Protein AF-A0A397CN08-F1 (afdb_monomer)

Sequence (1110 aa):
MVAIRDLVQSKRHVSMETLLDVMAGRICGHVPLRRNDKAALNALNQTKVQYRVKGAVAGKYLVQTDSMKANVLLQAALGRVQLNDDSLGFEMDTCVEMALRIVRALMEYCMESDAGALGLMAFRFGRSLALKAWESSPAPTKLQLLEGVDWDLAQKLDAHGVHSIRQLRDMDPTQLGRYLNAWDCEHLLAEAKTVLDFHLQVQPHVITNRIEIIVQNAQLRQVHRITERAAPNGYILLVFTKSRILLLRRDITTTPTTFMVPISGMSSISIHLLHTAQLGMDEELEVQATATDCTVQKVTKQSLHQCTIPEAFKHGRHGEVQRTKRSAKEEDTSKKAFHHHQTMLEPATVIPRDDPSTTSTTKRAKLSTPSLVEFKQFKWCGSPEVAAVGKSTKSRRHHVIPDFEELSEVLLSNGLTNHPPYQRREGSSSNINIQHVDTERQQGLSCASSSKNANDVKNDGADVDTIPMIDDYEELTLEQEFMKSFFGAKPAEKTSDAKVVDATEAPPSASTPAPHGESVAPSSPSDDSPNKSKTPQVAEIVVKKTPATASASKQPKKPHDDDHALLLYNPKEKNPMKRGGWTAGDPVPYAALSKVFAVIEDESSRLIIQDTLADFFRSVIELTPSDLVPCIYLCVCTELAPAYDNVQIGIGDAILIKSIGEATGTTPKFVKDLYQKQGDLGKVAQASRSKQSTLMTFQTKPKPLAVAHVYNDMVKIAKMSGNNSQASKCSIIKSLLVRCDKLSDEAKYVIRGLQGKLRIGLAGQSILVSLTQAFMHPKEQGDKALQAEALKHVKRAFSEFPNYEVLASSLLTVFTRENDQKGVFASQFVELAEFCHLTAGTPVSPMLARPTKSYAMVLDRFQAMPFTCEYKYDGERAQIHILPNGDIRIFSRNFENSTERFPDVKLSIANAAAKANVTSCIVDAEVVAVDKTTNQRLPFQVLSTRPRKNVVVSEIKVAVCIYAFDLLFLNGKSFLKEPLQARREALKGMFQVTPGSFEFATSLDVANTKDDDMESTVEIVRNFLEEAVAGNCEGLMVKTLSTEATYEPANRSHKWLKLKKDYLDGIGDSTDLVPVGAFYGRGKRTGVYGAYLLACYDPETEMYQCITKV

pLDDT: mean 71.57, std 26.96, range [20.67, 98.25]

Nearest PDB structures (foldseek):
  7sx5-assembly1_A  TM=9.123E-01  e=3.262E-40  Homo sapiens
  9bs3-assembly1_A  TM=9.285E-01  e=7.050E-39  Homo sapiens
  9bs4-assembly1_A  TM=9.212E-01  e=1.911E-39  Homo sapiens
  9bs3-assembly2_E  TM=9.229E-01  e=2.989E-37  Homo sapiens
  9bs4-assembly2_E  TM=9.197E-01  e=5.167E-37  Homo sapiens

Structure (mmCIF, N/CA/C/O backbone):
data_AF-A0A397CN08-F1
#
_entry.id   AF-A0A397CN08-F1
#
loop_
_atom_site.group_PDB
_atom_site.id
_atom_site.type_symbol
_atom_site.label_atom_id
_atom_site.label_alt_id
_atom_site.label_comp_id
_atom_site.label_asym_id
_atom_site.label_entity_id
_atom_site.label_seq_id
_atom_site.pdbx_PDB_ins_code
_atom_site.Cartn_x
_atom_site.Cartn_y
_atom_site.Cartn_z
_atom_site.occupancy
_atom_site.B_iso_or_equiv
_atom_site.auth_seq_id
_atom_site.auth_comp_id
_atom_site.auth_asym_id
_atom_site.auth_atom_id
_atom_site.pdbx_PDB_model_num
ATOM 1 N N . MET A 1 1 ? 11.517 18.891 27.700 1.00 53.91 1 MET A N 1
ATOM 2 C CA . MET A 1 1 ? 11.024 20.290 27.665 1.00 53.91 1 MET A CA 1
ATOM 3 C C . MET A 1 1 ? 11.298 21.090 28.938 1.00 53.91 1 MET A C 1
ATOM 5 O O . MET A 1 1 ? 12.118 21.987 28.839 1.00 53.91 1 MET A O 1
ATOM 9 N N . VAL A 1 2 ? 10.701 20.808 30.110 1.00 59.50 2 VAL A N 1
ATOM 10 C CA . VAL A 1 2 ? 10.864 21.668 31.320 1.00 59.50 2 VAL A CA 1
ATOM 11 C C . VAL A 1 2 ? 12.337 21.973 31.643 1.00 59.50 2 VAL A C 1
ATOM 13 O O . VAL A 1 2 ? 12.734 23.127 31.591 1.00 59.50 2 VAL A O 1
ATOM 16 N N . ALA A 1 3 ? 13.188 20.950 31.777 1.00 58.34 3 ALA A N 1
ATOM 17 C CA . ALA A 1 3 ? 14.622 21.134 32.044 1.00 58.34 3 ALA A CA 1
ATOM 18 C C . ALA A 1 3 ? 15.398 21.941 30.974 1.00 58.34 3 ALA A C 1
ATOM 20 O O . ALA A 1 3 ? 16.425 22.537 31.284 1.00 58.34 3 ALA A O 1
ATOM 21 N N . ILE A 1 4 ? 14.920 21.964 29.722 1.00 63.56 4 ILE A N 1
ATOM 22 C CA . ILE A 1 4 ? 15.504 22.768 28.633 1.00 63.56 4 ILE A CA 1
ATOM 23 C C . ILE A 1 4 ? 15.118 24.241 28.825 1.00 63.56 4 ILE A C 1
ATOM 25 O O . ILE A 1 4 ? 15.978 25.116 28.761 1.00 63.56 4 ILE A O 1
ATOM 29 N N . ARG A 1 5 ? 13.845 24.505 29.153 1.00 65.19 5 ARG A N 1
ATOM 30 C CA . ARG A 1 5 ? 13.355 25.834 29.543 1.00 65.19 5 ARG A CA 1
ATOM 31 C C . ARG A 1 5 ? 14.119 26.359 30.765 1.00 65.19 5 ARG A C 1
ATOM 33 O O . ARG A 1 5 ? 14.572 27.497 30.727 1.00 65.19 5 ARG A O 1
ATOM 40 N N . ASP A 1 6 ? 14.327 25.531 31.788 1.00 65.38 6 ASP A N 1
ATOM 41 C CA . ASP A 1 6 ? 15.076 25.899 32.997 1.00 65.38 6 ASP A CA 1
ATOM 42 C C . ASP A 1 6 ? 16.538 26.252 32.672 1.00 65.38 6 ASP A C 1
ATOM 44 O O . ASP A 1 6 ? 17.045 27.283 33.116 1.00 65.38 6 ASP A O 1
ATOM 48 N N . LEU A 1 7 ? 17.211 25.432 31.851 1.00 66.94 7 LEU A N 1
ATOM 49 C CA . LEU A 1 7 ? 18.588 25.667 31.404 1.00 66.94 7 LEU A CA 1
ATOM 50 C C . LEU A 1 7 ? 18.718 27.021 30.689 1.00 66.94 7 LEU A C 1
ATOM 52 O O . LEU A 1 7 ? 19.591 27.815 31.040 1.00 66.94 7 LEU A O 1
ATOM 56 N N . VAL A 1 8 ? 17.810 27.307 29.752 1.00 65.62 8 VAL A N 1
ATOM 57 C CA . VAL A 1 8 ? 17.755 28.561 28.977 1.00 65.62 8 VAL A CA 1
ATOM 58 C C . VAL A 1 8 ? 17.447 29.763 29.877 1.00 65.62 8 VAL A C 1
ATOM 60 O O . VAL A 1 8 ? 18.129 30.786 29.805 1.00 65.62 8 VAL A O 1
ATOM 63 N N . GLN A 1 9 ? 16.460 29.646 30.768 1.00 62.59 9 GLN A N 1
ATOM 64 C CA . GLN A 1 9 ? 16.063 30.722 31.683 1.00 62.59 9 GLN A CA 1
ATOM 65 C C . GLN A 1 9 ? 17.120 31.020 32.755 1.00 62.59 9 GLN A C 1
ATOM 67 O O . GLN A 1 9 ? 17.208 32.157 33.220 1.00 62.59 9 GLN A O 1
ATOM 72 N N . SER A 1 10 ? 17.954 30.041 33.123 1.00 62.06 10 SER A N 1
ATOM 73 C CA . SER A 1 10 ? 18.944 30.177 34.201 1.00 62.06 10 SER A CA 1
ATOM 74 C C . SER A 1 10 ? 20.028 31.236 33.959 1.00 62.06 10 SER A C 1
ATOM 76 O O . SER A 1 10 ? 20.691 31.642 34.915 1.00 62.06 10 SER A O 1
ATOM 78 N N . LYS A 1 11 ? 20.257 31.640 32.697 1.00 53.12 11 LYS A N 1
ATOM 79 C CA . LYS A 1 11 ? 21.374 32.500 32.244 1.00 53.12 11 LYS A CA 1
ATOM 80 C C . LYS A 1 11 ? 22.772 32.053 32.716 1.00 53.12 11 LYS A C 1
ATOM 82 O O . LYS A 1 11 ? 23.717 32.841 32.677 1.00 53.12 11 LYS A O 1
ATOM 87 N N . ARG A 1 12 ? 22.931 30.800 33.158 1.00 56.91 12 ARG A N 1
ATOM 88 C CA . ARG A 1 12 ? 24.229 30.240 33.560 1.00 56.91 12 ARG A CA 1
ATOM 89 C C . ARG A 1 12 ? 25.146 30.114 32.345 1.00 56.91 12 ARG A C 1
ATOM 91 O O . ARG A 1 12 ? 24.680 29.904 31.227 1.00 56.91 12 ARG A O 1
ATOM 98 N N . HIS A 1 13 ? 26.457 30.203 32.567 1.00 62.66 13 HIS A N 1
ATOM 99 C CA . HIS A 1 13 ? 27.426 29.925 31.512 1.00 62.66 13 HIS A CA 1
ATOM 100 C C . HIS A 1 13 ? 27.330 28.446 31.123 1.00 62.66 13 HIS A C 1
ATOM 102 O O . HIS A 1 13 ? 27.769 27.573 31.867 1.00 62.66 13 HIS A O 1
ATOM 108 N N . VAL A 1 14 ? 26.766 28.165 29.950 1.00 70.12 14 VAL A N 1
ATOM 109 C CA . VAL A 1 14 ? 26.654 26.802 29.425 1.00 70.12 14 VAL A CA 1
ATOM 110 C C . VAL A 1 14 ? 28.060 26.244 29.204 1.00 70.12 14 VAL A C 1
ATOM 112 O O . VAL A 1 14 ? 28.877 26.855 28.517 1.00 70.12 14 VAL A O 1
ATOM 115 N N . SER A 1 15 ? 28.352 25.095 29.805 1.00 81.12 15 SER A N 1
ATOM 116 C CA . SER A 1 15 ? 29.592 24.342 29.606 1.00 81.12 15 SER A CA 1
ATOM 117 C C . SER A 1 15 ? 29.275 22.900 29.210 1.00 81.12 15 SER A C 1
ATOM 119 O O . SER A 1 15 ? 28.161 22.421 29.426 1.00 81.12 15 SER A O 1
ATOM 121 N N . MET A 1 16 ? 30.265 22.194 28.653 1.00 81.56 16 MET A N 1
ATOM 122 C CA . MET A 1 16 ? 30.155 20.764 28.328 1.00 81.56 16 MET A CA 1
ATOM 123 C C . MET A 1 16 ? 29.774 19.934 29.570 1.00 81.56 16 MET A C 1
ATOM 125 O O . MET A 1 16 ? 28.925 19.054 29.497 1.00 81.56 16 MET A O 1
ATOM 129 N N . GLU A 1 17 ? 30.353 20.289 30.720 1.00 83.56 17 GLU A N 1
ATOM 130 C CA . GLU A 1 17 ? 30.078 19.737 32.053 1.00 83.56 17 GLU A CA 1
ATOM 131 C C . GLU A 1 17 ? 28.637 20.024 32.518 1.00 83.56 17 GLU A C 1
ATOM 133 O O . GLU A 1 17 ? 27.937 19.119 32.961 1.00 83.56 17 GLU A O 1
ATOM 138 N N . THR A 1 18 ? 28.141 21.254 32.318 1.00 82.50 18 THR A N 1
ATOM 139 C CA . THR A 1 18 ? 26.750 21.622 32.653 1.00 82.50 18 THR A CA 1
ATOM 140 C C . THR A 1 18 ? 25.742 20.835 31.812 1.00 82.50 18 THR A C 1
ATOM 142 O O . THR A 1 18 ? 24.716 20.400 32.331 1.00 82.50 18 THR A O 1
ATOM 145 N N . LEU A 1 19 ? 26.020 20.636 30.517 1.00 85.25 19 LEU A N 1
ATOM 146 C CA . LEU A 1 19 ? 25.182 19.802 29.652 1.00 85.25 19 LEU A CA 1
ATOM 147 C C . LEU A 1 19 ? 25.228 18.335 30.089 1.00 85.25 19 LEU A C 1
ATOM 149 O O . LEU A 1 19 ? 24.175 17.722 30.238 1.00 85.25 19 LEU A O 1
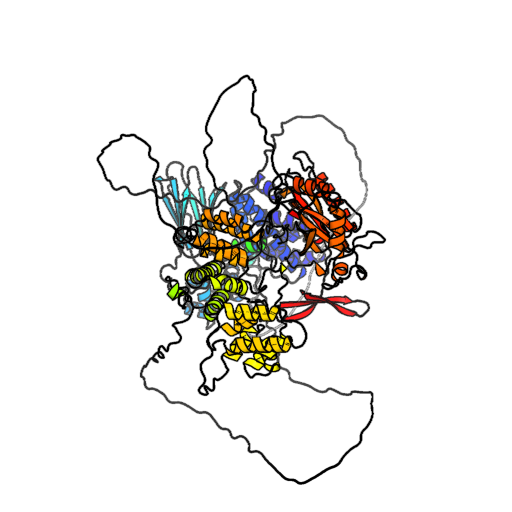ATOM 153 N N . LEU A 1 20 ? 26.418 17.795 30.357 1.00 87.94 20 LEU A N 1
ATOM 154 C CA . LEU A 1 20 ? 26.617 16.426 30.833 1.00 87.94 20 LEU A CA 1
ATOM 155 C C . LEU A 1 20 ? 25.802 16.123 32.103 1.00 87.94 20 LEU A C 1
ATOM 157 O O . LEU A 1 20 ? 25.092 15.119 32.133 1.00 87.94 20 LEU A O 1
ATOM 161 N N . ASP A 1 21 ? 25.842 17.000 33.111 1.00 85.69 21 ASP A N 1
ATOM 162 C CA . ASP A 1 21 ? 25.060 16.840 34.346 1.00 85.69 21 ASP A CA 1
ATOM 163 C C . ASP A 1 21 ? 23.546 16.937 34.108 1.00 85.69 21 ASP A C 1
ATOM 165 O O . ASP A 1 21 ? 22.779 16.148 34.665 1.00 85.69 21 ASP A O 1
ATOM 169 N N . VAL A 1 22 ? 23.095 17.859 33.248 1.00 84.38 22 VAL A N 1
ATOM 170 C CA . VAL A 1 22 ? 21.670 17.990 32.890 1.00 84.38 22 VAL A CA 1
ATOM 171 C C . VAL A 1 22 ? 21.161 16.758 32.137 1.00 84.38 22 VAL A C 1
ATOM 173 O O . VAL A 1 22 ? 20.031 16.336 32.378 1.00 84.38 22 VAL A O 1
ATOM 176 N N . MET A 1 23 ? 21.973 16.152 31.268 1.00 87.81 23 MET A N 1
ATOM 177 C CA . MET A 1 23 ? 21.627 14.910 30.564 1.00 87.81 23 MET A CA 1
ATOM 178 C C . MET A 1 23 ? 21.596 13.727 31.538 1.00 87.81 23 MET A C 1
ATOM 180 O O . MET A 1 23 ? 20.594 13.017 31.636 1.00 87.81 23 MET A O 1
ATOM 184 N N . ALA A 1 24 ? 22.660 13.551 32.325 1.00 88.75 24 ALA A N 1
ATOM 185 C CA . ALA A 1 24 ? 22.779 12.472 33.300 1.00 88.75 24 ALA A CA 1
ATOM 186 C C . ALA A 1 24 ? 21.646 12.488 34.342 1.00 88.75 24 ALA A C 1
ATOM 188 O O . ALA A 1 24 ? 21.069 11.442 34.637 1.00 88.75 24 ALA A O 1
ATOM 189 N N . GLY A 1 25 ? 21.256 13.675 34.821 1.00 86.06 25 GLY A N 1
ATOM 190 C CA . GLY A 1 25 ? 20.132 13.882 35.743 1.00 86.06 25 GLY A CA 1
ATOM 191 C C . GLY A 1 25 ? 18.735 13.675 35.140 1.00 86.06 25 GLY A C 1
ATOM 192 O O . GLY A 1 25 ? 17.739 13.880 35.837 1.00 86.06 25 GLY A O 1
ATOM 193 N N . ARG A 1 26 ? 18.634 13.295 33.859 1.00 86.12 26 ARG A N 1
ATOM 194 C CA . ARG A 1 26 ? 17.386 12.874 33.191 1.00 86.12 26 ARG A CA 1
ATOM 195 C C . ARG A 1 26 ? 17.428 11.425 32.706 1.00 86.12 26 ARG A C 1
ATOM 197 O O . ARG A 1 26 ? 16.390 10.779 32.680 1.00 86.12 26 ARG A O 1
ATOM 204 N N . ILE A 1 27 ? 18.612 10.915 32.381 1.00 87.94 27 ILE A N 1
ATOM 205 C CA . ILE A 1 27 ? 18.851 9.532 31.936 1.00 87.94 27 ILE A CA 1
ATOM 206 C C . ILE A 1 27 ? 18.895 8.552 33.122 1.00 87.94 27 ILE A C 1
ATOM 208 O O . ILE A 1 27 ? 18.546 7.384 32.979 1.00 87.94 27 ILE A O 1
ATOM 212 N N . CYS A 1 28 ? 19.281 9.033 34.307 1.00 84.88 28 CYS A N 1
ATOM 213 C CA . CYS A 1 28 ? 19.510 8.249 35.524 1.00 84.88 28 CYS A CA 1
ATOM 214 C C . CYS A 1 28 ? 18.443 7.192 35.865 1.00 84.88 28 CYS A C 1
ATOM 216 O O . CYS A 1 28 ? 18.808 6.099 36.293 1.00 84.88 28 CYS A O 1
ATOM 218 N N . GLY A 1 29 ? 17.155 7.476 35.640 1.00 82.06 29 GLY A N 1
ATOM 219 C CA . GLY A 1 29 ? 16.055 6.546 35.930 1.00 82.06 29 GLY A CA 1
ATOM 220 C C . GLY A 1 29 ? 16.092 5.235 35.131 1.00 82.06 29 GLY A C 1
ATOM 221 O O . GLY A 1 29 ? 15.483 4.258 35.553 1.00 82.06 29 GLY A O 1
ATOM 222 N N . HIS A 1 30 ? 16.834 5.192 34.021 1.00 84.50 30 HIS A N 1
ATOM 223 C CA . HIS A 1 30 ? 16.986 4.010 33.166 1.00 84.50 30 HIS A CA 1
ATOM 224 C C . HIS A 1 30 ? 18.260 3.202 33.475 1.00 84.50 30 HIS A C 1
ATOM 226 O O . HIS A 1 30 ? 18.418 2.094 32.972 1.00 84.50 30 HIS A O 1
ATOM 232 N N . VAL A 1 31 ? 19.171 3.732 34.302 1.00 88.56 31 VAL A N 1
ATOM 233 C CA . VAL A 1 31 ? 20.478 3.122 34.615 1.00 88.56 31 VAL A CA 1
ATOM 234 C C . VAL A 1 31 ? 20.774 3.138 36.127 1.00 88.56 31 VAL A C 1
ATOM 236 O O . VAL A 1 31 ? 21.756 3.746 36.564 1.00 88.56 31 VAL A O 1
ATOM 239 N N . PRO A 1 32 ? 19.949 2.469 36.960 1.00 90.31 32 PRO A N 1
ATOM 240 C CA . PRO A 1 32 ? 20.089 2.483 38.417 1.00 90.31 32 PRO A CA 1
ATOM 241 C C . PRO A 1 32 ? 21.435 1.911 38.890 1.00 90.31 32 PRO A C 1
ATOM 243 O O . PRO A 1 32 ? 21.964 0.947 38.330 1.00 90.31 32 PRO A O 1
ATOM 246 N N . LEU A 1 33 ? 22.006 2.500 39.940 1.00 90.31 33 LEU A N 1
ATOM 247 C CA . LEU A 1 33 ? 23.334 2.196 40.472 1.00 90.31 33 LEU A CA 1
ATOM 248 C C . LEU A 1 33 ? 23.307 0.977 41.402 1.00 90.31 33 LEU A C 1
ATOM 250 O O . LEU A 1 33 ? 23.038 1.078 42.605 1.00 90.31 33 LEU A O 1
ATOM 254 N N . ARG A 1 34 ? 23.666 -0.191 40.865 1.00 90.75 34 ARG A N 1
ATOM 255 C CA . ARG A 1 34 ? 23.755 -1.437 41.637 1.00 90.75 34 ARG A CA 1
ATOM 256 C C . ARG A 1 34 ? 24.992 -1.417 42.540 1.00 90.75 34 ARG A C 1
ATOM 258 O O . ARG A 1 34 ? 25.918 -0.619 42.374 1.00 90.75 34 ARG A O 1
ATOM 265 N N . ARG A 1 35 ? 25.034 -2.319 43.528 1.00 85.31 35 ARG A N 1
ATOM 266 C CA . ARG A 1 35 ? 26.182 -2.426 44.453 1.00 85.31 35 ARG A CA 1
ATOM 267 C C . ARG A 1 35 ? 27.480 -2.825 43.740 1.00 85.31 35 ARG A C 1
ATOM 269 O O . ARG A 1 35 ? 28.525 -2.280 44.081 1.00 85.31 35 ARG A O 1
ATOM 276 N N . ASN A 1 36 ? 27.397 -3.722 42.757 1.00 86.44 36 ASN A N 1
ATOM 277 C CA . ASN A 1 36 ? 28.557 -4.297 42.069 1.00 86.44 36 ASN A CA 1
ATOM 278 C C . ASN A 1 36 ? 29.230 -3.268 41.141 1.00 86.44 36 ASN A C 1
ATOM 280 O O . ASN A 1 36 ? 30.447 -3.092 41.200 1.00 86.44 36 ASN A O 1
ATOM 284 N N . ASP A 1 37 ? 28.427 -2.501 40.392 1.00 88.38 37 ASP A N 1
ATOM 285 C CA . ASP A 1 37 ? 28.873 -1.446 39.468 1.00 88.38 37 ASP A CA 1
ATOM 286 C C . ASP A 1 37 ? 29.863 -0.457 40.112 1.00 88.38 37 ASP A C 1
ATOM 288 O O . ASP A 1 37 ? 30.762 0.069 39.453 1.00 88.38 37 ASP A O 1
ATOM 292 N N . LYS A 1 38 ? 29.702 -0.186 41.417 1.00 88.00 38 LYS A N 1
ATOM 293 C CA . LYS A 1 38 ? 30.455 0.845 42.147 1.00 88.00 38 LYS A CA 1
ATOM 294 C C . LYS A 1 38 ? 31.966 0.641 42.081 1.00 88.00 38 LYS A C 1
ATOM 296 O O . LYS A 1 38 ? 32.683 1.636 42.053 1.00 88.00 38 LYS A O 1
ATOM 301 N N . ALA A 1 39 ? 32.469 -0.593 42.045 1.00 86.88 39 ALA A N 1
ATOM 302 C CA . ALA A 1 39 ? 33.911 -0.831 41.953 1.00 86.88 39 ALA A CA 1
ATOM 303 C C . ALA A 1 39 ? 34.480 -0.324 40.613 1.00 86.88 39 ALA A C 1
ATOM 305 O O . ALA A 1 39 ? 35.407 0.489 40.602 1.00 86.88 39 ALA A O 1
ATOM 306 N N . ALA A 1 40 ? 33.864 -0.729 39.499 1.00 87.12 40 ALA A N 1
ATOM 307 C CA . ALA A 1 40 ? 34.250 -0.304 38.157 1.00 87.12 40 ALA A CA 1
ATOM 308 C C . ALA A 1 40 ? 34.032 1.205 37.954 1.00 87.12 40 ALA A C 1
ATOM 310 O O . ALA A 1 40 ? 34.960 1.920 37.572 1.00 87.12 40 ALA A O 1
ATOM 311 N N . LEU A 1 41 ? 32.843 1.718 38.289 1.00 89.12 41 LEU A N 1
ATOM 312 C CA . LEU A 1 41 ? 32.494 3.133 38.121 1.00 89.12 41 LEU A CA 1
ATOM 313 C C . LEU A 1 41 ? 33.407 4.066 38.934 1.00 89.12 41 LEU A C 1
ATOM 315 O O . LEU A 1 41 ? 33.782 5.128 38.440 1.00 89.12 41 LEU A O 1
ATOM 319 N N . ASN A 1 42 ? 33.834 3.672 40.140 1.00 90.25 42 ASN A N 1
ATOM 320 C CA . ASN A 1 42 ? 34.801 4.451 40.921 1.00 90.25 42 ASN A CA 1
ATOM 321 C C . ASN A 1 42 ? 36.197 4.466 40.283 1.00 90.25 42 ASN A C 1
ATOM 323 O O . ASN A 1 42 ? 36.832 5.520 40.257 1.00 90.25 42 ASN A O 1
ATOM 327 N N . ALA A 1 43 ? 36.668 3.340 39.739 1.00 87.19 43 ALA A N 1
ATOM 328 C CA . ALA A 1 43 ? 37.951 3.284 39.036 1.00 87.19 43 ALA A CA 1
ATOM 329 C C . ALA A 1 43 ? 37.943 4.170 37.775 1.00 87.19 43 ALA A C 1
ATOM 331 O O . ALA A 1 43 ? 38.880 4.944 37.555 1.00 87.19 43 ALA A O 1
ATOM 332 N N . LEU A 1 44 ? 36.855 4.133 36.995 1.00 86.56 44 LEU A N 1
ATOM 333 C CA . LEU A 1 44 ? 36.633 5.018 35.845 1.00 86.56 44 LEU A CA 1
ATOM 334 C C . LEU A 1 44 ? 36.631 6.496 36.261 1.00 86.56 44 LEU A C 1
ATOM 336 O O . LEU A 1 44 ? 37.395 7.289 35.708 1.00 86.56 44 LEU A O 1
ATOM 340 N N . ASN A 1 45 ? 35.840 6.849 37.279 1.00 88.81 45 ASN A N 1
ATOM 341 C CA . ASN A 1 45 ? 35.701 8.218 37.789 1.00 88.81 45 ASN A CA 1
ATOM 342 C C . ASN A 1 45 ? 37.016 8.802 38.348 1.00 88.81 45 ASN A C 1
ATOM 344 O O . ASN A 1 45 ? 37.197 10.016 38.402 1.00 88.81 45 ASN A O 1
ATOM 348 N N . GLN A 1 46 ? 37.956 7.950 38.762 1.00 84.44 46 GLN A N 1
ATOM 349 C CA . GLN A 1 46 ? 39.276 8.372 39.233 1.00 84.44 46 GLN A CA 1
ATOM 350 C C . GLN A 1 46 ? 40.310 8.478 38.103 1.00 84.44 46 GLN A C 1
ATOM 352 O O . GLN A 1 46 ? 41.163 9.366 38.156 1.00 84.44 46 GLN A O 1
ATOM 357 N N . THR A 1 47 ? 40.256 7.615 37.082 1.00 80.38 47 THR A N 1
ATOM 358 C CA . THR A 1 47 ? 41.386 7.426 36.144 1.00 80.38 47 THR A CA 1
ATOM 359 C C . THR A 1 47 ? 41.089 7.665 34.663 1.00 80.38 47 THR A C 1
ATOM 361 O O . THR A 1 47 ? 42.036 7.907 33.921 1.00 80.38 47 THR A O 1
ATOM 364 N N . LYS A 1 48 ? 39.826 7.609 34.213 1.00 80.06 48 LYS A N 1
ATOM 365 C CA . LYS A 1 48 ? 39.481 7.638 32.775 1.00 80.06 48 LYS A CA 1
ATOM 366 C C . LYS A 1 48 ? 38.483 8.725 32.347 1.00 80.06 48 LYS A C 1
ATOM 368 O O . LYS A 1 48 ? 38.404 9.005 31.155 1.00 80.06 48 LYS A O 1
ATOM 373 N N . VAL A 1 49 ? 37.727 9.331 33.267 1.00 84.19 49 VAL A N 1
ATOM 374 C CA . VAL A 1 49 ? 36.787 10.429 32.941 1.00 84.19 49 VAL A CA 1
ATOM 375 C C . VAL A 1 49 ? 37.471 11.804 32.947 1.00 84.19 49 VAL A C 1
ATOM 377 O O . VAL A 1 49 ? 38.450 12.010 33.666 1.00 84.19 49 VAL A O 1
ATOM 380 N N . GLN A 1 50 ? 36.932 12.760 32.183 1.00 82.94 50 GLN A N 1
ATOM 381 C CA . GLN A 1 50 ? 37.466 14.125 32.071 1.00 82.94 50 GLN A CA 1
ATOM 382 C C . GLN A 1 50 ? 37.002 15.027 33.230 1.00 82.94 50 GLN A C 1
ATOM 384 O O . GLN A 1 50 ? 37.802 15.755 33.816 1.00 82.94 50 GLN A O 1
ATOM 389 N N . TYR A 1 51 ? 35.725 14.934 33.601 1.00 86.12 51 TYR A N 1
ATOM 390 C CA . TYR A 1 51 ? 35.075 15.692 34.669 1.00 86.12 51 TYR A CA 1
ATOM 391 C C . TYR A 1 51 ? 34.808 14.759 35.858 1.00 86.12 51 TYR A C 1
ATOM 393 O O . TYR A 1 51 ? 33.826 14.019 35.874 1.00 86.12 51 TYR A O 1
ATOM 401 N N . ARG A 1 52 ? 35.711 14.717 36.847 1.00 85.00 52 ARG A N 1
ATOM 402 C CA . ARG A 1 52 ? 35.593 13.769 37.972 1.00 85.00 52 ARG A CA 1
ATOM 403 C C . ARG A 1 52 ? 34.432 14.132 38.903 1.00 85.00 52 ARG A C 1
ATOM 405 O O . ARG A 1 52 ? 34.507 15.120 39.639 1.00 85.00 52 ARG A O 1
ATOM 412 N N . VAL A 1 53 ? 33.406 13.287 38.950 1.00 82.69 53 VAL A N 1
ATOM 413 C CA . VAL A 1 53 ? 32.190 13.524 39.738 1.00 82.69 53 VAL A CA 1
ATOM 414 C C . VAL A 1 53 ? 32.480 13.314 41.231 1.00 82.69 53 VAL A C 1
ATOM 416 O O . VAL A 1 53 ? 33.017 12.277 41.636 1.00 82.69 53 VAL A O 1
ATOM 419 N N . LYS A 1 54 ? 32.156 14.303 42.070 1.00 78.12 54 LYS A N 1
ATOM 420 C CA . LYS A 1 54 ? 32.384 14.269 43.528 1.00 78.12 54 LYS A CA 1
ATOM 421 C C . LYS A 1 54 ? 31.152 13.726 44.250 1.00 78.12 54 LYS A C 1
ATOM 423 O O . LYS A 1 54 ? 30.037 14.134 43.940 1.00 78.12 54 LYS A O 1
ATOM 428 N N . GLY A 1 55 ? 31.355 12.822 45.209 1.00 70.75 55 GLY A N 1
ATOM 429 C CA . GLY A 1 55 ? 30.272 12.324 46.063 1.00 70.75 55 GLY A CA 1
ATOM 430 C C . GLY A 1 55 ? 29.903 13.311 47.173 1.00 70.75 55 GLY A C 1
ATOM 431 O O . GLY A 1 55 ? 30.587 14.311 47.388 1.00 70.75 55 GLY A O 1
ATOM 432 N N . ALA A 1 56 ? 28.866 12.981 47.945 1.00 65.50 56 ALA A N 1
ATOM 433 C CA . ALA A 1 56 ? 28.446 13.741 49.127 1.00 65.50 56 ALA A CA 1
ATOM 434 C C . ALA A 1 56 ? 29.511 13.765 50.246 1.00 65.50 56 ALA A C 1
ATOM 436 O O . ALA A 1 56 ? 29.464 14.607 51.139 1.00 65.50 56 ALA A O 1
ATOM 437 N N . VAL A 1 57 ? 30.495 12.859 50.197 1.00 67.06 57 VAL A N 1
ATOM 438 C CA . VAL A 1 57 ? 31.661 12.872 51.090 1.00 67.06 57 VAL A CA 1
ATOM 439 C C . VAL A 1 57 ? 32.741 13.774 50.494 1.00 67.06 57 VAL A C 1
ATOM 441 O O . VAL A 1 57 ? 33.408 13.402 49.523 1.00 67.06 57 VAL A O 1
ATOM 444 N N . ALA A 1 58 ? 32.933 14.946 51.102 1.00 56.06 58 ALA A N 1
ATOM 445 C CA . ALA A 1 58 ? 33.936 15.923 50.690 1.00 56.06 58 ALA A CA 1
ATOM 446 C C . ALA A 1 58 ? 35.326 15.281 50.499 1.00 56.06 58 ALA A C 1
ATOM 448 O O . ALA A 1 58 ? 35.791 14.484 51.314 1.00 56.06 58 ALA A O 1
ATOM 449 N N . GLY A 1 59 ? 35.980 15.614 49.383 1.00 61.25 59 GLY A N 1
ATOM 450 C CA . GLY A 1 59 ? 37.296 15.082 49.014 1.00 61.25 59 GLY A CA 1
ATOM 451 C C . GLY A 1 59 ? 37.306 13.688 48.366 1.00 61.25 59 GLY A C 1
ATOM 452 O O . GLY A 1 59 ? 38.369 13.269 47.914 1.00 61.25 59 GLY A O 1
ATOM 453 N N . LYS A 1 60 ? 36.172 12.971 48.259 1.00 70.06 60 LYS A N 1
ATOM 454 C CA . LYS A 1 60 ? 36.124 11.625 47.651 1.00 70.06 60 LYS A CA 1
ATOM 455 C C . LYS A 1 60 ? 35.328 11.581 46.337 1.00 70.06 60 LYS A C 1
ATOM 457 O O . LYS A 1 60 ? 34.130 11.857 46.289 1.00 70.06 60 LYS A O 1
ATOM 462 N N . TYR A 1 61 ? 35.998 11.149 45.267 1.00 77.88 61 TYR A N 1
ATOM 463 C CA . TYR A 1 61 ? 35.431 10.937 43.926 1.00 77.88 61 TYR A CA 1
ATOM 464 C C . TYR A 1 61 ? 34.710 9.580 43.828 1.00 77.88 61 TYR A C 1
ATOM 466 O O . TYR A 1 61 ? 35.125 8.688 43.087 1.00 77.88 61 TYR A O 1
ATOM 474 N N . LEU A 1 62 ? 33.663 9.401 44.640 1.00 84.62 62 LEU A N 1
ATOM 475 C CA . LEU A 1 62 ? 32.887 8.162 44.729 1.00 84.62 62 LEU A CA 1
ATOM 476 C C . LEU A 1 62 ? 31.510 8.319 44.080 1.00 84.62 62 LEU A C 1
ATOM 478 O O . LEU A 1 62 ? 30.745 9.200 44.463 1.00 84.62 62 LEU A O 1
ATOM 482 N N . VAL A 1 63 ? 31.179 7.420 43.157 1.00 87.88 63 VAL A N 1
ATOM 483 C CA . VAL A 1 63 ? 29.881 7.320 42.481 1.00 87.88 63 VAL A CA 1
ATOM 484 C C . VAL A 1 63 ? 28.839 6.792 43.470 1.00 87.88 63 VAL A C 1
ATOM 486 O O . VAL A 1 63 ? 28.937 5.666 43.966 1.00 87.88 63 VAL A O 1
ATOM 489 N N . GLN A 1 64 ? 27.862 7.638 43.805 1.00 88.38 64 GLN A N 1
ATOM 490 C CA . GLN A 1 64 ? 26.908 7.400 44.896 1.00 88.38 64 GLN A CA 1
ATOM 491 C C . GLN A 1 64 ? 25.434 7.419 44.472 1.00 88.38 64 GLN A C 1
ATOM 493 O O . GLN A 1 64 ? 24.630 6.813 45.177 1.00 88.38 64 GLN A O 1
ATOM 498 N N . THR A 1 65 ? 25.086 8.036 43.337 1.00 90.25 65 THR A N 1
ATOM 499 C CA . THR A 1 65 ? 23.709 8.104 42.810 1.00 90.25 65 THR A CA 1
ATOM 500 C C . THR A 1 65 ? 23.637 7.700 41.337 1.00 90.25 65 THR A C 1
ATOM 502 O O . THR A 1 65 ? 24.646 7.705 40.627 1.00 90.25 65 THR A O 1
ATOM 505 N N . ASP A 1 66 ? 22.431 7.404 40.859 1.00 91.31 66 ASP A N 1
ATOM 506 C CA . ASP A 1 66 ? 22.159 6.979 39.478 1.00 91.31 66 ASP A CA 1
ATOM 507 C C . ASP A 1 66 ? 22.544 8.063 38.453 1.00 91.31 66 ASP A C 1
ATOM 509 O O . ASP A 1 66 ? 23.070 7.769 37.383 1.00 91.31 66 ASP A O 1
ATOM 513 N N . SER A 1 67 ? 22.399 9.344 38.817 1.00 90.38 67 SER A N 1
ATOM 514 C CA . SER A 1 67 ? 22.887 10.472 38.009 1.00 90.38 67 SER A CA 1
ATOM 515 C C . SER A 1 67 ? 24.413 10.491 37.899 1.00 90.38 67 SER A C 1
ATOM 517 O O . SER A 1 67 ? 24.946 10.821 36.844 1.00 90.38 67 SER A O 1
ATOM 519 N N . MET A 1 68 ? 25.140 10.111 38.954 1.00 91.19 68 MET A N 1
ATOM 520 C CA . MET A 1 68 ? 26.602 9.997 38.881 1.00 91.19 68 MET A CA 1
ATOM 521 C C . MET A 1 68 ? 27.025 8.803 38.014 1.00 91.19 68 MET A C 1
ATOM 523 O O . MET A 1 68 ? 28.038 8.891 37.324 1.00 91.19 68 MET A O 1
ATOM 527 N N . LYS A 1 69 ? 26.248 7.708 38.014 1.00 93.19 69 LYS A N 1
ATOM 528 C CA . LYS A 1 69 ? 26.451 6.561 37.114 1.00 93.19 69 LYS A CA 1
ATOM 529 C C . LYS A 1 69 ? 26.241 6.964 35.654 1.00 93.19 69 LYS A C 1
ATOM 531 O O . LYS A 1 69 ? 27.162 6.796 34.861 1.00 93.19 69 LYS A O 1
ATOM 536 N N . ALA A 1 70 ? 25.099 7.568 35.322 1.00 92.88 70 ALA A N 1
ATOM 537 C CA . ALA A 1 70 ? 24.807 8.057 33.972 1.00 92.88 70 ALA A CA 1
ATOM 538 C C . ALA A 1 70 ? 25.873 9.051 33.467 1.00 92.88 70 ALA A C 1
ATOM 540 O O . ALA A 1 70 ? 26.337 8.928 32.337 1.00 92.88 70 ALA A O 1
ATOM 541 N N . ASN A 1 71 ? 26.330 9.981 34.317 1.00 93.62 71 ASN A N 1
ATOM 542 C CA . ASN A 1 71 ? 27.419 10.909 33.990 1.00 93.62 71 ASN A CA 1
ATOM 543 C C . ASN A 1 71 ? 28.721 10.144 33.654 1.00 93.62 71 ASN A C 1
ATOM 545 O O . ASN A 1 71 ? 29.282 10.335 32.575 1.00 93.62 71 ASN A O 1
ATOM 549 N N . VAL A 1 72 ? 29.177 9.234 34.524 1.00 92.69 72 VAL A N 1
ATOM 550 C CA . VAL A 1 72 ? 30.421 8.466 34.308 1.00 92.69 72 VAL A CA 1
ATOM 551 C C . VAL A 1 72 ? 30.348 7.573 33.064 1.00 92.69 72 VAL A C 1
ATOM 553 O O . VAL A 1 72 ? 31.342 7.473 32.345 1.00 92.69 72 VAL A O 1
ATOM 556 N N . LEU A 1 73 ? 29.192 6.969 32.766 1.00 93.62 73 LEU A N 1
ATOM 557 C CA . LEU A 1 73 ? 28.990 6.167 31.553 1.00 93.62 73 LEU A CA 1
ATOM 558 C C . LEU A 1 73 ? 29.015 7.032 30.280 1.00 93.62 73 LEU A C 1
ATOM 560 O O . LEU A 1 73 ? 29.728 6.695 29.336 1.00 93.62 73 LEU A O 1
ATOM 564 N N . LEU A 1 74 ? 28.342 8.189 30.265 1.00 93.00 74 LEU A N 1
ATOM 565 C CA . LEU A 1 74 ? 28.430 9.144 29.149 1.00 93.00 74 LEU A CA 1
ATOM 566 C C . LEU A 1 74 ? 29.876 9.598 28.899 1.00 93.00 74 LEU A C 1
ATOM 568 O O . LEU A 1 74 ? 30.320 9.651 27.753 1.00 93.00 74 LEU A O 1
ATOM 572 N N . GLN A 1 75 ? 30.646 9.869 29.955 1.00 92.75 75 GLN A N 1
ATOM 573 C CA . GLN A 1 75 ? 32.061 10.222 29.815 1.00 92.75 75 GLN A CA 1
ATOM 574 C C . GLN A 1 75 ? 32.939 9.063 29.334 1.00 92.75 75 GLN A C 1
ATOM 576 O O . GLN A 1 75 ? 33.894 9.297 28.592 1.00 92.75 75 GLN A O 1
ATOM 581 N N . ALA A 1 76 ? 32.629 7.826 29.731 1.00 90.88 76 ALA A N 1
ATOM 582 C CA . ALA A 1 76 ? 33.307 6.635 29.229 1.00 90.88 76 ALA A CA 1
ATOM 583 C C . ALA A 1 76 ? 33.085 6.476 27.714 1.00 90.88 76 ALA A C 1
ATOM 585 O O . ALA A 1 76 ? 34.056 6.292 26.977 1.00 90.88 76 ALA A O 1
ATOM 586 N N . ALA A 1 77 ? 31.850 6.666 27.235 1.00 90.00 77 ALA A N 1
ATOM 587 C CA . ALA A 1 77 ? 31.536 6.657 25.806 1.00 90.00 77 ALA A CA 1
ATOM 588 C C . ALA A 1 77 ? 32.286 7.759 25.043 1.00 90.00 77 ALA A C 1
ATOM 590 O O . ALA A 1 77 ? 32.967 7.474 24.061 1.00 90.00 77 ALA A O 1
ATOM 591 N N . LEU A 1 78 ? 32.223 9.004 25.530 1.00 88.44 78 LEU A N 1
ATOM 592 C CA . LEU A 1 78 ? 32.901 10.165 24.935 1.00 88.44 78 LEU A CA 1
ATOM 593 C C . LEU A 1 78 ? 34.439 10.050 24.941 1.00 88.44 78 LEU A C 1
ATOM 595 O O . LEU A 1 78 ? 35.114 10.714 24.157 1.00 88.44 78 LEU A O 1
ATOM 599 N N . GLY A 1 79 ? 35.006 9.203 25.804 1.00 83.75 79 GLY A N 1
ATOM 600 C CA . GLY A 1 79 ? 36.435 8.885 25.850 1.00 83.75 79 GLY A CA 1
ATOM 601 C C . GLY A 1 79 ? 36.853 7.609 25.106 1.00 83.75 79 GLY A C 1
ATOM 602 O O . GLY A 1 79 ? 38.007 7.208 25.251 1.00 83.75 79 GLY A O 1
ATOM 603 N N . ARG A 1 80 ? 35.948 6.933 24.375 1.00 83.50 80 ARG A N 1
ATOM 604 C CA . ARG A 1 80 ? 36.136 5.567 23.819 1.00 83.50 80 ARG A CA 1
ATOM 605 C C . ARG A 1 80 ? 36.669 4.549 24.828 1.00 83.50 80 ARG A C 1
ATOM 607 O O . ARG A 1 80 ? 37.450 3.655 24.496 1.00 83.50 80 ARG A O 1
ATOM 614 N N . VAL A 1 81 ? 36.263 4.683 26.084 1.00 84.56 81 VAL A N 1
ATOM 615 C CA . VAL A 1 81 ? 36.753 3.834 27.162 1.00 84.56 81 VAL A CA 1
ATOM 616 C C . VAL A 1 81 ? 36.174 2.433 27.009 1.00 84.56 81 VAL A C 1
ATOM 618 O O . VAL A 1 81 ? 34.991 2.210 27.249 1.00 84.56 81 VAL A O 1
ATOM 621 N N . GLN A 1 82 ? 37.030 1.468 26.671 1.00 80.75 82 GLN A N 1
ATOM 622 C CA . GLN A 1 82 ? 36.667 0.056 26.758 1.00 80.75 82 GLN A CA 1
ATOM 623 C C . GLN A 1 82 ? 36.317 -0.306 28.210 1.00 80.75 82 GLN A C 1
ATOM 625 O O . GLN A 1 82 ? 37.078 -0.015 29.147 1.00 80.75 82 GLN A O 1
ATOM 630 N N . LEU A 1 83 ? 35.145 -0.922 28.363 1.00 84.25 83 LEU A N 1
ATOM 631 C CA . LEU A 1 83 ? 34.627 -1.492 29.599 1.00 84.25 83 LEU A CA 1
ATOM 632 C C . LEU A 1 83 ? 34.792 -3.014 29.535 1.00 84.25 83 LEU A C 1
ATOM 634 O O . LEU A 1 83 ? 34.528 -3.618 28.501 1.00 84.25 83 LEU A O 1
ATOM 638 N N . ASN A 1 84 ? 35.214 -3.622 30.645 1.00 80.38 84 ASN A N 1
ATOM 639 C CA . ASN A 1 84 ? 35.389 -5.077 30.768 1.00 80.38 84 ASN A CA 1
ATOM 640 C C . ASN A 1 84 ? 34.122 -5.770 31.320 1.00 80.38 84 ASN A C 1
ATOM 642 O O . ASN A 1 84 ? 34.194 -6.901 31.789 1.00 80.38 84 ASN A O 1
ATOM 646 N N . ASP A 1 85 ? 33.002 -5.050 31.351 1.00 84.94 85 ASP A N 1
ATOM 647 C CA . ASP A 1 85 ? 31.714 -5.461 31.906 1.00 84.94 85 ASP A CA 1
ATOM 648 C C . ASP A 1 85 ? 30.656 -5.144 30.845 1.00 84.94 85 ASP A C 1
ATOM 650 O O . ASP A 1 85 ? 30.405 -3.973 30.543 1.00 84.94 85 ASP A O 1
ATOM 654 N N . ASP A 1 86 ? 30.083 -6.185 30.238 1.00 83.56 86 ASP A N 1
ATOM 655 C CA . ASP A 1 86 ? 29.144 -6.041 29.123 1.00 83.56 86 ASP A CA 1
ATOM 656 C C . ASP A 1 86 ? 27.805 -5.415 29.554 1.00 83.56 86 ASP A C 1
ATOM 658 O O . ASP A 1 86 ? 27.149 -4.758 28.744 1.00 83.56 86 ASP A O 1
ATOM 662 N N . SER A 1 87 ? 27.417 -5.528 30.833 1.00 86.38 87 SER A N 1
ATOM 663 C CA . SER A 1 87 ? 26.217 -4.860 31.356 1.00 86.38 87 SER A CA 1
ATOM 664 C C . SER A 1 87 ? 26.429 -3.352 31.450 1.00 86.38 87 SER A C 1
ATOM 666 O O . SER A 1 87 ? 25.576 -2.588 30.997 1.00 86.38 87 SER A O 1
ATOM 668 N N . LEU A 1 88 ? 27.581 -2.909 31.962 1.00 89.38 88 LEU A N 1
ATOM 669 C CA . LEU A 1 88 ? 27.951 -1.490 31.929 1.00 89.38 88 LEU A CA 1
ATOM 670 C C . LEU A 1 88 ? 28.192 -0.995 30.493 1.00 89.38 88 LEU A C 1
ATOM 672 O O . LEU A 1 88 ? 27.958 0.179 30.219 1.00 89.38 88 LEU A O 1
ATOM 676 N N . GLY A 1 89 ? 28.603 -1.872 29.570 1.00 89.31 89 GLY A N 1
ATOM 677 C CA . GLY A 1 89 ? 28.660 -1.596 28.131 1.00 89.31 89 GLY A CA 1
ATOM 678 C C . GLY A 1 89 ? 27.287 -1.278 27.529 1.00 89.31 89 GLY A C 1
ATOM 679 O O . GLY A 1 89 ? 27.105 -0.216 26.937 1.00 89.31 89 GLY A O 1
ATOM 680 N N . PHE A 1 90 ? 26.301 -2.152 27.738 1.00 87.75 90 PHE A N 1
ATOM 681 C CA . PHE A 1 90 ? 24.928 -1.954 27.257 1.00 87.75 90 PHE A CA 1
ATOM 682 C C . PHE A 1 90 ? 24.263 -0.712 27.873 1.00 87.75 90 PHE A C 1
ATOM 684 O O . PHE A 1 90 ? 23.627 0.084 27.178 1.00 87.75 90 PHE A O 1
ATOM 691 N N . GLU A 1 91 ? 24.455 -0.492 29.174 1.00 91.94 91 GLU A N 1
ATOM 692 C CA . GLU A 1 91 ? 23.958 0.704 29.861 1.00 91.94 91 GLU A CA 1
ATOM 693 C C . GLU A 1 91 ? 24.641 1.986 29.360 1.00 91.94 91 GLU A C 1
ATOM 695 O O . GLU A 1 91 ? 23.995 3.031 29.277 1.00 91.94 91 GLU A O 1
ATOM 700 N N . MET A 1 92 ? 25.923 1.923 28.979 1.00 92.69 92 MET A N 1
ATOM 701 C CA . MET A 1 92 ? 26.650 3.046 28.381 1.00 92.69 92 MET A CA 1
ATOM 702 C C . MET A 1 92 ? 26.082 3.429 27.012 1.00 92.69 92 MET A C 1
ATOM 704 O O . MET A 1 92 ? 25.861 4.615 26.765 1.00 92.69 92 MET A O 1
ATOM 708 N N . ASP A 1 93 ? 25.806 2.456 26.143 1.00 88.50 93 ASP A N 1
ATOM 709 C CA . ASP A 1 93 ? 25.186 2.724 24.841 1.00 88.50 93 ASP A CA 1
ATOM 710 C C . ASP A 1 93 ? 23.743 3.234 24.991 1.00 88.50 93 ASP A C 1
ATOM 712 O O . ASP A 1 93 ? 23.373 4.214 24.341 1.00 88.50 93 ASP A O 1
ATOM 716 N N . THR A 1 94 ? 22.986 2.692 25.951 1.00 88.94 94 THR A N 1
ATOM 717 C CA . THR A 1 94 ? 21.660 3.209 26.345 1.00 88.94 94 THR A CA 1
ATOM 718 C C . THR A 1 94 ? 21.738 4.680 26.783 1.00 88.94 94 THR A C 1
ATOM 720 O O . THR A 1 94 ? 20.932 5.507 26.352 1.00 88.94 94 THR A O 1
ATOM 723 N N . CYS A 1 95 ? 22.741 5.050 27.592 1.00 91.31 95 CYS A N 1
ATOM 724 C CA . CYS A 1 95 ? 22.954 6.444 27.998 1.00 91.31 95 CYS A CA 1
ATOM 725 C C . CYS A 1 95 ? 23.218 7.360 26.797 1.00 91.31 95 CYS A C 1
ATOM 727 O O . CYS A 1 95 ? 22.655 8.453 26.729 1.00 91.31 95 CYS A O 1
ATOM 729 N N . VAL A 1 96 ? 24.069 6.932 25.857 1.00 90.56 96 VAL A N 1
ATOM 730 C CA . VAL A 1 96 ? 24.404 7.716 24.657 1.00 90.56 96 VAL A CA 1
ATOM 731 C C . VAL A 1 96 ? 23.168 7.946 23.796 1.00 90.56 96 VAL A C 1
ATOM 733 O O . VAL A 1 96 ? 22.910 9.085 23.408 1.00 90.56 96 VAL A O 1
ATOM 736 N N . GLU A 1 97 ? 22.375 6.907 23.537 1.00 88.50 97 GLU A N 1
ATOM 737 C CA . GLU A 1 97 ? 21.167 7.021 22.719 1.00 88.50 97 GLU A CA 1
ATOM 738 C C . GLU A 1 97 ? 20.154 7.999 23.334 1.00 88.50 97 GLU A C 1
ATOM 740 O O . GLU A 1 97 ? 19.692 8.929 22.667 1.00 88.50 97 GLU A O 1
ATOM 745 N N . MET A 1 98 ? 19.870 7.864 24.633 1.00 86.88 98 MET A N 1
ATOM 746 C CA . MET A 1 98 ? 18.979 8.789 25.336 1.00 86.88 98 MET A CA 1
ATOM 747 C C . MET A 1 98 ? 19.510 10.229 25.340 1.00 86.88 98 MET A C 1
ATOM 749 O O . MET A 1 98 ? 18.739 11.169 25.137 1.00 86.88 98 MET A O 1
ATOM 753 N N . ALA A 1 99 ? 20.817 10.425 25.540 1.00 89.19 99 ALA A N 1
ATOM 754 C CA . ALA A 1 99 ? 21.422 11.754 25.493 1.00 89.19 99 ALA A CA 1
ATOM 755 C C . ALA A 1 99 ? 21.268 12.391 24.105 1.00 89.19 99 ALA A C 1
ATOM 757 O O . ALA A 1 99 ? 20.900 13.560 24.013 1.00 89.19 99 ALA A O 1
ATOM 758 N N . LEU A 1 100 ? 21.457 11.626 23.026 1.00 86.69 100 LEU A N 1
ATOM 759 C CA . LEU A 1 100 ? 21.250 12.096 21.653 1.00 86.69 100 LEU A CA 1
ATOM 760 C C . LEU A 1 100 ? 19.796 12.524 21.392 1.00 86.69 100 LEU A C 1
ATOM 762 O O . LEU A 1 100 ? 19.574 13.608 20.845 1.00 86.69 100 LEU A O 1
ATOM 766 N N . ARG A 1 101 ? 18.806 11.747 21.858 1.00 84.75 101 ARG A N 1
ATOM 767 C CA . ARG A 1 101 ? 17.376 12.118 21.780 1.00 84.75 101 ARG A CA 1
ATOM 768 C C . ARG A 1 101 ? 17.085 13.445 22.509 1.00 84.75 101 ARG A C 1
ATOM 770 O O . ARG A 1 101 ? 16.369 14.294 21.982 1.00 84.75 101 ARG A O 1
ATOM 777 N N . ILE A 1 102 ? 17.677 13.677 23.687 1.00 84.81 102 ILE A N 1
ATOM 778 C CA . ILE A 1 102 ? 17.497 14.934 24.446 1.00 84.81 102 ILE A CA 1
ATOM 779 C C . ILE A 1 102 ? 18.237 16.112 23.780 1.00 84.81 102 ILE A C 1
ATOM 781 O O . ILE A 1 102 ? 17.709 17.226 23.738 1.00 84.81 102 ILE A O 1
ATOM 785 N N . VAL A 1 103 ? 19.432 15.884 23.222 1.00 85.81 103 VAL A N 1
ATOM 786 C CA . VAL A 1 103 ? 20.206 16.902 22.486 1.00 85.81 103 VAL A CA 1
ATOM 787 C C . VAL A 1 103 ? 19.474 17.368 21.231 1.00 85.81 103 VAL A C 1
ATOM 789 O O . VAL A 1 103 ? 19.492 18.563 20.944 1.00 85.81 103 VAL A O 1
ATOM 792 N N . ARG A 1 104 ? 18.783 16.472 20.518 1.00 82.94 104 ARG A N 1
ATOM 793 C CA . ARG A 1 104 ? 17.907 16.838 19.396 1.00 82.94 104 ARG A CA 1
ATOM 794 C C . ARG A 1 104 ? 16.848 17.862 19.814 1.00 82.94 104 ARG A C 1
ATOM 796 O O . ARG A 1 104 ? 16.800 18.944 19.237 1.00 82.94 104 ARG A O 1
ATOM 803 N N . ALA A 1 105 ? 16.074 17.566 20.859 1.00 81.25 105 ALA A N 1
ATOM 804 C CA . ALA A 1 105 ? 15.032 18.471 21.351 1.00 81.25 105 ALA A CA 1
ATOM 805 C C . ALA A 1 105 ? 15.599 19.811 21.871 1.00 81.25 105 ALA A C 1
ATOM 807 O O . ALA A 1 105 ? 14.946 20.850 21.781 1.00 81.25 105 ALA A O 1
ATOM 808 N N . LEU A 1 106 ? 16.827 19.805 22.404 1.00 82.88 106 LEU A N 1
ATOM 809 C CA . LEU A 1 106 ? 17.556 21.017 22.788 1.00 82.88 106 LEU A CA 1
ATOM 810 C C . LEU A 1 106 ? 17.993 21.840 21.560 1.00 82.88 106 LEU A C 1
ATOM 812 O O . LEU A 1 106 ? 17.848 23.059 21.569 1.00 82.88 106 LEU A O 1
ATOM 816 N N . MET A 1 107 ? 18.489 21.191 20.503 1.00 80.50 107 MET A N 1
ATOM 817 C CA . MET A 1 107 ? 18.865 21.834 19.238 1.00 80.50 107 MET A CA 1
ATOM 818 C C . MET A 1 107 ? 17.667 22.472 18.534 1.00 80.50 107 MET A C 1
ATOM 820 O O . MET A 1 107 ? 17.760 23.624 18.117 1.00 80.50 107 MET A O 1
ATOM 824 N N . GLU A 1 108 ? 16.551 21.748 18.437 1.00 81.00 108 GLU A N 1
ATOM 825 C CA . GLU A 1 108 ? 15.296 22.233 17.850 1.00 81.00 108 GLU A CA 1
ATOM 826 C C . GLU A 1 108 ? 14.803 23.478 18.618 1.00 81.00 108 GLU A C 1
ATOM 828 O O . GLU A 1 108 ? 14.657 24.549 18.028 1.00 81.00 108 GLU A O 1
ATOM 833 N N . TYR A 1 109 ? 14.734 23.413 19.955 1.00 80.88 109 TYR A N 1
ATOM 834 C CA . TYR A 1 109 ? 14.395 24.567 20.802 1.00 80.88 109 TYR A CA 1
ATOM 835 C C . TYR A 1 109 ? 15.362 25.762 20.638 1.00 80.88 109 TYR A C 1
ATOM 837 O O . TYR A 1 109 ? 14.942 26.921 20.663 1.00 80.88 109 TYR A O 1
ATOM 845 N N . CYS A 1 110 ? 16.665 25.520 20.460 1.00 78.62 110 CYS A N 1
ATOM 846 C CA . CYS A 1 110 ? 17.665 26.574 20.247 1.00 78.62 110 CYS A CA 1
ATOM 847 C C . CYS A 1 110 ? 17.663 27.184 18.835 1.00 78.62 110 CYS A C 1
ATOM 849 O O . CYS A 1 110 ? 18.284 28.229 18.641 1.00 78.62 110 CYS A O 1
ATOM 851 N N . MET A 1 111 ? 16.971 26.583 17.861 1.00 74.44 111 MET A N 1
ATOM 852 C CA . MET A 1 111 ? 16.685 27.226 16.570 1.00 74.44 111 MET A CA 1
ATOM 853 C C . MET A 1 111 ? 15.493 28.194 16.653 1.00 74.44 111 MET A C 1
ATOM 855 O O . MET A 1 111 ? 15.400 29.116 15.843 1.00 74.44 111 MET A O 1
ATOM 859 N N . GLU A 1 112 ? 14.614 28.008 17.640 1.00 72.88 112 GLU A N 1
ATOM 860 C CA . GLU A 1 112 ? 13.355 28.747 17.825 1.00 72.88 112 GLU A CA 1
ATOM 861 C C . GLU A 1 112 ? 13.424 29.832 18.920 1.00 72.88 112 GLU A C 1
ATOM 863 O O . GLU A 1 112 ? 12.483 30.606 19.096 1.00 72.88 112 GLU A O 1
ATOM 868 N N . SER A 1 113 ? 14.538 29.915 19.655 1.00 71.62 113 SER A N 1
ATOM 869 C CA . SER A 1 113 ? 14.734 30.829 20.788 1.00 71.62 113 SER A CA 1
ATOM 870 C C . SER A 1 113 ? 16.036 31.633 20.690 1.00 71.62 113 SER A C 1
ATOM 872 O O . SER A 1 113 ? 16.990 31.228 20.025 1.00 71.62 113 SER A O 1
ATOM 874 N N . ASP A 1 114 ? 16.105 32.768 21.398 1.00 71.06 114 ASP A N 1
ATOM 875 C CA . ASP A 1 114 ? 17.326 33.576 21.547 1.00 71.06 114 ASP A CA 1
ATOM 876 C C . ASP A 1 114 ? 18.344 32.902 22.502 1.00 71.06 114 ASP A C 1
ATOM 878 O O . ASP A 1 114 ? 18.708 33.426 23.558 1.00 71.06 114 ASP A O 1
ATOM 882 N N . ALA A 1 115 ? 18.811 31.711 22.110 1.00 74.38 115 ALA A N 1
ATOM 883 C CA . ALA A 1 115 ? 19.765 30.870 22.831 1.00 74.38 115 ALA A CA 1
ATOM 884 C C . ALA A 1 115 ? 20.958 30.407 21.955 1.00 74.38 115 ALA A C 1
ATOM 886 O O . ALA A 1 115 ? 21.467 29.298 22.118 1.00 74.38 115 ALA A O 1
ATOM 887 N N . GLY A 1 116 ? 21.435 31.245 21.027 1.00 74.06 116 GLY A N 1
ATOM 888 C CA . GLY A 1 116 ? 22.447 30.898 20.012 1.00 74.06 116 GLY A CA 1
ATOM 889 C C . GLY A 1 116 ? 23.725 30.230 20.545 1.00 74.06 116 GLY A C 1
ATOM 890 O O . GLY A 1 116 ? 24.165 29.220 19.995 1.00 74.06 116 GLY A O 1
ATOM 891 N N . ALA A 1 117 ? 24.284 30.718 21.660 1.00 78.25 117 ALA A N 1
ATOM 892 C CA . ALA A 1 117 ? 25.462 30.101 22.285 1.00 78.25 117 ALA A CA 1
ATOM 893 C C . ALA A 1 117 ? 25.188 28.701 22.886 1.00 78.25 117 ALA A C 1
ATOM 895 O O . ALA A 1 117 ? 26.068 27.839 22.872 1.00 78.25 117 ALA A O 1
ATOM 896 N N . LEU A 1 118 ? 23.968 28.451 23.380 1.00 82.56 118 LEU A N 1
ATOM 897 C CA . LEU A 1 118 ? 23.531 27.124 23.830 1.00 82.56 118 LEU A CA 1
ATOM 898 C C . LEU A 1 118 ? 23.329 26.185 22.632 1.00 82.56 118 LEU A C 1
ATOM 900 O O . LEU A 1 118 ? 23.703 25.020 22.724 1.00 82.56 118 LEU A O 1
ATOM 904 N N . GLY A 1 119 ? 22.851 26.702 21.494 1.00 81.69 119 GLY A N 1
ATOM 905 C CA . GLY A 1 119 ? 22.755 25.962 20.232 1.00 81.69 119 GLY A CA 1
ATOM 906 C C . GLY A 1 119 ? 24.101 25.408 19.748 1.00 81.69 119 GLY A C 1
ATOM 907 O O . GLY A 1 119 ? 24.197 24.217 19.460 1.00 81.69 119 GLY A O 1
ATOM 908 N N . LEU A 1 120 ? 25.177 26.212 19.734 1.00 82.50 120 LEU A N 1
ATOM 909 C CA . LEU A 1 120 ? 26.514 25.690 19.393 1.00 82.50 120 LEU A CA 1
ATOM 910 C C . LEU A 1 120 ? 26.971 24.599 20.376 1.00 82.50 120 LEU A C 1
ATOM 912 O O . LEU A 1 120 ? 27.518 23.578 19.958 1.00 82.50 120 LEU A O 1
ATOM 916 N N . MET A 1 121 ? 26.766 24.804 21.680 1.00 84.81 121 MET A N 1
ATOM 917 C CA . MET A 1 121 ? 27.190 23.831 22.692 1.00 84.81 121 MET A CA 1
ATOM 918 C C . MET A 1 121 ? 26.392 22.524 22.615 1.00 84.81 121 MET A C 1
ATOM 920 O O . MET A 1 121 ? 26.983 21.454 22.748 1.00 84.81 121 MET A O 1
ATOM 924 N N . ALA A 1 122 ? 25.090 22.591 22.330 1.00 85.88 122 ALA A N 1
ATOM 925 C CA . ALA A 1 122 ? 24.255 21.424 22.064 1.00 85.88 122 ALA A CA 1
ATOM 926 C C . ALA A 1 122 ? 24.713 20.678 20.799 1.00 85.88 122 ALA A C 1
ATOM 928 O O . ALA A 1 122 ? 24.850 19.456 20.838 1.00 85.88 122 ALA A O 1
ATOM 929 N N . PHE A 1 123 ? 25.049 21.395 19.717 1.00 86.00 123 PHE A N 1
ATOM 930 C CA . PHE A 1 123 ? 25.588 20.791 18.494 1.00 86.00 123 PHE A CA 1
ATOM 931 C C . PHE A 1 123 ? 26.908 20.052 18.756 1.00 86.00 123 PHE A C 1
ATOM 933 O O . PHE A 1 123 ? 27.024 18.873 18.430 1.00 86.00 123 PHE A O 1
ATOM 940 N N . ARG A 1 124 ? 27.888 20.709 19.394 1.00 86.06 124 ARG A N 1
ATOM 941 C CA . ARG A 1 124 ? 29.188 20.101 19.744 1.00 86.06 124 ARG A CA 1
ATOM 942 C C . ARG A 1 124 ? 29.035 18.886 20.663 1.00 86.06 124 ARG A C 1
ATOM 944 O O . ARG A 1 124 ? 29.717 17.880 20.482 1.00 86.06 124 ARG A O 1
ATOM 951 N N . PHE A 1 125 ? 28.117 18.942 21.629 1.00 87.81 125 PHE A N 1
ATOM 952 C CA . PHE A 1 125 ? 27.834 17.822 22.529 1.00 87.81 125 PHE A CA 1
ATOM 953 C C . PHE A 1 125 ? 27.171 16.643 21.788 1.00 87.81 125 PHE A C 1
ATOM 955 O O . PHE A 1 125 ? 27.598 15.503 21.961 1.00 87.81 125 PHE A O 1
ATOM 962 N N . GLY A 1 126 ? 26.214 16.907 20.889 1.00 88.06 126 GLY A N 1
ATOM 963 C CA . GLY A 1 126 ? 25.607 15.894 20.012 1.00 88.06 126 GLY A CA 1
ATOM 964 C C . GLY A 1 126 ? 26.607 15.246 19.053 1.00 88.06 126 GLY A C 1
ATOM 965 O O . GLY A 1 126 ? 26.662 14.020 18.962 1.00 88.06 126 GLY A O 1
ATOM 966 N N . ARG A 1 127 ? 27.471 16.055 18.423 1.00 86.81 127 ARG A N 1
ATOM 967 C CA . ARG A 1 127 ? 28.588 15.579 17.593 1.00 86.81 127 ARG A CA 1
ATOM 968 C C . ARG A 1 127 ? 29.528 14.690 18.397 1.00 86.81 127 ARG A C 1
ATOM 970 O O . ARG A 1 127 ? 29.845 13.587 17.964 1.00 86.81 127 ARG A O 1
ATOM 977 N N . SER A 1 128 ? 29.923 15.134 19.588 1.00 88.19 128 SER A N 1
ATOM 978 C CA . SER A 1 128 ? 30.830 14.370 20.450 1.00 88.19 128 SER A CA 1
ATOM 979 C C . SER A 1 128 ? 30.249 13.003 20.831 1.00 88.19 128 SER A C 1
ATOM 981 O O . SER A 1 128 ? 30.964 12.002 20.799 1.00 88.19 128 SER A O 1
ATOM 983 N N . LEU A 1 129 ? 28.948 12.938 21.144 1.00 89.50 129 LEU A N 1
ATOM 984 C CA . LEU A 1 129 ? 28.241 11.686 21.443 1.00 89.50 129 LEU A CA 1
ATOM 985 C C . LEU A 1 129 ? 28.175 10.750 20.230 1.00 89.50 129 LEU A C 1
ATOM 987 O O . LEU A 1 129 ? 28.520 9.578 20.357 1.00 89.50 129 LEU A O 1
ATOM 991 N N . ALA A 1 130 ? 27.785 11.264 19.059 1.00 87.06 130 ALA A N 1
ATOM 992 C CA . ALA A 1 130 ? 27.691 10.484 17.823 1.00 87.06 130 ALA A CA 1
ATOM 993 C C . ALA A 1 130 ? 29.043 9.882 17.407 1.00 87.06 130 ALA A C 1
ATOM 995 O O . ALA A 1 130 ? 29.128 8.713 17.039 1.00 87.06 130 ALA A O 1
ATOM 996 N N . LEU A 1 131 ? 30.116 10.669 17.531 1.00 86.12 131 LEU A N 1
ATOM 997 C CA . LEU A 1 131 ? 31.483 10.245 17.226 1.00 86.12 131 LEU A CA 1
ATOM 998 C C . LEU A 1 131 ? 32.145 9.453 18.367 1.00 86.12 131 LEU A C 1
ATOM 1000 O O . LEU A 1 131 ? 33.269 8.966 18.198 1.00 86.12 131 LEU A O 1
ATOM 1004 N N . LYS A 1 132 ? 31.479 9.328 19.526 1.00 88.69 132 LYS A N 1
ATOM 1005 C CA . LYS A 1 132 ? 32.026 8.778 20.779 1.00 88.69 132 LYS A CA 1
ATOM 1006 C C . LYS A 1 132 ? 33.407 9.374 21.110 1.00 88.69 132 LYS A C 1
ATOM 1008 O O . LYS A 1 132 ? 34.342 8.650 21.431 1.00 88.69 132 LYS A O 1
ATOM 1013 N N . ALA A 1 133 ? 33.561 10.689 20.943 1.00 88.12 133 ALA A N 1
ATOM 1014 C CA . ALA A 1 133 ? 34.834 11.403 21.063 1.00 88.12 133 ALA A CA 1
ATOM 1015 C C . ALA A 1 133 ? 34.620 12.862 21.497 1.00 88.12 133 ALA A C 1
ATOM 1017 O O . ALA A 1 133 ? 33.836 13.581 20.884 1.00 88.12 133 ALA A O 1
ATOM 1018 N N . TRP A 1 134 ? 35.340 13.330 22.516 1.00 87.56 134 TRP A N 1
ATOM 1019 C CA . TRP A 1 134 ? 35.326 14.736 22.937 1.00 87.56 134 TRP A CA 1
ATOM 1020 C C . TRP A 1 134 ? 35.886 15.684 21.858 1.00 87.56 134 TRP A C 1
ATOM 1022 O O . TRP A 1 134 ? 36.923 15.411 21.259 1.00 87.56 134 TRP A O 1
ATOM 1032 N N . GLU A 1 135 ? 35.312 16.883 21.708 1.00 82.88 135 GLU A N 1
ATOM 1033 C CA . GLU A 1 135 ? 35.891 17.975 20.890 1.00 82.88 135 GLU A CA 1
ATOM 1034 C C . GLU A 1 135 ? 37.392 18.222 21.195 1.00 82.88 135 GLU A C 1
ATOM 1036 O O . GLU A 1 135 ? 38.238 18.378 20.305 1.00 82.88 135 GLU A O 1
ATOM 1041 N N . SER A 1 136 ? 37.753 18.188 22.482 1.00 82.00 136 SER A N 1
ATOM 1042 C CA . SER A 1 136 ? 39.120 18.359 22.989 1.00 82.00 136 SER A CA 1
ATOM 1043 C C . SER A 1 136 ? 39.966 17.075 22.993 1.00 82.00 136 SER A C 1
ATOM 1045 O O . SER A 1 136 ? 41.023 17.054 23.619 1.00 82.00 136 SER A O 1
ATOM 1047 N N . SER A 1 137 ? 39.531 16.000 22.326 1.00 83.88 137 SER A N 1
ATOM 1048 C CA . SER A 1 137 ? 40.284 14.742 22.237 1.00 83.88 137 SER A CA 1
ATOM 1049 C C . SER A 1 137 ? 41.701 14.939 21.668 1.00 83.88 137 SER A C 1
ATOM 1051 O O . SER A 1 137 ? 41.893 15.797 20.795 1.00 83.88 137 SER A O 1
ATOM 1053 N N . PRO A 1 138 ? 42.690 14.142 22.121 1.00 83.25 138 PRO A N 1
ATOM 1054 C CA . PRO A 1 138 ? 44.058 14.199 21.615 1.00 83.25 138 PRO A CA 1
ATOM 1055 C C . PRO A 1 138 ? 44.147 13.657 20.180 1.00 83.25 138 PRO A C 1
ATOM 1057 O O . PRO A 1 138 ? 43.235 12.979 19.696 1.00 83.25 138 PRO A O 1
ATOM 1060 N N . ALA A 1 139 ? 45.264 13.936 19.507 1.00 81.19 139 ALA A N 1
ATOM 1061 C CA . ALA A 1 139 ? 45.471 13.591 18.102 1.00 81.19 139 ALA A CA 1
ATOM 1062 C C . ALA A 1 139 ? 45.228 12.102 17.756 1.00 81.19 139 ALA A C 1
ATOM 1064 O O . ALA A 1 139 ? 44.509 11.869 16.784 1.00 81.19 139 ALA A O 1
ATOM 1065 N N . PRO A 1 140 ? 45.671 11.092 18.543 1.00 84.56 140 PRO A N 1
ATOM 1066 C CA . PRO A 1 140 ? 45.373 9.691 18.237 1.00 84.56 140 PRO A CA 1
ATOM 1067 C C . PRO A 1 140 ? 43.869 9.395 18.149 1.00 84.56 140 PRO A C 1
ATOM 1069 O O . PRO A 1 140 ? 43.404 8.794 17.187 1.00 84.56 140 PRO A O 1
ATOM 1072 N N . THR A 1 141 ? 43.071 9.887 19.102 1.00 83.81 141 THR A N 1
ATOM 1073 C CA . THR A 1 141 ? 41.608 9.698 19.117 1.00 83.81 141 THR A CA 1
ATOM 1074 C C . THR A 1 141 ? 40.919 10.376 17.924 1.00 83.81 141 THR A C 1
ATOM 1076 O O . THR A 1 141 ? 39.879 9.898 17.465 1.00 83.81 141 THR A O 1
ATOM 1079 N N . LYS A 1 142 ? 41.501 11.470 17.410 1.00 85.81 142 LYS A N 1
ATOM 1080 C CA . LYS A 1 142 ? 41.029 12.176 16.209 1.00 85.81 142 LYS A CA 1
ATOM 1081 C C . LYS A 1 142 ? 41.415 11.448 14.921 1.00 85.81 142 LYS A C 1
ATOM 1083 O O . LYS A 1 142 ? 40.575 11.317 14.044 1.00 85.81 142 LYS A O 1
ATOM 1088 N N . LEU A 1 143 ? 42.629 10.905 14.823 1.00 85.06 143 LEU A N 1
ATOM 1089 C CA . LEU A 1 143 ? 43.046 10.075 13.683 1.00 85.06 143 LEU A CA 1
ATOM 1090 C C . LEU A 1 143 ? 42.261 8.757 13.605 1.00 85.06 143 LEU A C 1
ATOM 1092 O O . LEU A 1 143 ? 41.935 8.308 12.514 1.00 85.06 143 LEU A O 1
ATOM 1096 N N . GLN A 1 144 ? 41.872 8.192 14.749 1.00 87.31 144 GLN A N 1
ATOM 1097 C CA . GLN A 1 144 ? 41.009 7.007 14.860 1.00 87.31 144 GLN A CA 1
ATOM 1098 C C . GLN A 1 144 ? 39.543 7.248 14.407 1.00 87.31 144 GLN A C 1
ATOM 1100 O O . GLN A 1 144 ? 38.694 6.375 14.562 1.00 87.31 144 GLN A O 1
ATOM 1105 N N . LEU A 1 145 ? 39.202 8.438 13.894 1.00 85.00 145 LEU A N 1
ATOM 1106 C CA . LEU A 1 145 ? 37.954 8.679 13.153 1.00 85.00 145 LEU A CA 1
ATOM 1107 C C . LEU A 1 145 ? 38.080 8.339 11.655 1.00 85.00 145 LEU A C 1
ATOM 1109 O O . LEU A 1 145 ? 37.072 8.326 10.949 1.00 85.00 145 LEU A O 1
ATOM 1113 N N . LEU A 1 146 ? 39.292 8.088 11.151 1.00 84.50 146 LEU A N 1
ATOM 1114 C CA . LEU A 1 146 ? 39.538 7.706 9.762 1.00 84.50 146 LEU A CA 1
ATOM 1115 C C . LEU A 1 146 ? 39.334 6.189 9.572 1.00 84.50 146 LEU A C 1
ATOM 1117 O O . LEU A 1 146 ? 39.779 5.393 10.403 1.00 84.50 146 LEU A O 1
ATOM 1121 N N . GLU A 1 147 ? 38.680 5.769 8.482 1.00 81.88 147 GLU A N 1
ATOM 1122 C CA . GLU A 1 147 ? 38.415 4.343 8.231 1.00 81.88 147 GLU A CA 1
ATOM 1123 C C . GLU A 1 147 ? 39.752 3.589 8.026 1.00 81.88 147 GLU A C 1
ATOM 1125 O O . GLU A 1 147 ? 40.634 4.033 7.291 1.00 81.88 147 GLU A O 1
ATOM 1130 N N . GLY A 1 148 ? 39.940 2.476 8.744 1.00 77.69 148 GLY A N 1
ATOM 1131 C CA . GLY A 1 148 ? 41.198 1.712 8.757 1.00 77.69 148 GLY A CA 1
ATOM 1132 C C . GLY A 1 148 ? 42.282 2.186 9.743 1.00 77.69 148 GLY A C 1
ATOM 1133 O O . GLY A 1 148 ? 43.343 1.566 9.788 1.00 77.69 148 GLY A O 1
ATOM 1134 N N . VAL A 1 149 ? 42.052 3.226 10.558 1.00 84.44 149 VAL A N 1
ATOM 1135 C CA . VAL A 1 149 ? 43.010 3.652 11.601 1.00 84.44 149 VAL A CA 1
ATOM 1136 C C . VAL A 1 149 ? 42.658 3.059 12.967 1.00 84.44 149 VAL A C 1
ATOM 1138 O O . VAL A 1 149 ? 41.759 3.536 13.660 1.00 84.44 149 VAL A O 1
ATOM 1141 N N . ASP A 1 150 ? 43.406 2.034 13.386 1.00 86.12 150 ASP A N 1
ATOM 1142 C CA . ASP A 1 150 ? 43.349 1.519 14.758 1.00 86.12 150 ASP A CA 1
ATOM 1143 C C . ASP A 1 150 ? 44.095 2.423 15.768 1.00 86.12 150 ASP A C 1
ATOM 1145 O O . ASP A 1 150 ? 44.747 3.409 15.416 1.00 86.12 150 ASP A O 1
ATOM 1149 N N . TRP A 1 151 ? 43.973 2.101 17.059 1.00 85.19 151 TRP A N 1
ATOM 1150 C CA . TRP A 1 151 ? 44.568 2.889 18.143 1.00 85.19 151 TRP A CA 1
ATOM 1151 C C . TRP A 1 151 ? 46.106 2.865 18.161 1.00 85.19 151 TRP A C 1
ATOM 1153 O O . TRP A 1 151 ? 46.730 3.895 18.420 1.00 85.19 151 TRP A O 1
ATOM 1163 N N . ASP A 1 152 ? 46.729 1.726 17.865 1.00 83.81 152 ASP A N 1
ATOM 1164 C CA . ASP A 1 152 ? 48.187 1.578 17.880 1.00 83.81 152 ASP A CA 1
ATOM 1165 C C . ASP A 1 152 ? 48.817 2.249 16.652 1.00 83.81 152 ASP A C 1
ATOM 1167 O O . ASP A 1 152 ? 49.906 2.820 16.741 1.00 83.81 152 ASP A O 1
ATOM 1171 N N . LEU A 1 153 ? 48.132 2.222 15.507 1.00 85.00 153 LEU A N 1
ATOM 1172 C CA . LEU A 1 153 ? 48.466 3.006 14.320 1.00 85.00 153 LEU A CA 1
ATOM 1173 C C . LEU A 1 153 ? 48.336 4.509 14.605 1.00 85.00 153 LEU A C 1
ATOM 1175 O O . LEU A 1 153 ? 49.271 5.262 14.331 1.00 85.00 153 LEU A O 1
ATOM 1179 N N . ALA A 1 154 ? 47.244 4.942 15.237 1.00 85.44 154 ALA A N 1
ATOM 1180 C CA . ALA A 1 154 ? 47.053 6.335 15.637 1.00 85.44 154 ALA A CA 1
ATOM 1181 C C . ALA A 1 154 ? 48.135 6.832 16.620 1.00 85.44 154 ALA A C 1
ATOM 1183 O O . ALA A 1 154 ? 48.621 7.954 16.474 1.00 85.44 154 ALA A O 1
ATOM 1184 N N . GLN A 1 155 ? 48.565 6.000 17.579 1.00 85.25 155 GLN A N 1
ATOM 1185 C CA . GLN A 1 155 ? 49.683 6.329 18.476 1.00 85.25 155 GLN A CA 1
ATOM 1186 C C . GLN A 1 155 ? 51.032 6.421 17.744 1.00 85.25 155 GLN A C 1
ATOM 1188 O O . GLN A 1 155 ? 51.826 7.306 18.059 1.00 85.25 155 GLN A O 1
ATOM 1193 N N . LYS A 1 156 ? 51.302 5.553 16.757 1.00 84.56 156 LYS A N 1
ATOM 1194 C CA . LYS A 1 156 ? 52.533 5.622 15.941 1.00 84.56 156 LYS A CA 1
ATOM 1195 C C . LYS A 1 156 ? 52.578 6.891 15.089 1.00 84.56 156 LYS A C 1
ATOM 1197 O O . LYS A 1 156 ? 53.619 7.536 15.023 1.00 84.56 156 LYS A O 1
ATOM 1202 N N . LEU A 1 157 ? 51.457 7.265 14.469 1.00 84.62 157 LEU A N 1
ATOM 1203 C CA . LEU A 1 157 ? 51.330 8.498 13.684 1.00 84.62 157 LEU A CA 1
ATOM 1204 C C . LEU A 1 157 ? 51.630 9.740 14.541 1.00 84.62 157 LEU A C 1
ATOM 1206 O O . LEU A 1 157 ? 52.484 10.548 14.175 1.00 84.62 157 LEU A O 1
ATOM 1210 N N . ASP A 1 158 ? 51.007 9.836 15.717 1.00 84.75 158 ASP A N 1
ATOM 1211 C CA . ASP A 1 158 ? 51.211 10.933 16.672 1.00 84.75 158 ASP A CA 1
ATOM 1212 C C . ASP A 1 158 ? 52.665 11.003 17.180 1.00 84.75 158 ASP A C 1
ATOM 1214 O O . ASP A 1 158 ? 53.283 12.069 17.170 1.00 84.75 158 ASP A O 1
ATOM 1218 N N . ALA A 1 159 ? 53.266 9.854 17.515 1.00 83.06 159 ALA A N 1
ATOM 1219 C CA . ALA A 1 159 ? 54.672 9.754 17.921 1.00 83.06 159 ALA A CA 1
ATOM 1220 C C . ALA A 1 159 ? 55.672 10.150 16.813 1.00 83.06 159 ALA A C 1
ATOM 1222 O O . ALA A 1 159 ? 56.794 10.557 17.117 1.00 83.06 159 ALA A O 1
ATOM 1223 N N . HIS A 1 160 ? 55.270 10.071 15.540 1.00 82.50 160 HIS A N 1
ATOM 1224 C CA . HIS A 1 160 ? 56.049 10.525 14.385 1.00 82.50 160 HIS A CA 1
ATOM 1225 C C . HIS A 1 160 ? 55.669 11.939 13.890 1.00 82.50 160 HIS A C 1
ATOM 1227 O O . HIS A 1 160 ? 56.100 12.351 12.813 1.00 82.50 160 HIS A O 1
ATOM 1233 N N . GLY A 1 161 ? 54.920 12.717 14.683 1.00 81.12 161 GLY A N 1
ATOM 1234 C CA . GLY A 1 161 ? 54.620 14.133 14.413 1.00 81.12 161 GLY A CA 1
ATOM 1235 C C . GLY A 1 161 ? 53.374 14.386 13.555 1.00 81.12 161 GLY A C 1
ATOM 1236 O O . GLY A 1 161 ? 53.119 15.521 13.137 1.00 81.12 161 GLY A O 1
ATOM 1237 N N . VAL A 1 162 ? 52.594 13.343 13.268 1.00 85.06 162 VAL A N 1
ATOM 1238 C CA . VAL A 1 162 ? 51.360 13.424 12.480 1.00 85.06 162 VAL A CA 1
ATOM 1239 C C . VAL A 1 162 ? 50.192 13.611 13.444 1.00 85.06 162 VAL A C 1
ATOM 1241 O O . VAL A 1 162 ? 49.643 12.647 13.963 1.00 85.06 162 VAL A O 1
ATOM 1244 N N . HIS A 1 163 ? 49.816 14.863 13.707 1.00 82.75 163 HIS A N 1
ATOM 1245 C CA . HIS A 1 163 ? 48.841 15.210 14.751 1.00 82.75 163 HIS A CA 1
ATOM 1246 C C . HIS A 1 163 ? 47.429 15.518 14.212 1.00 82.75 163 HIS A C 1
ATOM 1248 O O . HIS A 1 163 ? 46.534 15.883 14.975 1.00 82.75 163 HIS A O 1
ATOM 1254 N N . SER A 1 164 ? 47.211 15.425 12.895 1.00 84.69 164 SER A N 1
ATOM 1255 C CA . SER A 1 164 ? 45.942 15.784 12.248 1.00 84.69 164 SER A CA 1
ATOM 1256 C C . SER A 1 164 ? 45.756 15.117 10.882 1.00 84.69 164 SER A C 1
ATOM 1258 O O . SER A 1 164 ? 46.724 14.764 10.209 1.00 84.69 164 SER A O 1
ATOM 1260 N N . ILE A 1 165 ? 44.497 15.006 10.442 1.00 85.12 165 ILE A N 1
ATOM 1261 C CA . ILE A 1 165 ? 44.130 14.449 9.129 1.00 85.12 165 ILE A CA 1
ATOM 1262 C C . ILE A 1 165 ? 44.690 15.313 7.987 1.00 85.12 165 ILE A C 1
ATOM 1264 O O . ILE A 1 165 ? 45.205 14.766 7.017 1.00 85.12 165 ILE A O 1
ATOM 1268 N N . ARG A 1 166 ? 44.688 16.650 8.133 1.00 84.44 166 ARG A N 1
ATOM 1269 C CA . ARG A 1 166 ? 45.323 17.579 7.176 1.00 84.44 166 ARG A CA 1
ATOM 1270 C C . ARG A 1 166 ? 46.813 17.262 6.985 1.00 84.44 166 ARG A C 1
ATOM 1272 O O . ARG A 1 166 ? 47.253 17.102 5.854 1.00 84.44 166 ARG A O 1
ATOM 1279 N N . GLN A 1 167 ? 47.568 17.077 8.076 1.00 85.81 167 GLN A N 1
ATOM 1280 C CA . GLN A 1 167 ? 48.976 16.663 7.987 1.00 85.81 167 GLN A CA 1
ATOM 1281 C C . GLN A 1 167 ? 49.129 15.289 7.326 1.00 85.81 167 GLN A C 1
ATOM 1283 O O . GLN A 1 167 ? 49.948 15.158 6.425 1.00 85.81 167 GLN A O 1
ATOM 1288 N N . LEU A 1 168 ? 48.341 14.286 7.734 1.00 85.25 168 LEU A N 1
ATOM 1289 C CA . LEU A 1 168 ? 48.405 12.936 7.161 1.00 85.25 168 LEU A CA 1
ATOM 1290 C C . LEU A 1 168 ? 48.141 12.945 5.647 1.00 85.25 168 LEU A C 1
ATOM 1292 O O . LEU A 1 168 ? 48.881 12.321 4.895 1.00 85.25 168 LEU A O 1
ATOM 1296 N N . ARG A 1 169 ? 47.125 13.683 5.191 1.00 83.62 169 ARG A N 1
ATOM 1297 C CA . ARG A 1 169 ? 46.765 13.832 3.773 1.00 83.62 169 ARG A CA 1
ATOM 1298 C C . ARG A 1 169 ? 47.902 14.425 2.935 1.00 83.62 169 ARG A C 1
ATOM 1300 O O . ARG A 1 169 ? 48.114 13.987 1.801 1.00 83.62 169 ARG A O 1
ATOM 1307 N N . ASP A 1 170 ? 48.602 15.409 3.492 1.00 82.31 170 ASP A N 1
ATOM 1308 C CA . ASP A 1 170 ? 49.620 16.208 2.801 1.00 82.31 170 ASP A CA 1
ATOM 1309 C C . ASP A 1 170 ? 51.038 15.598 2.893 1.00 82.31 170 ASP A C 1
ATOM 1311 O O . ASP A 1 170 ? 51.998 16.178 2.385 1.00 82.31 170 ASP A O 1
ATOM 1315 N N . MET A 1 171 ? 51.184 14.412 3.501 1.00 82.56 171 MET A N 1
ATOM 1316 C CA . MET A 1 171 ? 52.445 13.662 3.559 1.00 82.56 171 MET A CA 1
ATOM 1317 C C . MET A 1 171 ? 52.817 12.959 2.246 1.00 82.56 171 MET A C 1
ATOM 1319 O O . MET A 1 171 ? 51.972 12.490 1.479 1.00 82.56 171 MET A O 1
ATOM 1323 N N . ASP A 1 172 ? 54.127 12.788 2.057 1.00 81.56 172 ASP A N 1
ATOM 1324 C CA . ASP A 1 172 ? 54.699 11.916 1.033 1.00 81.56 172 ASP A CA 1
ATOM 1325 C C . ASP A 1 172 ? 54.554 10.417 1.410 1.00 81.56 172 ASP A C 1
ATOM 1327 O O . ASP A 1 172 ? 54.869 10.044 2.550 1.00 81.56 172 ASP A O 1
ATOM 1331 N N . PRO A 1 173 ? 54.145 9.526 0.479 1.00 80.69 173 PRO A N 1
ATOM 1332 C CA . PRO A 1 173 ? 54.026 8.085 0.736 1.00 80.69 173 PRO A CA 1
ATOM 1333 C C . PRO A 1 173 ? 55.317 7.424 1.234 1.00 80.69 173 PRO A C 1
ATOM 1335 O O . PRO A 1 173 ? 55.278 6.571 2.122 1.00 80.69 173 PRO A O 1
ATOM 1338 N N . THR A 1 174 ? 56.474 7.850 0.724 1.00 79.19 174 THR A N 1
ATOM 1339 C CA . THR A 1 174 ? 57.795 7.337 1.122 1.00 79.19 174 THR A CA 1
ATOM 1340 C C . THR A 1 174 ? 58.148 7.743 2.550 1.00 79.19 174 THR A C 1
ATOM 1342 O O . THR A 1 174 ? 58.824 6.994 3.256 1.00 79.19 174 THR A O 1
ATOM 1345 N N . GLN A 1 175 ? 57.714 8.926 2.991 1.00 80.81 175 GLN A N 1
ATOM 1346 C CA . GLN A 1 175 ? 57.893 9.382 4.369 1.00 80.81 175 GLN A CA 1
ATOM 1347 C C . GLN A 1 175 ? 56.978 8.608 5.326 1.00 80.81 175 GLN A C 1
ATOM 1349 O O . GLN A 1 175 ? 57.444 8.143 6.366 1.00 80.81 175 GLN A O 1
ATOM 1354 N N . LEU A 1 176 ? 55.712 8.397 4.951 1.00 81.94 176 LEU A N 1
ATOM 1355 C CA . LEU A 1 176 ? 54.757 7.638 5.761 1.00 81.94 176 LEU A CA 1
ATOM 1356 C C . LEU A 1 176 ? 55.159 6.160 5.911 1.00 81.94 176 LEU A C 1
ATOM 1358 O O . LEU A 1 176 ? 55.181 5.647 7.030 1.00 81.94 176 LEU A O 1
ATOM 1362 N N . GLY A 1 177 ? 55.572 5.497 4.824 1.00 79.44 177 GLY A N 1
ATOM 1363 C CA . GLY A 1 177 ? 56.048 4.107 4.864 1.00 79.44 177 GLY A CA 1
ATOM 1364 C C . GLY A 1 177 ? 57.266 3.904 5.775 1.00 79.44 177 GLY A C 1
ATOM 1365 O O . GLY A 1 177 ? 57.368 2.888 6.464 1.00 79.44 177 GLY A O 1
ATOM 1366 N N . ARG A 1 178 ? 58.155 4.907 5.868 1.00 78.44 178 ARG A N 1
ATOM 1367 C CA . ARG A 1 178 ? 59.294 4.909 6.809 1.00 78.44 178 ARG A CA 1
ATOM 1368 C C . ARG A 1 178 ? 58.871 5.052 8.272 1.00 78.44 178 ARG A C 1
ATOM 1370 O O . ARG A 1 178 ? 59.534 4.482 9.130 1.00 78.44 178 ARG A O 1
ATOM 1377 N N . TYR A 1 179 ? 57.804 5.794 8.569 1.00 79.38 179 TYR A N 1
ATOM 1378 C CA . TYR A 1 179 ? 57.281 5.924 9.938 1.00 79.38 179 TYR A CA 1
ATOM 1379 C C . TYR A 1 179 ? 56.510 4.676 10.380 1.00 79.38 179 TYR A C 1
ATOM 1381 O O . TYR A 1 179 ? 56.610 4.256 11.529 1.00 79.38 179 TYR A O 1
ATOM 1389 N N . LEU A 1 180 ? 55.768 4.044 9.467 1.00 76.56 180 LEU A N 1
ATOM 1390 C CA . LEU A 1 180 ? 54.947 2.873 9.786 1.00 76.56 180 LEU A CA 1
ATOM 1391 C C . LEU A 1 180 ? 55.691 1.533 9.654 1.00 76.56 180 LEU A C 1
ATOM 1393 O O . LEU A 1 180 ? 55.168 0.510 10.089 1.00 76.56 180 LEU A O 1
ATOM 1397 N N . ASN A 1 181 ? 56.909 1.528 9.092 1.00 71.69 181 ASN A N 1
ATOM 1398 C CA . ASN A 1 181 ? 57.662 0.324 8.702 1.00 71.69 181 ASN A CA 1
ATOM 1399 C C . ASN A 1 181 ? 56.842 -0.636 7.813 1.00 71.69 181 ASN A C 1
ATOM 1401 O O . ASN A 1 181 ? 57.016 -1.856 7.856 1.00 71.69 181 ASN A O 1
ATOM 1405 N N . ALA A 1 182 ? 55.946 -0.071 7.001 1.00 68.19 182 ALA A N 1
ATOM 1406 C CA . ALA A 1 182 ? 54.999 -0.785 6.157 1.00 68.19 182 ALA A CA 1
ATOM 1407 C C . ALA A 1 182 ? 55.186 -0.385 4.687 1.00 68.19 182 ALA A C 1
ATOM 1409 O O . ALA A 1 182 ? 55.462 0.771 4.369 1.00 68.19 182 ALA A O 1
ATOM 1410 N N . TRP A 1 183 ? 55.058 -1.367 3.794 1.00 54.44 183 TRP A N 1
ATOM 1411 C CA . TRP A 1 183 ? 55.306 -1.224 2.354 1.00 54.44 183 TRP A CA 1
ATOM 1412 C C . TRP A 1 183 ? 54.058 -0.829 1.554 1.00 54.44 183 TRP A C 1
ATOM 1414 O O . TRP A 1 183 ? 54.203 -0.316 0.450 1.00 54.44 183 TRP A O 1
ATOM 1424 N N . ASP A 1 184 ? 52.863 -0.992 2.126 1.00 63.19 184 ASP A N 1
ATOM 1425 C CA . ASP A 1 184 ? 51.636 -0.354 1.649 1.00 63.19 184 ASP A CA 1
ATOM 1426 C C . ASP A 1 184 ? 51.122 0.607 2.728 1.00 63.19 184 ASP A C 1
ATOM 1428 O O . ASP A 1 184 ? 50.725 0.203 3.820 1.00 63.19 184 ASP A O 1
ATOM 1432 N N . CYS A 1 185 ? 51.194 1.899 2.418 1.00 73.44 185 CYS A N 1
ATOM 1433 C CA . CYS A 1 185 ? 50.541 2.980 3.157 1.00 73.44 185 CYS A CA 1
ATOM 1434 C C . CYS A 1 185 ? 49.655 3.820 2.219 1.00 73.44 185 CYS A C 1
ATOM 1436 O O . CYS A 1 185 ? 49.169 4.885 2.610 1.00 73.44 185 CYS A O 1
ATOM 1438 N N . GLU A 1 186 ? 49.460 3.378 0.970 1.00 76.62 186 GLU A N 1
ATOM 1439 C CA . GLU A 1 186 ? 48.744 4.156 -0.043 1.00 76.62 186 GLU A CA 1
ATOM 1440 C C . GLU A 1 186 ? 47.247 4.185 0.256 1.00 76.62 186 GLU A C 1
ATOM 1442 O O . GLU A 1 186 ? 46.629 5.234 0.096 1.00 76.62 186 GLU A O 1
ATOM 1447 N N . HIS A 1 187 ? 46.684 3.098 0.799 1.00 79.88 187 HIS A N 1
ATOM 1448 C CA . HIS A 1 187 ? 45.295 3.074 1.272 1.00 79.88 187 HIS A CA 1
ATOM 1449 C C . HIS A 1 187 ? 45.023 4.150 2.338 1.00 79.88 187 HIS A C 1
ATOM 1451 O O . HIS A 1 187 ? 44.018 4.853 2.271 1.00 79.88 187 HIS A O 1
ATOM 1457 N N . LEU A 1 188 ? 45.931 4.320 3.306 1.00 81.50 188 LEU A N 1
ATOM 1458 C CA . LEU A 1 188 ? 45.778 5.307 4.381 1.00 81.50 188 LEU A CA 1
ATOM 1459 C C . LEU A 1 188 ? 45.830 6.748 3.844 1.00 81.50 188 LEU A C 1
ATOM 1461 O O . LEU A 1 188 ? 45.062 7.605 4.280 1.00 81.50 188 LEU A O 1
ATOM 1465 N N . LEU A 1 189 ? 46.696 7.009 2.861 1.00 82.69 189 LEU A N 1
ATOM 1466 C CA . LEU A 1 189 ? 46.761 8.306 2.181 1.00 82.69 189 LEU A CA 1
ATOM 1467 C C . LEU A 1 189 ? 45.593 8.537 1.223 1.00 82.69 189 LEU A C 1
ATOM 1469 O O . LEU A 1 189 ? 45.186 9.683 1.055 1.00 82.69 189 LEU A O 1
ATOM 1473 N N . ALA A 1 190 ? 45.059 7.490 0.596 1.00 81.19 190 ALA A N 1
ATOM 1474 C CA . ALA A 1 190 ? 43.857 7.572 -0.221 1.00 81.19 190 ALA A CA 1
ATOM 1475 C C . ALA A 1 190 ? 42.646 7.939 0.645 1.00 81.19 190 ALA A C 1
ATOM 1477 O O . ALA A 1 190 ? 41.934 8.879 0.303 1.00 81.19 190 ALA A O 1
ATOM 1478 N N . GLU A 1 191 ? 42.471 7.289 1.800 1.00 82.25 191 GLU A N 1
ATOM 1479 C CA . GLU A 1 191 ? 41.375 7.592 2.726 1.00 82.25 191 GLU A CA 1
ATOM 1480 C C . GLU A 1 191 ? 41.531 8.981 3.366 1.00 82.25 191 GLU A C 1
ATOM 1482 O O . GLU A 1 191 ? 40.591 9.768 3.380 1.00 82.25 191 GLU A O 1
ATOM 1487 N N . ALA A 1 192 ? 42.742 9.389 3.758 1.00 83.19 192 ALA A N 1
ATOM 1488 C CA . ALA A 1 192 ? 42.987 10.770 4.195 1.00 83.19 192 ALA A CA 1
ATOM 1489 C C . ALA A 1 192 ? 42.688 11.823 3.099 1.00 83.19 192 ALA A C 1
ATOM 1491 O O . ALA A 1 192 ? 42.485 12.996 3.415 1.00 83.19 192 ALA A O 1
ATOM 1492 N N . LYS A 1 193 ? 42.643 11.418 1.819 1.00 81.94 193 LYS A N 1
ATOM 1493 C CA . LYS A 1 193 ? 42.291 12.256 0.656 1.00 81.94 193 LYS A CA 1
ATOM 1494 C C . LYS A 1 193 ? 40.812 12.164 0.247 1.00 81.94 193 LYS A C 1
ATOM 1496 O O . LYS A 1 193 ? 40.389 13.010 -0.541 1.00 81.94 193 LYS A O 1
ATOM 1501 N N . THR A 1 194 ? 40.015 11.226 0.780 1.00 79.12 194 THR A N 1
ATOM 1502 C CA . THR A 1 194 ? 38.538 11.256 0.643 1.00 79.12 194 THR A CA 1
ATOM 1503 C C . THR A 1 194 ? 37.930 12.352 1.519 1.00 79.12 194 THR A C 1
ATOM 1505 O O . THR A 1 194 ? 36.908 12.937 1.157 1.00 79.12 194 THR A O 1
ATOM 1508 N N . VAL A 1 195 ? 38.583 12.670 2.645 1.00 79.00 195 VAL A N 1
ATOM 1509 C CA . VAL A 1 195 ? 38.181 13.743 3.557 1.00 79.00 195 VAL A CA 1
ATOM 1510 C C . VAL A 1 195 ? 38.314 15.099 2.859 1.00 79.00 195 VAL A C 1
ATOM 1512 O O . VAL A 1 195 ? 39.405 15.554 2.501 1.00 79.00 195 VAL A O 1
ATOM 1515 N N . LEU A 1 196 ? 37.166 15.746 2.663 1.00 77.50 196 LEU A N 1
ATOM 1516 C CA . LEU A 1 196 ? 37.054 17.084 2.094 1.00 77.50 196 LEU A CA 1
ATOM 1517 C C . LEU A 1 196 ? 37.670 18.118 3.044 1.00 77.50 196 LEU A C 1
ATOM 1519 O O . LEU A 1 196 ? 37.571 17.992 4.262 1.00 77.50 196 LEU A O 1
ATOM 1523 N N . ASP A 1 197 ? 38.272 19.168 2.487 1.00 81.31 197 ASP A N 1
ATOM 1524 C CA . ASP A 1 197 ? 38.885 20.245 3.266 1.00 81.31 197 ASP A CA 1
ATOM 1525 C C . ASP A 1 197 ? 38.453 21.595 2.707 1.00 81.31 197 ASP A C 1
ATOM 1527 O O . ASP A 1 197 ? 38.866 22.018 1.620 1.00 81.31 197 ASP A O 1
ATOM 1531 N N . PHE A 1 198 ? 37.563 22.239 3.454 1.00 82.75 198 PHE A N 1
ATOM 1532 C CA . PHE A 1 198 ? 37.035 23.549 3.124 1.00 82.75 198 PHE A CA 1
ATOM 1533 C C . PHE A 1 198 ? 37.651 24.607 4.038 1.00 82.75 198 PHE A C 1
ATOM 1535 O O . PHE A 1 198 ? 37.669 24.462 5.261 1.00 82.75 198 PHE A O 1
ATOM 1542 N N . HIS A 1 199 ? 38.095 25.707 3.434 1.00 82.31 199 HIS A N 1
ATOM 1543 C CA . HIS A 1 199 ? 38.532 26.897 4.153 1.00 82.31 199 HIS A CA 1
ATOM 1544 C C . HIS A 1 199 ? 37.446 27.968 4.126 1.00 82.31 199 HIS A C 1
ATOM 1546 O O . HIS A 1 199 ? 36.771 28.164 3.108 1.00 82.31 199 HIS A O 1
ATOM 1552 N N . LEU A 1 200 ? 37.305 28.686 5.239 1.00 82.50 200 LEU A N 1
ATOM 1553 C CA . LEU A 1 200 ? 36.343 29.770 5.380 1.00 82.50 200 LEU A CA 1
ATOM 1554 C C . LEU A 1 200 ? 37.017 31.135 5.185 1.00 82.50 200 LEU A C 1
ATOM 1556 O O . LEU A 1 200 ? 37.999 31.472 5.846 1.00 82.50 200 LEU A O 1
ATOM 1560 N N . GLN A 1 201 ? 36.461 31.935 4.279 1.00 80.81 201 GLN A N 1
ATOM 1561 C CA . GLN A 1 201 ? 36.822 33.333 4.043 1.00 80.81 201 GLN A CA 1
ATOM 1562 C C . GLN A 1 201 ? 35.605 34.222 4.319 1.00 80.81 201 GLN A C 1
ATOM 1564 O O . GLN A 1 201 ? 34.466 33.804 4.116 1.00 80.81 201 GLN A O 1
ATOM 1569 N N . VAL A 1 202 ? 35.836 35.457 4.770 1.00 79.19 202 VAL A N 1
ATOM 1570 C CA . VA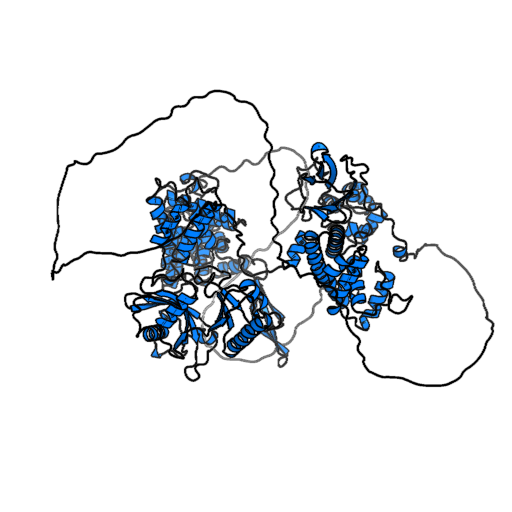L A 1 202 ? 34.770 36.435 5.033 1.00 79.19 202 VAL A CA 1
ATOM 1571 C C . VAL A 1 202 ? 35.141 37.773 4.407 1.00 79.19 202 VAL A C 1
ATOM 1573 O O . VAL A 1 202 ? 36.243 38.269 4.637 1.00 79.19 202 VAL A O 1
ATOM 1576 N N . GLN A 1 203 ? 34.224 38.361 3.637 1.00 79.25 203 GLN A N 1
ATOM 1577 C CA . GLN A 1 203 ? 34.392 39.672 3.004 1.00 79.25 203 GLN A CA 1
ATOM 1578 C C . GLN A 1 203 ? 33.264 40.630 3.448 1.00 79.25 203 GLN A C 1
ATOM 1580 O O . GLN A 1 203 ? 32.089 40.261 3.381 1.00 79.25 203 GLN A O 1
ATOM 1585 N N . PRO A 1 204 ? 33.568 41.845 3.944 1.00 72.75 204 PRO A N 1
ATOM 1586 C CA . PRO A 1 204 ? 32.545 42.797 4.380 1.00 72.75 204 PRO A CA 1
ATOM 1587 C C . PRO A 1 204 ? 31.953 43.595 3.209 1.00 72.75 204 PRO A C 1
ATOM 1589 O O . PRO A 1 204 ? 32.658 44.314 2.504 1.00 72.75 204 PRO A O 1
ATOM 1592 N N . HIS A 1 205 ? 30.628 43.557 3.054 1.00 73.19 205 HIS A N 1
ATOM 1593 C CA . HIS A 1 205 ? 29.886 44.340 2.058 1.00 73.19 205 HIS A CA 1
ATOM 1594 C C . HIS A 1 205 ? 29.292 45.595 2.694 1.00 73.19 205 HIS A C 1
ATOM 1596 O O . HIS A 1 205 ? 28.078 45.691 2.903 1.00 73.19 205 HIS A O 1
ATOM 1602 N N . VAL A 1 206 ? 30.170 46.562 2.989 1.00 64.81 206 VAL A N 1
ATOM 1603 C CA . VAL A 1 206 ? 29.877 47.808 3.731 1.00 64.81 206 VAL A CA 1
ATOM 1604 C C . VAL A 1 206 ? 28.603 48.510 3.236 1.00 64.81 206 VAL A C 1
ATOM 1606 O O . VAL A 1 206 ? 27.737 48.845 4.036 1.00 64.81 206 VAL A O 1
ATOM 1609 N N . ILE A 1 207 ? 28.432 48.638 1.913 1.00 64.38 207 ILE A N 1
ATOM 1610 C CA . ILE A 1 207 ? 27.284 49.316 1.273 1.00 64.38 207 ILE A CA 1
ATOM 1611 C C . ILE A 1 207 ? 25.930 48.665 1.628 1.00 64.38 207 ILE A C 1
ATOM 1613 O O . ILE A 1 207 ? 24.904 49.338 1.629 1.00 64.38 207 ILE A O 1
ATOM 1617 N N . THR A 1 208 ? 25.906 47.364 1.935 1.00 69.00 208 THR A N 1
ATOM 1618 C CA . THR A 1 208 ? 24.666 46.602 2.198 1.00 69.00 208 THR A CA 1
ATOM 1619 C C . THR A 1 208 ? 24.489 46.177 3.659 1.00 69.00 208 THR A C 1
ATOM 1621 O O . THR A 1 208 ? 23.501 45.517 3.977 1.00 69.00 208 THR A O 1
ATOM 1624 N N . ASN A 1 209 ? 25.433 46.538 4.539 1.00 72.25 209 ASN A N 1
ATOM 1625 C CA . ASN A 1 209 ? 25.495 46.117 5.944 1.00 72.25 209 ASN A CA 1
ATOM 1626 C C . ASN A 1 209 ? 25.395 44.580 6.126 1.00 72.25 209 ASN A C 1
ATOM 1628 O O . ASN A 1 209 ? 24.620 44.048 6.930 1.00 72.25 209 ASN A O 1
ATOM 1632 N N . ARG A 1 210 ? 26.169 43.853 5.308 1.00 78.62 210 ARG A N 1
ATOM 1633 C CA . ARG A 1 210 ? 26.248 42.382 5.269 1.00 78.62 210 ARG A CA 1
ATOM 1634 C C . ARG A 1 210 ? 27.700 41.909 5.268 1.00 78.62 210 ARG A C 1
ATOM 1636 O O . ARG A 1 210 ? 28.591 42.623 4.812 1.00 78.62 210 ARG A O 1
ATOM 1643 N N . ILE A 1 211 ? 27.914 40.672 5.702 1.00 81.56 211 ILE A N 1
ATOM 1644 C CA . ILE A 1 211 ? 29.125 39.898 5.408 1.00 81.56 211 ILE A CA 1
ATOM 1645 C C . ILE A 1 211 ? 28.823 38.825 4.364 1.00 81.56 211 ILE A C 1
ATOM 1647 O O . ILE A 1 211 ? 27.748 38.224 4.361 1.00 81.56 211 ILE A O 1
ATOM 1651 N N . GLU A 1 212 ? 29.795 38.590 3.496 1.00 82.31 212 GLU A N 1
ATOM 1652 C CA . GLU A 1 212 ? 29.844 37.487 2.546 1.00 82.31 212 GLU A CA 1
ATOM 1653 C C . GLU A 1 212 ? 30.757 36.403 3.121 1.00 82.31 212 GLU A C 1
ATOM 1655 O O . GLU A 1 212 ? 31.948 36.634 3.328 1.00 82.31 212 GLU A O 1
ATOM 1660 N N . ILE A 1 213 ? 30.196 35.234 3.420 1.00 85.00 213 ILE A N 1
ATOM 1661 C CA . ILE A 1 213 ? 30.917 34.076 3.952 1.00 85.00 213 ILE A CA 1
ATOM 1662 C C . ILE A 1 213 ? 31.139 33.108 2.794 1.00 85.00 213 ILE A C 1
ATOM 1664 O O . ILE A 1 213 ? 30.179 32.540 2.274 1.00 85.00 213 ILE A O 1
ATOM 1668 N N . ILE A 1 214 ? 32.393 32.928 2.389 1.00 81.62 214 ILE A N 1
ATOM 1669 C CA . ILE A 1 214 ? 32.784 32.098 1.248 1.00 81.62 214 ILE A CA 1
ATOM 1670 C C . ILE A 1 214 ? 33.461 30.836 1.778 1.00 81.62 214 ILE A C 1
ATOM 1672 O O . ILE A 1 214 ? 34.493 30.902 2.446 1.00 81.62 214 ILE A O 1
ATOM 1676 N N . VAL A 1 215 ? 32.885 29.681 1.461 1.00 84.00 215 VAL A N 1
ATOM 1677 C CA . VAL A 1 215 ? 33.389 28.360 1.845 1.00 84.00 215 VAL A CA 1
ATOM 1678 C C . VAL A 1 215 ? 34.003 27.716 0.603 1.00 84.00 215 VAL A C 1
ATOM 1680 O O . VAL A 1 215 ? 33.288 27.411 -0.351 1.00 84.00 215 VAL A O 1
ATOM 1683 N N . GLN A 1 216 ? 35.330 27.566 0.574 1.00 79.19 216 GLN A N 1
ATOM 1684 C CA . GLN A 1 216 ? 36.095 27.144 -0.611 1.00 79.19 216 GLN A CA 1
ATOM 1685 C C . GLN A 1 216 ? 36.774 25.790 -0.379 1.00 79.19 216 GLN A C 1
ATOM 1687 O O . GLN A 1 216 ? 37.510 25.641 0.593 1.00 79.19 216 GLN A O 1
ATOM 1692 N N . ASN A 1 217 ? 36.578 24.823 -1.283 1.00 75.12 217 ASN A N 1
ATOM 1693 C CA . ASN A 1 217 ? 37.330 23.564 -1.263 1.00 75.12 217 ASN A CA 1
ATOM 1694 C C . ASN A 1 217 ? 38.769 23.807 -1.761 1.00 75.12 217 ASN A C 1
ATOM 1696 O O . ASN A 1 217 ? 38.967 24.292 -2.880 1.00 75.12 217 ASN A O 1
ATOM 1700 N N . ALA A 1 218 ? 39.770 23.427 -0.962 1.00 65.06 218 ALA A N 1
ATOM 1701 C CA . ALA A 1 218 ? 41.189 23.550 -1.309 1.00 65.06 218 ALA A CA 1
ATOM 1702 C C . ALA A 1 218 ? 41.610 22.705 -2.537 1.00 65.06 218 ALA A C 1
ATOM 1704 O O . ALA A 1 218 ? 42.591 23.018 -3.212 1.00 65.06 218 ALA A O 1
ATOM 1705 N N . GLN A 1 219 ? 40.860 21.648 -2.864 1.00 61.84 219 GLN A N 1
ATOM 1706 C CA . GLN A 1 219 ? 41.210 20.612 -3.849 1.00 61.84 219 GLN A CA 1
ATOM 1707 C C . GLN A 1 219 ? 40.992 21.015 -5.325 1.00 61.84 219 GLN A C 1
ATOM 1709 O O . GLN A 1 219 ? 41.258 20.219 -6.231 1.00 61.84 219 GLN A O 1
ATOM 1714 N N . LEU A 1 220 ? 40.530 22.242 -5.603 1.00 50.16 220 LEU A N 1
ATOM 1715 C CA . LEU A 1 220 ? 39.997 22.692 -6.905 1.00 50.16 220 LEU A CA 1
ATOM 1716 C C . LEU A 1 220 ? 40.945 22.621 -8.128 1.00 50.16 220 LEU A C 1
ATOM 1718 O O . LEU A 1 220 ? 40.533 22.953 -9.237 1.00 50.16 220 LEU A O 1
ATOM 1722 N N . ARG A 1 221 ? 42.196 22.173 -7.967 1.00 43.03 221 ARG A N 1
ATOM 1723 C CA . ARG A 1 221 ? 43.166 21.960 -9.061 1.00 43.03 221 ARG A CA 1
ATOM 1724 C C . ARG A 1 221 ? 43.328 20.501 -9.520 1.00 43.03 221 ARG A C 1
ATOM 1726 O O . ARG A 1 221 ? 44.080 20.276 -10.462 1.00 43.03 221 ARG A O 1
ATOM 1733 N N . GLN A 1 222 ? 42.656 19.519 -8.905 1.00 43.75 222 GLN A N 1
ATOM 1734 C CA . GLN A 1 222 ? 42.783 18.090 -9.280 1.00 43.75 222 GLN A CA 1
ATOM 1735 C C . GLN A 1 222 ? 41.443 17.334 -9.453 1.00 43.75 222 GLN A C 1
ATOM 1737 O O . GLN A 1 222 ? 41.421 16.105 -9.531 1.00 43.75 222 GLN A O 1
ATOM 1742 N N . VAL A 1 223 ? 40.314 18.043 -9.575 1.00 39.16 223 VAL A N 1
ATOM 1743 C CA . VAL A 1 223 ? 38.950 17.463 -9.574 1.00 39.16 223 VAL A CA 1
ATOM 1744 C C . VAL A 1 223 ? 38.537 16.855 -10.934 1.00 39.16 223 VAL A C 1
ATOM 1746 O O . VAL A 1 223 ? 37.520 17.212 -11.524 1.00 39.16 223 VAL A O 1
ATOM 1749 N N . HIS A 1 224 ? 39.344 15.931 -11.461 1.00 35.41 224 HIS A N 1
ATOM 1750 C CA . HIS A 1 224 ? 39.062 15.170 -12.693 1.00 35.41 224 HIS A CA 1
ATOM 1751 C C . HIS A 1 224 ? 39.256 13.648 -12.542 1.00 35.41 224 HIS A C 1
ATOM 1753 O O . HIS A 1 224 ? 39.207 12.926 -13.538 1.00 35.41 224 HIS A O 1
ATOM 1759 N N . ARG A 1 225 ? 39.488 13.133 -11.321 1.00 36.38 225 ARG A N 1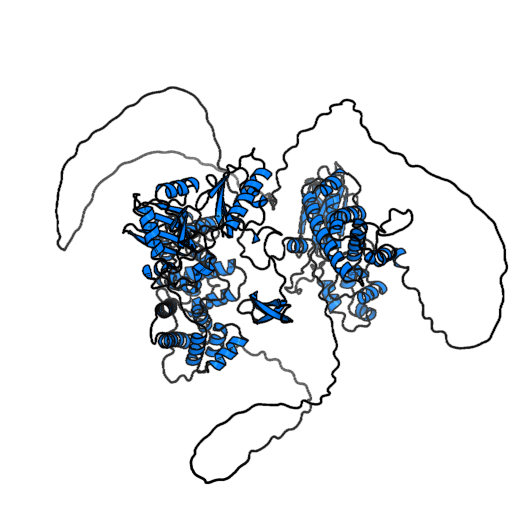
ATOM 1760 C CA . ARG A 1 225 ? 39.707 11.687 -11.109 1.00 36.38 225 ARG A CA 1
ATOM 1761 C C . ARG A 1 225 ? 39.265 11.082 -9.771 1.00 36.38 225 ARG A C 1
ATOM 1763 O O . ARG A 1 225 ? 39.632 9.945 -9.495 1.00 36.38 225 ARG A O 1
ATOM 1770 N N . ILE A 1 226 ? 38.458 11.787 -8.977 1.00 38.44 226 ILE A N 1
ATOM 1771 C CA . ILE A 1 226 ? 37.737 11.168 -7.853 1.00 38.44 226 ILE A CA 1
ATOM 1772 C C . ILE A 1 226 ? 36.408 10.641 -8.409 1.00 38.44 226 ILE A C 1
ATOM 1774 O O . ILE A 1 226 ? 35.650 11.398 -9.012 1.00 38.44 226 ILE A O 1
ATOM 1778 N N . THR A 1 227 ? 36.190 9.332 -8.298 1.00 32.16 227 THR A N 1
ATOM 1779 C CA . THR A 1 227 ? 35.040 8.612 -8.869 1.00 32.16 227 THR A CA 1
ATOM 1780 C C . THR A 1 227 ? 33.801 8.680 -7.972 1.00 32.16 227 THR A C 1
ATOM 1782 O O . THR A 1 227 ? 33.848 9.208 -6.865 1.00 32.16 227 THR A O 1
ATOM 1785 N N . GLU A 1 228 ? 32.683 8.134 -8.459 1.00 36.09 228 GLU A N 1
ATOM 1786 C CA . GLU A 1 228 ? 31.313 8.238 -7.923 1.00 36.09 228 GLU A CA 1
ATOM 1787 C C . GLU A 1 228 ? 31.065 7.489 -6.589 1.00 36.09 228 GLU A C 1
ATOM 1789 O O . GLU A 1 228 ? 30.024 6.867 -6.384 1.00 36.09 228 GLU A O 1
ATOM 1794 N N . ARG A 1 229 ? 32.001 7.559 -5.637 1.00 34.62 229 ARG A N 1
ATOM 1795 C CA . ARG A 1 229 ? 31.708 7.305 -4.222 1.00 34.62 229 ARG A CA 1
ATOM 1796 C C . ARG A 1 229 ? 31.212 8.606 -3.603 1.00 34.62 229 ARG A C 1
ATOM 1798 O O . ARG A 1 229 ? 31.984 9.548 -3.445 1.00 34.62 229 ARG A O 1
ATOM 1805 N N . ALA A 1 230 ? 29.936 8.652 -3.227 1.00 34.78 230 ALA A N 1
ATOM 1806 C CA . ALA A 1 230 ? 29.416 9.742 -2.413 1.00 34.78 230 ALA A CA 1
ATOM 1807 C C . ALA A 1 230 ? 30.181 9.781 -1.079 1.00 34.78 230 ALA A C 1
ATOM 1809 O O . ALA A 1 230 ? 30.080 8.843 -0.287 1.00 34.78 230 ALA A O 1
ATOM 1810 N N . ALA A 1 231 ? 30.957 10.843 -0.843 1.00 40.28 231 ALA A N 1
ATOM 1811 C CA . ALA A 1 231 ? 31.599 11.074 0.445 1.00 40.28 231 ALA A CA 1
ATOM 1812 C C . ALA A 1 231 ? 30.488 11.240 1.502 1.00 40.28 231 ALA A C 1
ATOM 1814 O O . ALA A 1 231 ? 29.707 12.186 1.396 1.00 40.28 231 ALA A O 1
ATOM 1815 N N . PRO A 1 232 ? 30.360 10.337 2.493 1.00 44.72 232 PRO A N 1
ATOM 1816 C CA . PRO A 1 232 ? 29.151 10.258 3.320 1.00 44.72 232 PRO A CA 1
ATOM 1817 C C . PRO A 1 232 ? 29.029 11.387 4.355 1.00 44.72 232 PRO A C 1
ATOM 1819 O O . PRO A 1 232 ? 28.040 11.446 5.078 1.00 44.72 232 PRO A O 1
ATOM 1822 N N . ASN A 1 233 ? 30.032 12.268 4.434 1.00 61.47 233 ASN A N 1
ATOM 1823 C CA . ASN A 1 233 ? 30.226 13.221 5.518 1.00 61.47 233 ASN A CA 1
ATOM 1824 C C . ASN A 1 233 ? 30.505 14.618 4.938 1.00 61.47 233 ASN A C 1
ATOM 1826 O O . ASN A 1 233 ? 31.590 14.866 4.412 1.00 61.47 233 ASN A O 1
ATOM 1830 N N . GLY A 1 234 ? 29.535 15.530 5.032 1.00 71.75 234 GLY A N 1
ATOM 1831 C CA . GLY A 1 234 ? 29.692 16.931 4.625 1.00 71.75 234 GLY A CA 1
ATOM 1832 C C . GLY A 1 234 ? 30.116 17.860 5.768 1.00 71.75 234 GLY A C 1
ATOM 1833 O O . GLY A 1 234 ? 30.254 17.445 6.925 1.00 71.75 234 GLY A O 1
ATOM 1834 N N . TYR A 1 235 ? 30.259 19.146 5.447 1.00 81.56 235 TYR A N 1
ATOM 1835 C CA . TYR A 1 235 ? 30.392 20.223 6.429 1.00 81.56 235 TYR A CA 1
ATOM 1836 C C . TYR A 1 235 ? 29.046 20.894 6.741 1.00 81.56 235 TYR A C 1
ATOM 1838 O O . TYR A 1 235 ? 28.181 21.050 5.874 1.00 81.56 235 TYR A O 1
ATOM 1846 N N . ILE A 1 236 ? 28.911 21.353 7.985 1.00 83.50 236 ILE A N 1
ATOM 1847 C CA . ILE A 1 236 ? 27.825 22.201 8.479 1.00 83.50 236 ILE A CA 1
ATOM 1848 C C . ILE A 1 236 ? 28.392 23.596 8.766 1.00 83.50 236 ILE A C 1
ATOM 1850 O O . ILE A 1 236 ? 29.368 23.739 9.499 1.00 83.50 236 ILE A O 1
ATOM 1854 N N . LEU A 1 237 ? 27.765 24.633 8.212 1.00 85.12 237 LEU A N 1
ATOM 1855 C CA . LEU A 1 237 ? 28.065 26.030 8.523 1.00 85.12 237 LEU A CA 1
ATOM 1856 C C . LEU A 1 237 ? 27.039 26.563 9.530 1.00 85.12 237 LEU A C 1
ATOM 1858 O O . LEU A 1 237 ? 2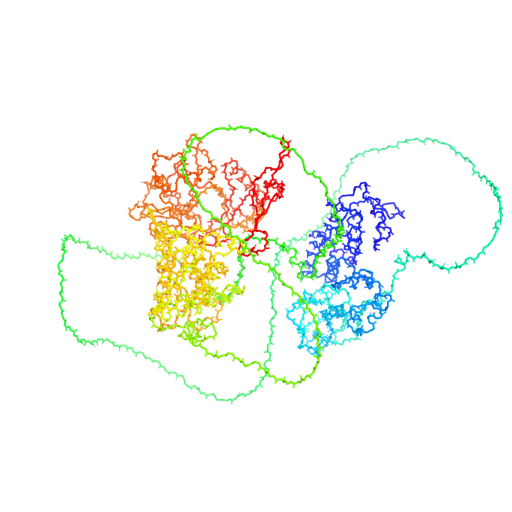5.843 26.641 9.234 1.00 85.12 237 LEU A O 1
ATOM 1862 N N . LEU A 1 238 ? 27.535 26.964 10.698 1.00 85.00 238 LEU A N 1
ATOM 1863 C CA . LEU A 1 238 ? 26.805 27.651 11.759 1.00 85.00 238 LEU A CA 1
ATOM 1864 C C . LEU A 1 238 ? 27.309 29.092 11.880 1.00 85.00 238 LEU A C 1
ATOM 1866 O O . LEU A 1 238 ? 28.504 29.331 12.034 1.00 85.00 238 LEU A O 1
ATOM 1870 N N . VAL A 1 239 ? 26.391 30.056 11.857 1.00 85.00 239 VAL A N 1
ATOM 1871 C CA . VAL A 1 239 ? 26.677 31.472 12.133 1.00 85.00 239 VAL A CA 1
ATOM 1872 C C . VAL A 1 239 ? 25.729 31.943 13.221 1.00 85.00 239 VAL A C 1
ATOM 1874 O O . VAL A 1 239 ? 24.517 31.766 13.089 1.00 85.00 239 VAL A O 1
ATOM 1877 N N . PHE A 1 240 ? 26.248 32.551 14.284 1.00 82.50 240 PHE A N 1
ATOM 1878 C CA . PHE A 1 240 ? 25.433 33.024 15.404 1.00 82.50 240 PHE A CA 1
ATOM 1879 C C . PHE A 1 240 ? 26.027 34.260 16.091 1.00 82.50 240 PHE A C 1
ATOM 1881 O O . PHE A 1 240 ? 27.221 34.543 16.007 1.00 82.50 240 PHE A O 1
ATOM 1888 N N . THR A 1 241 ? 25.178 34.983 16.814 1.00 80.50 241 THR A N 1
ATOM 1889 C CA . THR A 1 241 ? 25.571 35.880 17.908 1.00 80.50 241 THR A CA 1
ATOM 1890 C C . THR A 1 241 ? 25.336 35.171 19.243 1.00 80.50 241 THR A C 1
ATOM 1892 O O . THR A 1 241 ? 24.654 34.145 19.303 1.00 80.50 241 THR A O 1
ATOM 1895 N N . LYS A 1 242 ? 25.835 35.734 20.352 1.00 72.69 242 LYS A N 1
ATOM 1896 C CA . LYS A 1 242 ? 25.617 35.169 21.700 1.00 72.69 242 LYS A CA 1
ATOM 1897 C C . LYS A 1 242 ? 24.139 34.878 22.009 1.00 72.69 242 LYS A C 1
ATOM 1899 O O . LYS A 1 242 ? 23.863 33.908 22.712 1.00 72.69 242 LYS A O 1
ATOM 1904 N N . SER A 1 243 ? 23.218 35.685 21.475 1.00 72.25 243 SER A N 1
ATOM 1905 C CA . SER A 1 243 ? 21.775 35.472 21.596 1.00 72.25 243 SER A CA 1
ATOM 1906 C C . SER A 1 243 ? 21.169 34.649 20.460 1.00 72.25 243 SER A C 1
ATOM 1908 O O . SER A 1 243 ? 20.320 33.826 20.751 1.00 72.25 243 SER A O 1
ATOM 1910 N N . ARG A 1 244 ? 21.559 34.795 19.187 1.00 76.94 244 ARG A N 1
ATOM 1911 C CA . ARG A 1 244 ? 20.735 34.280 18.074 1.00 76.94 244 ARG A CA 1
ATOM 1912 C C . ARG A 1 244 ? 21.519 33.540 16.994 1.00 76.94 244 ARG A C 1
ATOM 1914 O O . ARG A 1 244 ? 22.533 34.036 16.512 1.00 76.94 244 ARG A O 1
ATOM 1921 N N . ILE A 1 245 ? 20.999 32.395 16.544 1.00 78.75 245 ILE A N 1
ATOM 1922 C CA . ILE A 1 245 ? 21.481 31.716 15.331 1.00 78.75 245 ILE A CA 1
ATOM 1923 C C . ILE A 1 245 ? 21.046 32.533 14.103 1.00 78.75 245 ILE A C 1
ATOM 1925 O O . ILE A 1 245 ? 19.863 32.819 13.922 1.00 78.75 245 ILE A O 1
ATOM 1929 N N . LEU A 1 246 ? 22.011 32.935 13.274 1.00 78.38 246 LEU A N 1
ATOM 1930 C CA . LEU A 1 246 ? 21.811 33.750 12.069 1.00 78.38 246 LEU A CA 1
ATOM 1931 C C . LEU A 1 246 ? 21.747 32.900 10.794 1.00 78.38 246 LEU A C 1
ATOM 1933 O O . LEU A 1 246 ? 21.018 33.236 9.864 1.00 78.38 246 LEU A O 1
ATOM 1937 N N . LEU A 1 247 ? 22.517 31.809 10.742 1.00 80.75 247 LEU A N 1
ATOM 1938 C CA . LEU A 1 247 ? 22.544 30.877 9.617 1.00 80.75 247 LEU A CA 1
ATOM 1939 C C . LEU A 1 247 ? 22.853 29.458 10.103 1.00 80.75 247 LEU A C 1
ATOM 1941 O O . LEU A 1 247 ? 23.787 29.247 10.875 1.00 80.75 247 LEU A O 1
ATOM 1945 N N . LEU A 1 248 ? 22.102 28.493 9.576 1.00 82.56 248 LEU A N 1
ATOM 1946 C CA . LEU A 1 248 ? 22.445 27.074 9.579 1.00 82.56 248 LEU A CA 1
ATOM 1947 C C . LEU A 1 248 ? 22.372 26.563 8.135 1.00 82.56 248 LEU A C 1
ATOM 1949 O O . LEU A 1 248 ? 21.356 26.736 7.448 1.00 82.56 248 LEU A O 1
ATOM 1953 N N . ARG A 1 249 ? 23.451 25.940 7.664 1.00 80.94 249 ARG A N 1
ATOM 1954 C CA . ARG A 1 249 ? 23.529 25.244 6.372 1.00 80.94 249 ARG A CA 1
ATOM 1955 C C . ARG A 1 249 ? 24.210 23.896 6.572 1.00 80.94 249 ARG A C 1
ATOM 1957 O O . ARG A 1 249 ? 25.193 23.818 7.299 1.00 80.94 249 ARG A O 1
ATOM 1964 N N . ARG A 1 250 ? 23.658 22.851 5.957 1.00 78.25 250 ARG A N 1
ATOM 1965 C CA . ARG A 1 250 ? 24.162 21.472 6.010 1.00 78.25 250 ARG A CA 1
ATOM 1966 C C . ARG A 1 250 ? 24.719 21.071 4.643 1.00 78.25 250 ARG A C 1
ATOM 1968 O O . ARG A 1 250 ? 24.582 21.830 3.684 1.00 78.25 250 ARG A O 1
ATOM 1975 N N . ASP A 1 251 ? 25.331 19.893 4.586 1.00 68.94 251 ASP A N 1
ATOM 1976 C CA . ASP A 1 251 ? 25.648 19.168 3.349 1.00 68.94 251 ASP A CA 1
ATOM 1977 C C . ASP A 1 251 ? 26.550 19.925 2.355 1.00 68.94 251 ASP A C 1
ATOM 1979 O O . ASP A 1 251 ? 26.525 19.686 1.143 1.00 68.94 251 ASP A O 1
ATOM 1983 N N . ILE A 1 252 ? 27.416 20.807 2.871 1.00 74.00 252 ILE A N 1
ATOM 1984 C CA . ILE A 1 252 ? 28.467 21.463 2.085 1.00 74.00 252 ILE A CA 1
ATOM 1985 C C . ILE A 1 252 ? 29.496 20.388 1.704 1.00 74.00 252 ILE A C 1
ATOM 1987 O O . ILE A 1 252 ? 30.217 19.874 2.562 1.00 74.00 252 ILE A O 1
ATOM 1991 N N . THR A 1 253 ? 29.496 19.998 0.425 1.00 67.44 253 THR A N 1
ATOM 1992 C CA . THR A 1 253 ? 30.076 18.719 -0.036 1.00 67.44 253 THR A CA 1
ATOM 1993 C C . THR A 1 253 ? 30.938 18.799 -1.298 1.00 67.44 253 THR A C 1
ATOM 1995 O O . THR A 1 253 ? 31.845 17.988 -1.437 1.00 67.44 253 THR A O 1
ATOM 1998 N N . THR A 1 254 ? 30.708 19.731 -2.233 1.00 61.28 254 THR A N 1
ATOM 1999 C CA . THR A 1 254 ? 31.445 19.733 -3.522 1.00 61.28 254 THR A CA 1
ATOM 2000 C C . THR A 1 254 ? 31.779 21.117 -4.077 1.00 61.28 254 THR A C 1
ATOM 2002 O O . THR A 1 254 ? 32.944 21.393 -4.364 1.00 61.28 254 THR A O 1
ATOM 2005 N N . THR A 1 255 ? 30.792 21.997 -4.247 1.00 61.53 255 THR A N 1
ATOM 2006 C CA . THR A 1 255 ? 30.995 23.333 -4.827 1.00 61.53 255 THR A CA 1
ATOM 2007 C C . THR A 1 255 ? 31.494 24.347 -3.792 1.00 61.53 255 THR A C 1
ATOM 2009 O O . THR A 1 255 ? 31.143 24.250 -2.615 1.00 61.53 255 THR A O 1
ATOM 2012 N N . PRO A 1 256 ? 32.276 25.367 -4.200 1.00 65.06 256 PRO A N 1
ATOM 2013 C CA . PRO A 1 256 ? 32.441 26.570 -3.396 1.00 65.06 256 PRO A CA 1
ATOM 2014 C C . PRO A 1 256 ? 31.080 27.238 -3.190 1.00 65.06 256 PRO A C 1
ATOM 2016 O O . PRO A 1 256 ? 30.356 27.481 -4.158 1.00 65.06 256 PRO A O 1
ATOM 2019 N N . THR A 1 257 ? 30.734 27.539 -1.943 1.00 76.38 257 THR A N 1
ATOM 2020 C CA . THR A 1 257 ? 29.428 28.109 -1.583 1.00 76.38 257 THR A CA 1
ATOM 2021 C C . THR A 1 257 ? 29.586 29.430 -0.851 1.00 76.38 257 THR A C 1
ATOM 2023 O O . THR A 1 257 ? 30.385 29.539 0.079 1.00 76.38 257 THR A O 1
ATOM 2026 N N . THR A 1 258 ? 28.781 30.412 -1.251 1.00 80.75 258 THR A N 1
ATOM 2027 C CA . THR A 1 258 ? 28.790 31.772 -0.711 1.00 80.75 258 THR A CA 1
ATOM 2028 C C . THR A 1 258 ? 27.474 32.068 0.001 1.00 80.75 258 THR A C 1
ATOM 2030 O O . THR A 1 258 ? 26.399 31.817 -0.545 1.00 80.75 258 THR A O 1
ATOM 2033 N N . PHE A 1 259 ? 27.547 32.640 1.203 1.00 83.12 259 PHE A N 1
ATOM 2034 C CA . PHE A 1 259 ? 26.387 32.962 2.032 1.00 83.12 259 PHE A CA 1
ATOM 2035 C C . PHE A 1 259 ? 26.433 34.419 2.504 1.00 83.12 259 PHE A C 1
ATOM 2037 O O . PHE A 1 259 ? 27.395 34.840 3.142 1.00 83.12 259 PHE A O 1
ATOM 2044 N N . MET A 1 260 ? 25.374 35.182 2.226 1.00 80.06 260 MET A N 1
ATOM 2045 C CA . MET A 1 260 ? 25.240 36.573 2.674 1.00 80.06 260 MET A CA 1
ATOM 2046 C C . MET A 1 260 ? 24.492 36.639 4.008 1.00 80.06 260 MET A C 1
ATOM 2048 O O . MET A 1 260 ? 23.342 36.206 4.083 1.00 80.06 260 MET A O 1
ATOM 2052 N N . VAL A 1 261 ? 25.104 37.225 5.040 1.00 80.44 261 VAL A N 1
ATOM 2053 C CA . VAL A 1 261 ? 24.509 37.380 6.382 1.00 80.44 261 VAL A CA 1
ATOM 2054 C C . VAL A 1 261 ? 24.427 38.871 6.749 1.00 80.44 261 VAL A C 1
ATOM 2056 O O . VAL A 1 261 ? 25.441 39.563 6.655 1.00 80.44 261 VAL A O 1
ATOM 2059 N N . PRO A 1 262 ? 23.254 39.409 7.145 1.00 77.12 262 PRO A N 1
ATOM 2060 C CA . PRO A 1 262 ? 23.124 40.792 7.610 1.00 77.12 262 PRO A CA 1
ATOM 2061 C C . PRO A 1 262 ? 23.718 40.971 9.010 1.00 77.12 262 PRO A C 1
ATOM 2063 O O . PRO A 1 262 ? 23.534 40.110 9.868 1.00 77.12 262 PRO A O 1
ATOM 2066 N N . ILE A 1 263 ? 24.400 42.098 9.245 1.00 73.06 263 ILE A N 1
ATOM 2067 C CA . ILE A 1 263 ? 25.123 42.363 10.508 1.00 73.06 263 ILE A CA 1
ATOM 2068 C C . ILE A 1 263 ? 24.615 43.596 11.276 1.00 73.06 263 ILE A C 1
ATOM 2070 O O . ILE A 1 263 ? 25.126 43.912 12.350 1.00 73.06 263 ILE A O 1
ATOM 2074 N N . SER A 1 264 ? 23.597 44.284 10.751 1.00 66.25 264 SER A N 1
ATOM 2075 C CA . SER A 1 264 ? 23.008 45.494 11.337 1.00 66.25 264 SER A CA 1
ATOM 2076 C C . SER A 1 264 ? 22.671 45.327 12.825 1.00 66.25 264 SER A C 1
ATOM 2078 O O . SER A 1 264 ? 21.843 44.495 13.192 1.00 66.25 264 SER A O 1
ATOM 2080 N N . GLY A 1 265 ? 23.286 46.148 13.683 1.00 63.06 265 GLY A N 1
ATOM 2081 C CA . GLY A 1 265 ? 23.039 46.158 15.131 1.00 63.06 265 GLY A CA 1
ATOM 2082 C C . GLY A 1 265 ? 23.744 45.056 15.936 1.00 63.06 265 GLY A C 1
ATOM 2083 O O . GLY A 1 265 ? 23.478 44.923 17.129 1.00 63.06 265 GLY A O 1
ATOM 2084 N N . MET A 1 266 ? 24.636 44.269 15.326 1.00 71.19 266 MET A N 1
ATOM 2085 C CA . MET A 1 266 ? 25.354 43.174 15.990 1.00 71.19 266 MET A CA 1
ATOM 2086 C C . MET A 1 266 ? 26.787 43.585 16.351 1.00 71.19 266 MET A C 1
ATOM 2088 O O . MET A 1 266 ? 27.516 44.094 15.509 1.00 71.19 266 MET A O 1
ATOM 2092 N N . SER A 1 267 ? 27.215 43.336 17.592 1.00 68.06 267 SER A N 1
ATOM 2093 C CA . SER A 1 267 ? 28.567 43.683 18.072 1.00 68.06 267 SER A CA 1
ATOM 2094 C C . SER A 1 267 ? 29.616 42.586 17.852 1.00 68.06 267 SER A C 1
ATOM 2096 O O . SER A 1 267 ? 30.814 42.860 17.787 1.00 68.06 267 SER A O 1
ATOM 2098 N N . SER A 1 268 ? 29.180 41.328 17.768 1.00 79.38 268 SER A N 1
ATOM 2099 C CA . SER A 1 268 ? 30.040 40.164 17.539 1.00 79.38 268 SER A CA 1
ATOM 2100 C C . SER A 1 268 ? 29.248 39.031 16.889 1.00 79.38 268 SER A C 1
ATOM 2102 O O . SER A 1 268 ? 28.110 38.758 17.280 1.00 79.38 268 SER A O 1
ATOM 2104 N N . ILE A 1 269 ? 29.863 38.388 15.899 1.00 83.50 269 ILE A N 1
ATOM 2105 C CA . ILE A 1 269 ? 29.334 37.238 15.165 1.00 83.50 269 ILE A CA 1
ATOM 2106 C C . ILE A 1 269 ? 30.411 36.153 15.167 1.00 83.50 269 ILE A C 1
ATOM 2108 O O . ILE A 1 269 ? 31.568 36.423 14.845 1.00 83.50 269 ILE A O 1
ATOM 2112 N N . SER A 1 270 ? 30.026 34.929 15.507 1.00 84.62 270 SER A N 1
ATOM 2113 C CA . SER A 1 270 ? 30.890 33.751 15.469 1.00 84.62 270 SER A CA 1
ATOM 2114 C C . SER A 1 270 ? 30.453 32.849 14.315 1.00 84.62 270 SER A C 1
ATOM 2116 O O . SER A 1 270 ? 29.262 32.581 14.133 1.00 84.62 270 SER A O 1
ATOM 2118 N N . ILE A 1 271 ? 31.419 32.413 13.509 1.00 87.25 271 ILE A N 1
ATOM 2119 C CA . ILE A 1 271 ? 31.229 31.613 12.298 1.00 87.25 271 ILE A CA 1
ATOM 2120 C C . ILE A 1 271 ? 32.009 30.311 12.467 1.00 87.25 271 ILE A C 1
ATOM 2122 O O . ILE A 1 271 ? 33.224 30.331 12.655 1.00 87.25 271 ILE A O 1
ATOM 2126 N N . HIS A 1 272 ? 31.305 29.188 12.389 1.00 86.62 272 HIS A N 1
ATOM 2127 C CA . HIS A 1 272 ? 31.835 27.853 12.636 1.00 86.62 272 HIS A CA 1
ATOM 2128 C C . HIS A 1 272 ? 31.520 26.958 11.439 1.00 86.62 272 HIS A C 1
ATOM 2130 O O . HIS A 1 272 ? 30.356 26.677 11.148 1.00 86.62 272 HIS A O 1
ATOM 2136 N N . LEU A 1 273 ? 32.563 26.519 10.743 1.00 86.94 273 LEU A N 1
ATOM 2137 C CA . LEU A 1 273 ? 32.494 25.546 9.661 1.00 86.94 273 LEU A CA 1
ATOM 2138 C C . LEU A 1 273 ? 32.927 24.195 10.233 1.00 86.94 273 LEU A C 1
ATOM 2140 O O . LEU A 1 273 ? 34.117 23.942 10.406 1.00 86.94 273 LEU A O 1
ATOM 2144 N N . LEU A 1 274 ? 31.948 23.363 10.584 1.00 85.31 274 LEU A N 1
ATOM 2145 C CA . LEU A 1 274 ? 32.140 22.147 11.369 1.00 85.31 274 LEU A CA 1
ATOM 2146 C C . LEU A 1 274 ? 31.984 20.901 10.495 1.00 85.31 274 LEU A C 1
ATOM 2148 O O . LEU A 1 274 ? 30.960 20.723 9.833 1.00 85.31 274 LEU A O 1
ATOM 2152 N N . HIS A 1 275 ? 32.977 20.018 10.499 1.00 84.19 275 HIS A N 1
ATOM 2153 C CA . HIS A 1 275 ? 32.892 18.741 9.793 1.00 84.19 275 HIS A CA 1
ATOM 2154 C C . HIS A 1 275 ? 32.015 17.770 10.599 1.00 84.19 275 HIS A C 1
ATOM 2156 O O . HIS A 1 275 ? 32.176 17.628 11.812 1.00 84.19 275 HIS A O 1
ATOM 2162 N N . THR A 1 276 ? 31.091 17.070 9.938 1.00 79.88 276 THR A N 1
ATOM 2163 C CA . THR A 1 276 ? 30.147 16.147 10.606 1.00 79.88 276 THR A CA 1
ATOM 2164 C C . THR A 1 276 ? 30.845 14.963 11.285 1.00 79.88 276 THR A C 1
ATOM 2166 O O . THR A 1 276 ? 30.654 14.753 12.479 1.00 79.88 276 THR A O 1
ATOM 2169 N N . ALA A 1 277 ? 31.691 14.237 10.542 1.00 80.19 277 ALA A N 1
ATOM 2170 C CA . ALA A 1 277 ? 32.342 13.006 11.011 1.00 80.19 277 ALA A CA 1
ATOM 2171 C C . ALA A 1 277 ? 33.783 13.124 11.562 1.00 80.19 277 ALA A C 1
ATOM 2173 O O . ALA A 1 277 ? 34.280 12.162 12.141 1.00 80.19 277 ALA A O 1
ATOM 2174 N N . GLN A 1 278 ? 34.492 14.243 11.352 1.00 83.38 278 GLN A N 1
ATOM 2175 C CA . GLN A 1 278 ? 35.951 14.328 11.555 1.00 83.38 278 GLN A CA 1
ATOM 2176 C C . GLN A 1 278 ? 36.347 15.512 12.452 1.00 83.38 278 GLN A C 1
ATOM 2178 O O . GLN A 1 278 ? 36.346 16.667 12.026 1.00 83.38 278 GLN A O 1
ATOM 2183 N N . LEU A 1 279 ? 36.722 15.232 13.703 1.00 82.00 279 LEU A N 1
ATOM 2184 C CA . LEU A 1 279 ? 37.116 16.258 14.675 1.00 82.00 279 LEU A CA 1
ATOM 2185 C C . LEU A 1 279 ? 38.496 16.849 14.341 1.00 82.00 279 LEU A C 1
ATOM 2187 O O . LEU A 1 279 ? 39.482 16.123 14.227 1.00 82.00 279 LEU A O 1
ATOM 2191 N N . GLY A 1 280 ? 38.585 18.180 14.253 1.00 76.38 280 GLY A N 1
ATOM 2192 C CA . GLY A 1 280 ? 39.816 18.897 13.878 1.00 76.38 280 GLY A CA 1
ATOM 2193 C C . GLY A 1 280 ? 39.942 19.241 12.386 1.00 76.38 280 GLY A C 1
ATOM 2194 O O . GLY A 1 280 ? 40.899 19.912 11.997 1.00 76.38 280 GLY A O 1
ATOM 2195 N N . MET A 1 281 ? 38.960 18.859 11.562 1.00 81.88 281 MET A N 1
ATOM 2196 C CA . MET A 1 281 ? 38.781 19.396 10.201 1.00 81.88 281 MET A CA 1
ATOM 2197 C C . MET A 1 281 ? 38.031 20.744 10.183 1.00 81.88 281 MET A C 1
ATOM 2199 O O . MET A 1 281 ? 37.878 21.365 9.131 1.00 81.88 281 MET A O 1
ATOM 2203 N N . ASP A 1 282 ? 37.594 21.212 11.349 1.00 85.00 282 ASP A N 1
ATOM 2204 C CA . ASP A 1 282 ? 36.810 22.432 11.545 1.00 85.00 282 ASP A CA 1
ATOM 2205 C C . ASP A 1 282 ? 37.595 23.720 11.228 1.00 85.00 282 ASP A C 1
ATOM 2207 O O . ASP A 1 282 ? 38.831 23.736 11.275 1.00 85.00 282 ASP A O 1
ATOM 2211 N N . GLU A 1 283 ? 36.872 24.814 10.963 1.00 84.00 283 GLU A N 1
ATOM 2212 C CA . GLU A 1 283 ? 37.400 26.187 10.981 1.00 84.00 283 GLU A CA 1
ATOM 2213 C C . GLU A 1 283 ? 36.469 27.145 11.737 1.00 84.00 283 GLU A C 1
ATOM 2215 O O . GLU A 1 283 ? 35.251 27.123 11.546 1.00 84.00 283 GLU A O 1
ATOM 2220 N N . GLU A 1 284 ? 37.045 28.020 12.568 1.00 85.00 284 GLU A N 1
ATOM 2221 C CA . GLU A 1 284 ? 36.295 28.970 13.401 1.00 85.00 284 GLU A CA 1
ATOM 2222 C C . GLU A 1 284 ? 36.826 30.400 13.217 1.00 85.00 284 GLU A C 1
ATOM 2224 O O . GLU A 1 284 ? 38.033 30.651 13.322 1.00 85.00 284 GLU A O 1
ATOM 2229 N N . LEU A 1 285 ? 35.918 31.339 12.934 1.00 83.12 285 LEU A N 1
ATOM 2230 C CA . LEU A 1 285 ? 36.190 32.770 12.789 1.00 83.12 285 LEU A CA 1
ATOM 2231 C C . LEU A 1 285 ? 35.253 33.586 13.685 1.00 83.12 285 LEU A C 1
ATOM 2233 O O . LEU A 1 285 ? 34.032 33.512 13.559 1.00 83.12 285 LEU A O 1
ATOM 2237 N N . GLU A 1 286 ? 35.828 34.454 14.514 1.00 80.50 286 GLU A N 1
ATOM 2238 C CA . GLU A 1 286 ? 35.090 35.564 15.122 1.00 80.50 286 GLU A CA 1
ATOM 2239 C C . GLU A 1 286 ? 35.193 36.821 14.251 1.00 80.50 286 GLU A C 1
ATOM 2241 O O . GLU A 1 286 ? 36.269 37.167 13.755 1.00 80.50 286 GLU A O 1
ATOM 2246 N N . VAL A 1 287 ? 34.069 37.523 14.102 1.00 78.50 287 VAL A N 1
ATOM 2247 C CA . VAL A 1 287 ? 33.946 38.817 13.427 1.00 78.50 287 VAL A CA 1
ATOM 2248 C C . VAL A 1 287 ? 33.389 39.827 14.426 1.00 78.50 287 VAL A C 1
ATOM 2250 O O . VAL A 1 287 ? 32.272 39.684 14.926 1.00 78.50 287 VAL A O 1
ATOM 2253 N N . GLN A 1 288 ? 34.172 40.864 14.715 1.00 72.25 288 GLN A N 1
ATOM 2254 C CA . GLN A 1 288 ? 33.728 42.037 15.470 1.00 72.25 288 GLN A CA 1
ATOM 2255 C C . GLN A 1 288 ? 33.256 43.115 14.490 1.00 72.25 288 GLN A C 1
ATOM 2257 O O . GLN A 1 288 ? 33.872 43.293 13.439 1.00 72.25 288 GLN A O 1
ATOM 2262 N N . ALA A 1 289 ? 32.180 43.822 14.838 1.00 63.34 289 ALA A N 1
ATOM 2263 C CA . ALA A 1 289 ? 31.615 44.903 14.034 1.00 63.34 289 ALA A CA 1
ATOM 2264 C C . ALA A 1 289 ? 31.277 46.108 14.924 1.00 63.34 289 ALA A C 1
ATOM 2266 O O . ALA A 1 289 ? 30.784 45.946 16.043 1.00 63.34 289 ALA A O 1
ATOM 2267 N N . THR A 1 290 ? 31.551 47.318 14.433 1.00 56.75 290 THR A N 1
ATOM 2268 C CA . THR A 1 290 ? 31.179 48.574 15.099 1.00 56.75 290 THR A CA 1
ATOM 2269 C C . THR A 1 290 ? 29.907 49.154 14.479 1.00 56.75 290 THR A C 1
ATOM 2271 O O . THR A 1 290 ? 29.504 48.788 13.378 1.00 56.75 290 THR A O 1
ATOM 2274 N N . ALA A 1 291 ? 29.236 50.055 15.200 1.00 52.03 291 ALA A N 1
ATOM 2275 C CA . ALA A 1 291 ? 27.910 50.545 14.817 1.00 52.03 291 ALA A CA 1
ATOM 2276 C C . ALA A 1 291 ? 27.885 51.481 13.587 1.00 52.03 291 ALA A C 1
ATOM 2278 O O . ALA A 1 291 ? 26.802 51.751 13.074 1.00 52.03 291 ALA A O 1
ATOM 2279 N N . THR A 1 292 ? 29.040 51.985 13.134 1.00 50.09 292 THR A N 1
ATOM 2280 C CA . THR A 1 292 ? 29.147 52.953 12.023 1.00 50.09 292 THR A CA 1
ATOM 2281 C C . THR A 1 292 ? 29.771 52.372 10.759 1.00 50.09 292 THR A C 1
ATOM 2283 O O . THR A 1 292 ? 29.379 52.769 9.666 1.00 50.09 292 THR A O 1
ATOM 2286 N N . ASP A 1 293 ? 30.694 51.414 10.887 1.00 50.09 293 ASP A N 1
ATOM 2287 C CA . ASP A 1 293 ? 31.475 50.886 9.771 1.00 50.09 293 ASP A CA 1
ATOM 2288 C C . ASP A 1 293 ? 31.637 49.371 9.895 1.00 50.09 293 ASP A C 1
ATOM 2290 O O . ASP A 1 293 ? 32.119 48.863 10.908 1.00 50.09 293 ASP A O 1
ATOM 2294 N N . CYS A 1 294 ? 31.322 48.636 8.825 1.00 50.09 294 CYS A N 1
ATOM 2295 C CA . CYS A 1 294 ? 31.453 47.175 8.741 1.00 50.09 294 CYS A CA 1
ATOM 2296 C C . CYS A 1 294 ? 32.927 46.707 8.638 1.00 50.09 294 CYS A C 1
ATOM 2298 O O . CYS A 1 294 ? 33.267 45.847 7.824 1.00 50.09 294 CYS A O 1
ATOM 2300 N N . THR A 1 295 ? 33.825 47.301 9.424 1.00 47.66 295 THR A N 1
ATOM 2301 C CA . THR A 1 295 ? 35.256 46.984 9.458 1.00 47.66 295 THR A CA 1
ATOM 2302 C C . THR A 1 295 ? 35.498 45.699 10.244 1.00 47.66 295 THR A C 1
ATOM 2304 O O . THR A 1 295 ? 35.266 45.635 11.447 1.00 47.66 295 THR A O 1
ATOM 2307 N N . VAL A 1 296 ? 36.000 44.661 9.570 1.00 53.34 296 VAL A N 1
ATOM 2308 C CA . VAL A 1 296 ? 36.404 43.402 10.215 1.00 53.34 296 VAL A CA 1
ATOM 2309 C C . VAL A 1 296 ? 37.741 43.630 10.925 1.00 53.34 296 VAL A C 1
ATOM 2311 O O . VAL A 1 296 ? 38.805 43.355 10.378 1.00 53.34 296 VAL A O 1
ATOM 2314 N N . GLN A 1 297 ? 37.695 44.188 12.138 1.00 42.94 297 GLN A N 1
ATOM 2315 C CA . GLN A 1 297 ? 38.898 44.676 12.831 1.00 42.94 297 GLN A CA 1
ATOM 2316 C C . GLN A 1 297 ? 39.876 43.565 13.239 1.00 42.94 297 GLN A C 1
ATOM 2318 O O . GLN A 1 297 ? 41.072 43.819 13.371 1.00 42.94 297 GLN A O 1
ATOM 2323 N N . LYS A 1 298 ? 39.390 42.331 13.441 1.00 45.34 298 LYS A N 1
ATOM 2324 C CA . LYS A 1 298 ? 40.236 41.192 13.813 1.00 45.34 298 LYS A CA 1
ATOM 2325 C C . LYS A 1 298 ? 39.616 39.850 13.421 1.00 45.34 298 LYS A C 1
ATOM 2327 O O . LYS A 1 298 ? 38.787 39.314 14.151 1.00 45.34 298 LYS A O 1
ATOM 2332 N N . VAL A 1 299 ? 40.092 39.259 12.324 1.00 50.72 299 VAL A N 1
ATOM 2333 C CA . VAL A 1 299 ? 39.870 37.832 12.039 1.00 50.72 299 VAL A CA 1
ATOM 2334 C C . VAL A 1 299 ? 40.774 37.010 12.958 1.00 50.72 299 VAL A C 1
ATOM 2336 O O . VAL A 1 299 ? 41.966 36.859 12.696 1.00 50.72 299 VAL A O 1
ATOM 2339 N N . THR A 1 300 ? 40.220 36.470 14.043 1.00 44.94 300 THR A N 1
ATOM 2340 C CA . THR A 1 300 ? 40.943 35.501 14.884 1.00 44.94 300 THR A CA 1
ATOM 2341 C C . THR A 1 300 ? 40.609 34.093 14.402 1.00 44.94 300 THR A C 1
ATOM 2343 O O . THR A 1 300 ? 39.665 33.484 14.896 1.00 44.94 300 THR A O 1
ATOM 2346 N N . LYS A 1 301 ? 41.366 33.577 13.423 1.00 46.47 301 LYS A N 1
ATOM 2347 C CA . LYS A 1 301 ? 41.249 32.175 12.995 1.00 46.47 301 LYS A CA 1
ATOM 2348 C C . LYS A 1 301 ? 41.828 31.274 14.083 1.00 46.47 301 LYS A C 1
ATOM 2350 O O . LYS A 1 301 ? 43.043 31.097 14.163 1.00 46.47 301 LYS A O 1
ATOM 2355 N N . GLN A 1 302 ? 40.964 30.733 14.938 1.00 46.28 302 GLN A N 1
ATOM 2356 C CA . GLN A 1 302 ? 41.378 29.758 15.941 1.00 46.28 302 GLN A CA 1
ATOM 2357 C C . GLN A 1 302 ? 41.496 28.387 15.278 1.00 46.28 302 GLN A C 1
ATOM 2359 O O . GLN A 1 302 ? 40.496 27.722 15.014 1.00 46.28 302 GLN A O 1
ATOM 2364 N N . SER A 1 303 ? 42.725 27.932 15.033 1.00 44.19 303 SER A N 1
ATOM 2365 C CA . SER A 1 303 ? 42.965 26.496 14.943 1.00 44.19 303 SER A CA 1
ATOM 2366 C C . SER A 1 303 ? 42.750 25.898 16.336 1.00 44.19 303 SER A C 1
ATOM 2368 O O . SER A 1 303 ? 43.503 26.175 17.277 1.00 44.19 303 SER A O 1
ATOM 2370 N N . LEU A 1 304 ? 41.694 25.090 16.479 1.00 42.81 304 LEU A N 1
ATOM 2371 C CA . LEU A 1 304 ? 41.498 24.251 17.661 1.00 42.81 304 LEU A CA 1
ATOM 2372 C C . LEU A 1 304 ? 42.783 23.440 17.881 1.00 42.81 304 LEU A C 1
ATOM 2374 O O . LEU A 1 304 ? 43.314 22.842 16.947 1.00 42.81 304 LEU A O 1
ATOM 2378 N N . HIS A 1 305 ? 43.342 23.561 19.086 1.00 39.44 305 HIS A N 1
ATOM 2379 C CA . HIS A 1 305 ? 44.792 23.661 19.265 1.00 39.44 305 HIS A CA 1
ATOM 2380 C C . HIS A 1 305 ? 45.633 22.500 18.711 1.00 39.44 305 HIS A C 1
ATOM 2382 O O . HIS A 1 305 ? 45.237 21.333 18.759 1.00 39.44 305 HIS A O 1
ATOM 2388 N N . GLN A 1 306 ? 46.900 22.820 18.405 1.00 40.22 306 GLN A N 1
ATOM 2389 C CA . GLN A 1 306 ? 48.029 21.927 18.701 1.00 40.22 306 GLN A CA 1
ATOM 2390 C C . GLN A 1 306 ? 48.039 21.636 20.214 1.00 40.22 306 GLN A C 1
ATOM 2392 O O . GLN A 1 306 ? 48.741 22.283 20.990 1.00 40.22 306 GLN A O 1
ATOM 2397 N N . CYS A 1 307 ? 47.169 20.732 20.655 1.00 32.03 307 CYS A N 1
ATOM 2398 C CA . CYS A 1 307 ? 46.897 20.531 22.068 1.00 32.03 307 CYS A CA 1
ATOM 2399 C C . CYS A 1 307 ? 47.891 19.521 22.642 1.00 32.03 307 CYS A C 1
ATOM 2401 O O . CYS A 1 307 ? 47.734 18.310 22.481 1.00 32.03 307 CYS A O 1
ATOM 2403 N N . THR A 1 308 ? 48.920 20.026 23.320 1.00 33.41 308 THR A N 1
ATOM 2404 C CA . THR A 1 308 ? 49.819 19.208 24.137 1.00 33.41 308 THR A CA 1
ATOM 2405 C C . THR A 1 308 ? 49.026 18.401 25.167 1.00 33.41 308 THR A C 1
ATOM 2407 O O . THR A 1 308 ? 48.065 18.888 25.762 1.00 33.41 308 THR A O 1
ATOM 2410 N N . ILE A 1 309 ? 49.436 17.145 25.373 1.00 33.06 309 ILE A N 1
ATOM 2411 C CA . ILE A 1 309 ? 48.768 16.194 26.274 1.00 33.06 309 ILE A CA 1
ATOM 2412 C C . ILE A 1 309 ? 48.668 16.794 27.692 1.00 33.06 309 ILE A C 1
ATOM 2414 O O . ILE A 1 309 ? 49.722 17.032 28.299 1.00 33.06 309 ILE A O 1
ATOM 2418 N N . PRO A 1 310 ? 47.455 16.981 28.257 1.00 33.50 310 PRO A N 1
ATOM 2419 C CA . PRO A 1 310 ? 47.286 17.395 29.647 1.00 33.50 310 PRO A CA 1
ATOM 2420 C C . PRO A 1 310 ? 47.952 16.388 30.591 1.00 33.50 310 PRO A C 1
ATOM 2422 O O . PRO A 1 310 ? 47.787 15.181 30.421 1.00 33.50 310 PRO A O 1
ATOM 2425 N N . GLU A 1 311 ? 48.681 16.849 31.609 1.00 31.50 311 GLU A N 1
ATOM 2426 C CA . GLU A 1 311 ? 49.524 15.977 32.452 1.00 31.50 311 GLU A CA 1
ATOM 2427 C C . GLU A 1 311 ? 48.757 14.850 33.166 1.00 31.50 311 GLU A C 1
ATOM 2429 O O . GLU A 1 311 ? 49.322 13.786 33.440 1.00 31.50 311 GLU A O 1
ATOM 2434 N N . ALA A 1 312 ? 47.451 15.036 33.380 1.00 35.75 312 ALA A N 1
ATOM 2435 C CA . ALA A 1 312 ? 46.534 14.010 33.870 1.00 35.75 312 ALA A CA 1
ATOM 2436 C C . ALA A 1 312 ? 46.528 12.724 33.013 1.00 35.75 312 ALA A C 1
ATOM 2438 O O . ALA A 1 312 ? 46.340 11.641 33.559 1.00 35.75 312 ALA A O 1
ATOM 2439 N N . PHE A 1 313 ? 46.786 12.821 31.703 1.00 36.28 313 PHE A N 1
ATOM 2440 C CA . PHE A 1 313 ? 46.854 11.680 30.779 1.00 36.28 313 PHE A CA 1
ATOM 2441 C C . PHE A 1 313 ? 48.260 11.072 30.626 1.00 36.28 313 PHE A C 1
ATOM 2443 O O . PHE A 1 313 ? 48.396 10.012 30.019 1.00 36.28 313 PHE A O 1
ATOM 2450 N N . LYS A 1 314 ? 49.316 11.692 31.177 1.00 34.69 314 LYS A N 1
ATOM 2451 C CA . LYS A 1 314 ? 50.694 11.159 31.094 1.00 34.69 314 LYS A CA 1
ATOM 2452 C C . LYS A 1 314 ? 51.017 10.111 32.166 1.00 34.69 314 LYS A C 1
ATOM 2454 O O . LYS A 1 314 ? 51.939 9.316 31.998 1.00 34.69 314 LYS A O 1
ATOM 2459 N N . HIS A 1 315 ? 50.255 10.077 33.256 1.00 33.31 315 HIS A N 1
ATOM 2460 C CA . HIS A 1 315 ? 50.499 9.208 34.409 1.00 33.31 315 HIS A CA 1
ATOM 2461 C C . HIS A 1 315 ? 49.978 7.778 34.181 1.00 33.31 315 HIS A C 1
ATOM 2463 O O . HIS A 1 315 ? 49.057 7.323 34.855 1.00 33.31 315 HIS A O 1
ATOM 2469 N N . GLY A 1 316 ? 50.556 7.076 33.197 1.00 35.06 316 GLY A N 1
ATOM 2470 C CA . GLY A 1 316 ? 50.049 5.771 32.757 1.00 35.06 316 GLY A CA 1
ATOM 2471 C C . GLY A 1 316 ? 51.035 4.788 32.116 1.00 35.06 316 GLY A C 1
ATOM 2472 O O . GLY A 1 316 ? 50.610 3.673 31.839 1.00 35.06 316 GLY A O 1
ATOM 2473 N N . ARG A 1 317 ? 52.312 5.142 31.879 1.00 33.34 317 ARG A N 1
ATOM 2474 C CA . ARG A 1 317 ? 53.378 4.218 31.412 1.00 33.34 317 ARG A CA 1
ATOM 2475 C C . ARG A 1 317 ? 54.777 4.822 31.631 1.00 33.34 317 ARG A C 1
ATOM 2477 O O . ARG A 1 317 ? 55.246 5.592 30.806 1.00 33.34 317 ARG A O 1
ATOM 2484 N N . HIS A 1 318 ? 55.467 4.415 32.696 1.00 27.09 318 HIS A N 1
ATOM 2485 C CA . HIS A 1 318 ? 56.935 4.424 32.746 1.00 27.09 318 HIS A CA 1
ATOM 2486 C C . HIS A 1 318 ? 57.413 3.134 33.416 1.00 27.09 318 HIS A C 1
ATOM 2488 O O . HIS A 1 318 ? 57.198 2.907 34.602 1.00 27.09 318 HIS A O 1
ATOM 2494 N N . GLY A 1 319 ? 58.028 2.276 32.608 1.00 25.98 319 GLY A N 1
ATOM 2495 C CA . GLY A 1 319 ? 58.602 0.992 32.993 1.00 25.98 319 GLY A CA 1
ATOM 2496 C C . GLY A 1 319 ? 59.694 0.656 31.989 1.00 25.98 319 GLY A C 1
ATOM 2497 O O . GLY A 1 319 ? 59.509 -0.197 31.125 1.00 25.98 319 GLY A O 1
ATOM 2498 N N . GLU A 1 320 ? 60.783 1.423 32.022 1.00 27.75 320 GLU A N 1
ATOM 2499 C CA . GLU A 1 320 ? 61.878 1.284 31.063 1.00 27.75 320 GLU A CA 1
ATOM 2500 C C . GLU A 1 320 ? 62.666 -0.005 31.307 1.00 27.75 320 GLU A C 1
ATOM 2502 O O . GLU A 1 320 ? 63.335 -0.167 32.327 1.00 27.75 320 GLU A O 1
ATOM 2507 N N . VAL A 1 321 ? 62.643 -0.914 30.332 1.00 26.53 321 VAL A N 1
ATOM 2508 C CA . VAL A 1 321 ? 63.485 -2.116 30.342 1.00 26.53 321 VAL A CA 1
ATOM 2509 C C . VAL A 1 321 ? 64.837 -1.787 29.704 1.00 26.53 321 VAL A C 1
ATOM 2511 O O . VAL A 1 321 ? 65.117 -2.164 28.564 1.00 26.53 321 VAL A O 1
ATOM 2514 N N . GLN A 1 322 ? 65.701 -1.077 30.435 1.00 25.86 322 GLN A N 1
ATOM 2515 C CA . GLN A 1 322 ? 67.101 -0.944 30.026 1.00 25.86 322 GLN A CA 1
ATOM 2516 C C . GLN A 1 322 ? 67.847 -2.270 30.233 1.00 25.86 322 GLN A C 1
ATOM 2518 O O . GLN A 1 322 ? 67.998 -2.766 31.348 1.00 25.86 322 GLN A O 1
ATOM 2523 N N . ARG A 1 323 ? 68.357 -2.845 29.138 1.00 24.97 323 ARG A N 1
ATOM 2524 C CA . ARG A 1 323 ? 69.265 -4.001 29.172 1.00 24.97 323 ARG A CA 1
ATOM 2525 C C . ARG A 1 323 ? 70.682 -3.565 29.554 1.00 24.97 323 ARG A C 1
ATOM 2527 O O . ARG A 1 323 ? 71.461 -3.190 28.681 1.00 24.97 323 ARG A O 1
ATOM 2534 N N . THR A 1 324 ? 71.061 -3.743 30.813 1.00 24.06 324 THR A N 1
ATOM 2535 C CA . THR A 1 324 ? 72.473 -3.851 31.217 1.00 24.06 324 THR A CA 1
ATOM 2536 C C . THR A 1 324 ? 72.859 -5.326 31.396 1.00 24.06 324 THR A C 1
ATOM 2538 O O . THR A 1 324 ? 72.030 -6.178 31.718 1.00 24.06 324 THR A O 1
ATOM 2541 N N . LYS A 1 325 ? 74.114 -5.677 31.088 1.00 24.55 325 LYS A N 1
ATOM 2542 C CA . LYS A 1 325 ? 74.632 -7.053 31.214 1.00 24.55 325 LYS A CA 1
ATOM 2543 C C . LYS A 1 325 ? 75.315 -7.241 32.577 1.00 24.55 325 LYS A C 1
ATOM 2545 O O . LYS A 1 325 ? 75.893 -6.291 33.083 1.00 24.55 325 LYS A O 1
ATOM 2550 N N . ARG A 1 326 ? 75.266 -8.487 33.084 1.00 24.48 326 ARG A N 1
ATOM 2551 C CA . ARG A 1 326 ? 76.175 -9.176 34.045 1.00 24.48 326 ARG A CA 1
ATOM 2552 C C . ARG A 1 326 ? 77.379 -8.324 34.529 1.00 24.48 326 ARG A C 1
ATOM 2554 O O . ARG A 1 326 ? 78.108 -7.824 33.683 1.00 24.48 326 ARG A O 1
ATOM 2561 N N . SER A 1 327 ? 77.728 -8.246 35.819 1.00 23.19 327 SER A N 1
ATOM 2562 C CA . SER A 1 327 ? 77.867 -9.362 36.784 1.00 23.19 327 SER A CA 1
ATOM 2563 C C . SER A 1 327 ? 78.234 -8.902 38.213 1.00 23.19 327 SER A C 1
ATOM 2565 O O . SER A 1 327 ? 78.904 -7.882 38.330 1.00 23.19 327 SER A O 1
ATOM 2567 N N . ALA A 1 328 ? 78.012 -9.778 39.216 1.00 24.36 328 ALA A N 1
ATOM 2568 C CA . ALA A 1 328 ? 78.612 -9.757 40.574 1.00 24.36 328 ALA A CA 1
ATOM 2569 C C . ALA A 1 328 ? 78.110 -8.620 41.516 1.00 24.36 328 ALA A C 1
ATOM 2571 O O . ALA A 1 328 ? 77.597 -7.624 41.020 1.00 24.36 328 ALA A O 1
ATOM 2572 N N . LYS A 1 329 ? 78.182 -8.697 42.861 1.00 22.89 329 LYS A N 1
ATOM 2573 C CA . LYS A 1 329 ? 78.575 -9.758 43.834 1.00 22.89 329 LYS A CA 1
ATOM 2574 C C . LYS A 1 329 ? 78.044 -9.381 45.247 1.00 22.89 329 LYS A C 1
ATOM 2576 O O . LYS A 1 329 ? 77.751 -8.206 45.427 1.00 22.89 329 LYS A O 1
ATOM 2581 N N . GLU A 1 330 ? 78.051 -10.325 46.208 1.00 24.44 330 GLU A N 1
ATOM 2582 C CA . GLU A 1 330 ? 77.871 -10.121 47.680 1.00 24.44 330 GLU A CA 1
ATOM 2583 C C . GLU A 1 330 ? 76.507 -9.499 48.147 1.00 24.44 330 GLU A C 1
ATOM 2585 O O . GLU A 1 330 ? 75.855 -8.778 47.400 1.00 24.44 330 GLU A O 1
ATOM 2590 N N . GLU A 1 331 ? 75.835 -9.935 49.230 1.00 24.42 331 GLU A N 1
ATOM 2591 C CA . GLU A 1 331 ? 76.124 -9.874 50.695 1.00 24.42 331 GLU A CA 1
ATOM 2592 C C . GLU A 1 331 ? 76.131 -8.442 51.284 1.00 24.42 331 GLU A C 1
ATOM 2594 O O . GLU A 1 331 ? 76.643 -7.526 50.652 1.00 24.42 331 GLU A O 1
ATOM 2599 N N . ASP A 1 332 ? 75.639 -8.140 52.498 1.00 26.27 332 ASP A N 1
ATOM 2600 C CA . ASP A 1 332 ? 74.735 -8.804 53.473 1.00 26.27 332 ASP A CA 1
ATOM 2601 C C . ASP A 1 332 ? 74.312 -7.730 54.531 1.00 26.27 332 ASP A C 1
ATOM 2603 O O . ASP A 1 332 ? 74.879 -6.636 54.563 1.00 26.27 332 ASP A O 1
ATOM 2607 N N . THR A 1 333 ? 73.399 -8.048 55.462 1.00 25.36 333 THR A N 1
ATOM 2608 C CA . THR A 1 333 ? 73.104 -7.335 56.736 1.00 25.36 333 THR A CA 1
ATOM 2609 C C . THR A 1 333 ? 72.335 -5.989 56.668 1.00 25.36 333 THR A C 1
ATOM 2611 O O . THR A 1 333 ? 72.291 -5.336 55.637 1.00 25.36 333 THR A O 1
ATOM 2614 N N . SER A 1 334 ? 71.733 -5.447 57.750 1.00 25.45 334 SER A N 1
ATOM 2615 C CA . SER A 1 334 ? 70.950 -6.048 58.864 1.00 25.45 334 SER A CA 1
ATOM 2616 C C . SER A 1 334 ? 70.247 -4.967 59.738 1.00 25.45 334 SER A C 1
ATOM 2618 O O . SER A 1 334 ? 70.649 -3.812 59.710 1.00 25.45 334 SER A O 1
ATOM 2620 N N . LYS A 1 335 ? 69.316 -5.398 60.622 1.00 26.73 335 LYS A N 1
ATOM 2621 C CA . LYS A 1 335 ? 68.885 -4.775 61.917 1.00 26.73 335 LYS A CA 1
ATOM 2622 C C . LYS A 1 335 ? 68.045 -3.466 61.881 1.00 26.73 335 LYS A C 1
ATOM 2624 O O . LYS A 1 335 ? 68.403 -2.487 61.255 1.00 26.73 335 LYS A O 1
ATOM 2629 N N . LYS A 1 336 ? 66.835 -3.507 62.479 1.00 26.22 336 LYS A N 1
ATOM 2630 C CA . LYS A 1 336 ? 66.391 -2.911 63.784 1.00 26.22 336 LYS A CA 1
ATOM 2631 C C . LYS A 1 336 ? 66.424 -1.361 63.837 1.00 26.22 336 LYS A C 1
ATOM 2633 O O . LYS A 1 336 ? 67.497 -0.804 63.688 1.00 26.22 336 LYS A O 1
ATOM 2638 N N . ALA A 1 337 ? 65.338 -0.583 63.991 1.00 29.47 337 ALA A N 1
ATOM 2639 C CA . ALA A 1 337 ? 64.134 -0.612 64.863 1.00 29.47 337 ALA A CA 1
ATOM 2640 C C . ALA A 1 337 ? 64.337 -0.070 66.301 1.00 29.47 337 ALA A C 1
ATOM 2642 O O . ALA A 1 337 ? 65.143 -0.651 67.018 1.00 29.47 337 ALA A O 1
ATOM 2643 N N . PHE A 1 338 ? 63.554 0.950 66.723 1.00 25.11 338 PHE A N 1
ATOM 2644 C CA . PHE A 1 338 ? 63.157 1.260 68.124 1.00 25.11 338 PHE A CA 1
ATOM 2645 C C . PHE A 1 338 ? 62.105 2.415 68.234 1.00 25.11 338 PHE A C 1
ATOM 2647 O O . PHE A 1 338 ? 62.302 3.443 67.606 1.00 25.11 338 PHE A O 1
ATOM 2654 N N . HIS A 1 339 ? 61.035 2.195 69.034 1.00 31.28 339 HIS A N 1
ATOM 2655 C CA . HIS A 1 339 ? 60.191 3.070 69.922 1.00 31.28 339 HIS A CA 1
ATOM 2656 C C . HIS A 1 339 ? 59.872 4.585 69.645 1.00 31.28 339 HIS A C 1
ATOM 2658 O O . HIS A 1 339 ? 60.479 5.198 68.785 1.00 31.28 339 HIS A O 1
ATOM 2664 N N . HIS A 1 340 ? 58.906 5.280 70.305 1.00 29.44 340 HIS A N 1
ATOM 2665 C CA . HIS A 1 340 ? 58.100 5.048 71.545 1.00 29.44 340 HIS A CA 1
ATOM 2666 C C . HIS A 1 340 ? 56.767 5.873 71.591 1.00 29.44 340 HIS A C 1
ATOM 2668 O O . HIS A 1 340 ? 56.765 6.964 71.043 1.00 29.44 340 HIS A O 1
ATOM 2674 N N . HIS A 1 341 ? 55.736 5.393 72.336 1.00 31.58 341 HIS A N 1
ATOM 2675 C CA . HIS A 1 341 ? 54.646 6.094 73.108 1.00 31.58 341 HIS A CA 1
ATOM 2676 C C . HIS A 1 341 ? 53.802 7.263 72.486 1.00 31.58 341 HIS A C 1
ATOM 2678 O O . HIS A 1 341 ? 54.232 7.899 71.539 1.00 31.58 341 HIS A O 1
ATOM 2684 N N . GLN A 1 342 ? 52.563 7.632 72.902 1.00 28.08 342 GLN A N 1
ATOM 2685 C CA . GLN A 1 342 ? 51.655 7.388 74.071 1.00 28.08 342 GLN A CA 1
ATOM 2686 C C . GLN A 1 342 ? 50.167 7.769 73.661 1.00 28.08 342 GLN A C 1
ATOM 2688 O O . GLN A 1 342 ? 50.002 8.172 72.516 1.00 28.08 342 GLN A O 1
ATOM 2693 N N . THR A 1 343 ? 49.015 7.729 74.387 1.00 28.64 343 THR A N 1
ATOM 2694 C CA . THR A 1 343 ? 48.606 7.470 75.805 1.00 28.64 343 THR A CA 1
ATOM 2695 C C . THR A 1 343 ? 47.251 6.690 75.963 1.00 28.64 343 THR A C 1
ATOM 2697 O O . THR A 1 343 ? 47.253 5.488 75.736 1.00 28.64 343 THR A O 1
ATOM 2700 N N . MET A 1 344 ? 46.147 7.326 76.427 1.00 28.52 344 MET A N 1
ATOM 2701 C CA . MET A 1 344 ? 44.872 6.831 77.044 1.00 28.52 344 MET A CA 1
ATOM 2702 C C . MET A 1 344 ? 43.817 8.000 77.016 1.00 28.52 344 MET A C 1
ATOM 2704 O O . MET A 1 344 ? 44.267 9.110 76.732 1.00 28.52 344 MET A O 1
ATOM 2708 N N . LEU A 1 345 ? 42.495 7.968 77.336 1.00 28.16 345 LEU A N 1
ATOM 2709 C CA . LEU A 1 345 ? 41.416 6.962 77.585 1.00 28.16 345 LEU A CA 1
ATOM 2710 C C . LEU A 1 345 ? 39.986 7.625 77.480 1.00 28.16 345 LEU A C 1
ATOM 2712 O O . LEU A 1 345 ? 39.885 8.787 77.098 1.00 28.16 345 LEU A O 1
ATOM 2716 N N . GLU A 1 346 ? 38.908 6.877 77.795 1.00 30.22 346 GLU A N 1
ATOM 2717 C CA . GLU A 1 346 ? 37.435 7.180 77.761 1.00 30.22 346 GLU A CA 1
ATOM 2718 C C . GLU A 1 346 ? 36.895 8.026 78.985 1.00 30.22 346 GLU A C 1
ATOM 2720 O O . GLU A 1 346 ? 37.768 8.533 79.695 1.00 30.22 346 GLU A O 1
ATOM 2725 N N . PRO A 1 347 ? 35.564 8.191 79.348 1.00 47.50 347 PRO A N 1
ATOM 2726 C CA . PRO A 1 347 ? 34.282 7.627 78.812 1.00 47.50 347 PRO A CA 1
ATOM 2727 C C . PRO A 1 347 ? 32.924 8.440 78.867 1.00 47.50 347 PRO A C 1
ATOM 2729 O O . PRO A 1 347 ? 32.796 9.456 79.539 1.00 47.50 347 PRO A O 1
ATOM 2732 N N . ALA A 1 348 ? 31.868 7.830 78.271 1.00 27.20 348 ALA A N 1
ATOM 2733 C CA . ALA A 1 348 ? 30.424 7.771 78.672 1.00 27.20 348 ALA A CA 1
ATOM 2734 C C . ALA A 1 348 ? 29.330 8.851 78.331 1.00 27.20 348 ALA A C 1
ATOM 2736 O O . ALA A 1 348 ? 29.560 10.054 78.339 1.00 27.20 348 ALA A O 1
ATOM 2737 N N . THR A 1 349 ? 28.072 8.352 78.193 1.00 25.00 349 THR A N 1
ATOM 2738 C CA . THR A 1 349 ? 26.707 8.998 78.250 1.00 25.00 349 THR A CA 1
ATOM 2739 C C . THR A 1 349 ? 26.218 9.984 77.144 1.00 25.00 349 THR A C 1
ATOM 2741 O O . THR A 1 349 ? 27.045 10.626 76.516 1.00 25.00 349 THR A O 1
ATOM 2744 N N . VAL A 1 350 ? 24.904 10.255 76.893 1.00 25.48 350 VAL A N 1
ATOM 2745 C CA . VAL A 1 350 ? 23.657 9.424 76.706 1.00 25.48 350 VAL A CA 1
ATOM 2746 C C . VAL A 1 350 ? 22.413 10.302 76.315 1.00 25.48 350 VAL A C 1
ATOM 2748 O O . VAL A 1 350 ? 22.085 11.177 77.101 1.00 25.48 350 VAL A O 1
ATOM 2751 N N . ILE A 1 351 ? 21.688 10.000 75.199 1.00 24.72 351 ILE A N 1
ATOM 2752 C CA . ILE A 1 351 ? 20.231 10.299 74.870 1.00 24.72 351 ILE A CA 1
ATOM 2753 C C . ILE A 1 351 ? 19.784 11.814 74.895 1.00 24.72 351 ILE A C 1
ATOM 2755 O O . ILE A 1 351 ? 20.582 12.623 75.353 1.00 24.72 351 ILE A O 1
ATOM 2759 N N . PRO A 1 352 ? 18.580 12.302 74.446 1.00 38.25 352 PRO A N 1
ATOM 2760 C CA . PRO A 1 352 ? 17.538 11.894 73.455 1.00 38.25 352 PRO A CA 1
ATOM 2761 C C . PRO A 1 352 ? 17.652 12.708 72.116 1.00 38.25 352 PRO A C 1
ATOM 2763 O O . PRO A 1 352 ? 18.634 13.416 71.943 1.00 38.25 352 PRO A O 1
ATOM 2766 N N . ARG A 1 353 ? 16.878 12.575 71.014 1.00 28.97 353 ARG A N 1
ATOM 2767 C CA . ARG A 1 353 ? 15.417 12.527 70.700 1.00 28.97 353 ARG A CA 1
ATOM 2768 C C . ARG A 1 353 ? 14.638 13.839 70.951 1.00 28.97 353 ARG A C 1
ATOM 2770 O O . ARG A 1 353 ? 14.600 14.282 72.084 1.00 28.97 353 ARG A O 1
ATOM 2777 N N . ASP A 1 354 ? 13.952 14.350 69.918 1.00 26.44 354 ASP A N 1
ATOM 2778 C CA . ASP A 1 354 ? 12.717 15.155 70.031 1.00 26.44 354 ASP A CA 1
ATOM 2779 C C . ASP A 1 354 ? 11.933 15.216 68.696 1.00 26.44 354 ASP A C 1
ATOM 2781 O O . ASP A 1 354 ? 12.511 15.131 67.613 1.00 26.44 354 ASP A O 1
ATOM 2785 N N . ASP A 1 355 ? 10.614 15.360 68.829 1.00 28.58 355 ASP A N 1
ATOM 2786 C CA . ASP A 1 355 ? 9.528 15.636 67.858 1.00 28.58 355 ASP A CA 1
ATOM 2787 C C . ASP A 1 355 ? 8.610 16.649 68.614 1.00 28.58 355 ASP A C 1
ATOM 2789 O O . ASP A 1 355 ? 8.608 16.564 69.850 1.00 28.58 355 ASP A O 1
ATOM 2793 N N . PRO A 1 356 ? 7.802 17.568 68.015 1.00 39.09 356 PRO A N 1
ATOM 2794 C CA . PRO A 1 356 ? 6.801 17.189 67.013 1.00 39.09 356 PRO A CA 1
ATOM 2795 C C . PRO A 1 356 ? 6.314 18.306 66.032 1.00 39.09 356 PRO A C 1
ATOM 2797 O O . PRO A 1 356 ? 6.842 19.408 65.913 1.00 39.09 356 PRO A O 1
ATOM 2800 N N . SER A 1 357 ? 5.208 17.969 65.366 1.00 24.42 357 SER A N 1
ATOM 2801 C CA . SER A 1 357 ? 4.222 18.721 64.563 1.00 24.42 357 SER A CA 1
ATOM 2802 C C . SER A 1 357 ? 3.779 20.166 64.930 1.00 24.42 357 SER A C 1
ATOM 2804 O O . SER A 1 357 ? 3.927 20.625 66.054 1.00 24.42 357 SER A O 1
ATOM 2806 N N . THR A 1 358 ? 2.978 20.739 64.005 1.00 23.03 358 THR A N 1
ATOM 2807 C CA . THR A 1 358 ? 1.921 21.794 64.119 1.00 23.03 358 THR A CA 1
ATOM 2808 C C . THR A 1 358 ? 2.202 23.255 63.697 1.00 23.03 358 THR A C 1
ATOM 2810 O O . THR A 1 358 ? 2.679 24.095 64.446 1.00 23.03 358 THR A O 1
ATOM 2813 N N . THR A 1 359 ? 1.755 23.562 62.470 1.00 26.27 359 THR A N 1
ATOM 2814 C CA . THR A 1 359 ? 0.879 24.692 62.066 1.00 26.27 359 THR A CA 1
ATOM 2815 C C . THR A 1 359 ? 0.793 25.985 62.901 1.00 26.27 359 THR A C 1
ATOM 2817 O O . THR A 1 359 ? 0.260 25.979 64.008 1.00 26.27 359 THR A O 1
ATOM 2820 N N . SER A 1 360 ? 0.974 27.136 62.236 1.00 22.62 360 SER A N 1
ATOM 2821 C CA . SER A 1 360 ? -0.013 28.240 62.285 1.00 22.62 360 SER A CA 1
ATOM 2822 C C . SER A 1 360 ? 0.084 29.164 61.051 1.00 22.62 360 SER A C 1
ATOM 2824 O O . SER A 1 360 ? 1.021 29.068 60.260 1.00 22.62 360 SER A O 1
ATOM 2826 N N . THR A 1 361 ? -0.930 30.011 60.832 1.00 24.83 361 THR A N 1
ATOM 2827 C CA . THR A 1 361 ? -1.147 30.789 59.593 1.00 24.83 361 THR A CA 1
ATOM 2828 C C . THR A 1 361 ? -1.010 32.305 59.774 1.00 24.83 361 THR A C 1
ATOM 2830 O O . THR A 1 361 ? -1.670 32.850 60.661 1.00 24.83 361 THR A O 1
ATOM 2833 N N . THR A 1 362 ? -0.398 33.020 58.814 1.00 24.11 362 THR A N 1
ATOM 2834 C CA . THR A 1 362 ? -0.711 34.457 58.613 1.00 24.11 362 THR A CA 1
ATOM 2835 C C . THR A 1 362 ? -0.545 34.990 57.178 1.00 24.11 362 THR A C 1
ATOM 2837 O O . THR A 1 362 ? 0.549 35.207 56.677 1.00 24.11 362 THR A O 1
ATOM 2840 N N . LYS A 1 363 ? -1.693 35.288 56.556 1.00 22.98 363 LYS A N 1
ATOM 2841 C CA . LYS A 1 363 ? -1.999 36.443 55.679 1.00 22.98 363 LYS A CA 1
ATOM 2842 C C . LYS A 1 363 ? -0.911 37.014 54.726 1.00 22.98 363 LYS A C 1
ATOM 2844 O O . LYS A 1 363 ? -0.251 37.996 55.037 1.00 22.98 363 LYS A O 1
ATOM 2849 N N . ARG A 1 364 ? -1.022 36.592 53.458 1.00 25.22 364 ARG A N 1
ATOM 2850 C CA . ARG A 1 364 ? -1.422 37.445 52.304 1.00 25.22 364 ARG A CA 1
ATOM 2851 C C . ARG A 1 364 ? -0.581 38.702 51.973 1.00 25.22 364 ARG A C 1
ATOM 2853 O O . ARG A 1 364 ? -0.844 39.780 52.495 1.00 25.22 364 ARG A O 1
ATOM 2860 N N . ALA A 1 365 ? 0.168 38.619 50.872 1.00 23.91 365 ALA A N 1
ATOM 2861 C CA . ALA A 1 365 ? 0.385 39.736 49.941 1.00 23.91 365 ALA A CA 1
ATOM 2862 C C . ALA A 1 365 ? 0.016 39.290 48.510 1.00 23.91 365 ALA A C 1
ATOM 2864 O O . ALA A 1 365 ? 0.277 38.147 48.142 1.00 23.91 365 ALA A O 1
ATOM 2865 N N . LYS A 1 366 ? -0.620 40.160 47.710 1.00 25.28 366 LYS A N 1
ATOM 2866 C CA . LYS A 1 366 ? -0.860 39.915 46.274 1.00 25.28 366 LYS A CA 1
ATOM 2867 C C . LYS A 1 366 ? 0.278 40.533 45.459 1.00 25.28 366 LYS A C 1
ATOM 2869 O O . LYS A 1 366 ? 0.540 41.719 45.629 1.00 25.28 366 LYS A O 1
ATOM 2874 N N . LEU A 1 367 ? 0.818 39.797 44.490 1.00 25.36 367 LEU A N 1
ATOM 2875 C CA . LEU A 1 367 ? 1.317 40.381 43.240 1.00 25.36 367 LEU A CA 1
ATOM 2876 C C . LEU A 1 367 ? 0.629 39.701 42.049 1.00 25.36 367 LEU A C 1
ATOM 2878 O O . LEU A 1 367 ? 0.093 38.601 42.169 1.00 25.36 367 LEU A O 1
ATOM 2882 N N . SER A 1 368 ? 0.572 40.413 40.927 1.00 24.05 368 SER A N 1
ATOM 2883 C CA . SER A 1 368 ? -0.188 40.041 39.733 1.00 24.05 368 SER A CA 1
ATOM 2884 C C . SER A 1 368 ? 0.482 38.930 38.927 1.00 24.05 368 SER A C 1
ATOM 2886 O O . SER A 1 368 ? 1.627 39.079 38.502 1.00 24.05 368 SER A O 1
ATOM 2888 N N . THR A 1 369 ? -0.268 37.873 38.624 1.00 24.94 369 THR A N 1
ATOM 2889 C CA . THR A 1 369 ? 0.063 36.927 37.553 1.00 24.94 369 THR A CA 1
ATOM 2890 C C . THR A 1 369 ? -0.088 37.615 36.189 1.00 24.94 369 THR A C 1
ATOM 2892 O O . THR A 1 369 ? -1.202 38.043 35.876 1.00 24.94 369 THR A O 1
ATOM 2895 N N . PRO A 1 370 ? 0.966 37.725 35.359 1.00 26.50 370 PRO A N 1
ATOM 2896 C CA . PRO A 1 370 ? 0.786 38.014 33.940 1.00 26.50 370 PRO A CA 1
ATOM 2897 C C . PRO A 1 370 ? 0.090 36.824 33.261 1.00 26.50 370 PRO A C 1
ATOM 2899 O O . PRO A 1 370 ? 0.228 35.681 33.704 1.00 26.50 370 PRO A O 1
ATOM 2902 N N . SER A 1 371 ? -0.673 37.086 32.203 1.00 24.27 371 SER A N 1
ATOM 2903 C CA . SER A 1 371 ? -1.406 36.053 31.469 1.00 24.27 371 SER A CA 1
ATOM 2904 C C . SER A 1 371 ? -0.467 35.072 30.762 1.00 24.27 371 SER A C 1
ATOM 2906 O O . SER A 1 371 ? 0.533 35.462 30.156 1.00 24.27 371 SER A O 1
ATOM 2908 N N . LEU A 1 372 ? -0.825 33.786 30.797 1.00 24.12 372 LEU A N 1
ATOM 2909 C CA . LEU A 1 372 ? -0.252 32.787 29.899 1.00 24.12 372 LEU A CA 1
ATOM 2910 C C . LEU A 1 372 ? -0.687 33.116 28.467 1.00 24.12 372 LEU A C 1
ATOM 2912 O O . LEU A 1 372 ? -1.871 33.054 28.147 1.00 24.12 372 LEU A O 1
ATOM 2916 N N . VAL A 1 373 ? 0.274 33.479 27.620 1.00 24.16 373 VAL A N 1
ATOM 2917 C CA . VAL A 1 373 ? 0.074 33.568 26.169 1.00 24.16 373 VAL A CA 1
ATOM 2918 C C . VAL A 1 373 ? 0.205 32.163 25.584 1.00 24.16 373 VAL A C 1
ATOM 2920 O O . VAL A 1 373 ? 1.131 31.427 25.930 1.00 24.16 373 VAL A O 1
ATOM 2923 N N . GLU A 1 374 ? -0.728 31.789 24.712 1.00 25.44 374 GLU A N 1
ATOM 2924 C CA . GLU A 1 374 ? -0.771 30.475 24.070 1.00 25.44 374 GLU A CA 1
ATOM 2925 C C . GLU A 1 374 ? 0.475 30.220 23.206 1.00 25.44 374 GLU A C 1
ATOM 2927 O O . GLU A 1 374 ? 0.827 31.020 22.335 1.00 25.44 374 GLU A O 1
ATOM 2932 N N . PHE A 1 375 ? 1.121 29.068 23.399 1.00 26.42 375 PHE A N 1
ATOM 2933 C CA . PHE A 1 375 ? 2.198 28.608 22.524 1.00 26.42 375 PHE A CA 1
ATOM 2934 C C . PHE A 1 375 ? 1.608 27.898 21.300 1.00 26.42 375 PHE A C 1
ATOM 2936 O O . PHE A 1 375 ? 1.244 26.726 21.370 1.00 26.42 375 PHE A O 1
ATOM 2943 N N . LYS A 1 376 ? 1.551 28.597 20.163 1.00 27.30 376 LYS A N 1
ATOM 2944 C CA . LYS A 1 376 ? 1.308 27.965 18.857 1.00 27.30 376 LYS A CA 1
ATOM 2945 C C . LYS A 1 376 ? 2.542 27.157 18.440 1.00 27.30 376 LYS A C 1
ATOM 2947 O O . LYS A 1 376 ? 3.665 27.620 18.627 1.00 27.30 376 LYS A O 1
ATOM 2952 N N . GLN A 1 377 ? 2.334 25.962 17.887 1.00 29.53 377 GLN A N 1
ATOM 2953 C CA . GLN A 1 377 ? 3.423 25.125 17.371 1.00 29.53 377 GLN A CA 1
ATOM 2954 C C . GLN A 1 377 ? 4.055 25.723 16.102 1.00 29.53 377 GLN A C 1
ATOM 2956 O O . GLN A 1 377 ? 3.412 26.465 15.356 1.00 29.53 377 GLN A O 1
ATOM 2961 N N . PHE A 1 378 ? 5.322 25.386 15.864 1.00 24.61 378 PHE A N 1
ATOM 2962 C CA . PHE A 1 378 ? 6.127 25.903 14.760 1.00 24.61 378 PHE A CA 1
ATOM 2963 C C . PHE A 1 378 ? 5.942 25.082 13.467 1.00 24.61 378 PHE A C 1
ATOM 2965 O O . PHE A 1 378 ? 5.907 23.854 13.496 1.00 24.61 378 PHE A O 1
ATOM 2972 N N . LYS A 1 379 ? 5.892 25.767 12.312 1.00 24.72 379 LYS A N 1
ATOM 2973 C CA . LYS A 1 379 ? 6.140 25.188 10.974 1.00 24.72 379 LYS A CA 1
ATOM 2974 C C . LYS A 1 379 ? 7.561 25.556 10.528 1.00 24.72 379 LYS A C 1
ATOM 2976 O O . LYS A 1 379 ? 7.979 26.699 10.715 1.00 24.72 379 LYS A O 1
ATOM 2981 N N . TRP A 1 380 ? 8.270 24.642 9.859 1.00 22.77 380 TRP A N 1
ATOM 2982 C CA . TRP A 1 380 ? 9.572 24.929 9.239 1.00 22.77 380 TRP A CA 1
ATOM 2983 C C . TRP A 1 380 ? 9.438 25.128 7.721 1.00 22.77 380 TRP A C 1
ATOM 2985 O O . TRP A 1 380 ? 9.461 24.169 6.953 1.00 22.77 380 TRP A O 1
ATOM 2995 N N . CYS A 1 381 ? 9.302 26.382 7.282 1.00 24.03 381 CYS A N 1
ATOM 2996 C CA . CYS A 1 381 ? 9.290 26.738 5.859 1.00 24.03 381 CYS A CA 1
ATOM 2997 C C . CYS A 1 381 ? 10.716 27.028 5.364 1.00 24.03 381 CYS A C 1
ATOM 2999 O O . CYS A 1 381 ? 11.416 27.863 5.938 1.00 24.03 381 CYS A O 1
ATOM 3001 N N . GLY A 1 382 ? 11.149 26.364 4.288 1.00 24.03 382 GLY A N 1
ATOM 3002 C CA . GLY A 1 382 ? 12.540 26.409 3.830 1.00 24.03 382 GLY A CA 1
ATOM 3003 C C . GLY A 1 382 ? 12.730 26.808 2.367 1.00 24.03 382 GLY A C 1
ATOM 3004 O O . GLY A 1 382 ? 12.826 25.928 1.518 1.00 24.03 382 GLY A O 1
ATOM 3005 N N . SER A 1 383 ? 12.886 28.110 2.089 1.00 24.05 383 SER A N 1
ATOM 3006 C CA . SER A 1 383 ? 13.765 28.673 1.034 1.00 24.05 383 SER A CA 1
ATOM 3007 C C . SER A 1 383 ? 13.707 30.212 1.010 1.00 24.05 383 SER A C 1
ATOM 3009 O O . SER A 1 383 ? 12.609 30.759 1.043 1.00 24.05 383 SER A O 1
ATOM 3011 N N . PRO A 1 384 ? 14.843 30.935 0.931 1.00 27.91 384 PRO A N 1
ATOM 3012 C CA . PRO A 1 384 ? 14.860 32.374 0.671 1.00 27.91 384 PRO A CA 1
ATOM 3013 C C . PRO A 1 384 ? 14.897 32.680 -0.836 1.00 27.91 384 PRO A C 1
ATOM 3015 O O . PRO A 1 384 ? 15.637 32.044 -1.588 1.00 27.91 384 PRO A O 1
ATOM 3018 N N . GLU A 1 385 ? 14.160 33.701 -1.266 1.00 24.80 385 GLU A N 1
ATOM 3019 C CA . GLU A 1 385 ? 14.220 34.219 -2.637 1.00 24.80 385 GLU A CA 1
ATOM 3020 C C . GLU A 1 385 ? 15.581 34.866 -2.952 1.00 24.80 385 GLU A C 1
ATOM 3022 O O . GLU A 1 385 ? 16.181 35.544 -2.112 1.00 24.80 385 GLU A O 1
ATOM 3027 N N . VAL A 1 386 ? 16.046 34.726 -4.198 1.00 27.08 386 VAL A N 1
ATOM 3028 C CA . VAL A 1 386 ? 17.213 35.455 -4.719 1.00 27.08 386 VAL A CA 1
ATOM 3029 C C . VAL A 1 386 ? 16.731 36.526 -5.696 1.00 27.08 386 VAL A C 1
ATOM 3031 O O . VAL A 1 386 ? 16.496 36.259 -6.872 1.00 27.08 386 VAL A O 1
ATOM 3034 N N . ALA A 1 387 ? 16.580 37.756 -5.201 1.00 24.47 387 ALA A N 1
ATOM 3035 C CA . ALA A 1 387 ? 16.144 38.892 -6.007 1.00 24.47 387 ALA A CA 1
ATOM 3036 C C . ALA A 1 387 ? 17.211 39.300 -7.044 1.00 24.47 387 ALA A C 1
ATOM 3038 O O . ALA A 1 387 ? 18.270 39.831 -6.698 1.00 24.47 387 ALA A O 1
ATOM 3039 N N . ALA A 1 388 ? 16.919 39.091 -8.329 1.00 25.70 388 ALA A N 1
ATOM 3040 C CA . ALA A 1 388 ? 17.786 39.490 -9.435 1.00 25.70 388 ALA A CA 1
ATOM 3041 C C . ALA A 1 388 ? 17.548 40.960 -9.836 1.00 25.70 388 ALA A C 1
ATOM 3043 O O . ALA A 1 388 ? 16.647 41.272 -10.614 1.00 25.70 388 ALA A O 1
ATOM 3044 N N . VAL A 1 389 ? 18.379 41.880 -9.333 1.00 26.47 389 VAL A N 1
ATOM 3045 C CA . VAL A 1 389 ? 18.368 43.286 -9.777 1.00 26.47 389 VAL A CA 1
ATOM 3046 C C . VAL A 1 389 ? 18.986 43.390 -11.177 1.00 26.47 389 VAL A C 1
ATOM 3048 O O . VAL A 1 389 ? 20.152 43.054 -11.385 1.00 26.47 389 VAL A O 1
ATOM 3051 N N . GLY A 1 390 ? 18.191 43.835 -12.153 1.00 25.34 390 GLY A N 1
ATOM 3052 C CA . GLY A 1 390 ? 18.567 43.835 -13.570 1.00 25.34 390 GLY A CA 1
ATOM 3053 C C . GLY A 1 390 ? 19.554 44.933 -13.991 1.00 25.34 390 GLY A C 1
ATOM 3054 O O . GLY A 1 390 ? 19.692 45.972 -13.346 1.00 25.34 390 GLY A O 1
ATOM 3055 N N . LYS A 1 391 ? 20.200 44.734 -15.149 1.00 24.64 391 LYS A N 1
ATOM 3056 C CA . LYS A 1 391 ? 20.953 45.781 -15.862 1.00 24.64 391 LYS A CA 1
ATOM 3057 C C . LYS A 1 391 ? 20.069 46.435 -16.925 1.00 24.64 391 LYS A C 1
ATOM 3059 O O . LYS A 1 391 ? 19.513 45.751 -17.776 1.00 24.64 391 LYS A O 1
ATOM 3064 N N . SER A 1 392 ? 19.967 47.762 -16.886 1.00 23.23 392 SER A N 1
ATOM 3065 C CA . SER A 1 392 ? 19.181 48.549 -17.843 1.00 23.23 392 SER A CA 1
ATOM 3066 C C . SER A 1 392 ? 19.972 48.891 -19.109 1.00 23.23 392 SER A C 1
ATOM 3068 O O . SER A 1 392 ? 21.067 49.446 -19.020 1.00 23.23 392 SER A O 1
ATOM 3070 N N . THR A 1 393 ? 19.363 48.684 -20.281 1.00 25.08 393 THR A N 1
ATOM 3071 C CA . THR A 1 393 ? 19.730 49.378 -21.528 1.00 25.08 393 THR A CA 1
ATOM 3072 C C . THR A 1 393 ? 18.491 49.804 -22.318 1.00 25.08 393 THR A C 1
ATOM 3074 O O . THR A 1 393 ? 17.947 49.043 -23.107 1.00 25.08 393 THR A O 1
ATOM 3077 N N . LYS A 1 394 ? 18.089 51.060 -22.090 1.00 25.00 394 LYS A N 1
ATOM 3078 C CA . LYS A 1 394 ? 17.444 52.013 -23.020 1.00 25.00 394 LYS A CA 1
ATOM 3079 C C . LYS A 1 394 ? 16.739 51.448 -24.276 1.00 25.00 394 LYS A C 1
ATOM 3081 O O . LYS A 1 394 ? 17.396 51.090 -25.247 1.00 25.00 394 LYS A O 1
ATOM 3086 N N . SER A 1 395 ? 15.432 51.690 -24.365 1.00 24.22 395 SER A N 1
ATOM 3087 C CA . SER A 1 395 ? 14.814 52.208 -25.599 1.00 24.22 395 SER A CA 1
ATOM 3088 C C . SER A 1 395 ? 13.849 53.351 -25.251 1.00 24.22 395 SER A C 1
ATOM 3090 O O . SER A 1 395 ? 13.508 53.528 -24.078 1.00 24.22 395 SER A O 1
ATOM 3092 N N . ARG A 1 396 ? 13.487 54.207 -26.218 1.00 23.75 396 ARG A N 1
ATOM 3093 C CA . ARG A 1 396 ? 12.744 55.458 -25.967 1.00 23.75 396 ARG A CA 1
ATOM 3094 C C . ARG A 1 396 ? 11.952 55.922 -27.201 1.00 23.75 396 ARG A C 1
ATOM 3096 O O . ARG A 1 396 ? 12.551 56.057 -28.261 1.00 23.75 396 ARG A O 1
ATOM 3103 N N . ARG A 1 397 ? 10.707 56.368 -26.954 1.00 24.95 397 ARG A N 1
ATOM 3104 C CA . ARG A 1 397 ? 9.801 57.219 -27.776 1.00 24.95 397 ARG A CA 1
ATOM 3105 C C . ARG A 1 397 ? 8.688 56.539 -28.600 1.00 24.95 397 ARG A C 1
ATOM 3107 O O . ARG A 1 397 ? 8.867 55.451 -29.123 1.00 24.95 397 ARG A O 1
ATOM 3114 N N . HIS A 1 398 ? 7.622 57.342 -28.755 1.00 25.56 398 HIS A N 1
ATOM 3115 C CA . HIS A 1 398 ? 6.431 57.253 -29.620 1.00 25.56 398 HIS A CA 1
ATOM 3116 C C . HIS A 1 398 ? 5.454 56.111 -29.265 1.00 25.56 398 HIS A C 1
ATOM 3118 O O . HIS A 1 398 ? 5.838 54.952 -29.258 1.00 25.56 398 HIS A O 1
ATOM 3124 N N . HIS A 1 399 ? 4.242 56.370 -28.743 1.00 24.89 399 HIS A N 1
ATOM 3125 C CA . HIS A 1 399 ? 3.088 57.144 -29.269 1.00 24.89 399 HIS A CA 1
ATOM 3126 C C . HIS A 1 399 ? 2.510 56.580 -30.573 1.00 24.89 399 HIS A C 1
ATOM 3128 O O . HIS A 1 399 ? 3.140 56.728 -31.615 1.00 24.89 399 HIS A O 1
ATOM 3134 N N . VAL A 1 400 ? 1.267 56.084 -30.516 1.00 23.38 400 VAL A N 1
ATOM 3135 C CA . VAL A 1 400 ? 0.041 56.769 -30.998 1.00 23.38 400 VAL A CA 1
ATOM 3136 C C . VAL A 1 400 ? -1.198 56.042 -30.419 1.00 23.38 400 VAL A C 1
ATOM 3138 O O . VAL A 1 400 ? -1.096 54.878 -30.045 1.00 23.38 400 VAL A O 1
ATOM 3141 N N . ILE A 1 401 ? -2.328 56.749 -30.296 1.00 24.69 401 ILE A N 1
ATOM 3142 C CA . ILE A 1 401 ? -3.684 56.252 -29.963 1.00 24.69 401 ILE A CA 1
ATOM 3143 C C . ILE A 1 401 ? -4.594 56.719 -31.123 1.00 24.69 401 ILE A C 1
ATOM 3145 O O . ILE A 1 401 ? -4.434 57.873 -31.534 1.00 24.69 401 ILE A O 1
ATOM 3149 N N . PRO A 1 402 ? -5.377 55.828 -31.766 1.00 29.12 402 PRO A N 1
ATOM 3150 C CA . PRO A 1 402 ? -6.827 55.667 -31.490 1.00 29.12 402 PRO A CA 1
ATOM 3151 C C . PRO A 1 402 ? -7.193 54.208 -31.104 1.00 29.12 402 PRO A C 1
ATOM 3153 O O . PRO A 1 402 ? -6.417 53.308 -31.417 1.00 29.12 402 PRO A O 1
ATOM 3156 N N . ASP A 1 403 ? -8.271 53.844 -30.393 1.00 24.56 403 ASP A N 1
ATOM 3157 C CA . ASP A 1 403 ? -9.529 54.506 -29.961 1.00 24.56 403 ASP A CA 1
ATOM 3158 C C . ASP A 1 403 ? -10.708 54.455 -30.977 1.00 24.56 403 ASP A C 1
ATOM 3160 O O . ASP A 1 403 ? -10.484 54.691 -32.162 1.00 24.56 403 ASP A O 1
ATOM 3164 N N . PHE A 1 404 ? -11.937 54.179 -30.481 1.00 26.72 404 PHE A N 1
ATOM 3165 C CA . PHE A 1 404 ? -13.255 54.089 -31.186 1.00 26.72 404 PHE A CA 1
ATOM 3166 C C . PHE A 1 404 ? -13.477 52.913 -32.197 1.00 26.72 404 PHE A C 1
ATOM 3168 O O . PHE A 1 404 ? -12.528 52.474 -32.839 1.00 26.72 404 PHE A O 1
ATOM 3175 N N . GLU A 1 405 ? -14.685 52.354 -32.452 1.00 25.12 405 GLU A N 1
ATOM 3176 C CA . GLU A 1 405 ? -15.961 52.221 -31.687 1.00 25.12 405 GLU A CA 1
ATOM 3177 C C . GLU A 1 405 ? -16.943 51.202 -32.369 1.00 25.12 405 GLU A C 1
ATOM 3179 O O . GLU A 1 405 ? -16.791 50.908 -33.550 1.00 25.12 405 GLU A O 1
ATOM 3184 N N . GLU A 1 406 ? -17.958 50.734 -31.618 1.00 26.42 406 GLU A N 1
ATOM 3185 C CA . GLU A 1 406 ? -19.367 50.429 -32.012 1.00 26.42 406 GLU A CA 1
ATOM 3186 C C . GLU A 1 406 ? -19.846 49.281 -32.970 1.00 26.42 406 GLU A C 1
ATOM 3188 O O . GLU A 1 406 ? -19.119 48.751 -33.802 1.00 26.42 406 GLU A O 1
ATOM 3193 N N . LEU A 1 407 ? -21.159 48.972 -32.816 1.00 23.30 407 LEU A N 1
ATOM 3194 C CA . LEU A 1 407 ? -22.158 48.324 -33.717 1.00 23.30 407 LEU A CA 1
ATOM 3195 C C . LEU A 1 407 ? -21.985 46.821 -34.105 1.00 23.30 407 LEU A C 1
ATOM 3197 O O . LEU A 1 407 ? -20.995 46.421 -34.701 1.00 23.30 407 LEU A O 1
ATOM 3201 N N . SER A 1 408 ? -22.857 45.886 -33.663 1.00 24.34 408 SER A N 1
ATOM 3202 C 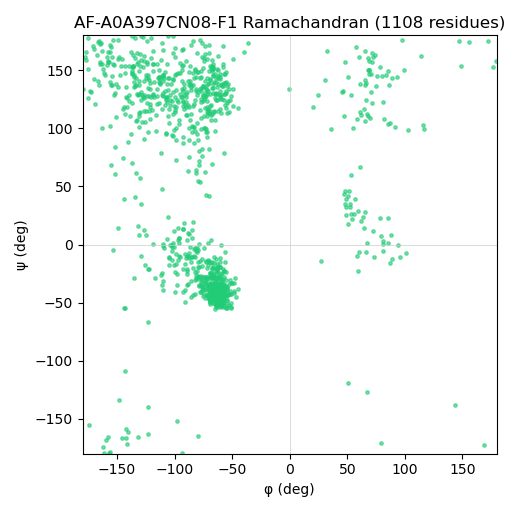CA . SER A 1 408 ? -24.263 45.571 -34.077 1.00 24.34 408 SER A CA 1
ATOM 3203 C C . SER A 1 408 ? -24.357 44.813 -35.418 1.00 24.34 408 SER A C 1
ATOM 3205 O O . SER A 1 408 ? -23.643 45.178 -36.339 1.00 24.34 408 SER A O 1
ATOM 3207 N N . GLU A 1 409 ? -25.256 43.879 -35.740 1.00 26.34 409 GLU A N 1
ATOM 3208 C CA . GLU A 1 409 ? -26.339 43.069 -35.140 1.00 26.34 409 GLU A CA 1
ATOM 3209 C C . GLU A 1 409 ? -26.995 42.349 -36.372 1.00 26.34 409 GLU A C 1
ATOM 3211 O O . GLU A 1 409 ? -26.644 42.655 -37.509 1.00 26.34 409 GLU A O 1
ATOM 3216 N N . VAL A 1 410 ? -27.960 41.437 -36.190 1.00 24.27 410 VAL A N 1
ATOM 3217 C CA . VAL A 1 410 ? -28.912 40.927 -37.218 1.00 24.27 410 VAL A CA 1
ATOM 3218 C C . VAL A 1 410 ? -28.340 40.188 -38.455 1.00 24.27 410 VAL A C 1
ATOM 3220 O O . VAL A 1 410 ? -27.857 40.797 -39.401 1.00 24.27 410 VAL A O 1
ATOM 3223 N N . LEU A 1 411 ? -28.594 38.872 -38.558 1.00 24.12 411 LEU A N 1
ATOM 3224 C CA . LEU A 1 411 ? -29.508 38.313 -39.582 1.00 24.12 411 LEU A CA 1
ATOM 3225 C C . LEU A 1 411 ? -29.739 36.797 -39.438 1.00 24.12 411 LEU A C 1
ATOM 3227 O O . LEU A 1 411 ? -28.887 36.043 -38.978 1.00 24.12 411 LEU A O 1
ATOM 3231 N N . LEU A 1 412 ? -30.926 36.365 -39.868 1.00 28.48 412 LEU A N 1
ATOM 3232 C CA . LEU A 1 412 ? -31.393 34.976 -39.914 1.00 28.48 412 LEU A CA 1
ATOM 3233 C C . LEU A 1 412 ? -31.696 34.554 -41.364 1.00 28.48 412 LEU A C 1
ATOM 3235 O O . LEU A 1 412 ? -31.951 35.399 -42.220 1.00 28.48 412 LEU A O 1
ATOM 3239 N N . SER A 1 413 ? -31.857 33.237 -41.540 1.00 25.70 413 SER A N 1
ATOM 3240 C CA . SER A 1 413 ? -32.638 32.538 -42.584 1.00 25.70 413 SER A CA 1
ATOM 3241 C C . SER A 1 413 ? -31.958 32.075 -43.888 1.00 25.70 413 SER A C 1
ATOM 3243 O O . SER A 1 413 ? -31.145 32.767 -44.486 1.00 25.70 413 SER A O 1
ATOM 3245 N N . ASN A 1 414 ? -32.447 30.905 -44.336 1.00 26.86 414 ASN A N 1
ATOM 3246 C CA . ASN A 1 414 ? -32.370 30.281 -45.668 1.00 26.86 414 ASN A CA 1
ATOM 3247 C C . ASN A 1 414 ? -30.997 29.733 -46.143 1.00 26.86 414 ASN A C 1
ATOM 3249 O O . ASN A 1 414 ? -30.001 30.440 -46.126 1.00 26.86 414 ASN A O 1
ATOM 3253 N N . GLY A 1 415 ? -30.876 28.496 -46.654 1.00 24.33 415 GLY A N 1
ATOM 3254 C CA . GLY A 1 415 ? -31.822 27.363 -46.675 1.00 24.33 415 GLY A CA 1
ATOM 3255 C C . GLY A 1 415 ? -31.684 26.449 -47.908 1.00 24.33 415 GLY A C 1
ATOM 3256 O O . GLY A 1 415 ? -31.347 26.943 -48.977 1.00 24.33 415 GLY A O 1
ATOM 3257 N N . LEU A 1 416 ? -32.071 25.163 -47.764 1.00 25.47 416 LEU A N 1
ATOM 3258 C CA . LEU A 1 416 ? -32.293 24.162 -48.843 1.00 25.47 416 LEU A CA 1
ATOM 3259 C C . LEU A 1 416 ? -31.004 23.693 -49.589 1.00 25.47 416 LEU A C 1
ATOM 3261 O O . LEU A 1 416 ? -30.034 24.431 -49.673 1.00 25.47 416 LEU A O 1
ATOM 3265 N N . THR A 1 417 ? -30.857 22.476 -50.144 1.00 27.05 417 THR A N 1
ATOM 3266 C CA . THR A 1 417 ? -31.671 21.230 -50.160 1.00 27.05 417 THR A CA 1
ATOM 3267 C C . THR A 1 417 ? -30.795 20.032 -50.570 1.00 27.05 417 THR A C 1
ATOM 3269 O O . THR A 1 417 ? -29.948 20.208 -51.442 1.00 27.05 417 THR A O 1
ATOM 3272 N N . ASN A 1 418 ? -31.062 18.814 -50.061 1.00 24.42 418 ASN A N 1
ATOM 3273 C CA . ASN A 1 418 ? -31.387 17.621 -50.883 1.00 24.42 418 ASN A CA 1
ATOM 3274 C C . ASN A 1 418 ? -31.644 16.334 -50.054 1.00 24.42 418 ASN A C 1
ATOM 3276 O O . ASN A 1 418 ? -31.238 16.208 -48.905 1.00 24.42 418 ASN A O 1
ATOM 3280 N N . HIS A 1 419 ? -32.360 15.391 -50.675 1.00 24.52 419 HIS A N 1
ATOM 3281 C CA . HIS A 1 419 ? -32.937 14.120 -50.177 1.00 24.52 419 HIS A CA 1
ATOM 3282 C C . HIS A 1 419 ? -32.771 13.049 -51.301 1.00 24.52 419 HIS A C 1
ATOM 3284 O O . HIS A 1 419 ? -32.285 13.426 -52.370 1.00 24.52 419 HIS A O 1
ATOM 3290 N N . PRO A 1 420 ? -33.332 11.811 -51.248 1.00 51.59 420 PRO A N 1
ATOM 3291 C CA . PRO A 1 420 ? -33.513 10.767 -50.206 1.00 51.59 420 PRO A CA 1
ATOM 3292 C C . PRO A 1 420 ? -32.851 9.429 -50.736 1.00 51.59 420 PRO A C 1
ATOM 3294 O O . PRO A 1 420 ? -31.817 9.587 -51.384 1.00 51.59 420 PRO A O 1
ATOM 3297 N N . PRO A 1 421 ? -33.331 8.145 -50.607 1.00 52.06 421 PRO A N 1
ATOM 3298 C CA . PRO A 1 421 ? -34.436 7.512 -49.843 1.00 52.06 421 PRO A CA 1
ATOM 3299 C C . PRO A 1 421 ? -34.177 6.086 -49.229 1.00 52.06 421 PRO A C 1
ATOM 3301 O O . PRO A 1 421 ? -33.067 5.572 -49.246 1.00 52.06 421 PRO A O 1
ATOM 3304 N N . TYR A 1 422 ? -35.284 5.433 -48.804 1.00 25.47 422 TYR A N 1
ATOM 3305 C CA . TYR A 1 422 ? -35.520 4.009 -48.419 1.00 25.47 422 TYR A CA 1
ATOM 3306 C C . TYR A 1 422 ? -35.205 3.589 -46.957 1.00 25.47 422 TYR A C 1
ATOM 3308 O O . TYR A 1 422 ? -34.060 3.606 -46.537 1.00 25.47 422 TYR A O 1
ATOM 3316 N N . GLN A 1 423 ? -36.219 3.399 -46.082 1.00 29.00 423 GLN A N 1
ATOM 3317 C CA . GLN A 1 423 ? -37.099 2.207 -45.858 1.00 29.00 423 GLN A CA 1
ATOM 3318 C C . GLN A 1 423 ? -36.389 1.050 -45.105 1.00 29.00 423 GLN A C 1
ATOM 3320 O O . GLN A 1 423 ? -35.276 0.708 -45.473 1.00 29.00 423 GLN A O 1
ATOM 3325 N N . ARG A 1 424 ? -36.960 0.343 -44.105 1.00 26.73 424 ARG A N 1
ATOM 3326 C CA . ARG A 1 424 ? -38.307 0.291 -43.446 1.00 26.73 424 ARG A CA 1
ATOM 3327 C C . ARG A 1 424 ? -38.132 -0.382 -42.031 1.00 26.73 424 ARG A C 1
ATOM 3329 O O . ARG A 1 424 ? -36.987 -0.526 -41.629 1.00 26.73 424 ARG A O 1
ATOM 3336 N N . ARG A 1 425 ? -39.103 -0.819 -41.195 1.00 27.28 425 ARG A N 1
ATOM 3337 C CA . ARG A 1 425 ? -40.558 -1.108 -41.321 1.00 27.28 425 ARG A CA 1
ATOM 3338 C C . ARG A 1 425 ? -41.365 -0.837 -40.004 1.00 27.28 425 ARG A C 1
ATOM 3340 O O . ARG A 1 425 ? -41.224 0.237 -39.439 1.00 27.28 425 ARG A O 1
ATOM 3347 N N . GLU A 1 426 ? -42.251 -1.753 -39.581 1.00 28.52 426 GLU A N 1
ATOM 3348 C CA . GLU A 1 426 ? -43.163 -1.730 -38.406 1.00 28.52 426 GLU A CA 1
ATOM 3349 C C . GLU A 1 426 ? -42.533 -2.428 -37.168 1.00 28.52 426 GLU A C 1
ATOM 3351 O O . GLU A 1 426 ? -41.544 -3.137 -37.338 1.00 28.52 426 GLU A O 1
ATOM 3356 N N . GLY A 1 427 ? -43.025 -2.339 -35.917 1.00 25.69 427 GLY A N 1
ATOM 3357 C CA . GLY A 1 427 ? -44.230 -1.721 -35.312 1.00 25.69 427 GLY A CA 1
ATOM 3358 C C . GLY A 1 427 ? -44.398 -2.200 -33.839 1.00 25.69 427 GLY A C 1
ATOM 3359 O O . GLY A 1 427 ? -43.509 -2.880 -33.339 1.00 25.69 427 GLY A O 1
ATOM 3360 N N . SER A 1 428 ? -45.472 -1.936 -33.074 1.00 25.36 428 SER A N 1
ATOM 3361 C CA . SER A 1 428 ? -46.627 -1.032 -33.266 1.00 25.36 428 SER A CA 1
ATOM 3362 C C . SER A 1 428 ? -47.493 -0.873 -31.983 1.00 25.36 428 SER A C 1
ATOM 3364 O O . SER A 1 428 ? -48.089 -1.844 -31.529 1.00 25.36 428 SER A O 1
ATOM 3366 N N . SER A 1 429 ? -47.641 0.369 -31.494 1.00 26.17 429 SER A N 1
ATOM 3367 C CA . SER A 1 429 ? -48.852 0.995 -30.889 1.00 26.17 429 SER A CA 1
ATOM 3368 C C . SER A 1 429 ? -49.657 0.384 -29.712 1.00 26.17 429 SER A C 1
ATOM 3370 O O . SER A 1 429 ? -50.306 -0.648 -29.866 1.00 26.17 429 SER A O 1
ATOM 3372 N N . SER A 1 430 ? -49.893 1.207 -28.676 1.00 26.73 430 SER A N 1
ATOM 3373 C CA . SER A 1 430 ? -51.242 1.489 -28.125 1.00 26.73 430 SER A CA 1
ATOM 3374 C C . SER A 1 430 ? -51.274 2.853 -27.393 1.00 26.73 430 SER A C 1
ATOM 3376 O O . SER A 1 430 ? -50.312 3.214 -26.723 1.00 26.73 430 SER A O 1
ATOM 3378 N N . ASN A 1 431 ? -52.353 3.638 -27.550 1.00 23.62 431 ASN A N 1
ATOM 3379 C CA . ASN A 1 431 ? -52.477 5.014 -27.021 1.00 23.62 431 ASN A CA 1
ATOM 3380 C C . ASN A 1 431 ? -53.569 5.127 -25.937 1.00 23.62 431 ASN A C 1
ATOM 3382 O O . ASN A 1 431 ? -54.655 4.584 -26.128 1.00 23.62 431 ASN A O 1
ATOM 3386 N N . ILE A 1 432 ? -53.342 5.950 -24.903 1.00 25.16 432 ILE A N 1
ATOM 3387 C CA . ILE A 1 432 ? -54.360 6.629 -24.062 1.00 25.16 432 ILE A CA 1
ATOM 3388 C C . ILE A 1 432 ? -53.876 8.088 -23.854 1.00 25.16 432 ILE A C 1
ATOM 3390 O O . ILE A 1 432 ? -52.686 8.348 -24.029 1.00 25.16 432 ILE A O 1
ATOM 3394 N N . ASN A 1 433 ? -54.768 9.066 -23.626 1.00 22.59 433 ASN A N 1
ATOM 3395 C CA . ASN A 1 433 ? -54.497 10.483 -23.940 1.00 22.59 433 ASN A CA 1
ATOM 3396 C C . ASN A 1 433 ? -55.322 11.506 -23.103 1.00 22.59 433 ASN A C 1
ATOM 3398 O O . ASN A 1 433 ? -56.347 11.143 -22.531 1.00 22.59 433 ASN A O 1
ATOM 3402 N N . ILE A 1 434 ? -54.951 12.793 -23.226 1.00 23.56 434 ILE A N 1
ATOM 3403 C CA . ILE A 1 434 ? -55.667 14.054 -22.891 1.00 23.56 434 ILE A CA 1
ATOM 3404 C C . ILE A 1 434 ? -55.598 14.559 -21.422 1.00 23.56 434 ILE A C 1
ATOM 3406 O O . ILE A 1 434 ? -55.666 13.779 -20.482 1.00 23.56 434 ILE A O 1
ATOM 3410 N N . GLN A 1 435 ? -55.587 15.906 -21.297 1.00 23.95 435 GLN A N 1
ATOM 3411 C CA . GLN A 1 435 ? -55.728 16.804 -20.117 1.00 23.95 435 GLN A CA 1
ATOM 3412 C C . GLN A 1 435 ? -54.382 17.183 -19.447 1.00 23.95 435 GLN A C 1
ATOM 3414 O O . GLN A 1 435 ? -53.774 16.339 -18.802 1.00 23.95 435 GLN A O 1
ATOM 3419 N N . HIS A 1 436 ? -53.762 18.365 -19.645 1.00 23.56 436 HIS A N 1
ATOM 3420 C CA . HIS A 1 436 ? -54.187 19.752 -19.997 1.00 23.56 436 HIS A CA 1
ATOM 3421 C C . HIS A 1 436 ? -54.773 20.564 -18.816 1.00 23.56 436 HIS A C 1
ATOM 3423 O O . HIS A 1 436 ? -55.364 19.966 -17.924 1.00 23.56 436 HIS A O 1
ATOM 3429 N N . VAL A 1 437 ? -54.650 21.908 -18.877 1.00 24.34 437 VAL A N 1
ATOM 3430 C CA . VAL A 1 437 ? -54.860 22.920 -17.801 1.00 24.34 437 VAL A CA 1
ATOM 3431 C C . VAL A 1 437 ? -53.594 23.027 -16.915 1.00 24.34 437 VAL A C 1
ATOM 3433 O O . VAL A 1 437 ? -53.181 22.029 -16.338 1.00 24.34 437 VAL A O 1
ATOM 3436 N N . ASP A 1 438 ? -52.768 24.089 -16.943 1.00 23.33 438 ASP A N 1
ATOM 3437 C CA . ASP A 1 438 ? -52.983 25.540 -16.684 1.00 23.33 438 ASP A CA 1
ATOM 3438 C C . ASP A 1 438 ? -53.237 25.830 -15.172 1.00 23.33 438 ASP A C 1
ATOM 3440 O O . ASP A 1 438 ? -53.769 24.987 -14.464 1.00 23.33 438 ASP A O 1
ATOM 3444 N N . THR A 1 439 ? -52.850 26.947 -14.533 1.00 24.75 439 THR A N 1
ATOM 3445 C CA . THR A 1 439 ? -52.314 28.237 -15.016 1.00 24.75 439 THR A CA 1
ATOM 3446 C C . THR A 1 439 ? -51.431 28.914 -13.939 1.00 24.75 439 THR A C 1
ATOM 3448 O O . THR A 1 439 ? -51.621 28.688 -12.752 1.00 24.75 439 THR A O 1
ATOM 3451 N N . GLU A 1 440 ? -50.511 29.777 -14.383 1.00 23.69 440 GLU A N 1
ATOM 3452 C CA . GLU A 1 440 ? -50.105 31.087 -13.817 1.00 23.69 440 GLU A CA 1
ATOM 3453 C C . GLU A 1 440 ? -50.142 31.458 -12.301 1.00 23.69 440 GLU A C 1
ATOM 3455 O O . GLU A 1 440 ? -51.165 31.369 -11.635 1.00 23.69 440 GLU A O 1
ATOM 3460 N N . ARG A 1 441 ? -49.088 32.220 -11.914 1.00 23.47 441 ARG A N 1
ATOM 3461 C CA . ARG A 1 441 ? -49.112 33.441 -11.053 1.00 23.47 441 ARG A CA 1
ATOM 3462 C C . ARG A 1 441 ? -49.387 33.305 -9.541 1.00 23.47 441 ARG A C 1
ATOM 3464 O O . ARG A 1 441 ? -49.984 32.352 -9.077 1.00 23.47 441 ARG A O 1
ATOM 3471 N N . GLN A 1 442 ? -49.050 34.295 -8.703 1.00 21.94 442 GLN A N 1
ATOM 3472 C CA . GLN A 1 442 ? -47.933 35.271 -8.618 1.00 21.94 442 GLN A CA 1
ATOM 3473 C C . GLN A 1 442 ? -48.145 36.081 -7.319 1.00 21.94 442 GLN A C 1
ATOM 3475 O O . GLN A 1 442 ? -49.270 36.148 -6.844 1.00 21.94 442 GLN A O 1
ATOM 3480 N N . GLN A 1 443 ? -47.116 36.820 -6.878 1.00 23.06 443 GLN A N 1
ATOM 3481 C CA . GLN A 1 443 ? -47.189 37.905 -5.877 1.00 23.06 443 GLN A CA 1
ATOM 3482 C C . GLN A 1 443 ? -47.579 37.474 -4.435 1.00 23.06 443 GLN A C 1
ATOM 3484 O O . GLN A 1 443 ? -48.460 36.658 -4.216 1.00 23.06 443 GLN A O 1
ATOM 3489 N N . GLY A 1 444 ? -46.962 38.006 -3.378 1.00 22.75 444 GLY A N 1
ATOM 3490 C CA . GLY A 1 444 ? -45.773 38.861 -3.323 1.00 22.75 444 GLY A CA 1
ATOM 3491 C C . GLY A 1 444 ? -45.820 39.867 -2.173 1.00 22.75 444 GLY A C 1
ATOM 3492 O O . GLY A 1 444 ? -46.860 40.038 -1.552 1.00 22.75 444 GLY A O 1
ATOM 3493 N N . LEU A 1 445 ? -44.706 40.597 -2.015 1.00 22.14 445 LEU A N 1
ATOM 3494 C CA . LEU A 1 445 ? -44.575 41.847 -1.245 1.00 22.14 445 LEU A CA 1
ATOM 3495 C C . LEU A 1 445 ? -44.702 41.703 0.301 1.00 22.14 445 LEU A C 1
ATOM 3497 O O . LEU A 1 445 ? -45.420 40.855 0.809 1.00 22.14 445 LEU A O 1
ATOM 3501 N N . SER A 1 446 ? -44.010 42.498 1.126 1.00 21.89 446 SER A N 1
ATOM 3502 C CA . SER A 1 446 ? -42.866 43.385 0.842 1.00 21.89 446 SER A CA 1
ATOM 3503 C C . SER A 1 446 ? -42.218 43.937 2.117 1.00 21.89 446 SER A C 1
ATOM 3505 O O . SER A 1 446 ? -42.938 44.444 2.971 1.00 21.89 446 SER A O 1
ATOM 3507 N N . CYS A 1 447 ? -40.883 44.052 2.091 1.00 21.66 447 CYS A N 1
ATOM 3508 C CA . CYS A 1 447 ? -40.110 45.149 2.704 1.00 21.66 447 CYS A CA 1
ATOM 3509 C C . CYS A 1 447 ? -40.149 45.283 4.258 1.00 21.66 447 CYS A C 1
ATOM 3511 O O . CYS A 1 447 ? -40.906 44.611 4.942 1.00 21.66 447 CYS A O 1
ATOM 3513 N N . ALA A 1 448 ? -39.275 46.074 4.896 1.00 22.58 448 ALA A N 1
ATOM 3514 C CA . ALA A 1 448 ? -38.313 47.040 4.354 1.00 22.58 448 ALA A CA 1
ATOM 3515 C C . ALA A 1 448 ? -36.974 47.081 5.125 1.00 22.58 448 ALA A C 1
ATOM 3517 O O . ALA A 1 448 ? -36.970 46.867 6.328 1.00 22.58 448 ALA A O 1
ATOM 3518 N N . SER A 1 449 ? -35.902 47.486 4.416 1.00 22.38 449 SER A N 1
ATOM 3519 C CA . SER A 1 449 ? -34.803 48.396 4.844 1.00 22.38 449 SER A CA 1
ATOM 3520 C C . SER A 1 449 ? -34.040 48.169 6.170 1.00 22.38 449 SER A C 1
ATOM 3522 O O . SER A 1 449 ? -34.640 47.954 7.207 1.00 22.38 449 SER A O 1
ATOM 3524 N N . SER A 1 450 ? -32.729 48.419 6.296 1.00 21.61 450 SER A N 1
ATOM 3525 C CA . SER A 1 450 ? -31.609 48.767 5.383 1.00 21.61 450 SER A CA 1
ATOM 3526 C C . SER A 1 450 ? -30.309 48.787 6.249 1.00 21.61 450 SER A C 1
ATOM 3528 O O . SER A 1 450 ? -30.419 48.571 7.450 1.00 21.61 450 SER A O 1
ATOM 3530 N N . SER A 1 451 ? -29.059 49.013 5.816 1.00 22.61 451 SER A N 1
ATOM 3531 C CA . SER A 1 451 ? -28.443 49.527 4.576 1.00 22.61 451 SER A CA 1
ATOM 3532 C C . SER A 1 451 ? -26.929 49.193 4.542 1.00 22.61 451 SER A C 1
ATOM 3534 O O . SER A 1 451 ? -26.362 49.132 5.623 1.00 22.61 451 SER A O 1
ATOM 3536 N N . LYS A 1 452 ? -26.296 49.145 3.346 1.00 22.09 452 LYS A N 1
ATOM 3537 C CA . LYS A 1 452 ? -24.939 49.678 2.976 1.00 22.09 452 LYS A CA 1
ATOM 3538 C C . LYS A 1 452 ? -23.734 49.402 3.922 1.00 22.09 452 LYS A C 1
ATOM 3540 O O . LYS A 1 452 ? -23.796 49.723 5.095 1.00 22.09 452 LYS A O 1
ATOM 3545 N N . ASN A 1 453 ? -22.545 48.945 3.501 1.00 23.14 453 ASN A N 1
ATOM 3546 C CA . ASN A 1 453 ? -21.811 48.932 2.213 1.00 23.14 453 ASN A CA 1
ATOM 3547 C C . ASN A 1 453 ? -20.852 47.697 2.189 1.00 23.14 453 ASN A C 1
ATOM 3549 O O . ASN A 1 453 ? -20.589 47.135 3.246 1.00 23.14 453 ASN A O 1
ATOM 3553 N N . ALA A 1 454 ? -20.447 47.118 1.045 1.00 20.67 454 ALA A N 1
ATOM 3554 C CA . ALA A 1 454 ? -19.246 47.456 0.238 1.00 20.67 454 ALA A CA 1
ATOM 3555 C C . ALA A 1 454 ? -17.936 47.644 1.065 1.00 20.67 454 ALA A C 1
ATOM 3557 O O . ALA A 1 454 ? -17.950 48.391 2.037 1.00 20.67 454 ALA A O 1
ATOM 3558 N N . ASN A 1 455 ? -16.776 47.043 0.735 1.00 22.12 455 ASN A N 1
ATOM 3559 C CA . ASN A 1 455 ? -16.313 46.493 -0.558 1.00 22.12 455 ASN A CA 1
ATOM 3560 C C . ASN A 1 455 ? -15.217 45.392 -0.420 1.00 22.12 455 ASN A C 1
ATOM 3562 O O . ASN A 1 455 ? -14.669 45.200 0.659 1.00 22.12 455 ASN A O 1
ATOM 3566 N N . ASP A 1 456 ? -14.885 44.748 -1.548 1.00 21.84 456 ASP A N 1
ATOM 3567 C CA . ASP A 1 456 ? -13.606 44.104 -1.932 1.00 21.84 456 ASP A CA 1
ATOM 3568 C C . ASP A 1 456 ? -12.856 43.154 -0.966 1.00 21.84 456 ASP A C 1
ATOM 3570 O O . ASP A 1 456 ? -12.136 43.573 -0.061 1.00 21.84 456 ASP A O 1
ATOM 3574 N N . VAL A 1 457 ? -12.838 41.859 -1.317 1.00 23.75 457 VAL A N 1
ATOM 3575 C CA . VAL A 1 457 ? -11.775 40.907 -0.937 1.00 23.75 457 VAL A CA 1
ATOM 3576 C C . VAL A 1 457 ? -11.121 40.382 -2.216 1.00 23.75 457 VAL A C 1
ATOM 3578 O O . VAL A 1 457 ? -11.812 39.929 -3.127 1.00 23.75 457 VAL A O 1
ATOM 3581 N N . LYS A 1 458 ? -9.788 40.451 -2.299 1.00 24.02 458 LYS A N 1
ATOM 3582 C CA . LYS A 1 458 ? -9.020 39.892 -3.422 1.00 24.02 458 LYS A CA 1
ATOM 3583 C C . LYS A 1 458 ? -8.849 38.381 -3.278 1.00 24.02 458 LYS A C 1
ATOM 3585 O O . LYS A 1 458 ? -8.668 37.882 -2.172 1.00 24.02 458 LYS A O 1
ATOM 3590 N N . ASN A 1 459 ? -8.796 37.689 -4.416 1.00 25.03 459 ASN A N 1
ATOM 3591 C CA . ASN A 1 459 ? -8.134 36.392 -4.493 1.00 25.03 459 ASN A CA 1
ATOM 3592 C C . ASN A 1 459 ? -6.633 36.573 -4.241 1.00 25.03 459 ASN A C 1
ATOM 3594 O O . ASN A 1 459 ? -5.984 37.298 -4.990 1.00 25.03 459 ASN A O 1
ATOM 3598 N N . ASP A 1 460 ? -6.106 35.828 -3.279 1.00 22.67 460 ASP A N 1
ATOM 3599 C CA . ASP A 1 460 ? -4.741 35.305 -3.263 1.00 22.67 460 ASP A CA 1
ATOM 3600 C C . ASP A 1 460 ? -4.846 33.850 -2.774 1.00 22.67 460 ASP A C 1
ATOM 3602 O O . ASP A 1 460 ? -5.761 33.512 -2.016 1.00 22.67 460 ASP A O 1
ATOM 3606 N N . GLY A 1 461 ? -3.987 32.955 -3.262 1.00 21.14 461 GLY A N 1
ATOM 3607 C CA . GLY A 1 461 ? -4.157 31.512 -3.066 1.00 21.14 461 GLY A CA 1
ATOM 3608 C C . GLY A 1 461 ? -2.849 30.742 -2.910 1.00 21.14 461 GLY A C 1
ATOM 3609 O O . GLY A 1 461 ? -1.787 31.333 -2.762 1.00 21.14 461 GLY A O 1
ATOM 3610 N N . ALA A 1 462 ? -2.972 29.414 -3.010 1.00 23.00 462 ALA A N 1
ATOM 3611 C CA . ALA A 1 462 ? -1.930 28.399 -2.834 1.00 23.00 462 ALA A CA 1
ATOM 3612 C C . ALA A 1 462 ? -1.399 28.209 -1.397 1.00 23.00 462 ALA A C 1
ATOM 3614 O O . ALA A 1 462 ? -0.590 28.978 -0.896 1.00 23.00 462 ALA A O 1
ATOM 3615 N N . ASP A 1 463 ? -1.770 27.070 -0.805 1.00 22.80 463 ASP A N 1
ATOM 3616 C CA . ASP A 1 463 ? -0.937 26.339 0.154 1.00 22.80 463 ASP A CA 1
ATOM 3617 C C . ASP A 1 463 ? -1.216 24.836 -0.078 1.00 22.80 463 ASP A C 1
ATOM 3619 O O . ASP A 1 463 ? -2.369 24.402 -0.010 1.00 22.80 463 ASP A O 1
ATOM 3623 N N . VAL A 1 464 ? -0.209 24.053 -0.493 1.00 25.89 464 VAL A N 1
ATOM 3624 C CA . VAL A 1 464 ? -0.386 22.666 -0.999 1.00 25.89 464 VAL A CA 1
ATOM 3625 C C . VAL A 1 464 ? 0.691 21.728 -0.431 1.00 25.89 464 VAL A C 1
ATOM 3627 O O . VAL A 1 464 ? 1.571 21.235 -1.137 1.00 25.89 464 VAL A O 1
ATOM 3630 N N . ASP A 1 465 ? 0.599 21.447 0.870 1.00 23.77 465 ASP A N 1
ATOM 3631 C CA . ASP A 1 465 ? 1.449 20.469 1.566 1.00 23.77 465 ASP A CA 1
ATOM 3632 C C . ASP A 1 465 ? 1.070 19.020 1.166 1.00 23.77 465 ASP A C 1
ATOM 3634 O O . ASP A 1 465 ? 0.198 18.389 1.764 1.00 23.77 465 ASP A O 1
ATOM 3638 N N . THR A 1 466 ? 1.728 18.463 0.139 1.00 25.70 466 THR A N 1
ATOM 3639 C CA . THR A 1 466 ? 1.517 17.066 -0.311 1.00 25.70 466 THR A CA 1
ATOM 3640 C C . THR A 1 466 ? 2.594 16.125 0.240 1.00 25.70 466 THR A C 1
ATOM 3642 O O . THR A 1 466 ? 3.627 15.896 -0.389 1.00 25.70 466 THR A O 1
ATOM 3645 N N . ILE A 1 467 ? 2.342 15.553 1.419 1.00 23.27 467 ILE A N 1
ATOM 3646 C CA . ILE A 1 467 ? 3.254 14.620 2.109 1.00 23.27 467 ILE A CA 1
ATOM 3647 C C . ILE A 1 467 ? 3.031 13.170 1.602 1.00 23.27 467 ILE A C 1
ATOM 3649 O O . ILE A 1 467 ? 1.879 12.757 1.440 1.00 23.27 467 ILE A O 1
ATOM 3653 N N . PRO A 1 468 ? 4.093 12.386 1.307 1.00 26.52 468 PRO A N 1
ATOM 3654 C CA . PRO A 1 468 ? 3.979 11.095 0.617 1.00 26.52 468 PRO A CA 1
ATOM 3655 C C . PRO A 1 468 ? 3.424 9.939 1.469 1.00 26.52 468 PRO A C 1
ATOM 3657 O O . PRO A 1 468 ? 3.465 9.946 2.695 1.00 26.52 468 PRO A O 1
ATOM 3660 N N . MET A 1 469 ? 2.947 8.897 0.776 1.00 24.45 469 MET A N 1
ATOM 3661 C CA . MET A 1 469 ? 2.576 7.599 1.357 1.00 24.45 469 MET A CA 1
ATOM 3662 C C . MET A 1 469 ? 3.805 6.683 1.468 1.00 24.45 469 MET A C 1
ATOM 3664 O O . MET A 1 469 ? 4.557 6.555 0.500 1.00 24.45 469 MET A O 1
ATOM 3668 N N . ILE A 1 470 ? 3.931 5.986 2.597 1.00 24.91 470 ILE A N 1
ATOM 3669 C CA . ILE A 1 470 ? 4.843 4.855 2.823 1.00 24.91 470 ILE A CA 1
ATOM 3670 C C . ILE A 1 470 ? 3.985 3.653 3.259 1.00 24.91 470 ILE A C 1
ATOM 3672 O O . ILE A 1 470 ? 2.982 3.834 3.955 1.00 24.91 470 ILE A O 1
ATOM 3676 N N . ASP A 1 471 ? 4.355 2.448 2.823 1.00 24.41 471 ASP A N 1
ATOM 3677 C CA . ASP A 1 471 ? 3.821 1.184 3.347 1.00 24.41 471 ASP A CA 1
ATOM 3678 C C . ASP A 1 471 ? 4.877 0.529 4.249 1.00 24.41 471 ASP A C 1
ATOM 3680 O O . ASP A 1 471 ? 6.075 0.616 3.976 1.00 24.41 471 ASP A O 1
ATOM 3684 N N . ASP A 1 472 ? 4.428 -0.104 5.331 1.00 23.05 472 ASP A N 1
ATOM 3685 C CA . ASP A 1 472 ? 5.277 -0.503 6.455 1.00 23.05 472 ASP A CA 1
ATOM 3686 C C . ASP A 1 472 ? 6.236 -1.662 6.111 1.00 23.05 472 ASP A C 1
ATOM 3688 O O . ASP A 1 472 ? 5.794 -2.791 5.906 1.00 23.05 472 ASP A O 1
ATOM 3692 N N . TYR A 1 473 ? 7.549 -1.401 6.099 1.00 25.91 473 TYR A N 1
ATOM 3693 C CA . TYR A 1 473 ? 8.613 -2.301 6.583 1.00 25.91 473 TYR A CA 1
ATOM 3694 C C . TYR A 1 473 ? 9.934 -1.518 6.699 1.00 25.91 473 TYR A C 1
ATOM 3696 O O . TYR A 1 473 ? 10.241 -0.709 5.830 1.00 25.91 473 TYR A O 1
ATOM 3704 N N . GLU A 1 474 ? 10.710 -1.792 7.755 1.00 26.72 474 GLU A N 1
ATOM 3705 C CA . GLU A 1 474 ? 11.923 -1.043 8.147 1.00 26.72 474 GLU A CA 1
ATOM 3706 C C . GLU A 1 474 ? 11.666 0.442 8.484 1.00 26.72 474 GLU A C 1
ATOM 3708 O O . GLU A 1 474 ? 12.192 1.356 7.854 1.00 26.72 474 GLU A O 1
ATOM 3713 N N . GLU A 1 475 ? 10.934 0.675 9.585 1.00 25.97 475 GLU A N 1
ATOM 3714 C CA . GLU A 1 475 ? 11.070 1.901 10.394 1.00 25.97 475 GLU A CA 1
ATOM 3715 C C . GLU A 1 475 ? 12.464 1.898 11.070 1.00 25.97 475 GLU A C 1
ATOM 3717 O O . GLU A 1 475 ? 12.595 1.728 12.282 1.00 25.97 475 GLU A O 1
ATOM 3722 N N . LEU A 1 476 ? 13.532 2.069 10.273 1.00 29.11 476 LEU A N 1
ATOM 3723 C CA . LEU A 1 476 ? 14.782 2.654 10.770 1.00 29.11 476 LEU A CA 1
ATOM 3724 C C . LEU A 1 476 ? 14.383 3.994 11.380 1.00 29.11 476 LEU A C 1
ATOM 3726 O O . LEU A 1 476 ? 13.863 4.855 10.670 1.00 29.11 476 LEU A O 1
ATOM 3730 N N . THR A 1 477 ? 14.513 4.135 12.699 1.00 29.92 477 THR A N 1
ATOM 3731 C CA . THR A 1 477 ? 13.754 5.176 13.396 1.00 29.92 477 THR A CA 1
ATOM 3732 C C . THR A 1 477 ? 14.109 6.571 12.877 1.00 29.92 477 THR A C 1
ATOM 3734 O O . THR A 1 477 ? 15.264 6.877 12.571 1.00 29.92 477 THR A O 1
ATOM 3737 N N . LEU A 1 478 ? 13.118 7.469 12.867 1.00 32.97 478 LEU A N 1
ATOM 3738 C CA . LEU A 1 478 ? 13.277 8.905 12.565 1.00 32.97 478 LEU A CA 1
ATOM 3739 C C . LEU A 1 478 ? 14.298 9.620 13.479 1.00 32.97 478 LEU A C 1
ATOM 3741 O O . LEU A 1 478 ? 14.617 10.795 13.286 1.00 32.97 478 LEU A O 1
ATOM 3745 N N . GLU A 1 479 ? 14.805 8.919 14.489 1.00 33.44 479 GLU A N 1
ATOM 3746 C CA . GLU A 1 479 ? 15.887 9.304 15.386 1.00 33.44 479 GLU A CA 1
ATOM 3747 C C . GLU A 1 479 ? 17.253 8.942 14.782 1.00 33.44 479 GLU A C 1
ATOM 3749 O O . GLU A 1 479 ? 18.141 9.794 14.742 1.00 33.44 479 GLU A O 1
ATOM 3754 N N . GLN A 1 480 ? 17.402 7.734 14.222 1.00 34.78 480 GLN A N 1
ATOM 3755 C CA . GLN A 1 480 ? 18.596 7.311 13.485 1.00 34.78 480 GLN A CA 1
ATOM 3756 C C . GLN A 1 480 ? 18.790 8.118 12.197 1.00 34.78 480 GLN A C 1
ATOM 3758 O O . GLN A 1 480 ? 19.904 8.574 11.941 1.00 34.78 480 GLN A O 1
ATOM 3763 N N . GLU A 1 481 ? 17.737 8.361 11.407 1.00 36.75 481 GLU A N 1
ATOM 3764 C CA . GLU A 1 481 ? 17.855 9.192 10.196 1.00 36.75 481 GLU A CA 1
ATOM 3765 C C . GLU A 1 481 ? 18.240 10.640 10.522 1.00 36.75 481 GLU A C 1
ATOM 3767 O O . GLU A 1 481 ? 19.137 11.200 9.888 1.00 36.75 481 GLU A O 1
ATOM 3772 N N . PHE A 1 482 ? 17.641 11.233 11.561 1.00 38.34 482 PHE A N 1
ATOM 3773 C CA . PHE A 1 482 ? 18.017 12.571 12.019 1.00 38.34 482 PHE A CA 1
ATOM 3774 C C . PHE A 1 482 ? 19.484 12.618 12.463 1.00 38.34 482 PHE A C 1
ATOM 3776 O O . PHE A 1 482 ? 20.231 13.487 12.010 1.00 38.34 482 PHE A O 1
ATOM 3783 N N . MET A 1 483 ? 19.923 11.660 13.285 1.00 41.44 483 MET A N 1
ATOM 3784 C CA . MET A 1 483 ? 21.314 11.558 13.739 1.00 41.44 483 MET A CA 1
ATOM 3785 C C . MET A 1 483 ? 22.296 11.388 12.577 1.00 41.44 483 MET A C 1
ATOM 3787 O O . MET A 1 483 ? 23.322 12.066 12.533 1.00 41.44 483 MET A O 1
ATOM 3791 N N . LYS A 1 484 ? 21.947 10.558 11.593 1.00 46.28 484 LYS A N 1
ATOM 3792 C CA . LYS A 1 484 ? 22.705 10.346 10.353 1.00 46.28 484 LYS A CA 1
ATOM 3793 C C . LYS A 1 484 ? 22.774 11.617 9.493 1.00 46.28 484 LYS A C 1
ATOM 3795 O O . LYS A 1 484 ? 23.817 11.876 8.904 1.00 46.28 484 LYS A O 1
ATOM 3800 N N . SER A 1 485 ? 21.716 12.437 9.483 1.00 45.84 485 SER A N 1
ATOM 3801 C CA . SER A 1 485 ? 21.650 13.724 8.762 1.00 45.84 485 SER A CA 1
ATOM 3802 C C . SER A 1 485 ? 22.407 14.887 9.427 1.00 45.84 485 SER A C 1
ATOM 3804 O O . SER A 1 485 ? 22.674 15.896 8.779 1.00 45.84 485 SER A O 1
ATOM 3806 N N . PHE A 1 486 ? 22.728 14.781 10.721 1.00 48.69 486 PHE A N 1
ATOM 3807 C CA . PHE A 1 486 ? 23.375 15.853 11.495 1.00 48.69 486 PHE A CA 1
ATOM 3808 C C . PHE A 1 486 ? 24.824 15.535 11.895 1.00 48.69 486 PHE A C 1
ATOM 3810 O O . PHE A 1 486 ? 25.653 16.441 11.955 1.00 48.69 486 PHE A O 1
ATOM 3817 N N . PHE A 1 487 ? 25.128 14.269 12.191 1.00 52.88 487 PHE A N 1
ATOM 3818 C CA . PHE A 1 487 ? 26.368 13.837 12.847 1.00 52.88 487 PHE A CA 1
ATOM 3819 C C . PHE A 1 487 ? 26.868 12.484 12.298 1.00 52.88 487 PHE A C 1
ATOM 3821 O O . PHE A 1 487 ? 27.296 11.620 13.060 1.00 52.88 487 PHE A O 1
ATOM 3828 N N . GLY A 1 488 ? 26.746 12.276 10.981 1.00 44.75 488 GLY A N 1
ATOM 3829 C CA . GLY A 1 488 ? 26.934 10.984 10.311 1.00 44.75 488 GLY A CA 1
ATOM 3830 C C . GLY A 1 488 ? 28.171 10.182 10.744 1.00 44.75 488 GLY A C 1
ATOM 3831 O O . GLY A 1 488 ? 29.306 10.597 10.528 1.00 44.75 488 GLY A O 1
ATOM 3832 N N . ALA A 1 489 ? 27.928 8.995 11.304 1.00 35.03 489 ALA A N 1
ATOM 3833 C CA . ALA A 1 489 ? 28.926 7.970 11.597 1.00 35.03 489 ALA A CA 1
ATOM 3834 C C . ALA A 1 489 ? 28.296 6.573 11.448 1.00 35.03 489 ALA A C 1
ATOM 3836 O O . ALA A 1 489 ? 27.113 6.386 11.742 1.00 35.03 489 ALA A O 1
ATOM 3837 N N . LYS A 1 490 ? 29.074 5.583 10.991 1.00 31.20 490 LYS A N 1
ATOM 3838 C CA . LYS A 1 490 ? 28.670 4.165 11.008 1.00 31.20 490 LYS A CA 1
ATOM 3839 C C . LYS A 1 490 ? 28.981 3.551 12.386 1.00 31.20 490 LYS A C 1
ATOM 3841 O O . LYS A 1 490 ? 30.019 3.889 12.959 1.00 31.20 490 LYS A O 1
ATOM 3846 N N . PRO A 1 491 ? 28.186 2.588 12.884 1.00 27.83 491 PRO A N 1
ATOM 3847 C CA . PRO A 1 491 ? 28.659 1.640 13.891 1.00 27.83 491 PRO A CA 1
ATOM 3848 C C . PRO A 1 491 ? 29.845 0.827 13.347 1.00 27.83 491 PRO A C 1
ATOM 3850 O O . PRO A 1 491 ? 29.866 0.481 12.166 1.00 27.83 491 PRO A O 1
ATOM 3853 N N . ALA A 1 492 ? 30.818 0.503 14.200 1.00 25.59 492 ALA A N 1
ATOM 3854 C CA . ALA A 1 492 ? 31.927 -0.377 13.837 1.00 25.59 492 ALA A CA 1
ATOM 3855 C C . ALA A 1 492 ? 31.549 -1.846 14.092 1.00 25.59 492 ALA A C 1
ATOM 3857 O O . ALA A 1 492 ? 31.293 -2.231 15.235 1.00 25.59 492 ALA A O 1
ATOM 3858 N N . GLU A 1 493 ? 31.531 -2.669 13.044 1.00 24.94 493 GLU A N 1
ATOM 3859 C CA . GLU A 1 493 ? 31.325 -4.115 13.169 1.00 24.94 493 GLU A CA 1
ATOM 3860 C C . GLU A 1 493 ? 32.571 -4.793 13.766 1.00 24.94 493 GLU A C 1
ATOM 3862 O O . GLU A 1 493 ? 33.702 -4.535 13.353 1.00 24.94 493 GLU A O 1
ATOM 3867 N N . LYS A 1 494 ? 32.377 -5.685 14.747 1.00 24.31 494 LYS A N 1
ATOM 3868 C CA . LYS A 1 494 ? 33.462 -6.493 15.327 1.00 24.31 494 LYS A CA 1
ATOM 3869 C C . LYS A 1 494 ? 33.760 -7.697 14.425 1.00 24.31 494 LYS A C 1
ATOM 3871 O O . LYS A 1 494 ? 33.143 -8.747 14.582 1.00 24.31 494 LYS A O 1
ATOM 3876 N N . THR A 1 495 ? 34.742 -7.589 13.534 1.00 22.50 495 THR A N 1
ATOM 3877 C CA . THR A 1 495 ? 35.296 -8.751 12.817 1.00 22.50 495 THR A CA 1
ATOM 3878 C C . THR A 1 495 ? 36.143 -9.609 13.763 1.00 22.50 495 THR A C 1
ATOM 3880 O O . THR A 1 495 ? 37.298 -9.289 14.044 1.00 22.50 495 THR A O 1
ATOM 3883 N N . SER A 1 496 ? 35.578 -10.699 14.288 1.00 25.28 496 SER A N 1
ATOM 3884 C CA . SER A 1 496 ? 36.301 -11.650 15.142 1.00 25.28 496 SER A CA 1
ATOM 3885 C C . SER A 1 496 ? 36.999 -12.734 14.308 1.00 25.28 496 SER A C 1
ATOM 3887 O O . SER A 1 496 ? 36.418 -13.792 14.058 1.00 25.28 496 SER A O 1
ATOM 3889 N N . ASP A 1 497 ? 38.248 -12.488 13.899 1.00 23.09 497 ASP A N 1
ATOM 3890 C CA . ASP A 1 497 ? 39.084 -13.460 13.173 1.00 23.09 497 ASP A CA 1
ATOM 3891 C C . ASP A 1 497 ? 39.522 -14.637 14.068 1.00 23.09 497 ASP A C 1
ATOM 3893 O O . ASP A 1 497 ? 40.636 -14.700 14.597 1.00 23.09 497 ASP A O 1
ATOM 3897 N N . ALA A 1 498 ? 38.633 -15.616 14.222 1.00 24.44 498 ALA A N 1
ATOM 3898 C CA . ALA A 1 498 ? 38.929 -16.883 14.875 1.00 24.44 498 ALA A CA 1
ATOM 3899 C C . ALA A 1 498 ? 39.666 -17.832 13.911 1.00 24.44 498 ALA A C 1
ATOM 3901 O O . ALA A 1 498 ? 39.053 -18.633 13.204 1.00 24.44 498 ALA A O 1
ATOM 3902 N N . LYS A 1 499 ? 41.005 -17.775 13.901 1.00 23.64 499 LYS A N 1
ATOM 3903 C CA . LYS A 1 499 ? 41.839 -18.798 13.244 1.00 23.64 499 LYS A CA 1
ATOM 3904 C C . LYS A 1 499 ? 41.684 -20.150 13.947 1.00 23.64 499 LYS A C 1
ATOM 3906 O O . LYS A 1 499 ? 42.369 -20.416 14.933 1.00 23.64 499 LYS A O 1
ATOM 3911 N N . VAL A 1 500 ? 40.828 -21.014 13.410 1.00 23.91 500 VAL A N 1
ATOM 3912 C CA . VAL A 1 500 ? 40.827 -22.444 13.747 1.00 23.91 500 VAL A CA 1
ATOM 3913 C C . VAL A 1 500 ? 41.988 -23.116 13.012 1.00 23.91 500 VAL A C 1
ATOM 3915 O O . VAL A 1 500 ? 42.205 -22.876 11.824 1.00 23.91 500 VAL A O 1
ATOM 3918 N N . VAL A 1 501 ? 42.767 -23.915 13.740 1.00 25.31 501 VAL A N 1
ATOM 3919 C CA . VAL A 1 501 ? 43.919 -24.656 13.211 1.00 25.31 501 VAL A CA 1
ATOM 3920 C C . VAL A 1 501 ? 43.437 -25.994 12.653 1.00 25.31 501 VAL A C 1
ATOM 3922 O O . VAL A 1 501 ? 42.604 -26.649 13.274 1.00 25.31 501 VAL A O 1
ATOM 3925 N N . ASP A 1 502 ? 43.959 -26.392 11.493 1.00 23.98 502 ASP A N 1
ATOM 3926 C CA . ASP A 1 502 ? 43.650 -27.687 10.884 1.00 23.98 502 ASP A CA 1
ATOM 3927 C C . ASP A 1 502 ? 44.261 -28.837 11.704 1.00 23.98 502 ASP A C 1
ATOM 3929 O O . ASP A 1 502 ? 45.441 -28.798 12.067 1.00 23.98 502 ASP A O 1
ATOM 3933 N N . ALA A 1 503 ? 43.441 -29.835 12.029 1.00 25.22 503 ALA A N 1
ATOM 3934 C CA . ALA A 1 503 ? 43.786 -30.962 12.889 1.00 25.22 503 ALA A CA 1
ATOM 3935 C C . ALA A 1 503 ? 42.947 -32.190 12.500 1.00 25.22 503 ALA A C 1
ATOM 3937 O O . ALA A 1 503 ? 41.895 -32.471 13.074 1.00 25.22 503 ALA A O 1
ATOM 3938 N N . THR A 1 504 ? 43.408 -32.916 11.484 1.00 26.48 504 THR A N 1
ATOM 3939 C CA . THR A 1 504 ? 42.761 -34.139 11.001 1.00 26.48 504 THR A CA 1
ATOM 3940 C C . THR A 1 504 ? 43.046 -35.329 11.916 1.00 26.48 504 THR A C 1
ATOM 3942 O O . THR A 1 504 ? 44.142 -35.886 11.865 1.00 26.48 504 THR A O 1
ATOM 3945 N N . GLU A 1 505 ? 42.051 -35.798 12.666 1.00 25.08 505 GLU A N 1
ATOM 3946 C CA . GLU A 1 505 ? 42.069 -37.153 13.227 1.00 25.08 505 GLU A CA 1
ATOM 3947 C C . GLU A 1 505 ? 40.644 -37.703 13.391 1.00 25.08 505 GLU A C 1
ATOM 3949 O O . GLU A 1 505 ? 39.724 -36.990 13.788 1.00 25.08 505 GLU A O 1
ATOM 3954 N N . ALA A 1 506 ? 40.453 -38.979 13.050 1.00 26.70 506 ALA A N 1
ATOM 3955 C CA . ALA A 1 506 ? 39.188 -39.697 13.184 1.00 26.70 506 ALA A CA 1
ATOM 3956 C C . ALA A 1 506 ? 39.472 -41.137 13.622 1.00 26.70 506 ALA A C 1
ATOM 3958 O O . ALA A 1 506 ? 40.370 -41.774 13.066 1.00 26.70 506 ALA A O 1
ATOM 3959 N N . PRO A 1 507 ? 38.709 -41.664 14.592 1.00 28.56 507 PRO A N 1
ATOM 3960 C CA . PRO A 1 507 ? 38.102 -42.984 14.396 1.00 28.56 507 PRO A CA 1
ATOM 3961 C C . PRO A 1 507 ? 36.647 -43.008 14.966 1.00 28.56 507 PRO A C 1
ATOM 3963 O O . PRO A 1 507 ? 36.003 -41.961 14.980 1.00 28.56 507 PRO A O 1
ATOM 3966 N N . PRO A 1 508 ? 36.004 -44.160 15.251 1.00 30.03 508 PRO A N 1
ATOM 3967 C CA . PRO A 1 508 ? 35.058 -44.735 14.297 1.00 30.03 508 PRO A CA 1
ATOM 3968 C C . PRO A 1 508 ? 33.626 -44.904 14.849 1.00 30.03 508 PRO A C 1
ATOM 3970 O O . PRO A 1 508 ? 33.404 -44.983 16.055 1.00 30.03 508 PRO A O 1
ATOM 3973 N N . SER A 1 509 ? 32.640 -45.041 13.959 1.00 24.55 509 SER A N 1
ATOM 3974 C CA . SER A 1 509 ? 31.257 -45.385 14.325 1.00 24.55 509 SER A CA 1
ATOM 3975 C C . SER A 1 509 ? 31.028 -46.903 14.395 1.00 24.55 509 SER A C 1
ATOM 3977 O O . SER A 1 509 ? 31.643 -47.671 13.652 1.00 24.55 509 SER A O 1
ATOM 3979 N N . ALA A 1 510 ? 30.124 -47.346 15.277 1.00 26.16 510 ALA A N 1
ATOM 3980 C CA . ALA A 1 510 ? 29.792 -48.760 15.471 1.00 26.16 510 ALA A CA 1
ATOM 3981 C C . ALA A 1 510 ? 28.311 -48.993 15.844 1.00 26.16 510 ALA A C 1
ATOM 3983 O O . ALA A 1 510 ? 27.675 -48.146 16.463 1.00 26.16 510 ALA A O 1
ATOM 3984 N N . SER A 1 511 ? 27.819 -50.190 15.497 1.00 23.36 511 SER A N 1
ATOM 3985 C CA . SER A 1 511 ? 26.615 -50.883 16.010 1.00 23.36 511 SER A CA 1
ATOM 3986 C C . SER A 1 511 ? 25.233 -50.192 15.967 1.00 23.36 511 SER A C 1
ATOM 3988 O O . SER A 1 511 ? 24.817 -49.485 16.879 1.00 23.36 511 SER A O 1
ATOM 3990 N N . THR A 1 512 ? 24.472 -50.593 14.943 1.00 27.05 512 THR A N 1
ATOM 3991 C CA . THR A 1 512 ? 23.029 -50.948 14.915 1.00 27.05 512 THR A CA 1
ATOM 3992 C C . THR A 1 512 ? 22.550 -51.764 16.149 1.00 27.05 512 THR A C 1
ATOM 3994 O O . THR A 1 512 ? 23.420 -52.344 16.806 1.00 27.05 512 THR A O 1
ATOM 3997 N N . PRO A 1 513 ? 21.223 -51.928 16.451 1.00 36.41 513 PRO A N 1
ATOM 3998 C CA . PRO A 1 513 ? 20.365 -52.848 15.655 1.00 36.41 513 PRO A CA 1
ATOM 3999 C C . PRO A 1 513 ? 18.806 -52.699 15.637 1.00 36.41 513 PRO A C 1
ATOM 4001 O O . PRO A 1 513 ? 18.191 -52.243 16.592 1.00 36.41 513 PRO A O 1
ATOM 4004 N N . ALA A 1 514 ? 18.205 -53.321 14.598 1.00 25.19 514 ALA A N 1
ATOM 4005 C CA . ALA A 1 514 ? 16.903 -54.045 14.575 1.00 25.19 514 ALA A CA 1
ATOM 4006 C C . ALA A 1 514 ? 15.557 -53.254 14.674 1.00 25.19 514 ALA A C 1
ATOM 4008 O O . ALA A 1 514 ? 15.579 -52.088 15.062 1.00 25.19 514 ALA A O 1
ATOM 4009 N N . PRO A 1 515 ? 14.374 -53.855 14.340 1.00 38.34 515 PRO A N 1
ATOM 4010 C CA . PRO A 1 515 ? 14.105 -55.236 13.882 1.00 38.34 515 PRO A CA 1
ATOM 4011 C C . PRO A 1 515 ? 13.289 -55.429 12.561 1.00 38.34 515 PRO A C 1
ATOM 4013 O O . PRO A 1 515 ? 12.859 -54.494 11.897 1.00 38.34 515 PRO A O 1
ATOM 4016 N N . HIS A 1 516 ? 13.127 -56.719 12.229 1.00 26.55 516 HIS A N 1
ATOM 4017 C CA . HIS A 1 516 ? 12.480 -57.453 11.114 1.00 26.55 516 HIS A CA 1
ATOM 4018 C C . HIS A 1 516 ? 10.963 -57.194 10.874 1.00 26.55 516 HIS A C 1
ATOM 4020 O O . HIS A 1 516 ? 10.310 -56.620 11.739 1.00 26.55 516 HIS A O 1
ATOM 4026 N N . GLY A 1 517 ? 10.313 -57.667 9.786 1.00 26.08 517 GLY A N 1
ATOM 4027 C CA . GLY A 1 517 ? 10.802 -58.336 8.552 1.00 26.08 517 GLY A CA 1
ATOM 4028 C C . GLY A 1 517 ? 9.766 -59.245 7.822 1.00 26.08 517 GLY A C 1
ATOM 4029 O O . GLY A 1 517 ? 8.696 -59.494 8.361 1.00 26.08 517 GLY A O 1
ATOM 4030 N N . GLU A 1 518 ? 10.155 -59.765 6.635 1.00 26.27 518 GLU A N 1
ATOM 4031 C CA . GLU A 1 518 ? 9.571 -60.900 5.842 1.00 26.27 518 GLU A CA 1
ATOM 4032 C C . GLU A 1 518 ? 8.163 -60.700 5.196 1.00 26.27 518 GLU A C 1
ATOM 4034 O O . GLU A 1 518 ? 7.371 -59.908 5.688 1.00 26.27 518 GLU A O 1
ATOM 4039 N N . SER A 1 519 ? 7.738 -61.296 4.056 1.00 24.88 519 SER A N 1
ATOM 4040 C CA . SER A 1 519 ? 8.193 -62.365 3.107 1.00 24.88 519 SER A CA 1
ATOM 4041 C C . SER A 1 519 ? 7.503 -62.128 1.705 1.00 24.88 519 SER A C 1
ATOM 4043 O O . SER A 1 519 ? 6.725 -61.180 1.629 1.00 24.88 519 SER A O 1
ATOM 4045 N N . VAL A 1 520 ? 7.601 -62.838 0.549 1.00 29.31 520 VAL A N 1
ATOM 4046 C CA . VAL A 1 520 ? 8.461 -63.870 -0.119 1.00 29.31 520 VAL A CA 1
ATOM 4047 C C . VAL A 1 520 ? 8.103 -63.913 -1.655 1.00 29.31 520 VAL A C 1
ATOM 4049 O O . VAL A 1 520 ? 7.198 -63.193 -2.071 1.00 29.31 520 VAL A O 1
ATOM 4052 N N . ALA A 1 521 ? 8.797 -64.688 -2.519 1.00 25.56 521 ALA A N 1
ATOM 4053 C CA . ALA A 1 521 ? 8.575 -64.814 -3.996 1.00 25.56 521 ALA A CA 1
ATOM 4054 C C . ALA A 1 521 ? 7.902 -66.153 -4.446 1.00 25.56 521 ALA A C 1
ATOM 4056 O O . ALA A 1 521 ? 7.564 -66.942 -3.561 1.00 25.56 521 ALA A O 1
ATOM 4057 N N . PRO A 1 522 ? 7.623 -66.415 -5.760 1.00 40.50 522 PRO A N 1
ATOM 4058 C CA . PRO A 1 522 ? 8.582 -66.970 -6.774 1.00 40.50 522 PRO A CA 1
ATOM 4059 C C . PRO A 1 522 ? 8.531 -66.246 -8.165 1.00 40.50 522 PRO A C 1
ATOM 4061 O O . PRO A 1 522 ? 7.535 -65.595 -8.454 1.00 40.50 522 PRO A O 1
ATOM 4064 N N . SER A 1 523 ? 9.544 -66.145 -9.058 1.00 27.72 523 SER A N 1
ATOM 4065 C CA . SER A 1 523 ? 10.541 -67.052 -9.715 1.00 27.72 523 SER A CA 1
ATOM 4066 C C . SER A 1 523 ? 10.033 -67.727 -11.023 1.00 27.72 523 SER A C 1
ATOM 4068 O O . SER A 1 523 ? 9.141 -68.562 -10.937 1.00 27.72 523 SER A O 1
ATOM 4070 N N . SER A 1 524 ? 10.443 -67.307 -12.242 1.00 28.17 524 SER A N 1
ATOM 4071 C CA . SER A 1 524 ? 11.704 -67.623 -12.999 1.00 28.17 524 SER A CA 1
ATOM 4072 C C . SER A 1 524 ? 11.485 -68.758 -14.042 1.00 28.17 524 SER A C 1
ATOM 4074 O O . SER A 1 524 ? 10.375 -69.296 -14.050 1.00 28.17 524 SER A O 1
ATOM 4076 N N . PRO A 1 525 ? 12.446 -69.173 -14.918 1.00 46.31 525 PRO A N 1
ATOM 4077 C CA . PRO A 1 525 ? 13.762 -68.624 -15.343 1.00 46.31 525 PRO A CA 1
ATOM 4078 C C . PRO A 1 525 ? 13.621 -67.836 -16.686 1.00 46.31 525 PRO A C 1
ATOM 4080 O O . PRO A 1 525 ? 12.547 -67.278 -16.886 1.00 46.31 525 PRO A O 1
ATOM 4083 N N . SER A 1 526 ? 14.567 -67.659 -17.633 1.00 25.75 526 SER A N 1
ATOM 4084 C CA . SER A 1 526 ? 16.006 -67.997 -17.857 1.00 25.75 526 SER A CA 1
ATOM 4085 C C . SER A 1 526 ? 16.706 -66.792 -18.578 1.00 25.75 526 SER A C 1
ATOM 4087 O O . SER A 1 526 ? 16.199 -65.683 -18.426 1.00 25.75 526 SER A O 1
ATOM 4089 N N . ASP A 1 527 ? 17.845 -66.796 -19.303 1.00 25.02 527 ASP A N 1
ATOM 4090 C CA . ASP A 1 527 ? 18.791 -67.802 -19.855 1.00 25.02 527 ASP A CA 1
ATOM 4091 C C . ASP A 1 527 ? 20.201 -67.173 -20.095 1.00 25.02 527 ASP A C 1
ATOM 4093 O O . ASP A 1 527 ? 20.379 -65.993 -19.783 1.00 25.02 527 ASP A O 1
ATOM 4097 N N . ASP A 1 528 ? 21.199 -67.908 -20.629 1.00 28.83 528 ASP A N 1
ATOM 4098 C CA . ASP A 1 528 ? 22.636 -67.510 -20.563 1.00 28.83 528 ASP A CA 1
ATOM 4099 C C . ASP A 1 528 ? 23.474 -67.600 -21.877 1.00 28.83 528 ASP A C 1
ATOM 4101 O O . ASP A 1 528 ? 23.316 -68.536 -22.663 1.00 28.83 528 ASP A O 1
ATOM 4105 N N . SER A 1 529 ? 24.409 -66.647 -22.099 1.00 26.80 529 SER A N 1
ATOM 4106 C CA . SER A 1 529 ? 25.630 -66.728 -22.960 1.00 26.80 529 SER A CA 1
ATOM 4107 C C . SER A 1 529 ? 26.434 -65.392 -23.043 1.00 26.80 529 SER A C 1
ATOM 4109 O O . SER A 1 529 ? 25.847 -64.322 -22.877 1.00 26.80 529 SER A O 1
ATOM 4111 N N . PRO A 1 530 ? 27.777 -65.384 -23.284 1.00 43.34 530 PRO A N 1
ATOM 4112 C CA . PRO A 1 530 ? 28.659 -64.474 -22.520 1.00 43.34 530 PRO A CA 1
ATOM 4113 C C . PRO A 1 530 ? 29.749 -63.650 -23.273 1.00 43.34 530 PRO A C 1
ATOM 4115 O O . PRO A 1 530 ? 30.040 -63.886 -24.443 1.00 43.34 530 PRO A O 1
ATOM 4118 N N . ASN A 1 531 ? 30.479 -62.811 -22.491 1.00 25.72 531 ASN A N 1
ATOM 4119 C CA . ASN A 1 531 ? 31.970 -62.676 -22.445 1.00 25.72 531 ASN A CA 1
ATOM 4120 C C . ASN A 1 531 ? 32.673 -61.340 -22.882 1.00 25.72 531 ASN A C 1
ATOM 4122 O O . ASN A 1 531 ? 32.990 -61.172 -24.052 1.00 25.72 531 ASN A O 1
ATOM 4126 N N . LYS A 1 532 ? 33.123 -60.531 -21.885 1.00 25.84 532 LYS A N 1
ATOM 4127 C CA . LYS A 1 532 ? 34.345 -59.645 -21.828 1.00 25.84 532 LYS A CA 1
ATOM 4128 C C . LYS A 1 532 ? 34.546 -58.475 -22.840 1.00 25.84 532 LYS A C 1
ATOM 4130 O O . LYS A 1 532 ? 34.017 -58.492 -23.933 1.00 25.84 532 LYS A O 1
ATOM 4135 N N . SER A 1 533 ? 35.404 -57.454 -22.608 1.00 23.36 533 SER A N 1
ATOM 4136 C CA . SER A 1 533 ? 35.880 -56.748 -21.382 1.00 23.36 533 SER A CA 1
ATOM 4137 C C . SER A 1 533 ? 36.829 -55.561 -21.716 1.00 23.36 533 SER A C 1
ATOM 4139 O O . SER A 1 533 ? 37.559 -55.657 -22.696 1.00 23.36 533 SER A O 1
ATOM 4141 N N . LYS A 1 534 ? 36.967 -54.601 -20.776 1.00 25.52 534 LYS A N 1
ATOM 4142 C CA . LYS A 1 534 ? 38.048 -53.585 -20.583 1.00 25.52 534 LYS A CA 1
ATOM 4143 C C . LYS A 1 534 ? 37.971 -52.209 -21.281 1.00 25.52 534 LYS A C 1
ATOM 4145 O O . LYS A 1 534 ? 37.575 -52.061 -22.428 1.00 25.52 534 LYS A O 1
ATOM 4150 N N . THR A 1 535 ? 38.438 -51.218 -20.515 1.00 25.45 535 THR A N 1
ATOM 4151 C CA . THR A 1 535 ? 38.672 -49.794 -20.814 1.00 25.45 535 THR A CA 1
ATOM 4152 C C . THR A 1 535 ? 40.161 -49.490 -21.085 1.00 25.45 535 THR A C 1
ATOM 4154 O O . THR A 1 535 ? 41.019 -50.288 -20.700 1.00 25.45 535 THR A O 1
ATOM 4157 N N . PRO A 1 536 ? 40.497 -48.317 -21.661 1.00 28.59 536 PRO A N 1
ATOM 4158 C CA . PRO A 1 536 ? 41.821 -47.691 -21.566 1.00 28.59 536 PRO A CA 1
ATOM 4159 C C . PRO A 1 536 ? 41.920 -46.683 -20.394 1.00 28.59 536 PRO A C 1
ATOM 4161 O O . PRO A 1 536 ? 40.909 -46.309 -19.797 1.00 28.59 536 PRO A O 1
ATOM 4164 N N . GLN A 1 537 ? 43.142 -46.241 -20.068 1.00 24.34 537 GLN A N 1
ATOM 4165 C CA . GLN A 1 537 ? 43.472 -45.342 -18.944 1.00 24.34 537 GLN A CA 1
ATOM 4166 C C . GLN A 1 537 ? 44.142 -44.018 -19.386 1.00 24.34 537 GLN A C 1
ATOM 4168 O O . GLN A 1 537 ? 44.366 -43.777 -20.569 1.00 24.34 537 GLN A O 1
ATOM 4173 N N . VAL A 1 538 ? 44.419 -43.162 -18.396 1.00 28.11 538 VAL A N 1
ATOM 4174 C CA . VAL A 1 538 ? 45.029 -41.818 -18.469 1.00 28.11 538 VAL A CA 1
ATOM 4175 C C . VAL A 1 538 ? 46.506 -41.844 -18.904 1.00 28.11 538 VAL A C 1
ATOM 4177 O O . VAL A 1 538 ? 47.225 -42.796 -18.610 1.00 28.11 538 VAL A O 1
ATOM 4180 N N . ALA A 1 539 ? 46.970 -40.744 -19.510 1.00 23.08 539 ALA A N 1
ATOM 4181 C CA . ALA A 1 539 ? 48.378 -40.330 -19.554 1.00 23.08 539 ALA A CA 1
ATOM 4182 C C . ALA A 1 539 ? 48.497 -38.808 -19.278 1.00 23.08 539 ALA A C 1
ATOM 4184 O O . ALA A 1 539 ? 47.498 -38.090 -19.320 1.00 23.08 539 ALA A O 1
ATOM 4185 N N . GLU A 1 540 ? 49.701 -38.333 -18.949 1.00 22.56 540 GLU A N 1
ATOM 4186 C CA . GLU A 1 540 ? 49.975 -37.072 -18.224 1.00 22.56 540 GLU A CA 1
ATOM 4187 C C . GLU A 1 540 ? 51.077 -36.227 -18.940 1.00 22.56 540 GLU A C 1
ATOM 4189 O O . GLU A 1 540 ? 51.428 -36.541 -20.074 1.00 22.56 540 GLU A O 1
ATOM 4194 N N . ILE A 1 541 ? 51.650 -35.210 -18.260 1.00 25.17 541 ILE A N 1
ATOM 4195 C CA . ILE A 1 541 ? 53.043 -34.674 -18.364 1.00 25.17 541 ILE A CA 1
ATOM 4196 C C . ILE A 1 541 ? 53.257 -33.205 -18.852 1.00 25.17 541 ILE A C 1
ATOM 4198 O O . ILE A 1 541 ? 53.409 -32.912 -20.031 1.00 25.17 541 ILE A O 1
ATOM 4202 N N . VAL A 1 542 ? 53.459 -32.327 -17.846 1.00 23.11 542 VAL A N 1
ATOM 4203 C CA . VAL A 1 542 ? 54.543 -31.308 -17.683 1.00 23.11 542 VAL A CA 1
ATOM 4204 C C . VAL A 1 542 ? 54.522 -29.929 -18.395 1.00 23.11 542 VAL A C 1
ATOM 4206 O O . VAL A 1 542 ? 54.127 -29.737 -19.536 1.00 23.11 542 VAL A O 1
ATOM 4209 N N . VAL A 1 543 ? 55.051 -28.944 -17.646 1.00 25.94 543 VAL A N 1
ATOM 4210 C CA . VAL A 1 543 ? 55.269 -27.514 -17.950 1.00 25.94 543 VAL A CA 1
ATOM 4211 C C . VAL A 1 543 ? 56.768 -27.200 -18.124 1.00 25.94 543 VAL A C 1
ATOM 4213 O O . VAL A 1 543 ? 57.554 -27.681 -17.304 1.00 25.94 543 VAL A O 1
ATOM 4216 N N . LYS A 1 544 ? 57.167 -26.299 -19.054 1.00 21.45 544 LYS A N 1
ATOM 4217 C CA . LYS A 1 544 ? 58.316 -25.362 -18.858 1.00 21.45 544 LYS A CA 1
ATOM 4218 C C . LYS A 1 544 ? 58.529 -24.271 -19.939 1.00 21.45 544 LYS A C 1
ATOM 4220 O O . LYS A 1 544 ? 58.731 -24.582 -21.100 1.00 21.45 544 LYS A O 1
ATOM 4225 N N . LYS A 1 545 ? 58.693 -23.033 -19.435 1.00 22.25 545 LYS A N 1
ATOM 4226 C CA . LYS A 1 545 ? 59.547 -21.898 -19.886 1.00 22.25 545 LYS A CA 1
ATOM 4227 C C . LYS A 1 545 ? 59.323 -21.174 -21.236 1.00 22.25 545 LYS A C 1
ATOM 4229 O O . LYS A 1 545 ? 59.197 -21.762 -22.299 1.00 22.25 545 LYS A O 1
ATOM 4234 N N . THR A 1 546 ? 59.425 -19.844 -21.137 1.00 23.98 546 THR A N 1
ATOM 4235 C CA . THR A 1 546 ? 59.613 -18.828 -22.193 1.00 23.98 546 THR A CA 1
ATOM 4236 C C . THR A 1 546 ? 61.082 -18.707 -22.644 1.00 23.98 546 THR A C 1
ATOM 4238 O O . THR A 1 546 ? 61.985 -19.185 -21.950 1.00 23.98 546 THR A O 1
ATOM 4241 N N . PRO A 1 547 ? 61.339 -18.059 -23.799 1.00 27.50 547 PRO A N 1
ATOM 4242 C CA . PRO A 1 547 ? 61.933 -16.708 -23.770 1.00 27.50 547 PRO A CA 1
ATOM 4243 C C . PRO A 1 547 ? 61.070 -15.653 -24.513 1.00 27.50 547 PRO A C 1
ATOM 4245 O O . PRO A 1 547 ? 59.867 -15.854 -24.661 1.00 27.50 547 PRO A O 1
ATOM 4248 N N . ALA A 1 548 ? 61.628 -14.483 -24.863 1.00 23.97 548 ALA A N 1
ATOM 4249 C CA . ALA A 1 548 ? 60.878 -13.221 -24.972 1.00 23.97 548 ALA A CA 1
ATOM 4250 C C . ALA A 1 548 ? 61.055 -12.407 -26.284 1.00 23.97 548 ALA A C 1
ATOM 4252 O O . ALA A 1 548 ? 61.848 -12.748 -27.155 1.00 23.97 548 ALA A O 1
ATOM 4253 N N . THR A 1 549 ? 60.342 -11.268 -26.331 1.00 24.56 549 THR A N 1
ATOM 4254 C CA . THR A 1 549 ? 60.527 -10.062 -27.179 1.00 24.56 549 THR A CA 1
ATOM 4255 C C . THR A 1 549 ? 60.352 -10.142 -28.704 1.00 24.56 549 THR A C 1
ATOM 4257 O O . THR A 1 549 ? 61.278 -10.485 -29.427 1.00 24.56 549 THR A O 1
ATOM 4260 N N . ALA A 1 550 ? 59.227 -9.591 -29.184 1.00 23.70 550 ALA A N 1
ATOM 4261 C CA . ALA A 1 550 ? 59.158 -8.636 -30.305 1.00 23.70 550 ALA A CA 1
ATOM 4262 C C . ALA A 1 550 ? 57.840 -7.828 -30.219 1.00 23.70 550 ALA A C 1
ATOM 4264 O O . ALA A 1 550 ? 56.887 -8.277 -29.581 1.00 23.70 550 ALA A O 1
ATOM 4265 N N . SER A 1 551 ? 57.773 -6.636 -30.822 1.00 23.41 551 SER A N 1
ATOM 4266 C CA . SER A 1 551 ? 56.643 -5.697 -30.696 1.00 23.41 551 SER A CA 1
ATOM 4267 C C . SER A 1 551 ? 55.854 -5.501 -31.999 1.00 23.41 551 SER A C 1
ATOM 4269 O O . SER A 1 551 ? 56.437 -5.335 -33.064 1.00 23.41 551 SER A O 1
ATOM 4271 N N . ALA A 1 552 ? 54.519 -5.437 -31.900 1.00 24.45 552 ALA A N 1
ATOM 4272 C CA . ALA A 1 552 ? 53.641 -4.736 -32.848 1.00 24.45 552 ALA A CA 1
ATOM 4273 C C . ALA A 1 552 ? 52.232 -4.559 -32.250 1.00 24.45 552 ALA A C 1
ATOM 4275 O O . ALA A 1 552 ? 51.677 -5.492 -31.673 1.00 24.45 552 ALA A O 1
ATOM 4276 N N . SER A 1 553 ? 51.626 -3.383 -32.413 1.00 26.47 553 SER A N 1
ATOM 4277 C CA . SER A 1 553 ? 50.258 -3.096 -31.966 1.00 26.47 553 SER A CA 1
ATOM 4278 C C . SER A 1 553 ? 49.235 -3.300 -33.091 1.00 26.47 553 SER A C 1
ATOM 4280 O O . SER A 1 553 ? 49.365 -2.739 -34.178 1.00 26.47 553 SER A O 1
ATOM 4282 N N . LYS A 1 554 ? 48.163 -4.054 -32.818 1.00 26.16 554 LYS A N 1
ATOM 4283 C CA . LYS A 1 554 ? 46.918 -4.033 -33.605 1.00 26.16 554 LYS A CA 1
ATOM 4284 C C . LYS A 1 554 ? 45.712 -4.104 -32.673 1.00 26.16 554 LYS A C 1
ATOM 4286 O O . LYS A 1 554 ? 45.585 -5.038 -31.889 1.00 26.16 554 LYS A O 1
ATOM 4291 N N . GLN A 1 555 ? 44.830 -3.113 -32.774 1.00 24.45 555 GLN A N 1
ATOM 4292 C CA . GLN A 1 555 ? 43.526 -3.135 -32.112 1.00 24.45 555 GLN A CA 1
ATOM 4293 C C . GLN A 1 555 ? 42.625 -4.193 -32.778 1.00 24.45 555 GLN A C 1
ATOM 4295 O O . GLN A 1 555 ? 42.651 -4.307 -34.009 1.00 24.45 555 GLN A O 1
ATOM 4300 N N . PRO A 1 556 ? 41.799 -4.939 -32.021 1.00 26.25 556 PRO A N 1
ATOM 4301 C CA . PRO A 1 556 ? 40.743 -5.747 -32.615 1.00 26.25 556 PRO A CA 1
ATOM 4302 C C . PRO A 1 556 ? 39.691 -4.824 -33.248 1.00 26.25 556 PRO A C 1
ATOM 4304 O O . PRO A 1 556 ? 39.218 -3.876 -32.619 1.00 26.25 556 PRO A O 1
ATOM 4307 N N . LYS A 1 557 ? 39.324 -5.090 -34.507 1.00 23.55 557 LYS A N 1
ATOM 4308 C CA . LYS A 1 557 ? 38.206 -4.397 -35.162 1.00 23.55 557 LYS A CA 1
ATOM 4309 C C . LYS A 1 557 ? 36.886 -4.790 -34.489 1.00 23.55 557 LYS A C 1
ATOM 4311 O O . LYS A 1 557 ? 36.745 -5.920 -34.026 1.00 23.55 557 LYS A O 1
ATOM 4316 N N . LYS A 1 558 ? 35.915 -3.870 -34.484 1.00 25.69 558 LYS A N 1
ATOM 4317 C CA . LYS A 1 558 ? 34.529 -4.183 -34.107 1.00 25.69 558 LYS A CA 1
ATOM 4318 C C . LYS A 1 558 ? 33.971 -5.307 -35.007 1.00 25.69 558 LYS A C 1
ATOM 4320 O O . LYS A 1 558 ? 34.322 -5.324 -36.191 1.00 25.69 558 LYS A O 1
ATOM 4325 N N . PRO A 1 559 ? 33.096 -6.193 -34.494 1.00 27.58 559 PRO A N 1
ATOM 4326 C CA . PRO A 1 559 ? 32.198 -6.962 -35.351 1.00 27.58 559 PRO A CA 1
ATOM 4327 C C . PRO A 1 559 ? 31.252 -6.016 -36.112 1.00 27.58 559 PRO A C 1
ATOM 4329 O O . PRO A 1 559 ? 31.125 -4.840 -35.762 1.00 27.58 559 PRO A O 1
ATOM 4332 N N . HIS A 1 560 ? 30.643 -6.529 -37.178 1.00 25.55 560 HIS A N 1
ATOM 4333 C CA . HIS A 1 560 ? 29.771 -5.767 -38.070 1.00 25.55 560 HIS A CA 1
ATOM 4334 C C . HIS A 1 560 ? 28.402 -5.475 -37.428 1.00 25.55 560 HIS A C 1
ATOM 4336 O O . HIS A 1 560 ? 27.986 -6.183 -36.511 1.00 25.55 560 HIS A O 1
ATOM 4342 N N . ASP A 1 561 ? 27.704 -4.449 -37.920 1.00 34.31 561 ASP A N 1
ATOM 4343 C CA . ASP A 1 561 ? 26.275 -4.273 -37.650 1.00 34.31 561 ASP A CA 1
ATOM 4344 C C . ASP A 1 561 ? 25.475 -5.274 -38.506 1.00 34.31 561 ASP A C 1
ATOM 4346 O O . ASP A 1 561 ? 25.598 -5.254 -39.732 1.00 34.31 561 ASP A O 1
ATOM 4350 N N . ASP A 1 562 ? 24.658 -6.112 -37.856 1.00 26.91 562 ASP A N 1
ATOM 4351 C CA . ASP A 1 562 ? 23.765 -7.108 -38.473 1.00 26.91 562 ASP A CA 1
ATOM 4352 C C . ASP A 1 562 ? 22.314 -6.901 -37.972 1.00 26.91 562 ASP A C 1
ATOM 4354 O O . ASP A 1 562 ? 22.024 -7.231 -36.822 1.00 26.91 562 ASP A O 1
ATOM 4358 N N . ASP A 1 563 ? 21.437 -6.347 -38.826 1.00 31.80 563 ASP A N 1
ATOM 4359 C CA . ASP A 1 563 ? 19.946 -6.279 -38.903 1.00 31.80 563 ASP A CA 1
ATOM 4360 C C . ASP A 1 563 ? 18.994 -6.356 -37.673 1.00 31.80 563 ASP A C 1
ATOM 4362 O O . ASP A 1 563 ? 17.821 -5.995 -37.783 1.00 31.80 563 ASP A O 1
ATOM 4366 N N . HIS A 1 564 ? 19.417 -6.766 -36.480 1.00 39.34 564 HIS A N 1
ATOM 4367 C CA . HIS A 1 564 ? 18.554 -6.963 -35.307 1.00 39.34 564 HIS A CA 1
ATOM 4368 C C . HIS A 1 564 ? 18.201 -5.675 -34.534 1.00 39.34 564 HIS A C 1
ATOM 4370 O O . HIS A 1 564 ? 17.389 -5.719 -33.608 1.00 39.34 564 HIS A O 1
ATOM 4376 N N . ALA A 1 565 ? 18.789 -4.528 -34.885 1.00 37.25 565 ALA A N 1
ATOM 4377 C CA . ALA A 1 565 ? 18.680 -3.284 -34.112 1.00 37.25 565 ALA A CA 1
ATOM 4378 C C . ALA A 1 565 ? 17.406 -2.447 -34.374 1.00 37.25 565 ALA A C 1
ATOM 4380 O O . ALA A 1 565 ? 17.162 -1.481 -33.654 1.00 37.25 565 ALA A O 1
ATOM 4381 N N . LEU A 1 566 ? 16.603 -2.781 -35.394 1.00 41.97 566 LEU A N 1
ATOM 4382 C CA . LEU A 1 566 ? 15.590 -1.873 -35.966 1.00 41.97 566 LEU A CA 1
ATOM 4383 C C . LEU A 1 566 ? 14.143 -2.031 -35.448 1.00 41.97 566 LEU A C 1
ATOM 4385 O O . LEU A 1 566 ? 13.269 -1.305 -35.911 1.00 41.97 566 LEU A O 1
ATOM 4389 N N . LEU A 1 567 ? 13.869 -2.942 -34.504 1.00 50.16 567 LEU A N 1
ATOM 4390 C CA . LEU A 1 567 ? 12.504 -3.258 -34.025 1.00 50.16 567 LEU A CA 1
ATOM 4391 C C . LEU A 1 567 ? 12.401 -3.355 -32.486 1.00 50.16 567 LEU A C 1
ATOM 4393 O O . LEU A 1 567 ? 11.765 -4.261 -31.947 1.00 50.16 567 LEU A O 1
ATOM 4397 N N . LEU A 1 568 ? 13.062 -2.450 -31.757 1.00 62.97 568 LEU A N 1
ATOM 4398 C CA . LEU A 1 568 ? 13.030 -2.403 -30.289 1.00 62.97 568 LEU A CA 1
ATOM 4399 C C . LEU A 1 568 ? 12.726 -0.990 -29.780 1.00 62.97 568 LEU A C 1
ATOM 4401 O O . LEU A 1 568 ? 13.310 -0.020 -30.258 1.00 62.97 568 LEU A O 1
ATOM 4405 N N . TYR A 1 569 ? 11.858 -0.904 -28.765 1.00 73.25 569 TYR A N 1
ATOM 4406 C CA . TYR A 1 569 ? 11.452 0.354 -28.136 1.00 73.25 569 TYR A CA 1
ATOM 4407 C C . TYR A 1 569 ? 12.662 1.177 -27.672 1.00 73.25 569 TYR A C 1
ATOM 4409 O O . TYR A 1 569 ? 13.482 0.703 -26.876 1.00 73.25 569 TYR A O 1
ATOM 4417 N N . ASN A 1 570 ? 12.753 2.420 -28.148 1.00 77.25 570 ASN A N 1
ATOM 4418 C CA . ASN A 1 570 ? 13.865 3.324 -27.876 1.00 77.25 570 ASN A CA 1
ATOM 4419 C C . ASN A 1 570 ? 13.392 4.558 -27.082 1.00 77.25 570 ASN A C 1
ATOM 4421 O O . ASN A 1 570 ? 12.955 5.537 -27.692 1.00 77.25 570 ASN A O 1
ATOM 4425 N N . PRO A 1 571 ? 13.546 4.583 -25.743 1.00 68.19 571 PRO A N 1
ATOM 4426 C CA . PRO A 1 571 ? 13.096 5.708 -24.917 1.00 68.19 571 PRO A CA 1
ATOM 4427 C C . PRO A 1 571 ? 13.860 7.022 -25.174 1.00 68.19 571 PRO A C 1
ATOM 4429 O O . PRO A 1 571 ? 13.446 8.069 -24.690 1.00 68.19 571 PRO A O 1
ATOM 4432 N N . LYS A 1 572 ? 14.971 7.001 -25.928 1.00 72.88 572 LYS A N 1
ATOM 4433 C CA . LYS A 1 572 ? 15.746 8.209 -26.278 1.00 72.88 572 LYS A CA 1
ATOM 4434 C C . LYS A 1 572 ? 15.292 8.875 -27.581 1.00 72.88 572 LYS A C 1
ATOM 4436 O O . LYS A 1 572 ? 15.726 9.988 -27.873 1.00 72.88 572 LYS A O 1
ATOM 4441 N N . GLU A 1 573 ? 14.454 8.209 -28.370 1.00 79.94 573 GLU A N 1
ATOM 4442 C CA . GLU A 1 573 ? 13.862 8.770 -29.585 1.00 79.94 573 GLU A CA 1
ATOM 4443 C C . GLU A 1 573 ? 12.649 9.648 -29.229 1.00 79.94 573 GLU A C 1
ATOM 4445 O O . GLU A 1 573 ? 11.913 9.367 -28.279 1.00 79.94 573 GLU A O 1
ATOM 4450 N N . LYS A 1 574 ? 12.460 10.737 -29.981 1.00 71.56 574 LYS A N 1
ATOM 4451 C CA . LYS A 1 574 ? 11.384 11.722 -29.794 1.00 71.56 574 LYS A CA 1
ATOM 4452 C C . LYS A 1 574 ? 10.211 11.523 -30.750 1.00 71.56 574 LYS A C 1
ATOM 4454 O O . LYS A 1 574 ? 9.121 11.984 -30.445 1.00 71.56 574 LYS A O 1
ATOM 4459 N N . ASN A 1 575 ? 10.422 10.886 -31.901 1.00 73.31 575 ASN A N 1
ATOM 4460 C CA . ASN A 1 575 ? 9.356 10.585 -32.857 1.00 73.31 575 ASN A CA 1
ATOM 4461 C C . ASN A 1 575 ? 8.624 9.281 -32.457 1.00 73.31 575 ASN A C 1
ATOM 4463 O O . ASN A 1 575 ? 9.273 8.234 -32.457 1.00 73.31 575 ASN A O 1
ATOM 4467 N N . PRO A 1 576 ? 7.308 9.293 -32.163 1.00 69.38 576 PRO A N 1
ATOM 4468 C CA . PRO A 1 576 ? 6.584 8.123 -31.648 1.00 69.38 576 PRO A CA 1
ATOM 4469 C C . PRO A 1 576 ? 6.635 6.868 -32.536 1.00 69.38 576 PRO A C 1
ATOM 4471 O O . PRO A 1 576 ? 6.896 5.787 -32.012 1.00 69.38 576 PRO A O 1
ATOM 4474 N N . MET A 1 577 ? 6.536 6.993 -33.870 1.00 69.88 577 MET A N 1
ATOM 4475 C CA . MET A 1 577 ? 6.710 5.861 -34.809 1.00 69.88 577 MET A CA 1
ATOM 4476 C C . MET A 1 577 ? 8.078 5.175 -34.631 1.00 69.88 577 MET A C 1
ATOM 4478 O O . MET A 1 577 ? 8.178 3.951 -34.549 1.00 69.88 577 MET A O 1
ATOM 4482 N N . LYS A 1 578 ? 9.152 5.970 -34.534 1.00 74.06 578 LYS A N 1
ATOM 4483 C CA . LYS A 1 578 ? 10.526 5.462 -34.362 1.00 74.06 578 LYS A CA 1
ATOM 4484 C C . LYS A 1 578 ? 10.829 4.999 -32.933 1.00 74.06 578 LYS A C 1
ATOM 4486 O O . LYS A 1 578 ? 11.649 4.107 -32.739 1.00 74.06 578 LYS A O 1
ATOM 4491 N N . ARG A 1 579 ? 10.190 5.618 -31.938 1.00 80.50 579 ARG A N 1
ATOM 4492 C CA . ARG A 1 579 ? 10.292 5.288 -30.510 1.00 80.50 579 ARG A CA 1
ATOM 4493 C C . ARG A 1 579 ? 9.637 3.946 -30.210 1.00 80.50 579 ARG A C 1
ATOM 4495 O O . ARG A 1 579 ? 10.239 3.143 -29.503 1.00 80.50 579 ARG A O 1
ATOM 4502 N N . GLY A 1 580 ? 8.435 3.713 -30.740 1.00 75.56 580 GLY A N 1
ATOM 4503 C CA . GLY A 1 580 ? 7.709 2.454 -30.604 1.00 75.56 580 GLY A CA 1
ATOM 4504 C C . GLY A 1 580 ? 8.439 1.295 -31.280 1.00 75.56 580 GLY A C 1
ATOM 4505 O O . GLY A 1 580 ? 8.697 0.272 -30.645 1.00 75.56 580 GLY A O 1
ATOM 4506 N N . GLY A 1 581 ? 8.816 1.474 -32.551 1.00 81.81 581 GLY A N 1
ATOM 4507 C CA . GLY A 1 581 ? 9.431 0.418 -33.364 1.00 81.81 581 GLY A CA 1
ATOM 4508 C C . GLY A 1 581 ? 8.418 -0.505 -34.056 1.00 81.81 581 GLY A C 1
ATOM 4509 O O . GLY A 1 581 ? 8.756 -1.637 -34.393 1.00 81.81 581 GLY A O 1
ATOM 4510 N N . TRP A 1 582 ? 7.184 -0.034 -34.261 1.00 89.12 582 TRP A N 1
ATOM 4511 C CA . TRP A 1 582 ? 6.143 -0.662 -35.087 1.00 89.12 582 TRP A CA 1
ATOM 4512 C C . TRP A 1 582 ? 5.412 0.411 -35.914 1.00 89.12 582 TRP A C 1
ATOM 4514 O O . TRP A 1 582 ? 5.591 1.603 -35.656 1.00 89.12 582 TRP A O 1
ATOM 4524 N N . THR A 1 583 ? 4.640 0.022 -36.936 1.00 87.75 583 THR A N 1
ATOM 4525 C CA . THR A 1 583 ? 3.928 0.988 -37.795 1.00 87.75 583 THR A CA 1
ATOM 4526 C C . THR A 1 583 ? 2.506 1.254 -37.292 1.00 87.75 583 THR A C 1
ATOM 4528 O O . THR A 1 583 ? 1.925 0.429 -36.589 1.00 87.75 583 THR A O 1
ATOM 4531 N N . ALA A 1 584 ? 1.936 2.419 -37.613 1.00 87.94 584 ALA A N 1
ATOM 4532 C CA . ALA A 1 584 ? 0.572 2.749 -37.206 1.00 87.94 584 ALA A CA 1
ATOM 4533 C C . ALA A 1 584 ? -0.436 1.735 -37.787 1.00 87.94 584 ALA A C 1
ATOM 4535 O O . ALA A 1 584 ? -0.452 1.483 -38.992 1.00 87.94 584 ALA A O 1
ATOM 4536 N N . GLY A 1 585 ? -1.266 1.151 -36.922 1.00 87.94 585 GLY A N 1
ATOM 4537 C CA . GLY A 1 585 ? -2.191 0.064 -37.253 1.00 87.94 585 GLY A CA 1
ATOM 4538 C C . GLY A 1 585 ? -1.621 -1.356 -37.110 1.00 87.94 585 GLY A C 1
ATOM 4539 O O . GLY A 1 585 ? -2.409 -2.303 -37.078 1.00 87.94 585 GLY A O 1
ATOM 4540 N N . ASP A 1 586 ? -0.302 -1.544 -36.960 1.00 90.94 586 ASP A N 1
ATOM 4541 C CA . ASP A 1 586 ? 0.251 -2.851 -36.573 1.00 90.94 586 ASP A CA 1
ATOM 4542 C C . ASP A 1 586 ? -0.057 -3.158 -35.091 1.00 90.94 586 ASP A C 1
ATOM 4544 O O . ASP A 1 586 ? 0.029 -2.260 -34.248 1.00 90.94 586 ASP A O 1
ATOM 4548 N N . PRO A 1 587 ? -0.341 -4.424 -34.722 1.00 93.44 587 PRO A N 1
ATOM 4549 C CA . PRO A 1 587 ? -0.440 -4.843 -33.323 1.00 93.44 587 PRO A CA 1
ATOM 4550 C C . PRO A 1 587 ? 0.862 -4.585 -32.556 1.00 93.44 587 PRO A C 1
ATOM 4552 O O . PRO A 1 587 ? 1.948 -4.895 -33.056 1.00 93.44 587 PRO A O 1
ATOM 4555 N N . VAL A 1 588 ? 0.764 -4.099 -31.316 1.00 94.94 588 VAL A N 1
ATOM 4556 C CA . VAL A 1 588 ? 1.937 -3.683 -30.529 1.00 94.94 588 VAL A CA 1
ATOM 4557 C C . VAL A 1 588 ? 2.838 -4.899 -30.260 1.00 94.94 588 VAL A C 1
ATOM 4559 O O . VAL A 1 588 ? 2.361 -5.890 -29.693 1.00 94.94 588 VAL A O 1
ATOM 4562 N N . PRO A 1 589 ? 4.138 -4.879 -30.616 1.00 93.94 589 PRO A N 1
ATOM 4563 C CA . PRO A 1 589 ? 5.036 -6.001 -30.360 1.00 93.94 589 PRO A CA 1
ATOM 4564 C C . PRO A 1 589 ? 5.222 -6.246 -28.860 1.00 93.94 589 PRO A C 1
ATOM 4566 O O . PRO A 1 589 ? 5.583 -5.344 -28.103 1.00 93.94 589 PRO A O 1
ATOM 4569 N N . TYR A 1 590 ? 5.062 -7.491 -28.412 1.00 94.94 590 TYR A N 1
ATOM 4570 C CA . TYR A 1 590 ? 5.285 -7.839 -27.006 1.00 94.94 590 TYR A CA 1
ATOM 4571 C C . TYR A 1 590 ? 6.763 -7.689 -26.596 1.00 94.94 590 TYR A C 1
ATOM 4573 O O . TYR A 1 590 ? 7.056 -7.386 -25.438 1.00 94.94 590 TYR A O 1
ATOM 4581 N N . ALA A 1 591 ? 7.693 -7.783 -27.551 1.00 91.88 591 ALA A N 1
ATOM 4582 C CA . ALA A 1 591 ? 9.095 -7.415 -27.375 1.00 91.88 591 ALA A CA 1
ATOM 4583 C C . ALA A 1 591 ? 9.294 -5.938 -26.972 1.00 91.88 591 ALA A C 1
ATOM 4585 O O . ALA A 1 591 ? 10.176 -5.652 -26.163 1.00 91.88 591 ALA A O 1
ATOM 4586 N N . ALA A 1 592 ? 8.463 -5.005 -27.461 1.00 92.62 592 ALA A N 1
ATOM 4587 C CA . ALA A 1 592 ? 8.537 -3.589 -27.088 1.00 92.62 592 ALA A CA 1
ATOM 4588 C C . ALA A 1 592 ? 8.113 -3.380 -25.624 1.00 92.62 592 ALA A C 1
ATOM 4590 O O . ALA A 1 592 ? 8.868 -2.807 -24.839 1.00 92.62 592 ALA A O 1
ATOM 4591 N N . LEU A 1 593 ? 6.971 -3.951 -25.222 1.00 94.50 593 LEU A N 1
ATOM 4592 C CA . LEU A 1 593 ? 6.511 -3.944 -23.826 1.00 94.50 593 LEU A CA 1
ATOM 4593 C C . LEU A 1 593 ? 7.503 -4.664 -22.889 1.00 94.50 593 LEU A C 1
ATOM 4595 O O . LEU A 1 593 ? 7.817 -4.174 -21.807 1.00 94.50 593 LEU A O 1
ATOM 4599 N N . SER A 1 594 ? 8.073 -5.788 -23.329 1.00 94.44 594 SER A N 1
ATOM 4600 C CA . SER A 1 594 ? 9.124 -6.506 -22.594 1.00 94.44 594 SER A CA 1
ATOM 4601 C C . SER A 1 594 ? 10.394 -5.668 -22.431 1.00 94.44 594 SER A C 1
ATOM 4603 O O . SER A 1 594 ? 11.046 -5.741 -21.390 1.00 94.44 594 SER A O 1
ATOM 4605 N N . LYS A 1 595 ? 10.741 -4.834 -23.421 1.00 92.25 595 LYS A N 1
ATOM 4606 C CA . LYS A 1 595 ? 11.879 -3.916 -23.319 1.00 92.25 595 LYS A CA 1
ATOM 4607 C C . LYS A 1 595 ? 11.607 -2.773 -22.338 1.00 92.25 595 LYS A C 1
ATOM 4609 O O . LYS A 1 595 ? 12.507 -2.426 -21.577 1.00 92.25 595 LYS A O 1
ATOM 4614 N N . VAL A 1 596 ? 10.378 -2.253 -22.293 1.00 93.75 596 VAL A N 1
ATOM 4615 C CA . VAL A 1 596 ? 9.927 -1.300 -21.259 1.00 93.75 596 VAL A CA 1
ATOM 4616 C C . VAL A 1 596 ? 10.031 -1.924 -19.867 1.00 93.75 596 VAL A C 1
ATOM 4618 O O . VAL A 1 596 ? 10.611 -1.315 -18.973 1.00 93.75 596 VAL A O 1
ATOM 4621 N N . PHE A 1 597 ? 9.569 -3.164 -19.683 1.00 95.31 597 PHE A N 1
ATOM 4622 C CA . PHE A 1 597 ? 9.705 -3.877 -18.408 1.00 95.31 597 PHE A CA 1
ATOM 4623 C C . PHE A 1 597 ? 11.165 -4.104 -17.990 1.00 95.31 597 PHE A C 1
ATOM 4625 O O . PHE A 1 597 ? 11.456 -4.024 -16.800 1.00 95.31 597 PHE A O 1
ATOM 4632 N N . ALA A 1 598 ? 12.084 -4.335 -18.934 1.00 93.12 598 ALA A N 1
ATOM 4633 C CA . ALA A 1 598 ? 13.515 -4.429 -18.639 1.00 93.12 598 ALA A CA 1
ATOM 4634 C C . ALA A 1 598 ? 14.102 -3.086 -18.175 1.00 93.12 598 ALA A C 1
ATOM 4636 O O . ALA A 1 598 ? 14.758 -3.042 -17.141 1.00 93.12 598 ALA A O 1
ATOM 4637 N N . VAL A 1 599 ? 13.801 -1.985 -18.877 1.00 91.88 599 VAL A N 1
ATOM 4638 C CA . VAL A 1 599 ? 14.237 -0.632 -18.472 1.00 91.88 599 VAL A CA 1
ATOM 4639 C C . VAL A 1 599 ? 13.682 -0.253 -17.093 1.00 91.88 599 VAL A C 1
ATOM 4641 O O . VAL A 1 599 ? 14.391 0.352 -16.300 1.00 91.88 599 VAL A O 1
ATOM 4644 N N . ILE A 1 600 ? 12.444 -0.647 -16.783 1.00 93.31 600 ILE A N 1
ATOM 4645 C CA . ILE A 1 600 ? 11.810 -0.395 -15.481 1.00 93.31 600 ILE A CA 1
ATOM 4646 C C . ILE A 1 600 ? 12.362 -1.315 -14.367 1.00 93.31 600 ILE A C 1
ATOM 4648 O O . ILE A 1 600 ? 12.374 -0.904 -13.213 1.00 93.31 600 ILE A O 1
ATOM 4652 N N . GLU A 1 601 ? 12.845 -2.529 -14.669 1.00 92.38 601 GLU A N 1
ATOM 4653 C CA . GLU A 1 601 ? 13.485 -3.420 -13.674 1.00 92.38 601 GLU A CA 1
ATOM 4654 C C . GLU A 1 601 ? 14.890 -2.957 -13.265 1.00 92.38 601 GLU A C 1
ATOM 4656 O O . GLU A 1 601 ? 15.288 -3.183 -12.122 1.00 92.38 601 GLU A O 1
ATOM 4661 N N . ASP A 1 602 ? 15.618 -2.324 -14.188 1.00 90.94 602 ASP A N 1
ATOM 4662 C CA . ASP A 1 602 ? 16.976 -1.813 -13.964 1.00 90.94 602 ASP A CA 1
ATOM 4663 C C . ASP A 1 602 ? 16.987 -0.374 -13.387 1.00 90.94 602 ASP A C 1
ATOM 4665 O O . ASP A 1 602 ? 18.043 0.124 -12.994 1.00 90.94 602 ASP A O 1
ATOM 4669 N N . GLU A 1 603 ? 15.829 0.294 -13.302 1.00 91.69 603 GLU A N 1
ATOM 4670 C CA . GLU A 1 603 ? 15.666 1.652 -12.762 1.00 91.69 603 GLU A CA 1
ATOM 4671 C C . GLU A 1 603 ? 15.148 1.645 -11.308 1.00 91.69 603 GLU A C 1
ATOM 4673 O O . GLU A 1 603 ? 14.343 0.810 -10.895 1.00 91.69 603 GLU A O 1
ATOM 4678 N N . SER A 1 604 ? 15.598 2.617 -10.514 1.00 87.94 604 SER A N 1
ATOM 4679 C CA . SER A 1 604 ? 15.201 2.821 -9.112 1.00 87.94 604 SER A CA 1
ATOM 4680 C C . SER A 1 604 ? 14.363 4.088 -8.896 1.00 87.94 604 SER A C 1
ATOM 4682 O O . SER A 1 604 ? 13.564 4.159 -7.957 1.00 87.94 604 SER A O 1
ATOM 4684 N N . SER A 1 605 ? 14.496 5.083 -9.775 1.00 91.06 605 SER A N 1
ATOM 4685 C CA . SER A 1 605 ? 13.748 6.334 -9.733 1.00 91.06 605 SER A CA 1
ATOM 4686 C C . SER A 1 605 ? 12.305 6.134 -10.190 1.00 91.06 605 SER A C 1
ATOM 4688 O O . SER A 1 605 ? 12.012 5.959 -11.375 1.00 91.06 605 SER A O 1
ATOM 4690 N N . ARG A 1 606 ? 11.367 6.245 -9.242 1.00 90.12 606 ARG A N 1
ATOM 4691 C CA . ARG A 1 606 ? 9.921 6.166 -9.508 1.00 90.12 606 ARG A CA 1
ATOM 4692 C C . ARG A 1 606 ? 9.453 7.135 -10.602 1.00 90.12 606 ARG A C 1
ATOM 4694 O O . ARG A 1 606 ? 8.527 6.788 -11.330 1.00 90.12 606 ARG A O 1
ATOM 4701 N N . LEU A 1 607 ? 10.069 8.314 -10.703 1.00 90.62 607 LEU A N 1
ATOM 4702 C CA . LEU A 1 607 ? 9.727 9.313 -11.719 1.00 90.62 607 LEU A CA 1
ATOM 4703 C C . LEU A 1 607 ? 10.148 8.839 -13.115 1.00 90.62 607 LEU A C 1
ATOM 4705 O O . LEU A 1 607 ? 9.312 8.795 -14.006 1.00 90.62 607 LEU A O 1
ATOM 4709 N N . ILE A 1 608 ? 11.382 8.348 -13.275 1.00 90.56 608 ILE A N 1
ATOM 4710 C CA . ILE A 1 608 ? 11.871 7.828 -14.565 1.00 90.56 608 ILE A CA 1
ATOM 4711 C C . ILE A 1 608 ? 11.055 6.600 -15.004 1.00 90.56 608 ILE A C 1
ATOM 4713 O O . ILE A 1 608 ? 10.754 6.452 -16.187 1.00 90.56 608 ILE A O 1
ATOM 4717 N N . ILE A 1 609 ? 10.617 5.757 -14.061 1.00 91.94 609 ILE A N 1
ATOM 4718 C CA . ILE A 1 609 ? 9.685 4.645 -14.325 1.00 91.94 609 ILE A CA 1
ATOM 4719 C C . ILE A 1 609 ? 8.330 5.151 -14.853 1.00 91.94 609 ILE A C 1
ATOM 4721 O O . ILE A 1 609 ? 7.781 4.558 -15.782 1.00 91.94 609 ILE A O 1
ATOM 4725 N N . GLN A 1 610 ? 7.789 6.230 -14.276 1.00 93.38 610 GLN A N 1
ATOM 4726 C CA . GLN A 1 610 ? 6.526 6.843 -14.708 1.00 93.38 610 GLN A CA 1
ATOM 4727 C C . GLN A 1 610 ? 6.668 7.496 -16.090 1.00 93.38 610 GLN A C 1
ATOM 4729 O O . GLN A 1 610 ? 5.889 7.179 -16.986 1.00 93.38 610 GLN A O 1
ATOM 4734 N N . ASP A 1 611 ? 7.714 8.295 -16.306 1.00 91.06 611 ASP A N 1
ATOM 4735 C CA . ASP A 1 611 ? 7.994 8.948 -17.589 1.00 91.06 611 ASP A CA 1
ATOM 4736 C C . ASP A 1 611 ? 8.217 7.916 -18.714 1.00 91.06 611 ASP A C 1
ATOM 4738 O O . ASP A 1 611 ? 7.646 8.035 -19.799 1.00 91.06 611 ASP A O 1
ATOM 4742 N N . THR A 1 612 ? 8.979 6.846 -18.442 1.00 92.56 612 THR A N 1
ATOM 4743 C CA . THR A 1 612 ? 9.248 5.755 -19.402 1.00 92.56 612 THR A CA 1
ATOM 4744 C C . THR A 1 612 ? 7.971 5.019 -19.809 1.00 92.56 612 THR A C 1
ATOM 4746 O O . THR A 1 612 ? 7.817 4.652 -20.978 1.00 92.56 612 THR A O 1
ATOM 4749 N N . LEU A 1 613 ? 7.055 4.797 -18.860 1.00 94.88 613 LEU A N 1
ATOM 4750 C CA . LEU A 1 613 ? 5.775 4.141 -19.118 1.00 94.88 613 LEU A CA 1
ATOM 4751 C C . LEU A 1 613 ? 4.774 5.086 -19.803 1.00 94.88 613 LEU A C 1
ATOM 4753 O O . LEU A 1 613 ? 4.032 4.643 -20.677 1.00 94.88 613 LEU A O 1
ATOM 4757 N N . ALA A 1 614 ? 4.785 6.381 -19.473 1.00 94.12 614 ALA A N 1
ATOM 4758 C CA . ALA A 1 614 ? 3.994 7.399 -20.162 1.00 94.12 614 ALA A CA 1
ATOM 4759 C C . ALA A 1 614 ? 4.412 7.526 -21.636 1.00 94.12 614 ALA A C 1
ATOM 4761 O O . ALA A 1 614 ? 3.556 7.538 -22.517 1.00 94.12 614 ALA A O 1
ATOM 4762 N N . ASP A 1 615 ? 5.715 7.541 -21.927 1.00 91.69 615 ASP A N 1
ATOM 4763 C CA . ASP A 1 615 ? 6.243 7.571 -23.298 1.00 91.69 615 ASP A CA 1
ATOM 4764 C C . ASP A 1 615 ? 5.916 6.305 -24.108 1.00 91.69 615 ASP A C 1
ATOM 4766 O O . ASP A 1 615 ? 5.668 6.388 -25.318 1.00 91.69 615 ASP A O 1
ATOM 4770 N N . PHE A 1 616 ? 5.830 5.145 -23.450 1.00 95.00 616 PHE A N 1
ATOM 4771 C CA . PHE A 1 616 ? 5.320 3.928 -24.077 1.00 95.00 616 PHE A CA 1
ATOM 4772 C C . PHE A 1 616 ? 3.815 4.035 -24.356 1.00 95.00 616 PHE A C 1
ATOM 4774 O O . PHE A 1 616 ? 3.393 3.782 -25.483 1.00 95.00 616 PHE A O 1
ATOM 4781 N N . PHE A 1 617 ? 3.004 4.467 -23.384 1.00 95.50 617 PHE A N 1
ATOM 4782 C CA . PHE A 1 617 ? 1.562 4.635 -23.584 1.00 95.50 617 PHE A CA 1
ATOM 4783 C C . PHE A 1 617 ? 1.229 5.678 -24.660 1.00 95.50 617 PHE A C 1
ATOM 4785 O O . PHE A 1 617 ? 0.349 5.400 -25.466 1.00 95.50 617 PHE A O 1
ATOM 4792 N N . ARG A 1 618 ? 1.960 6.800 -24.768 1.00 92.12 618 ARG A N 1
ATOM 4793 C CA . ARG A 1 618 ? 1.847 7.751 -25.900 1.00 92.12 618 ARG A CA 1
ATOM 4794 C C . ARG A 1 618 ? 2.035 7.041 -27.242 1.00 92.12 618 ARG A C 1
ATOM 4796 O O . ARG A 1 618 ? 1.185 7.136 -28.118 1.00 92.12 618 ARG A O 1
ATOM 4803 N N . SER A 1 619 ? 3.094 6.235 -27.348 1.00 92.38 619 SER A N 1
ATOM 4804 C CA . SER A 1 619 ? 3.380 5.436 -28.549 1.00 92.38 619 SER A CA 1
ATOM 4805 C C . SER A 1 619 ? 2.254 4.437 -28.869 1.00 92.38 619 SER A C 1
ATOM 4807 O O . SER A 1 619 ? 1.963 4.198 -30.033 1.00 92.38 619 SER A O 1
ATOM 4809 N N . VAL A 1 620 ? 1.577 3.870 -27.863 1.00 94.50 620 VAL A N 1
ATOM 4810 C CA . VAL A 1 620 ? 0.406 2.997 -28.079 1.00 94.50 620 VAL A CA 1
ATOM 4811 C C . VAL A 1 620 ? -0.838 3.795 -28.485 1.00 94.50 620 VAL A C 1
ATOM 4813 O O . VAL A 1 620 ? -1.529 3.376 -29.406 1.00 94.50 620 VAL A O 1
ATOM 4816 N N . ILE A 1 621 ? -1.107 4.944 -27.857 1.00 92.62 621 ILE A N 1
ATOM 4817 C CA . ILE A 1 621 ? -2.262 5.812 -28.153 1.00 92.62 621 ILE A CA 1
ATOM 4818 C C . ILE A 1 621 ? -2.202 6.348 -29.592 1.00 92.62 621 ILE A C 1
ATOM 4820 O O . ILE A 1 621 ? -3.216 6.335 -30.283 1.00 92.62 621 ILE A O 1
ATOM 4824 N N . GLU A 1 622 ? -1.026 6.779 -30.054 1.00 88.88 622 GLU A N 1
ATOM 4825 C CA . GLU A 1 622 ? -0.840 7.329 -31.405 1.00 88.88 622 GLU A CA 1
ATOM 4826 C C . GLU A 1 622 ? -0.834 6.260 -32.511 1.00 88.88 622 GLU A C 1
ATOM 4828 O O . GLU A 1 622 ? -1.312 6.517 -33.614 1.00 88.88 622 GLU A O 1
ATOM 4833 N N . LEU A 1 623 ? -0.272 5.072 -32.248 1.00 90.69 623 LEU A N 1
ATOM 4834 C CA . LEU A 1 623 ? -0.025 4.065 -33.291 1.00 90.69 623 LEU A CA 1
ATOM 4835 C C . LEU A 1 623 ? -1.082 2.958 -33.336 1.00 90.69 623 LEU A C 1
ATOM 4837 O O . LEU A 1 623 ? -1.467 2.523 -34.422 1.00 90.69 623 LEU A O 1
ATOM 4841 N N . THR A 1 624 ? -1.526 2.478 -32.172 1.00 93.25 624 THR A N 1
ATOM 4842 C CA . THR A 1 624 ? -2.362 1.272 -32.040 1.00 93.25 624 THR A CA 1
ATOM 4843 C C . THR A 1 624 ? -3.261 1.355 -30.788 1.00 93.25 624 THR A C 1
ATOM 4845 O O . THR A 1 624 ? -3.153 0.511 -29.893 1.00 93.25 624 THR A O 1
ATOM 4848 N N . PRO A 1 625 ? -4.160 2.356 -30.667 1.00 93.19 625 PRO A N 1
ATOM 4849 C CA . PRO A 1 625 ? -4.892 2.623 -29.421 1.00 93.19 625 PRO A CA 1
ATOM 4850 C C . PRO A 1 625 ? -5.782 1.464 -28.935 1.00 93.19 625 PRO A C 1
ATOM 4852 O O . PRO A 1 625 ? -6.082 1.389 -27.744 1.00 93.19 625 PRO A O 1
ATOM 4855 N N . SER A 1 626 ? -6.147 0.515 -29.808 1.00 94.44 626 SER A N 1
ATOM 4856 C CA . SER A 1 626 ? -6.835 -0.733 -29.436 1.00 94.44 626 SER A CA 1
ATOM 4857 C C . SER A 1 626 ? -6.048 -1.608 -28.454 1.00 94.44 626 SER A C 1
ATOM 4859 O O . SER A 1 626 ? -6.640 -2.313 -27.638 1.00 94.44 626 SER A O 1
ATOM 4861 N N . ASP A 1 627 ? -4.716 -1.565 -28.511 1.00 96.19 627 ASP A N 1
ATOM 4862 C CA . ASP A 1 627 ? -3.836 -2.403 -27.691 1.00 96.19 627 ASP A CA 1
ATOM 4863 C C . ASP A 1 627 ? -3.544 -1.769 -26.315 1.00 96.19 627 ASP A C 1
ATOM 4865 O O . ASP A 1 627 ? -2.891 -2.393 -25.476 1.00 96.19 627 ASP A O 1
ATOM 4869 N N . LEU A 1 628 ? -4.063 -0.564 -26.033 1.00 97.00 628 LEU A N 1
ATOM 4870 C CA . LEU A 1 628 ? -3.843 0.152 -24.770 1.00 97.00 628 LEU A CA 1
ATOM 4871 C C . LEU A 1 628 ? -4.347 -0.630 -23.547 1.00 97.00 628 LEU A C 1
ATOM 4873 O O . LEU A 1 628 ? -3.626 -0.742 -22.558 1.00 97.00 628 LEU A O 1
ATOM 4877 N N . VAL A 1 629 ? -5.547 -1.214 -23.609 1.00 96.69 629 VAL A N 1
ATOM 4878 C CA . VAL A 1 629 ? -6.115 -2.001 -22.497 1.00 96.69 629 VAL A CA 1
ATOM 4879 C C . VAL A 1 629 ? -5.319 -3.299 -22.251 1.00 96.69 629 VAL A C 1
ATOM 4881 O O . VAL A 1 629 ? -4.911 -3.523 -21.107 1.00 96.69 629 VAL A O 1
ATOM 4884 N N . PRO A 1 630 ? -4.981 -4.109 -23.280 1.00 97.12 630 PRO A N 1
ATOM 4885 C CA . PRO A 1 630 ? -3.995 -5.187 -23.161 1.00 97.12 630 PRO A CA 1
ATOM 4886 C C . PRO A 1 630 ? -2.645 -4.759 -22.562 1.00 97.12 630 PRO A C 1
ATOM 4888 O O . PRO A 1 630 ? -2.107 -5.470 -21.711 1.00 97.12 630 PRO A O 1
ATOM 4891 N N . CYS A 1 631 ? -2.100 -3.600 -22.955 1.00 96.94 631 CYS A N 1
ATOM 4892 C CA . CYS A 1 631 ? -0.876 -3.049 -22.365 1.00 96.94 631 CYS A CA 1
ATOM 4893 C C . CYS A 1 631 ? -1.050 -2.780 -20.863 1.00 96.94 631 CYS A C 1
ATOM 4895 O O . CYS A 1 631 ? -0.228 -3.237 -20.068 1.00 96.94 631 CYS A O 1
ATOM 4897 N N . ILE A 1 632 ? -2.127 -2.096 -20.459 1.00 96.75 632 ILE A N 1
ATOM 4898 C CA . ILE A 1 632 ? -2.402 -1.761 -19.054 1.00 96.75 632 ILE A CA 1
ATOM 4899 C C . ILE A 1 632 ? -2.510 -3.028 -18.196 1.00 96.75 632 ILE A C 1
ATOM 4901 O O . ILE A 1 632 ? -1.812 -3.126 -17.186 1.00 96.75 632 ILE A O 1
ATOM 4905 N N . TYR A 1 633 ? -3.306 -4.026 -18.592 1.00 95.25 633 TYR A N 1
ATOM 4906 C CA . TYR A 1 633 ? -3.451 -5.254 -17.798 1.00 95.25 633 TYR A CA 1
ATOM 4907 C C . TYR A 1 633 ? -2.148 -6.063 -17.700 1.00 95.25 633 TYR A C 1
ATOM 4909 O O . TYR A 1 633 ? -1.844 -6.605 -16.637 1.00 95.25 633 TYR A O 1
ATOM 4917 N N . LEU A 1 634 ? -1.317 -6.091 -18.748 1.00 95.56 634 LEU A N 1
ATOM 4918 C CA . LEU A 1 634 ? 0.007 -6.723 -18.670 1.00 95.56 634 LEU A CA 1
ATOM 4919 C C . LEU A 1 634 ? 0.998 -5.931 -17.792 1.00 95.56 634 LEU A C 1
ATOM 4921 O O . LEU A 1 634 ? 1.854 -6.549 -17.157 1.00 95.56 634 LEU A O 1
ATOM 4925 N N . CYS A 1 635 ? 0.866 -4.602 -17.689 1.00 94.94 635 CYS A N 1
ATOM 4926 C CA . CYS A 1 635 ? 1.595 -3.777 -16.714 1.00 94.94 635 CYS A CA 1
ATOM 4927 C C . CYS A 1 635 ? 1.124 -4.013 -15.266 1.00 94.94 635 CYS A C 1
ATOM 4929 O O . CYS A 1 635 ? 1.955 -4.034 -14.357 1.00 94.94 635 CYS A O 1
ATOM 4931 N N . VAL A 1 636 ? -0.184 -4.190 -15.040 1.00 91.12 636 VAL A N 1
ATOM 4932 C CA . VAL A 1 636 ? -0.768 -4.491 -13.716 1.00 91.12 636 VAL A CA 1
ATOM 4933 C C . VAL A 1 636 ? -0.372 -5.897 -13.247 1.00 91.12 636 VAL A C 1
ATOM 4935 O O . VAL A 1 636 ? 0.014 -6.073 -12.094 1.00 91.12 636 VAL A O 1
ATOM 4938 N N . CYS A 1 637 ? -0.420 -6.882 -14.149 1.00 87.56 637 CYS A N 1
ATOM 4939 C CA . CYS A 1 637 ? -0.038 -8.298 -14.016 1.00 87.56 637 CYS A CA 1
ATOM 4940 C C . CYS A 1 637 ? -0.748 -9.153 -12.946 1.00 87.56 637 CYS A C 1
ATOM 4942 O O . CYS A 1 637 ? -0.758 -10.375 -13.075 1.00 87.56 637 CYS A O 1
ATOM 4944 N N . THR A 1 638 ? -1.328 -8.562 -11.898 1.00 84.12 638 THR A N 1
ATOM 4945 C CA . THR A 1 638 ? -2.037 -9.286 -10.825 1.00 84.12 638 THR A CA 1
ATOM 4946 C C . THR A 1 638 ? -3.457 -9.693 -11.212 1.00 84.12 638 THR A C 1
ATOM 4948 O O . THR A 1 638 ? -3.975 -10.680 -10.696 1.00 84.12 638 THR A O 1
ATOM 4951 N N . GLU A 1 639 ? -4.069 -8.946 -12.128 1.00 86.75 639 GLU A N 1
ATOM 4952 C CA . GLU A 1 639 ? -5.419 -9.133 -12.663 1.00 86.75 639 GLU A CA 1
ATOM 4953 C C . GLU A 1 639 ? -5.393 -8.951 -14.192 1.00 86.75 639 GLU A C 1
ATOM 4955 O O . GLU A 1 639 ? -4.517 -8.269 -14.725 1.00 86.75 639 GLU A O 1
ATOM 4960 N N . LEU A 1 640 ? -6.332 -9.588 -14.899 1.00 91.31 640 LEU A N 1
ATOM 4961 C CA . LEU A 1 640 ? -6.457 -9.553 -16.372 1.00 91.31 640 LEU A CA 1
ATOM 4962 C C . LEU A 1 640 ? -7.869 -9.142 -16.839 1.00 91.31 640 LEU A C 1
ATOM 4964 O O . LEU A 1 640 ? -8.251 -9.373 -17.980 1.00 91.31 640 LEU A O 1
ATOM 4968 N N . ALA A 1 641 ? -8.658 -8.636 -15.903 1.00 92.94 641 ALA A N 1
ATOM 4969 C CA . ALA A 1 641 ? -10.008 -8.099 -16.013 1.00 92.94 641 ALA A CA 1
ATOM 4970 C C . ALA A 1 641 ? -10.241 -7.295 -14.714 1.00 92.94 641 ALA A C 1
ATOM 4972 O O . ALA A 1 641 ? -9.392 -7.363 -13.817 1.00 92.94 641 ALA A O 1
ATOM 4973 N N . PRO A 1 642 ? -11.345 -6.554 -14.547 1.00 92.38 642 PRO A N 1
ATOM 4974 C CA . PRO A 1 642 ? -11.698 -5.993 -13.245 1.00 92.38 642 PRO A CA 1
ATOM 4975 C C . PRO A 1 642 ? -11.858 -7.109 -12.200 1.00 92.38 642 PRO A C 1
ATOM 4977 O O . PRO A 1 642 ? -12.488 -8.131 -12.476 1.00 92.38 642 PRO A O 1
ATOM 4980 N N . ALA A 1 643 ? -11.325 -6.930 -10.987 1.00 90.12 643 ALA A N 1
ATOM 4981 C CA . ALA A 1 643 ? -11.348 -7.979 -9.959 1.00 90.12 643 ALA A CA 1
ATOM 4982 C C . ALA A 1 643 ? -12.760 -8.495 -9.586 1.00 90.12 643 ALA A C 1
ATOM 4984 O O . ALA A 1 643 ? -12.891 -9.649 -9.175 1.00 90.12 643 ALA A O 1
ATOM 4985 N N . TYR A 1 644 ? -13.824 -7.712 -9.810 1.00 91.81 644 TYR A N 1
ATOM 4986 C CA . TYR A 1 644 ? -15.215 -8.150 -9.615 1.00 91.81 644 TYR A CA 1
ATOM 4987 C C . TYR A 1 644 ? -15.711 -9.211 -10.615 1.00 91.81 644 TYR A C 1
ATOM 4989 O O . TYR A 1 644 ? -16.695 -9.899 -10.328 1.00 91.81 644 TYR A O 1
ATOM 4997 N N . ASP A 1 645 ? -15.013 -9.413 -11.736 1.00 91.69 645 ASP A N 1
ATOM 4998 C CA . ASP A 1 645 ? -15.262 -10.527 -12.662 1.00 91.69 645 ASP A CA 1
ATOM 4999 C C . ASP A 1 645 ? -14.627 -11.847 -12.171 1.00 91.69 645 ASP A C 1
ATOM 5001 O O . ASP A 1 645 ? -14.802 -12.897 -12.794 1.00 91.69 645 ASP A O 1
ATOM 5005 N N . ASN A 1 646 ? -13.874 -11.820 -11.060 1.00 88.94 646 ASN A N 1
ATOM 5006 C CA . ASN A 1 646 ? -13.193 -12.971 -10.452 1.00 88.94 646 ASN A CA 1
ATOM 5007 C C . ASN A 1 646 ? -12.232 -13.733 -11.408 1.00 88.94 646 ASN A C 1
ATOM 5009 O O . ASN A 1 646 ? -11.962 -14.923 -11.215 1.00 88.94 646 ASN A O 1
ATOM 5013 N N . VAL A 1 647 ? -11.683 -13.070 -12.439 1.00 89.25 647 VAL A N 1
ATOM 5014 C CA . VAL A 1 647 ? -10.777 -13.675 -13.442 1.00 89.25 647 VAL A CA 1
ATOM 5015 C C . VAL A 1 647 ? -9.350 -13.811 -12.891 1.00 89.25 647 VAL A C 1
ATOM 5017 O O . VAL A 1 647 ? -8.459 -13.012 -13.178 1.00 89.25 647 VAL A O 1
ATOM 5020 N N . GLN A 1 648 ? -9.118 -14.855 -12.097 1.00 84.06 648 GLN A N 1
ATOM 5021 C CA . GLN A 1 648 ? -7.801 -15.182 -11.542 1.00 84.06 648 GLN A CA 1
ATOM 5022 C C . GLN A 1 648 ? -6.976 -16.065 -12.500 1.00 84.06 648 GLN A C 1
ATOM 5024 O O . GLN A 1 648 ? -7.477 -17.051 -13.037 1.00 84.06 648 GLN A O 1
ATOM 5029 N N . ILE A 1 649 ? -5.678 -15.769 -12.664 1.00 85.31 649 ILE A N 1
ATOM 5030 C CA . ILE A 1 649 ? -4.759 -16.525 -13.551 1.00 85.31 649 ILE A CA 1
ATOM 5031 C C . ILE A 1 649 ? -4.677 -18.014 -13.159 1.00 85.31 649 ILE A C 1
ATOM 5033 O O . ILE A 1 649 ? -4.639 -18.896 -14.020 1.00 85.31 649 ILE A O 1
ATOM 5037 N N . GLY A 1 650 ? -4.678 -18.306 -11.852 1.00 80.12 650 GLY A N 1
ATOM 5038 C CA . GLY A 1 650 ? -4.856 -19.663 -11.325 1.00 80.12 650 GLY A CA 1
ATOM 5039 C C . GLY A 1 650 ? -3.741 -20.661 -11.671 1.00 80.12 650 GLY A C 1
ATOM 5040 O O . GLY A 1 650 ? -4.011 -21.859 -11.765 1.00 80.12 650 GLY A O 1
ATOM 5041 N N . ILE A 1 651 ? -2.505 -20.196 -11.886 1.00 89.00 651 ILE A N 1
ATOM 5042 C CA . ILE A 1 651 ? -1.345 -21.048 -12.188 1.00 89.00 651 ILE A CA 1
ATOM 5043 C C . ILE A 1 651 ? -0.396 -21.141 -10.986 1.00 89.00 651 ILE A C 1
ATOM 5045 O O . ILE A 1 651 ? 0.090 -20.135 -10.477 1.00 89.00 651 ILE A O 1
ATOM 5049 N N . GLY A 1 652 ? -0.074 -22.372 -10.579 1.00 88.75 652 GLY A N 1
ATOM 5050 C CA . GLY A 1 652 ? 1.023 -22.671 -9.655 1.00 88.75 652 GLY A CA 1
ATOM 5051 C C . GLY A 1 652 ? 2.337 -23.009 -10.373 1.00 88.75 652 GLY A C 1
ATOM 5052 O O . GLY A 1 652 ? 2.331 -23.550 -11.482 1.00 88.75 652 GLY A O 1
ATOM 5053 N N . ASP A 1 653 ? 3.468 -22.764 -9.700 1.00 92.25 653 ASP A N 1
ATOM 5054 C CA . ASP A 1 653 ? 4.835 -22.932 -10.229 1.00 92.25 653 ASP A CA 1
ATOM 5055 C C . ASP A 1 653 ? 5.086 -24.282 -10.931 1.00 92.25 653 ASP A C 1
ATOM 5057 O O . ASP A 1 653 ? 5.826 -24.333 -11.909 1.00 92.25 653 ASP A O 1
ATOM 5061 N N . ALA A 1 654 ? 4.457 -25.378 -10.489 1.00 92.31 654 ALA A N 1
ATOM 5062 C CA . ALA A 1 654 ? 4.623 -26.706 -11.092 1.00 92.31 654 ALA A CA 1
ATOM 5063 C C . ALA A 1 654 ? 4.205 -26.769 -12.578 1.00 92.31 654 ALA A C 1
ATOM 5065 O O . ALA A 1 654 ? 4.865 -27.434 -13.380 1.00 92.31 654 ALA A O 1
ATOM 5066 N N . ILE A 1 655 ? 3.146 -26.046 -12.958 1.00 93.88 655 ILE A N 1
ATOM 5067 C CA . ILE A 1 655 ? 2.644 -25.958 -14.341 1.00 93.88 655 ILE A CA 1
ATOM 5068 C C . ILE A 1 655 ? 3.644 -25.176 -15.201 1.00 93.88 655 ILE A C 1
ATOM 5070 O O . ILE A 1 655 ? 3.951 -25.577 -16.325 1.00 93.88 655 ILE A O 1
ATOM 5074 N N . LEU A 1 656 ? 4.206 -24.093 -14.655 1.00 95.75 656 LEU A N 1
ATOM 5075 C CA . LEU A 1 656 ? 5.217 -23.267 -15.320 1.00 95.75 656 LEU A CA 1
ATOM 5076 C C . LEU A 1 656 ? 6.527 -24.036 -15.499 1.00 95.75 656 LEU A C 1
ATOM 5078 O O . LEU A 1 656 ? 7.054 -24.078 -16.604 1.00 95.75 656 LEU A O 1
ATOM 5082 N N . ILE A 1 657 ? 7.008 -24.714 -14.455 1.00 95.38 657 ILE A N 1
ATOM 5083 C CA . ILE A 1 657 ? 8.205 -25.568 -14.488 1.00 95.38 657 ILE A CA 1
ATOM 5084 C C . ILE A 1 657 ? 8.066 -26.661 -15.561 1.00 95.38 657 ILE A C 1
ATOM 5086 O O . ILE A 1 657 ? 8.987 -26.862 -16.355 1.00 95.38 657 ILE A O 1
ATOM 5090 N N . LYS A 1 658 ? 6.899 -27.320 -15.644 1.00 94.56 658 LYS A N 1
ATOM 5091 C CA . LYS A 1 658 ? 6.589 -28.287 -16.709 1.00 94.56 658 LYS A CA 1
ATOM 5092 C C . LYS A 1 658 ? 6.596 -27.631 -18.097 1.00 94.56 658 LYS A C 1
ATOM 5094 O O . LYS A 1 658 ? 7.265 -28.131 -18.997 1.00 94.56 658 LYS A O 1
ATOM 5099 N N . SER A 1 659 ? 5.908 -26.500 -18.256 1.00 95.19 659 SER A N 1
ATOM 5100 C CA . SER A 1 659 ? 5.780 -25.792 -19.541 1.00 95.19 659 SER A CA 1
ATOM 5101 C C . SER A 1 659 ? 7.120 -25.257 -20.063 1.00 95.19 659 SER A C 1
ATOM 5103 O O . SER A 1 659 ? 7.398 -25.360 -21.254 1.00 95.19 659 SER A O 1
ATOM 5105 N N . ILE A 1 660 ? 7.977 -24.736 -19.177 1.00 94.25 660 ILE A N 1
ATOM 5106 C CA . ILE A 1 660 ? 9.343 -24.298 -19.501 1.00 94.25 660 ILE A CA 1
ATOM 5107 C C . ILE A 1 660 ? 10.178 -25.495 -19.962 1.00 94.25 660 ILE A C 1
ATOM 5109 O O . ILE A 1 660 ? 10.839 -25.400 -20.996 1.00 94.25 660 ILE A O 1
ATOM 5113 N N . GLY A 1 661 ? 10.111 -26.629 -19.254 1.00 92.38 661 GLY A N 1
ATOM 5114 C CA . GLY A 1 661 ? 10.790 -27.863 -19.659 1.00 92.38 661 GLY A CA 1
ATOM 5115 C C . GLY A 1 661 ? 10.381 -28.310 -21.064 1.00 92.38 661 GLY A C 1
ATOM 5116 O O . GLY A 1 661 ? 11.219 -28.426 -21.960 1.00 92.38 661 GLY A O 1
ATOM 5117 N N . GLU A 1 662 ? 9.075 -28.440 -21.302 1.00 91.31 662 GLU A N 1
ATOM 5118 C CA . GLU A 1 662 ? 8.520 -28.848 -22.597 1.00 91.31 662 GLU A CA 1
ATOM 5119 C C . GLU A 1 662 ? 8.779 -27.863 -23.750 1.00 91.31 662 GLU A C 1
ATOM 5121 O O . GLU A 1 662 ? 8.830 -28.295 -24.903 1.00 91.31 662 GLU A O 1
ATOM 5126 N N . ALA A 1 663 ? 8.916 -26.561 -23.479 1.00 89.94 663 ALA A N 1
ATOM 5127 C CA . ALA A 1 663 ? 9.222 -25.541 -24.489 1.00 89.94 663 ALA A CA 1
ATOM 5128 C C . ALA A 1 663 ? 10.720 -25.450 -24.833 1.00 89.94 663 ALA A C 1
ATOM 5130 O O . ALA A 1 663 ? 11.080 -25.027 -25.933 1.00 89.94 663 ALA A O 1
ATOM 5131 N N . THR A 1 664 ? 11.593 -25.835 -23.897 1.00 87.25 664 THR A N 1
ATOM 5132 C CA . THR A 1 664 ? 13.060 -25.706 -24.016 1.00 87.25 664 THR A CA 1
ATOM 5133 C C . THR A 1 664 ? 13.769 -27.030 -24.300 1.00 87.25 664 THR A C 1
ATOM 5135 O O . THR A 1 664 ? 14.949 -27.021 -24.636 1.00 87.25 664 THR A O 1
ATOM 5138 N N . GLY A 1 665 ? 13.065 -28.163 -24.191 1.00 86.25 665 GLY A N 1
ATOM 5139 C CA . GLY A 1 665 ? 13.646 -29.503 -24.323 1.00 86.25 665 GLY A CA 1
ATOM 5140 C C . GLY A 1 665 ? 14.385 -29.974 -23.066 1.00 86.25 665 GLY A C 1
ATOM 5141 O O . GLY A 1 665 ? 15.260 -30.831 -23.158 1.00 86.25 665 GLY A O 1
ATOM 5142 N N . THR A 1 666 ? 14.067 -29.413 -21.895 1.00 87.31 666 THR A N 1
ATOM 5143 C CA . THR A 1 666 ? 14.730 -29.726 -20.618 1.00 87.31 666 THR A CA 1
ATOM 5144 C C . THR A 1 666 ? 13.795 -30.456 -19.650 1.00 87.31 666 THR A C 1
ATOM 5146 O O . THR A 1 666 ? 12.570 -30.405 -19.773 1.00 87.31 666 THR A O 1
ATOM 5149 N N . THR A 1 667 ? 14.352 -31.176 -18.670 1.00 90.75 667 THR A N 1
ATOM 5150 C CA . THR A 1 667 ? 13.527 -31.914 -17.701 1.00 90.75 667 THR A CA 1
ATOM 5151 C C . THR A 1 667 ? 12.923 -30.969 -16.648 1.00 90.75 667 THR A C 1
ATOM 5153 O O . THR A 1 667 ? 13.609 -30.055 -16.181 1.00 90.75 667 THR A O 1
ATOM 5156 N N . PRO A 1 668 ? 11.681 -31.202 -16.176 1.00 92.12 668 PRO A N 1
ATOM 5157 C CA . PRO A 1 668 ? 11.083 -30.398 -15.104 1.00 92.12 668 PRO A CA 1
ATOM 5158 C C . PRO A 1 668 ? 11.916 -30.373 -13.811 1.00 92.12 668 PRO A C 1
ATOM 5160 O O . PRO A 1 668 ? 11.891 -29.382 -13.084 1.00 92.12 668 PRO A O 1
ATOM 5163 N N . LYS A 1 669 ? 12.698 -31.432 -13.539 1.00 93.00 669 LYS A N 1
ATOM 5164 C CA . LYS A 1 669 ? 13.663 -31.460 -12.430 1.00 93.00 669 LYS A CA 1
ATOM 5165 C C . LYS A 1 669 ? 14.764 -30.413 -12.627 1.00 93.00 669 LYS A C 1
ATOM 5167 O O . LYS A 1 669 ? 14.936 -29.568 -11.762 1.00 93.00 669 LYS A O 1
ATOM 5172 N N . PHE A 1 670 ? 15.426 -30.391 -13.785 1.00 91.12 670 PHE A N 1
ATOM 5173 C CA . PHE A 1 670 ? 16.467 -29.404 -14.091 1.00 91.12 670 PHE A CA 1
ATOM 5174 C C . PHE A 1 670 ? 15.955 -27.955 -13.988 1.00 91.12 670 PHE A C 1
ATOM 5176 O O . PHE A 1 670 ? 16.622 -27.099 -13.409 1.00 91.12 670 PHE A O 1
ATOM 5183 N N . VAL A 1 671 ? 14.735 -27.686 -14.469 1.00 93.25 671 VAL A N 1
ATOM 5184 C CA . VAL A 1 671 ? 14.087 -26.367 -14.338 1.00 93.25 671 VAL A CA 1
ATOM 5185 C C . VAL A 1 671 ? 13.809 -26.012 -12.867 1.00 93.25 671 VAL A C 1
ATOM 5187 O O . VAL A 1 671 ? 14.034 -24.870 -12.462 1.00 93.25 671 VAL A O 1
ATOM 5190 N N . LYS A 1 672 ? 13.379 -26.975 -12.038 1.00 92.12 672 LYS A N 1
ATOM 5191 C CA . LYS A 1 672 ? 13.192 -26.791 -10.586 1.00 92.12 672 LYS A CA 1
ATOM 5192 C C . LYS A 1 672 ? 14.518 -26.523 -9.862 1.00 92.12 672 LYS A C 1
ATOM 5194 O O . LYS A 1 672 ? 14.576 -25.618 -9.031 1.00 92.12 672 LYS A O 1
ATOM 5199 N N . ASP A 1 673 ? 15.574 -27.254 -10.206 1.00 90.25 673 ASP A N 1
ATOM 5200 C CA . ASP A 1 673 ? 16.907 -27.119 -9.609 1.00 90.25 673 ASP A CA 1
ATOM 5201 C C . ASP A 1 673 ? 17.546 -25.759 -9.978 1.00 90.25 673 ASP A C 1
ATOM 5203 O O . ASP A 1 673 ? 18.195 -25.118 -9.149 1.00 90.25 673 ASP A O 1
ATOM 5207 N N . LEU A 1 674 ? 17.307 -25.259 -11.200 1.00 88.94 674 LEU A N 1
ATOM 5208 C CA . LEU A 1 674 ? 17.645 -23.884 -11.593 1.00 88.94 674 LEU A CA 1
ATOM 5209 C C . LEU A 1 674 ? 16.802 -22.839 -10.846 1.00 88.94 674 LEU A C 1
ATOM 5211 O O . LEU A 1 674 ? 17.341 -21.814 -10.429 1.00 88.94 674 LEU A O 1
ATOM 5215 N N . TYR A 1 675 ? 15.505 -23.088 -10.635 1.00 90.38 675 TYR A N 1
ATOM 5216 C CA . TYR A 1 675 ? 14.632 -22.162 -9.905 1.00 90.38 675 TYR A CA 1
ATOM 5217 C C . TYR A 1 675 ? 15.049 -21.993 -8.443 1.00 90.38 675 TYR A C 1
ATOM 5219 O O . TYR A 1 675 ? 15.073 -20.866 -7.948 1.00 90.38 675 TYR A O 1
ATOM 5227 N N . GLN A 1 676 ? 15.449 -23.077 -7.773 1.00 84.94 676 GLN A N 1
ATOM 5228 C CA . GLN A 1 676 ? 15.999 -23.017 -6.415 1.00 84.94 676 GLN A CA 1
ATOM 5229 C C . GLN A 1 676 ? 17.263 -22.147 -6.336 1.00 84.94 676 GLN A C 1
ATOM 5231 O O . GLN A 1 676 ? 17.437 -21.429 -5.358 1.00 84.94 676 GLN A O 1
ATOM 5236 N N . LYS A 1 677 ? 18.106 -22.158 -7.377 1.00 84.25 677 LYS A N 1
ATOM 5237 C CA . LYS A 1 677 ? 19.339 -21.354 -7.445 1.00 84.25 677 LYS A CA 1
ATOM 5238 C C . LYS A 1 677 ? 19.112 -19.890 -7.843 1.00 84.25 677 LYS A C 1
ATOM 5240 O O . LYS A 1 677 ? 19.897 -19.040 -7.444 1.00 84.25 677 LYS A O 1
ATOM 5245 N N . GLN A 1 678 ? 18.081 -19.584 -8.639 1.00 84.62 678 GLN A N 1
ATOM 5246 C CA . GLN A 1 678 ? 17.841 -18.230 -9.175 1.00 84.62 678 GLN A CA 1
ATOM 5247 C C . GLN A 1 678 ? 16.701 -17.447 -8.496 1.00 84.62 678 GLN A C 1
ATOM 5249 O O . GLN A 1 678 ? 16.602 -16.238 -8.692 1.00 84.62 678 GLN A O 1
ATOM 5254 N N . GLY A 1 679 ? 15.790 -18.100 -7.766 1.00 85.94 679 GLY A N 1
ATOM 5255 C CA . GLY A 1 679 ? 14.639 -17.455 -7.107 1.00 85.94 679 GLY A CA 1
ATOM 5256 C C . GLY A 1 679 ? 13.564 -16.874 -8.050 1.00 85.94 679 GLY A C 1
ATOM 5257 O O . GLY A 1 679 ? 12.568 -16.292 -7.590 1.00 85.94 679 GLY A O 1
ATOM 5258 N N . ASP A 1 680 ? 13.721 -17.018 -9.370 1.00 89.94 680 ASP A N 1
ATOM 5259 C CA . ASP A 1 680 ? 12.905 -16.371 -10.406 1.00 89.94 680 ASP A CA 1
ATOM 5260 C C . ASP A 1 680 ? 12.676 -17.299 -11.616 1.00 89.94 680 ASP A C 1
ATOM 5262 O O . ASP A 1 680 ? 13.617 -17.604 -12.347 1.00 89.94 680 ASP A O 1
ATOM 5266 N N . LEU A 1 681 ? 11.435 -17.758 -11.845 1.00 92.19 681 LEU A N 1
ATOM 5267 C CA . LEU A 1 681 ? 11.131 -18.630 -12.991 1.00 92.19 681 LEU A CA 1
ATOM 5268 C C . LEU A 1 681 ? 11.237 -17.891 -14.334 1.00 92.19 681 LEU A C 1
ATOM 5270 O O . LEU A 1 681 ? 11.504 -18.536 -15.345 1.00 92.19 681 LEU A O 1
ATOM 5274 N N . GLY A 1 682 ? 11.088 -16.562 -14.357 1.00 93.69 682 GLY A N 1
ATOM 5275 C CA . GLY A 1 682 ? 11.293 -15.760 -15.562 1.00 93.69 682 GLY A CA 1
ATOM 5276 C C . GLY A 1 682 ? 12.755 -15.771 -16.004 1.00 93.69 682 GLY A C 1
ATOM 5277 O O . GLY A 1 682 ? 13.043 -16.057 -17.166 1.00 93.69 682 GLY A O 1
ATOM 5278 N N . LYS A 1 683 ? 13.692 -15.561 -15.068 1.00 92.19 683 LYS A N 1
ATOM 5279 C CA . LYS A 1 683 ? 15.137 -15.655 -15.361 1.00 92.19 683 LYS A CA 1
ATOM 5280 C C . LYS A 1 683 ? 15.538 -17.074 -15.797 1.00 92.19 683 LYS A C 1
ATOM 5282 O O . LYS A 1 683 ? 16.295 -17.217 -16.757 1.00 92.19 683 LYS A O 1
ATOM 5287 N N . VAL A 1 684 ? 14.950 -18.118 -15.199 1.00 93.06 684 VAL A N 1
ATOM 5288 C CA . VAL A 1 684 ? 15.155 -19.515 -15.637 1.00 93.06 684 VAL A CA 1
ATOM 5289 C C . VAL A 1 684 ? 14.620 -19.750 -17.054 1.00 93.06 684 VAL A C 1
ATOM 5291 O O . VAL A 1 684 ? 15.312 -20.365 -17.866 1.00 93.06 684 VAL A O 1
ATOM 5294 N N . ALA A 1 685 ? 13.425 -19.251 -17.384 1.00 93.44 685 ALA A N 1
ATOM 5295 C CA . ALA A 1 685 ? 12.833 -19.394 -18.715 1.00 93.44 685 ALA A CA 1
ATOM 5296 C C . ALA A 1 685 ? 13.664 -18.684 -19.795 1.00 93.44 685 ALA A C 1
ATOM 5298 O O . ALA A 1 685 ? 13.984 -19.293 -20.817 1.00 93.44 685 ALA A O 1
ATOM 5299 N N . GLN A 1 686 ? 14.088 -17.444 -19.538 1.00 92.25 686 GLN A N 1
ATOM 5300 C CA . GLN A 1 686 ? 14.979 -16.675 -20.412 1.00 92.25 686 GLN A CA 1
ATOM 5301 C C . GLN A 1 686 ? 16.312 -17.402 -20.640 1.00 92.25 686 GLN A C 1
ATOM 5303 O O . GLN A 1 686 ? 16.683 -17.668 -21.783 1.00 92.25 686 GLN A O 1
ATOM 5308 N N . ALA A 1 687 ? 16.993 -17.811 -19.563 1.00 89.50 687 ALA A N 1
ATOM 5309 C CA . ALA A 1 687 ? 18.279 -18.509 -19.629 1.00 89.50 687 ALA A CA 1
ATOM 5310 C C . ALA A 1 687 ? 18.200 -19.916 -20.254 1.00 89.50 687 ALA A C 1
ATOM 5312 O O . ALA A 1 687 ? 19.222 -20.450 -20.687 1.00 89.50 687 ALA A O 1
ATOM 5313 N N . SER A 1 688 ? 17.009 -20.521 -20.298 1.00 87.50 688 SER A N 1
ATOM 5314 C CA . SER A 1 688 ? 16.765 -21.805 -20.969 1.00 87.50 688 SER A CA 1
ATOM 5315 C C . SER A 1 688 ? 16.411 -21.619 -22.451 1.00 87.50 688 SER A C 1
ATOM 5317 O O . SER A 1 688 ? 16.813 -22.430 -23.282 1.00 87.50 688 SER A O 1
ATOM 5319 N N . ARG A 1 689 ? 15.715 -20.531 -22.810 1.00 85.19 689 ARG A N 1
ATOM 5320 C CA . ARG A 1 689 ? 15.370 -20.186 -24.201 1.00 85.19 689 ARG A CA 1
ATOM 5321 C C . ARG A 1 689 ? 16.556 -19.664 -25.008 1.00 85.19 689 ARG A C 1
ATOM 5323 O O . ARG A 1 689 ? 16.700 -20.056 -26.164 1.00 85.19 689 ARG A O 1
ATOM 5330 N N . SER A 1 690 ? 17.428 -18.849 -24.413 1.00 81.44 690 SER A N 1
ATOM 5331 C CA . SER A 1 690 ? 18.623 -18.324 -25.094 1.00 81.44 690 SER A CA 1
ATOM 5332 C C . SER A 1 690 ? 19.663 -19.406 -25.416 1.00 81.44 690 SER A C 1
ATOM 5334 O O . SER A 1 690 ? 20.380 -19.293 -26.405 1.00 81.44 690 SER A O 1
ATOM 5336 N N . LYS A 1 691 ? 19.714 -20.490 -24.627 1.00 77.75 691 LYS A N 1
ATOM 5337 C CA . LYS A 1 691 ? 20.634 -21.629 -24.821 1.00 77.75 691 LYS A CA 1
ATOM 5338 C C . LYS A 1 691 ? 20.140 -22.695 -25.801 1.00 77.75 691 LYS A C 1
ATOM 5340 O O . LYS A 1 691 ? 20.905 -23.584 -26.165 1.00 77.75 691 LYS A O 1
ATOM 5345 N N . GLN A 1 692 ? 18.876 -22.645 -26.214 1.00 73.94 692 GLN A N 1
ATOM 5346 C CA . GLN A 1 692 ? 18.304 -23.621 -27.136 1.00 73.94 692 GLN A CA 1
ATOM 5347 C C . GLN A 1 692 ? 18.891 -23.397 -28.538 1.00 73.94 692 GLN A C 1
ATOM 5349 O O . GLN A 1 692 ? 18.628 -22.360 -29.150 1.00 73.94 692 GLN A O 1
ATOM 5354 N N . SER A 1 693 ? 19.650 -24.348 -29.087 1.00 57.44 693 SER A N 1
ATOM 5355 C CA . SER A 1 693 ? 20.097 -24.272 -30.485 1.00 57.44 693 SER A CA 1
ATOM 5356 C C . SER A 1 693 ? 18.897 -24.341 -31.439 1.00 57.44 693 SER A C 1
ATOM 5358 O O . SER A 1 693 ? 17.874 -24.960 -31.138 1.00 57.44 693 SER A O 1
ATOM 5360 N N . THR A 1 694 ? 18.972 -23.655 -32.584 1.00 57.78 694 THR A N 1
ATOM 5361 C CA . THR A 1 694 ? 17.945 -23.757 -33.635 1.00 57.78 694 THR A CA 1
ATOM 5362 C C . THR A 1 694 ? 18.486 -24.604 -34.778 1.00 57.78 694 THR A C 1
ATOM 5364 O O . THR A 1 694 ? 19.288 -24.126 -35.574 1.00 57.78 694 THR A O 1
ATOM 5367 N N . LEU A 1 695 ? 18.025 -25.851 -34.882 1.00 49.56 695 LEU A N 1
ATOM 5368 C CA . LEU A 1 695 ? 18.101 -26.594 -36.139 1.00 49.56 695 LEU A CA 1
ATOM 5369 C C . LEU A 1 695 ? 17.060 -25.985 -37.090 1.00 49.56 695 LEU A C 1
ATOM 5371 O O . LEU A 1 695 ? 15.867 -26.253 -36.974 1.00 49.56 695 LEU A O 1
ATOM 5375 N N . MET A 1 696 ? 17.511 -25.085 -37.966 1.00 48.47 696 MET A N 1
ATOM 5376 C CA . MET A 1 696 ? 16.661 -24.336 -38.902 1.00 48.47 696 MET A CA 1
ATOM 5377 C C . MET A 1 696 ? 16.285 -25.198 -40.116 1.00 48.47 696 MET A C 1
ATOM 5379 O O . MET A 1 696 ? 16.724 -24.951 -41.238 1.00 48.47 696 MET A O 1
ATOM 5383 N N . THR A 1 697 ? 15.473 -26.232 -39.896 1.00 40.28 697 THR A N 1
ATOM 5384 C CA . THR A 1 697 ? 15.013 -27.153 -40.947 1.00 40.28 697 THR A CA 1
ATOM 5385 C C . THR A 1 697 ? 13.915 -26.516 -41.809 1.00 40.28 697 THR A C 1
ATOM 5387 O O . THR A 1 697 ? 12.741 -26.835 -41.655 1.00 40.28 697 THR A O 1
ATOM 5390 N N . PHE A 1 698 ? 14.299 -25.604 -42.711 1.00 41.97 698 PHE A N 1
ATOM 5391 C CA . PHE A 1 698 ? 13.506 -25.113 -43.858 1.00 41.97 698 PHE A CA 1
ATOM 5392 C C . PHE A 1 698 ? 12.047 -24.668 -43.591 1.00 41.97 698 PHE A C 1
ATOM 5394 O O . PHE A 1 698 ? 11.223 -24.653 -44.504 1.00 41.97 698 PHE A O 1
ATOM 5401 N N . GLN A 1 699 ? 11.714 -24.252 -42.366 1.00 48.72 699 GLN A N 1
ATOM 5402 C CA . GLN A 1 699 ? 10.391 -23.729 -42.010 1.00 48.72 699 GLN A CA 1
ATOM 5403 C C . GLN A 1 699 ? 10.489 -22.337 -41.377 1.00 48.72 699 GLN A C 1
ATOM 5405 O O . GLN A 1 699 ? 11.461 -21.993 -40.705 1.00 48.72 699 GLN A O 1
ATOM 5410 N N . THR A 1 700 ? 9.478 -21.514 -41.655 1.00 54.69 700 THR A N 1
ATOM 5411 C CA . THR A 1 700 ? 9.423 -20.072 -41.370 1.00 54.69 700 THR A CA 1
ATOM 5412 C C . THR A 1 700 ? 9.653 -19.728 -39.897 1.00 54.69 700 THR A C 1
ATOM 5414 O O . THR A 1 700 ? 9.046 -20.354 -39.025 1.00 54.69 700 THR A O 1
ATOM 5417 N N . LYS A 1 701 ? 10.427 -18.661 -39.613 1.00 61.00 701 LYS A N 1
ATOM 5418 C CA . LYS A 1 701 ? 10.496 -18.054 -38.266 1.00 61.00 701 LYS A CA 1
ATOM 5419 C C . LYS A 1 701 ? 9.057 -17.778 -37.788 1.00 61.00 701 LYS A C 1
ATOM 5421 O O . LYS A 1 701 ? 8.296 -17.166 -38.540 1.00 61.00 701 LYS A O 1
ATOM 5426 N N . PRO A 1 702 ? 8.649 -18.231 -36.587 1.00 69.38 702 PRO A N 1
ATOM 5427 C CA . PRO A 1 702 ? 7.277 -18.049 -36.128 1.00 69.38 702 PRO A CA 1
ATOM 5428 C C . PRO A 1 702 ? 6.935 -16.560 -35.991 1.00 69.38 702 PRO A C 1
ATOM 5430 O O . PRO A 1 702 ? 7.787 -15.764 -35.593 1.00 69.38 702 PRO A O 1
ATOM 5433 N N . LYS A 1 703 ? 5.681 -16.184 -36.290 1.00 81.25 703 LYS A N 1
ATOM 5434 C CA . LYS A 1 703 ? 5.234 -14.784 -36.190 1.00 81.25 703 LYS A CA 1
ATOM 5435 C C . LYS A 1 703 ? 5.463 -14.265 -34.754 1.00 81.25 703 LYS A C 1
ATOM 5437 O O . LYS A 1 703 ? 5.000 -14.940 -33.819 1.00 81.25 703 LYS A O 1
ATOM 5442 N N . PRO A 1 704 ? 6.117 -13.094 -34.575 1.00 86.38 704 PRO A N 1
ATOM 5443 C CA . PRO A 1 704 ? 6.375 -12.493 -33.267 1.00 86.38 704 PRO A CA 1
ATOM 5444 C C . PRO A 1 704 ? 5.139 -12.404 -32.368 1.00 86.38 704 PRO A C 1
ATOM 5446 O O . PRO A 1 704 ? 3.994 -12.472 -32.833 1.00 86.38 704 PRO A O 1
ATOM 5449 N N . LEU A 1 705 ? 5.366 -12.274 -31.063 1.00 93.06 705 LEU A N 1
ATOM 5450 C CA . LEU A 1 705 ? 4.297 -12.043 -30.099 1.00 93.06 705 LEU A CA 1
ATOM 5451 C C . LEU A 1 705 ? 3.820 -10.586 -30.184 1.00 93.06 705 LEU A C 1
ATOM 5453 O O . LEU A 1 705 ? 4.623 -9.657 -30.239 1.00 93.06 705 LEU A O 1
ATOM 5457 N N . ALA A 1 706 ? 2.502 -10.399 -30.164 1.00 95.00 706 ALA A N 1
ATOM 5458 C CA . ALA A 1 706 ? 1.858 -9.098 -30.007 1.00 95.00 706 ALA A CA 1
ATOM 5459 C C . ALA A 1 706 ? 1.222 -9.016 -28.614 1.00 95.00 706 ALA A C 1
ATOM 5461 O O . ALA A 1 706 ? 0.766 -10.040 -28.095 1.00 95.00 706 ALA A O 1
ATOM 5462 N N . VAL A 1 707 ? 1.157 -7.820 -28.027 1.00 96.44 707 VAL A N 1
ATOM 5463 C CA . VAL A 1 707 ? 0.591 -7.564 -26.690 1.00 96.44 707 VAL A CA 1
ATOM 5464 C C . VAL A 1 707 ? -0.822 -8.139 -26.585 1.00 96.44 707 VAL A C 1
ATOM 5466 O O . VAL A 1 707 ? -1.072 -8.967 -25.709 1.00 96.44 707 VAL A O 1
ATOM 5469 N N . ALA A 1 708 ? -1.714 -7.801 -27.524 1.00 95.94 708 ALA A N 1
ATOM 5470 C CA . ALA A 1 708 ? -3.079 -8.328 -27.555 1.00 95.94 708 ALA A CA 1
ATOM 5471 C C . ALA A 1 708 ? -3.136 -9.869 -27.622 1.00 95.94 708 ALA A C 1
ATOM 5473 O O . ALA A 1 708 ? -4.015 -10.484 -27.024 1.00 95.94 708 ALA A O 1
ATOM 5474 N N . HIS A 1 709 ? -2.182 -10.523 -28.297 1.00 95.44 709 HIS A N 1
ATOM 5475 C CA . HIS A 1 709 ? -2.117 -11.988 -28.362 1.00 95.44 709 HIS A CA 1
ATOM 5476 C C . HIS A 1 709 ? -1.724 -12.597 -27.010 1.00 95.44 709 HIS A C 1
ATOM 5478 O O . HIS A 1 709 ? -2.353 -13.551 -26.562 1.00 95.44 709 HIS A O 1
ATOM 5484 N N . VAL A 1 710 ? -0.704 -12.033 -26.352 1.00 96.62 710 VAL A N 1
ATOM 5485 C CA . VAL A 1 710 ? -0.237 -12.492 -25.035 1.00 96.62 710 VAL A CA 1
ATOM 5486 C C . VAL A 1 710 ? -1.320 -12.281 -23.977 1.00 96.62 710 VAL A C 1
ATOM 5488 O O . VAL A 1 710 ? -1.626 -13.211 -23.236 1.00 96.62 710 VAL A O 1
ATOM 5491 N N . TYR A 1 711 ? -1.953 -11.106 -23.953 1.00 96.81 711 TYR A N 1
ATOM 5492 C CA . TYR A 1 711 ? -3.081 -10.806 -23.069 1.00 96.81 711 TYR A CA 1
ATOM 5493 C C . TYR A 1 711 ? -4.248 -11.783 -23.276 1.00 96.81 711 TYR A C 1
ATOM 5495 O O . TYR A 1 711 ? -4.686 -12.421 -22.320 1.00 96.81 711 TYR A O 1
ATOM 5503 N N . ASN A 1 712 ? -4.699 -11.985 -24.519 1.00 96.38 712 ASN A N 1
ATOM 5504 C CA . ASN A 1 712 ? -5.826 -12.875 -24.812 1.00 96.38 712 ASN A CA 1
ATOM 5505 C C . ASN A 1 712 ? -5.541 -14.343 -24.450 1.00 96.38 712 ASN A C 1
ATOM 5507 O O . ASN A 1 712 ? -6.421 -15.010 -23.901 1.00 96.38 712 ASN A O 1
ATOM 5511 N N . ASP A 1 713 ? -4.326 -14.851 -24.684 1.00 96.06 713 ASP A N 1
ATOM 5512 C CA . ASP A 1 713 ? -3.951 -16.200 -24.239 1.00 96.06 713 ASP A CA 1
ATOM 5513 C C . ASP A 1 713 ? -3.851 -16.297 -22.705 1.00 96.06 713 ASP A C 1
ATOM 5515 O O . ASP A 1 713 ? -4.259 -17.315 -22.143 1.00 96.06 713 ASP A O 1
ATOM 5519 N N . MET A 1 714 ? -3.397 -15.251 -21.999 1.00 95.50 714 MET A N 1
ATOM 5520 C CA . MET A 1 714 ? -3.420 -15.214 -20.528 1.00 95.50 714 MET A CA 1
ATOM 5521 C C . MET A 1 714 ? -4.856 -15.169 -19.965 1.00 95.50 714 MET A C 1
ATOM 5523 O O . MET A 1 714 ? -5.167 -15.912 -19.033 1.00 95.50 714 MET A O 1
ATOM 5527 N N . VAL A 1 715 ? -5.763 -14.378 -20.552 1.00 94.88 715 VAL A N 1
ATOM 5528 C CA . VAL A 1 715 ? -7.196 -14.329 -20.179 1.00 94.88 715 VAL A CA 1
ATOM 5529 C C . VAL A 1 715 ? -7.879 -15.675 -20.435 1.00 94.88 715 VAL A C 1
ATOM 5531 O O . VAL A 1 715 ? -8.644 -16.163 -19.601 1.00 94.88 715 VAL A O 1
ATOM 5534 N N . LYS A 1 716 ? -7.575 -16.320 -21.564 1.00 94.69 716 LYS A N 1
ATOM 5535 C CA . LYS A 1 716 ? -8.045 -17.670 -21.903 1.00 94.69 716 LYS A CA 1
ATOM 5536 C C . LYS A 1 716 ? -7.543 -18.704 -20.894 1.00 94.69 716 LYS A C 1
ATOM 5538 O O . LYS A 1 716 ? -8.339 -19.476 -20.366 1.00 94.69 716 LYS A O 1
ATOM 5543 N N . ILE A 1 717 ? -6.252 -18.669 -20.562 1.00 94.19 717 ILE A N 1
ATOM 5544 C CA . ILE A 1 717 ? -5.640 -19.474 -19.497 1.00 94.19 717 ILE A CA 1
ATOM 5545 C C . ILE A 1 717 ? -6.356 -19.270 -18.154 1.00 94.19 717 ILE A C 1
ATOM 5547 O O . ILE A 1 717 ? -6.622 -20.260 -17.474 1.00 94.19 717 ILE A O 1
ATOM 5551 N N . ALA A 1 718 ? -6.688 -18.033 -17.776 1.00 92.62 718 ALA A N 1
ATOM 5552 C CA . ALA A 1 718 ? -7.394 -17.725 -16.531 1.00 92.62 718 ALA A CA 1
ATOM 5553 C C . ALA A 1 718 ? -8.811 -18.331 -16.519 1.00 92.62 718 ALA A C 1
ATOM 5555 O O . ALA A 1 718 ? -9.162 -19.079 -15.607 1.00 92.62 718 ALA A O 1
ATOM 5556 N N . LYS A 1 719 ? -9.593 -18.097 -17.583 1.00 92.38 719 LYS A N 1
ATOM 5557 C CA . LYS A 1 719 ? -10.989 -18.561 -17.714 1.00 92.38 719 LYS A CA 1
ATOM 5558 C C . LYS A 1 719 ? -11.136 -20.086 -17.891 1.00 92.38 719 LYS A C 1
ATOM 5560 O O . LYS A 1 719 ? -12.231 -20.614 -17.720 1.00 92.38 719 LYS A O 1
ATOM 5565 N N . MET A 1 720 ? -10.063 -20.817 -18.207 1.00 91.62 720 MET A N 1
ATOM 5566 C CA . MET A 1 720 ? -10.092 -22.277 -18.378 1.00 91.62 720 MET A CA 1
ATOM 5567 C C . MET A 1 720 ? -10.137 -23.051 -17.047 1.00 91.62 720 MET A C 1
ATOM 5569 O O . MET A 1 720 ? -9.233 -22.947 -16.213 1.00 91.62 720 MET A O 1
ATOM 5573 N N . SER A 1 721 ? -11.143 -23.917 -16.909 1.00 89.00 721 SER A N 1
ATOM 5574 C CA . SER A 1 721 ? -11.410 -24.782 -15.751 1.00 89.00 721 SER A CA 1
ATOM 5575 C C . SER A 1 721 ? -11.819 -26.204 -16.188 1.00 89.00 721 SER A C 1
ATOM 5577 O O . SER A 1 721 ? -11.856 -26.504 -17.381 1.00 89.00 721 SER A O 1
ATOM 5579 N N . GLY A 1 722 ? -12.089 -27.102 -15.232 1.00 88.38 722 GLY A N 1
ATOM 5580 C CA . GLY A 1 722 ? -12.552 -28.472 -15.502 1.00 88.38 722 GLY A CA 1
ATOM 5581 C C . GLY A 1 722 ? -11.455 -29.468 -15.911 1.00 88.38 722 GLY A C 1
ATOM 5582 O O . GLY A 1 722 ? -10.256 -29.186 -15.823 1.00 88.38 722 GLY A O 1
ATOM 5583 N N . ASN A 1 723 ? -11.871 -30.664 -16.338 1.00 86.88 723 ASN A N 1
ATOM 5584 C CA . ASN A 1 723 ? -10.968 -31.751 -16.736 1.00 86.88 723 ASN A CA 1
ATOM 5585 C C . ASN A 1 723 ? -10.109 -31.361 -17.952 1.00 86.88 723 ASN A C 1
ATOM 5587 O O . ASN A 1 723 ? -10.513 -30.553 -18.783 1.00 86.88 723 ASN A O 1
ATOM 5591 N N . ASN A 1 724 ? -8.898 -31.919 -18.047 1.00 87.75 724 ASN A N 1
ATOM 5592 C CA . ASN A 1 724 ? -7.866 -31.614 -19.057 1.00 87.75 724 ASN A CA 1
ATOM 5593 C C . ASN A 1 724 ? -7.368 -30.153 -19.135 1.00 87.75 724 ASN A C 1
ATOM 5595 O O . ASN A 1 724 ? -6.323 -29.919 -19.747 1.00 87.75 724 ASN A O 1
ATOM 5599 N N . SER A 1 725 ? -8.005 -29.193 -18.451 1.00 90.50 725 SER A N 1
ATOM 5600 C CA . SER A 1 725 ? -7.610 -27.774 -18.436 1.00 90.50 725 SER A CA 1
ATOM 5601 C C . SER A 1 725 ? -6.120 -27.556 -18.162 1.00 90.50 725 SER A C 1
ATOM 5603 O O . SER A 1 725 ? -5.491 -26.749 -18.838 1.00 90.50 725 SER A O 1
ATOM 5605 N N . GLN A 1 726 ? -5.523 -28.322 -17.244 1.00 90.94 726 GLN A N 1
ATOM 5606 C CA . GLN A 1 726 ? -4.096 -28.254 -16.911 1.00 90.94 726 GLN A CA 1
ATOM 5607 C C . GLN A 1 726 ? -3.176 -28.569 -18.103 1.00 90.94 726 GLN A C 1
ATOM 5609 O O . GLN A 1 726 ? -2.208 -27.850 -18.345 1.00 90.94 726 GLN A O 1
ATOM 5614 N N . ALA A 1 727 ? -3.487 -29.608 -18.885 1.00 91.12 727 ALA A N 1
ATOM 5615 C CA . ALA A 1 727 ? -2.716 -29.960 -20.078 1.00 91.12 727 ALA A CA 1
ATOM 5616 C C . ALA A 1 727 ? -2.860 -28.888 -21.170 1.00 91.12 727 ALA A C 1
ATOM 5618 O O . ALA A 1 727 ? -1.874 -28.488 -21.791 1.00 91.12 727 ALA A O 1
ATOM 5619 N N . SER A 1 728 ? -4.071 -28.360 -21.351 1.00 93.44 728 SER A N 1
ATOM 5620 C CA . SER A 1 728 ? -4.336 -27.282 -22.304 1.00 93.44 728 SER A CA 1
ATOM 5621 C C . SER A 1 728 ? -3.673 -25.956 -21.893 1.00 93.44 728 SER A C 1
ATOM 5623 O O . SER A 1 728 ? -3.124 -25.277 -22.759 1.00 93.44 728 SER A O 1
ATOM 5625 N N . LYS A 1 729 ? -3.620 -25.615 -20.593 1.00 94.56 729 LYS A N 1
ATOM 5626 C CA . LYS A 1 729 ? -2.843 -24.469 -20.077 1.00 94.56 729 LYS A CA 1
ATOM 5627 C C . LYS A 1 729 ? -1.350 -24.644 -20.384 1.00 94.56 729 LYS A C 1
ATOM 5629 O O . LYS A 1 729 ? -0.767 -23.738 -20.973 1.00 94.56 729 LYS A O 1
ATOM 5634 N N . CYS A 1 730 ? -0.755 -25.813 -20.107 1.00 93.81 730 CYS A N 1
ATOM 5635 C CA . CYS A 1 730 ? 0.633 -26.102 -20.508 1.00 93.81 730 CYS A CA 1
ATOM 5636 C C . CYS A 1 730 ? 0.865 -25.895 -22.014 1.00 93.81 730 CYS A C 1
ATOM 5638 O O . CYS A 1 730 ? 1.859 -25.285 -22.402 1.00 93.81 730 CYS A O 1
ATOM 5640 N N . SER A 1 731 ? -0.060 -26.353 -22.866 1.00 94.12 731 SER A N 1
ATOM 5641 C CA . SER A 1 731 ? 0.057 -26.211 -24.324 1.00 94.12 731 SER A CA 1
ATOM 5642 C C . SER A 1 731 ? 0.065 -24.750 -24.789 1.00 94.12 731 SER A C 1
ATOM 5644 O O . SER A 1 731 ? 0.828 -24.408 -25.693 1.00 94.12 731 SER A O 1
ATOM 5646 N N . ILE A 1 732 ? -0.749 -23.879 -24.182 1.00 95.25 732 ILE A N 1
ATOM 5647 C CA . ILE A 1 732 ? -0.773 -22.442 -24.511 1.00 95.25 732 ILE A CA 1
ATOM 5648 C C . ILE A 1 732 ? 0.519 -21.769 -24.024 1.00 95.25 732 ILE A C 1
ATOM 5650 O O . ILE A 1 732 ? 1.189 -21.092 -24.801 1.00 95.25 732 ILE A O 1
ATOM 5654 N N . ILE A 1 733 ? 0.940 -22.028 -22.781 1.00 95.69 733 ILE A N 1
ATOM 5655 C CA . ILE A 1 733 ? 2.184 -21.472 -22.213 1.00 95.69 733 ILE A CA 1
ATOM 5656 C C . ILE A 1 733 ? 3.400 -21.899 -23.051 1.00 95.69 733 ILE A C 1
ATOM 5658 O O . ILE A 1 733 ? 4.266 -21.079 -23.355 1.00 95.69 733 ILE A O 1
ATOM 5662 N N . LYS A 1 734 ? 3.443 -23.162 -23.490 1.00 93.25 734 LYS A N 1
ATOM 5663 C CA . LYS A 1 734 ? 4.459 -23.682 -24.413 1.00 93.25 734 LYS A CA 1
ATOM 5664 C C . LYS A 1 734 ? 4.441 -22.957 -25.761 1.00 93.25 734 LYS A C 1
ATOM 5666 O O . LYS A 1 734 ? 5.508 -22.603 -26.252 1.00 93.25 734 LYS A O 1
ATOM 5671 N N . SER A 1 735 ? 3.264 -22.705 -26.338 1.00 92.62 735 SER A N 1
ATOM 5672 C CA . SER A 1 735 ? 3.113 -21.950 -27.593 1.00 92.62 735 SER A CA 1
ATOM 5673 C C . SER A 1 735 ? 3.687 -20.532 -27.482 1.00 92.62 735 SER A C 1
ATOM 5675 O O . SER A 1 735 ? 4.492 -20.125 -28.323 1.00 92.62 735 SER A O 1
ATOM 5677 N N . LEU A 1 736 ? 3.357 -19.813 -26.400 1.00 94.44 736 LEU A N 1
ATOM 5678 C CA . LEU A 1 736 ? 3.917 -18.490 -26.103 1.00 94.44 736 LEU A CA 1
ATOM 5679 C C . LEU A 1 736 ? 5.448 -18.553 -25.980 1.00 94.44 736 LEU A C 1
ATOM 5681 O O . LEU A 1 736 ? 6.152 -17.864 -26.716 1.00 94.44 736 LEU A O 1
ATOM 5685 N N . LEU A 1 737 ? 5.974 -19.440 -25.126 1.00 92.62 737 LEU A N 1
ATOM 5686 C CA . LEU A 1 737 ? 7.418 -19.598 -24.906 1.00 92.62 737 LEU A CA 1
ATOM 5687 C C . LEU A 1 737 ? 8.196 -19.951 -26.180 1.00 92.62 737 LEU A C 1
ATOM 5689 O O . LEU A 1 737 ? 9.303 -19.453 -26.369 1.00 92.62 737 LEU A O 1
ATOM 5693 N N . VAL A 1 738 ? 7.643 -20.802 -27.050 1.00 88.75 738 VAL A N 1
ATOM 5694 C CA . VAL A 1 738 ? 8.276 -21.193 -28.322 1.00 88.75 738 VAL A CA 1
ATOM 5695 C C . VAL A 1 738 ? 8.366 -20.015 -29.298 1.00 88.75 738 VAL A C 1
ATOM 5697 O O . VAL A 1 738 ? 9.305 -19.977 -30.099 1.00 88.75 738 VAL A O 1
ATOM 5700 N N . ARG A 1 739 ? 7.455 -19.037 -29.198 1.00 89.88 739 ARG A N 1
ATOM 5701 C CA . ARG A 1 739 ? 7.407 -17.830 -30.039 1.00 89.88 739 ARG A CA 1
ATOM 5702 C C . ARG A 1 739 ? 8.220 -16.646 -29.513 1.00 89.88 739 ARG A C 1
ATOM 5704 O O . ARG A 1 739 ? 8.583 -15.809 -30.332 1.00 89.88 739 ARG A O 1
ATOM 5711 N N . CYS A 1 740 ? 8.539 -16.592 -28.217 1.00 90.44 740 CYS A N 1
ATOM 5712 C CA . CYS A 1 740 ? 9.452 -15.585 -27.658 1.00 90.44 740 CYS A CA 1
ATOM 5713 C C . CYS A 1 740 ? 10.812 -15.602 -28.381 1.00 90.44 740 CYS A C 1
ATOM 5715 O O . CYS A 1 740 ? 11.420 -16.678 -28.505 1.00 90.44 740 CYS A O 1
ATOM 5717 N N . ASP A 1 741 ? 11.326 -14.440 -28.791 1.00 83.69 741 ASP A N 1
ATOM 5718 C CA . ASP A 1 741 ? 12.650 -14.332 -29.415 1.00 83.69 741 ASP A CA 1
ATOM 5719 C C . ASP A 1 741 ? 13.764 -14.619 -28.387 1.00 83.69 741 ASP A C 1
ATOM 5721 O O . ASP A 1 741 ? 13.674 -14.252 -27.212 1.00 83.69 741 ASP A O 1
ATOM 5725 N N . LYS A 1 742 ? 14.828 -15.297 -28.826 1.00 79.81 742 LYS A N 1
ATOM 5726 C CA . LYS A 1 742 ? 15.925 -15.802 -27.982 1.00 79.81 742 LYS A CA 1
ATOM 5727 C C . LYS A 1 742 ? 16.845 -14.700 -27.458 1.00 79.81 742 LYS A C 1
ATOM 5729 O O . LYS A 1 742 ? 17.546 -14.929 -26.475 1.00 79.81 742 LYS A O 1
ATOM 5734 N N . LEU A 1 743 ? 16.836 -13.537 -28.111 1.00 78.50 743 LEU A N 1
ATOM 5735 C CA . LEU A 1 743 ? 17.615 -12.351 -27.738 1.00 78.50 743 LEU A CA 1
ATOM 5736 C C . LEU A 1 743 ? 16.809 -11.341 -26.895 1.00 78.50 743 LEU A C 1
ATOM 5738 O O . LEU A 1 743 ? 17.296 -10.249 -26.620 1.00 78.50 743 LEU A O 1
ATOM 5742 N N . SER A 1 744 ? 15.579 -11.688 -26.500 1.00 83.50 744 SER A N 1
ATOM 5743 C CA . SER A 1 744 ? 14.646 -10.795 -25.804 1.00 83.50 744 SER A CA 1
ATOM 5744 C C . SER A 1 744 ? 14.413 -11.174 -24.334 1.00 83.50 744 SER A C 1
ATOM 5746 O O . SER A 1 744 ? 14.707 -12.287 -23.888 1.00 83.50 744 SER A O 1
ATOM 5748 N N . ASP A 1 745 ? 13.791 -10.263 -23.585 1.00 90.62 745 ASP A N 1
ATOM 5749 C CA . ASP A 1 745 ? 13.215 -10.543 -22.267 1.00 90.62 745 ASP A CA 1
ATOM 5750 C C . ASP A 1 745 ? 11.780 -11.119 -22.329 1.00 90.62 745 ASP A C 1
ATOM 5752 O O . ASP A 1 745 ? 11.162 -11.332 -21.288 1.00 90.62 745 ASP A O 1
ATOM 5756 N N . GLU A 1 746 ? 11.213 -11.427 -23.504 1.00 94.44 746 GLU A N 1
ATOM 5757 C CA . GLU A 1 746 ? 9.803 -11.855 -23.609 1.00 94.44 746 GLU A CA 1
ATOM 5758 C C . GLU A 1 746 ? 9.502 -13.100 -22.754 1.00 94.44 746 GLU A C 1
ATOM 5760 O O . GLU A 1 746 ? 8.514 -13.149 -22.024 1.00 94.44 746 GLU A O 1
ATOM 5765 N N . ALA A 1 747 ? 10.381 -14.109 -22.779 1.00 94.81 747 ALA A N 1
ATOM 5766 C CA . ALA A 1 747 ? 10.206 -15.337 -21.993 1.00 94.81 747 ALA A CA 1
ATOM 5767 C C . ALA A 1 747 ? 10.275 -15.102 -20.467 1.00 94.81 747 ALA A C 1
ATOM 5769 O O . ALA A 1 747 ? 9.656 -15.845 -19.701 1.00 94.81 747 ALA A O 1
ATOM 5770 N N . LYS A 1 748 ? 10.995 -14.060 -20.026 1.00 95.38 748 LYS A N 1
ATOM 5771 C CA . LYS A 1 748 ? 11.096 -13.636 -18.620 1.00 95.38 748 LYS A CA 1
ATOM 5772 C C . LYS A 1 748 ? 9.759 -13.067 -18.152 1.00 95.38 748 LYS A C 1
ATOM 5774 O O . LYS A 1 748 ? 9.236 -13.494 -17.121 1.00 95.38 748 LYS A O 1
ATOM 5779 N N . TYR A 1 749 ? 9.183 -12.153 -18.932 1.00 96.06 749 TYR A N 1
ATOM 5780 C CA . TYR A 1 749 ? 7.962 -11.444 -18.553 1.00 96.06 749 TYR A CA 1
ATOM 5781 C C . TYR A 1 749 ? 6.673 -12.230 -18.817 1.00 96.06 749 TYR A C 1
ATOM 5783 O O . TYR A 1 749 ? 5.760 -12.118 -18.001 1.00 96.06 749 TYR A O 1
ATOM 5791 N N . VAL A 1 750 ? 6.617 -13.127 -19.814 1.00 96.25 750 VAL A N 1
ATOM 5792 C CA . VAL A 1 750 ? 5.497 -14.087 -19.958 1.00 96.25 750 VAL A CA 1
ATOM 5793 C C . VAL A 1 750 ? 5.357 -14.930 -18.690 1.00 96.25 750 VAL A C 1
ATOM 5795 O O . VAL A 1 750 ? 4.277 -15.006 -18.111 1.00 96.25 750 VAL A O 1
ATOM 5798 N N . ILE A 1 751 ? 6.451 -15.531 -18.212 1.00 96.00 751 ILE A N 1
ATOM 5799 C CA . ILE A 1 751 ? 6.411 -16.406 -17.033 1.00 96.00 751 ILE A CA 1
ATOM 5800 C C . ILE A 1 751 ? 6.131 -15.624 -15.751 1.00 96.00 751 ILE A C 1
ATOM 5802 O O . ILE A 1 751 ? 5.317 -16.066 -14.943 1.00 96.00 751 ILE A O 1
ATOM 5806 N N . ARG A 1 752 ? 6.734 -14.445 -15.568 1.00 94.00 752 ARG A N 1
ATOM 5807 C CA . ARG A 1 752 ? 6.430 -13.595 -14.408 1.00 94.00 752 ARG A CA 1
ATOM 5808 C C . ARG A 1 752 ? 4.993 -13.061 -14.406 1.00 94.00 752 ARG A C 1
ATOM 5810 O O . ARG A 1 752 ? 4.397 -12.981 -13.334 1.00 94.00 752 ARG A O 1
ATOM 5817 N N . GLY A 1 753 ? 4.428 -12.750 -15.573 1.00 93.88 753 GLY A N 1
ATOM 5818 C CA . GLY A 1 753 ? 3.012 -12.405 -15.732 1.00 93.88 753 GLY A CA 1
ATOM 5819 C C . GLY A 1 753 ? 2.100 -13.571 -15.345 1.00 93.88 753 GLY A C 1
ATOM 5820 O O . GLY A 1 753 ? 1.209 -13.404 -14.522 1.00 93.88 753 GLY A O 1
ATOM 5821 N N . LEU A 1 754 ? 2.402 -14.788 -15.809 1.00 94.81 754 LEU A N 1
ATOM 5822 C CA . LEU A 1 754 ? 1.670 -16.004 -15.417 1.00 94.81 754 LEU A CA 1
ATOM 5823 C C . LEU A 1 754 ? 1.832 -16.377 -13.925 1.00 94.81 754 LEU A C 1
ATOM 5825 O O . LEU A 1 754 ? 0.998 -17.105 -13.393 1.00 94.81 754 LEU A O 1
ATOM 5829 N N . GLN A 1 755 ? 2.868 -15.878 -13.236 1.00 91.81 755 GLN A N 1
ATOM 5830 C CA . GLN A 1 755 ? 3.008 -15.947 -11.768 1.00 91.81 755 GLN A CA 1
ATOM 5831 C C . GLN A 1 755 ? 2.247 -14.831 -11.017 1.00 91.81 755 GLN A C 1
ATOM 5833 O O . GLN A 1 755 ? 2.298 -14.800 -9.783 1.00 91.81 755 GLN A O 1
ATOM 5838 N N . GLY A 1 756 ? 1.614 -13.886 -11.723 1.00 89.81 756 GLY A N 1
ATOM 5839 C CA . GLY A 1 756 ? 1.015 -12.669 -11.160 1.00 89.81 756 GLY A CA 1
ATOM 5840 C C . GLY A 1 756 ? 2.030 -11.722 -10.505 1.00 89.81 756 GLY A C 1
ATOM 5841 O O . GLY A 1 756 ? 1.694 -11.016 -9.556 1.00 89.81 756 GLY A O 1
ATOM 5842 N N . LYS A 1 757 ? 3.314 -11.801 -10.896 1.00 87.56 757 LYS A N 1
ATOM 5843 C CA . LYS A 1 757 ? 4.458 -11.221 -10.165 1.00 87.56 757 LYS A CA 1
ATOM 5844 C C . LYS A 1 757 ? 5.536 -10.716 -11.128 1.00 87.56 757 LYS A C 1
ATOM 5846 O O . LYS A 1 757 ? 6.607 -11.314 -11.238 1.00 87.56 757 LYS A O 1
ATOM 5851 N N . LEU A 1 758 ? 5.281 -9.577 -11.779 1.00 89.81 758 LEU A N 1
ATOM 5852 C CA . LEU A 1 758 ? 6.179 -8.963 -12.773 1.00 89.81 758 LEU A CA 1
ATOM 5853 C C . LEU A 1 758 ? 7.553 -8.533 -12.207 1.00 89.81 758 LEU A C 1
ATOM 5855 O O . LEU A 1 758 ? 8.551 -8.582 -12.925 1.00 89.81 758 LEU A O 1
ATOM 5859 N N . ARG A 1 759 ? 7.621 -8.214 -10.901 1.00 86.56 759 ARG A N 1
ATOM 5860 C CA . ARG A 1 759 ? 8.842 -7.916 -10.105 1.00 86.56 759 ARG A CA 1
ATOM 5861 C C . ARG A 1 759 ? 9.647 -6.664 -10.509 1.00 86.56 759 ARG A C 1
ATOM 5863 O O . ARG A 1 759 ? 10.750 -6.493 -10.006 1.00 86.56 759 ARG A O 1
ATOM 5870 N N . ILE A 1 760 ? 9.093 -5.771 -11.327 1.00 89.06 760 ILE A N 1
ATOM 5871 C CA . ILE A 1 760 ? 9.794 -4.582 -11.859 1.00 89.06 760 ILE A CA 1
ATOM 5872 C C . ILE A 1 760 ? 9.617 -3.291 -11.029 1.00 89.06 760 ILE A C 1
ATOM 5874 O O . ILE A 1 760 ? 9.861 -2.204 -11.519 1.00 89.06 760 ILE A O 1
ATOM 5878 N N . GLY A 1 761 ? 9.102 -3.353 -9.797 1.00 82.75 761 GLY A N 1
ATOM 5879 C CA . GLY A 1 761 ? 8.893 -2.153 -8.959 1.00 82.75 761 GLY A CA 1
ATOM 5880 C C . GLY A 1 761 ? 7.733 -1.224 -9.367 1.00 82.75 761 GLY A C 1
ATOM 5881 O O . GLY A 1 761 ? 7.344 -0.364 -8.578 1.00 82.75 761 GLY A O 1
ATOM 5882 N N . LEU A 1 762 ? 7.128 -1.425 -10.543 1.00 87.38 762 LEU A N 1
ATOM 5883 C CA . LEU A 1 762 ? 5.893 -0.757 -10.960 1.00 87.38 762 LEU A CA 1
ATOM 5884 C C . LEU A 1 762 ? 4.715 -1.110 -10.027 1.00 87.38 762 LEU A C 1
ATOM 5886 O O . LEU A 1 762 ? 4.575 -2.249 -9.584 1.00 87.38 762 LEU A O 1
ATOM 5890 N N . ALA A 1 763 ? 3.846 -0.129 -9.768 1.00 84.44 763 ALA A N 1
ATOM 5891 C CA . ALA A 1 763 ? 2.625 -0.265 -8.972 1.00 84.44 763 ALA A CA 1
ATOM 5892 C C . ALA A 1 763 ? 1.451 0.452 -9.662 1.00 84.44 763 ALA A C 1
ATOM 5894 O O . ALA A 1 763 ? 1.671 1.435 -10.372 1.00 84.44 763 ALA A O 1
ATOM 5895 N N . GLY A 1 764 ? 0.205 0.028 -9.412 1.00 87.06 764 GLY A N 1
ATOM 5896 C CA . GLY A 1 764 ? -0.993 0.563 -10.089 1.00 87.06 764 GLY A CA 1
ATOM 5897 C C . GLY A 1 764 ? -1.152 2.089 -10.003 1.00 87.06 764 GLY A C 1
ATOM 5898 O O . GLY A 1 764 ? -1.479 2.742 -10.989 1.00 87.06 764 GLY A O 1
ATOM 5899 N N . GLN A 1 765 ? -0.786 2.703 -8.872 1.00 89.50 765 GLN A N 1
ATOM 5900 C CA . GLN A 1 765 ? -0.773 4.168 -8.733 1.00 89.50 765 GLN A CA 1
ATOM 5901 C C . GLN A 1 765 ? 0.215 4.866 -9.687 1.00 89.50 765 GLN A C 1
ATOM 5903 O O . GLN A 1 765 ? -0.028 5.999 -10.089 1.00 89.50 765 GLN A O 1
ATOM 5908 N N . SER A 1 766 ? 1.315 4.215 -10.076 1.00 94.19 766 SER A N 1
ATOM 5909 C CA . SER A 1 766 ? 2.219 4.732 -11.113 1.00 94.19 766 SER A CA 1
ATOM 5910 C C . SER A 1 766 ? 1.675 4.511 -12.525 1.00 94.19 766 SER A C 1
ATOM 5912 O O . SER A 1 766 ? 1.956 5.332 -13.392 1.00 94.19 766 SER A O 1
ATOM 5914 N N . ILE A 1 767 ? 0.852 3.482 -12.756 1.00 95.38 767 ILE A N 1
ATOM 5915 C CA . ILE A 1 767 ? 0.141 3.291 -14.031 1.00 95.38 767 ILE A CA 1
ATOM 5916 C C . ILE A 1 767 ? -0.869 4.430 -14.240 1.00 95.38 767 ILE A C 1
ATOM 5918 O O . ILE A 1 767 ? -0.863 5.041 -15.303 1.00 95.38 767 ILE A O 1
ATOM 5922 N N . LEU A 1 768 ? -1.645 4.808 -13.214 1.00 96.50 768 LEU A N 1
ATOM 5923 C CA . LEU A 1 768 ? -2.558 5.963 -13.285 1.00 96.50 768 LEU A CA 1
ATOM 5924 C C . LEU A 1 768 ? -1.825 7.291 -13.564 1.00 96.50 768 LEU A C 1
ATOM 5926 O O . LEU A 1 768 ? -2.296 8.085 -14.376 1.00 96.50 768 LEU A O 1
ATOM 5930 N N . VAL A 1 769 ? -0.656 7.520 -12.948 1.00 96.12 769 VAL A N 1
ATOM 5931 C CA . VAL A 1 769 ? 0.205 8.684 -13.263 1.00 96.12 769 VAL A CA 1
ATOM 5932 C C . VAL A 1 769 ? 0.657 8.653 -14.722 1.00 96.12 769 VAL A C 1
ATOM 5934 O O . VAL A 1 769 ? 0.480 9.638 -15.433 1.00 96.12 769 VAL A O 1
ATOM 5937 N N . SER A 1 770 ? 1.162 7.507 -15.180 1.00 96.12 770 SER A N 1
ATOM 5938 C CA . SER A 1 770 ? 1.689 7.345 -16.539 1.00 96.12 770 SER A CA 1
ATOM 5939 C C . SER A 1 770 ? 0.600 7.520 -17.601 1.00 96.12 770 SER A C 1
ATOM 5941 O O . SER A 1 770 ? 0.846 8.140 -18.628 1.00 96.12 770 SER A O 1
ATOM 5943 N N . LEU A 1 771 ? -0.621 7.030 -17.346 1.00 96.69 771 LEU A N 1
ATOM 5944 C CA . LEU A 1 771 ? -1.785 7.258 -18.208 1.00 96.69 771 LEU A CA 1
ATOM 5945 C C . LEU A 1 771 ? -2.185 8.737 -18.235 1.00 96.69 771 LEU A C 1
ATOM 5947 O O . LEU A 1 771 ? -2.377 9.285 -19.315 1.00 96.69 771 LEU A O 1
ATOM 5951 N N . THR A 1 772 ? -2.244 9.401 -17.075 1.00 96.75 772 THR A N 1
ATOM 5952 C CA . THR A 1 772 ? -2.528 10.848 -17.000 1.00 96.75 772 THR A CA 1
ATOM 5953 C C . THR A 1 772 ? -1.538 11.628 -17.869 1.00 96.75 772 THR A C 1
ATOM 5955 O O . THR A 1 772 ? -1.938 12.346 -18.781 1.00 96.75 772 THR A O 1
ATOM 5958 N N . GLN A 1 773 ? -0.237 11.425 -17.645 1.00 94.81 773 GLN A N 1
ATOM 5959 C CA . GLN A 1 773 ? 0.828 12.088 -18.396 1.00 94.81 773 GLN A CA 1
ATOM 5960 C C . GLN A 1 773 ? 0.810 11.730 -19.890 1.00 94.81 773 GLN A C 1
ATOM 5962 O O . GLN A 1 773 ? 1.143 12.582 -20.715 1.00 94.81 773 GLN A O 1
ATOM 5967 N N . ALA A 1 774 ? 0.436 10.500 -20.256 1.00 94.56 774 ALA A N 1
ATOM 5968 C CA . ALA A 1 774 ? 0.356 10.072 -21.650 1.00 94.56 774 ALA A CA 1
ATOM 5969 C C . ALA A 1 774 ? -0.761 10.783 -22.427 1.00 94.56 774 ALA A C 1
ATOM 5971 O O . ALA A 1 774 ? -0.531 11.177 -23.566 1.00 94.56 774 ALA A O 1
ATOM 5972 N N . PHE A 1 775 ? -1.927 10.991 -21.807 1.00 94.56 775 PHE A N 1
ATOM 5973 C CA . PHE A 1 775 ? -3.053 11.703 -22.421 1.00 94.56 775 PHE A CA 1
ATOM 5974 C C . PHE A 1 775 ? -2.951 13.235 -22.333 1.00 94.56 775 PHE A C 1
ATOM 5976 O O . PHE A 1 775 ? -3.559 13.917 -23.156 1.00 94.56 775 PHE A O 1
ATOM 5983 N N . MET A 1 776 ? -2.201 13.790 -21.372 1.00 93.44 776 MET A N 1
ATOM 5984 C CA . MET A 1 776 ? -2.047 15.243 -21.205 1.00 93.44 776 MET A CA 1
ATOM 5985 C C . MET A 1 776 ? -1.448 15.934 -22.438 1.00 93.44 776 MET A C 1
ATOM 5987 O O . MET A 1 776 ? -0.445 15.488 -22.997 1.00 93.44 776 MET A O 1
ATOM 5991 N N . HIS A 1 777 ? -2.006 17.088 -22.799 1.00 91.44 777 HIS A N 1
ATOM 5992 C CA . HIS A 1 777 ? -1.559 17.911 -23.918 1.00 91.44 777 HIS A CA 1
ATOM 5993 C C . HIS A 1 777 ? -0.094 18.395 -23.738 1.00 91.44 777 HIS A C 1
ATOM 5995 O O . HIS A 1 777 ? 0.242 18.941 -22.682 1.00 91.44 777 HIS A O 1
ATOM 6001 N N . PRO A 1 778 ? 0.799 18.276 -24.748 1.00 88.31 778 PRO A N 1
ATOM 6002 C CA . PRO A 1 778 ? 2.240 18.541 -24.612 1.00 88.31 778 PRO A CA 1
ATOM 6003 C C . PRO A 1 778 ? 2.649 19.918 -24.072 1.00 88.31 778 PRO A C 1
ATOM 6005 O O . PRO A 1 778 ? 3.739 20.046 -23.519 1.00 88.31 778 PRO A O 1
ATOM 6008 N N . LYS A 1 779 ? 1.797 20.947 -24.194 1.00 89.50 779 LYS A N 1
ATOM 6009 C CA . LYS A 1 779 ? 2.058 22.274 -23.596 1.00 89.50 779 LYS A CA 1
ATOM 6010 C C . LYS A 1 779 ? 2.017 22.262 -22.061 1.00 89.50 779 LYS A C 1
ATOM 6012 O O . LYS A 1 779 ? 2.702 23.068 -21.446 1.00 89.50 779 LYS A O 1
ATOM 6017 N N . GLU A 1 780 ? 1.233 21.368 -21.459 1.00 92.00 780 GLU A N 1
ATOM 6018 C CA . GLU A 1 780 ? 1.006 21.305 -20.007 1.00 92.00 780 GLU A CA 1
ATOM 6019 C C . GLU A 1 780 ? 1.804 20.191 -19.323 1.00 92.00 780 GLU A C 1
ATOM 6021 O O . GLU A 1 780 ? 1.960 20.205 -18.107 1.00 92.00 780 GLU A O 1
ATOM 6026 N N . GLN A 1 781 ? 2.374 19.250 -20.085 1.00 84.69 781 GLN A N 1
ATOM 6027 C CA . GLN A 1 781 ? 3.200 18.164 -19.540 1.00 84.69 781 GLN A CA 1
ATOM 6028 C C . GLN A 1 781 ? 4.401 18.666 -18.710 1.00 84.69 781 GLN A C 1
ATOM 6030 O O . GLN A 1 781 ? 4.892 17.933 -17.856 1.00 84.69 781 GLN A O 1
ATOM 6035 N N . GLY A 1 782 ? 4.868 19.903 -18.920 1.00 86.62 782 GLY A N 1
ATOM 6036 C CA . GLY A 1 782 ? 5.924 20.521 -18.108 1.00 86.62 782 GLY A CA 1
ATOM 6037 C C . GLY A 1 782 ? 5.466 21.087 -16.754 1.00 86.62 782 GLY A C 1
ATOM 6038 O O . GLY A 1 782 ? 6.314 21.354 -15.902 1.00 86.62 782 GLY A O 1
ATOM 6039 N N . ASP A 1 783 ? 4.161 21.271 -16.537 1.00 93.50 783 ASP A N 1
ATOM 6040 C CA . ASP A 1 783 ? 3.613 21.938 -15.353 1.00 93.50 783 ASP A CA 1
ATOM 6041 C C . ASP A 1 783 ? 3.164 20.925 -14.285 1.00 93.50 783 ASP A C 1
ATOM 6043 O O . ASP A 1 783 ? 2.320 20.055 -14.512 1.00 93.50 783 ASP A O 1
ATOM 6047 N N . LYS A 1 784 ? 3.733 21.043 -13.081 1.00 92.38 784 LYS A N 1
ATOM 6048 C CA . LYS A 1 784 ? 3.462 20.125 -11.964 1.00 92.38 784 LYS A CA 1
ATOM 6049 C C . LYS A 1 784 ? 2.095 20.340 -11.309 1.00 92.38 784 LYS A C 1
ATOM 6051 O O . LYS A 1 784 ? 1.556 19.383 -10.755 1.00 92.38 784 LYS A O 1
ATOM 6056 N N . ALA A 1 785 ? 1.542 21.551 -11.349 1.00 94.62 785 ALA A N 1
ATOM 6057 C CA . ALA A 1 785 ? 0.214 21.840 -10.818 1.00 94.62 785 ALA A CA 1
ATOM 6058 C C . ALA A 1 785 ? -0.863 21.266 -11.749 1.00 94.62 785 ALA A C 1
ATOM 6060 O O . ALA A 1 785 ? -1.739 20.536 -11.285 1.00 94.62 785 ALA A O 1
ATOM 6061 N N . LEU A 1 786 ? -0.725 21.482 -13.060 1.00 95.88 786 LEU A N 1
ATOM 6062 C CA . LEU A 1 786 ? -1.641 20.934 -14.069 1.00 95.88 786 LEU A CA 1
ATOM 6063 C C . LEU A 1 786 ? -1.562 19.397 -14.139 1.00 95.88 786 LEU A C 1
ATOM 6065 O O . LEU A 1 786 ? -2.594 18.731 -14.219 1.00 95.88 786 LEU A O 1
ATOM 6069 N N . GLN A 1 787 ? -0.366 18.805 -13.986 1.00 94.00 787 GLN A N 1
ATOM 6070 C CA . GLN A 1 787 ? -0.230 17.353 -13.785 1.00 94.00 787 GLN A CA 1
ATOM 6071 C C . GLN A 1 787 ? -0.983 16.859 -12.539 1.00 94.00 787 GLN A C 1
ATOM 6073 O O . GLN A 1 787 ? -1.636 15.815 -12.590 1.00 94.00 787 GLN A O 1
ATOM 6078 N N . ALA A 1 788 ? -0.898 17.574 -11.412 1.00 94.94 788 ALA A N 1
ATOM 6079 C CA . ALA A 1 788 ? -1.573 17.185 -10.173 1.00 94.94 788 ALA A CA 1
ATOM 6080 C C . ALA A 1 788 ? -3.105 17.315 -10.273 1.00 94.94 788 ALA A C 1
ATOM 6082 O O . ALA A 1 788 ? -3.823 16.468 -9.734 1.00 94.94 788 ALA A O 1
ATOM 6083 N N . GLU A 1 789 ? -3.602 18.323 -10.991 1.00 96.25 789 GLU A N 1
ATOM 6084 C CA . GLU A 1 789 ? -5.023 18.510 -11.294 1.00 96.25 789 GLU A CA 1
ATOM 6085 C C . GLU A 1 789 ? -5.563 17.383 -12.185 1.00 96.25 789 GLU A C 1
ATOM 6087 O O . GLU A 1 789 ? -6.460 16.651 -11.760 1.00 96.25 789 GLU A O 1
ATOM 6092 N N . ALA A 1 790 ? -4.955 17.140 -13.349 1.00 96.56 790 ALA A N 1
ATOM 6093 C CA . ALA A 1 790 ? -5.336 16.032 -14.231 1.00 96.56 790 ALA A CA 1
ATOM 6094 C C . ALA A 1 790 ? -5.316 14.678 -13.488 1.00 96.56 790 ALA A C 1
ATOM 6096 O O . ALA A 1 790 ? -6.263 13.887 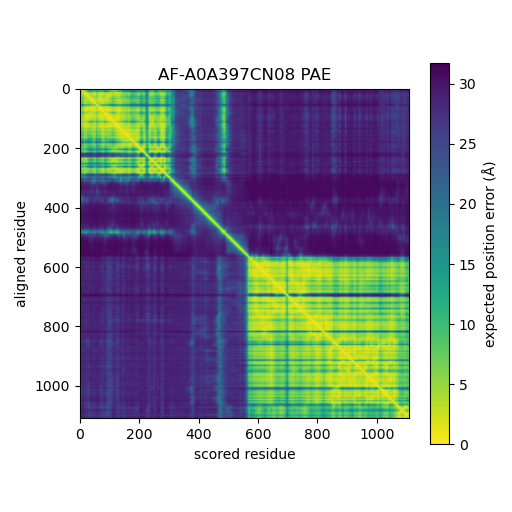-13.559 1.00 96.56 790 ALA A O 1
ATOM 6097 N N . LEU A 1 791 ? -4.278 14.438 -12.678 1.00 96.56 791 LEU A N 1
ATOM 6098 C CA . LEU A 1 791 ? -4.120 13.209 -11.897 1.00 96.56 791 LEU A CA 1
ATOM 6099 C C . LEU A 1 791 ? -5.184 13.053 -10.803 1.00 96.56 791 LEU A C 1
ATOM 6101 O O . LEU A 1 791 ? -5.602 11.930 -10.515 1.00 96.56 791 LEU A O 1
ATOM 6105 N N . LYS A 1 792 ? -5.633 14.148 -10.179 1.00 95.56 792 LYS A N 1
ATOM 6106 C CA . LYS A 1 792 ? -6.737 14.150 -9.203 1.00 95.56 792 LYS A CA 1
ATOM 6107 C C . LYS A 1 792 ? -8.027 13.653 -9.857 1.00 95.56 792 LYS A C 1
ATOM 6109 O O . LYS A 1 792 ? -8.733 12.845 -9.254 1.00 95.56 792 LYS A O 1
ATOM 6114 N N . HIS A 1 793 ? -8.296 14.062 -11.096 1.00 96.56 793 HIS A N 1
ATOM 6115 C CA . HIS A 1 793 ? -9.452 13.596 -11.861 1.00 96.56 793 HIS A CA 1
ATOM 6116 C C . HIS A 1 793 ? -9.329 12.125 -12.291 1.00 96.56 793 HIS A C 1
ATOM 6118 O O . HIS A 1 793 ? -10.247 11.350 -12.019 1.00 96.56 793 HIS A O 1
ATOM 6124 N N . VAL A 1 794 ? -8.185 11.693 -12.839 1.00 97.06 794 VAL A N 1
ATOM 6125 C CA . VAL A 1 794 ? -7.943 10.276 -13.204 1.00 97.06 794 VAL A CA 1
ATOM 6126 C C . VAL A 1 794 ? -8.029 9.350 -11.985 1.00 97.06 794 VAL A C 1
ATOM 6128 O O . VAL A 1 794 ? -8.673 8.301 -12.041 1.00 97.06 794 VAL A O 1
ATOM 6131 N N . LYS A 1 795 ? -7.439 9.743 -10.848 1.00 95.62 795 LYS A N 1
ATOM 6132 C CA . LYS A 1 795 ? -7.552 8.989 -9.589 1.00 95.62 795 LYS A CA 1
ATOM 6133 C C . LYS A 1 795 ? -8.988 8.928 -9.090 1.00 95.62 795 LYS A C 1
ATOM 6135 O O . LYS A 1 795 ? -9.405 7.858 -8.657 1.00 95.62 795 LYS A O 1
ATOM 6140 N N . ARG A 1 796 ? -9.745 10.030 -9.148 1.00 94.81 796 ARG A N 1
ATOM 6141 C CA . ARG A 1 796 ? -11.161 10.050 -8.751 1.00 94.81 796 ARG A CA 1
ATOM 6142 C C . ARG A 1 796 ? -11.983 9.094 -9.617 1.00 94.81 796 ARG A C 1
ATOM 6144 O O . ARG A 1 796 ? -12.674 8.252 -9.057 1.00 94.81 796 ARG A O 1
ATOM 6151 N N . ALA A 1 797 ? -11.841 9.175 -10.940 1.00 95.88 797 ALA A N 1
ATOM 6152 C CA . ALA A 1 797 ? -12.512 8.299 -11.900 1.00 95.88 797 ALA A CA 1
ATOM 6153 C C . ALA A 1 797 ? -12.254 6.812 -11.597 1.00 95.88 797 ALA A C 1
ATOM 6155 O O . ALA A 1 797 ? -13.200 6.054 -11.409 1.00 95.88 797 ALA A O 1
ATOM 6156 N N . PHE A 1 798 ? -10.988 6.405 -11.444 1.00 95.81 798 PHE A N 1
ATOM 6157 C CA . PHE A 1 798 ? -10.655 5.015 -11.103 1.00 95.81 798 PHE A CA 1
ATOM 6158 C C . PHE A 1 798 ? -11.082 4.613 -9.680 1.00 95.81 798 PHE A C 1
ATOM 6160 O O . PHE A 1 798 ? -11.355 3.446 -9.419 1.00 95.81 798 PHE A O 1
ATOM 6167 N N . SER A 1 799 ? -11.146 5.556 -8.736 1.00 94.88 799 SER A N 1
ATOM 6168 C CA . SER A 1 799 ? -11.537 5.239 -7.357 1.00 94.88 799 SER A CA 1
ATOM 6169 C C . SER A 1 799 ? -13.054 5.087 -7.208 1.00 94.88 799 SER A C 1
ATOM 6171 O O . SER A 1 799 ? -13.488 4.231 -6.439 1.00 94.88 799 SER A O 1
ATOM 6173 N N . GLU A 1 800 ? -13.852 5.862 -7.954 1.00 94.62 800 GLU A N 1
ATOM 6174 C CA . GLU A 1 800 ? -15.312 5.700 -8.069 1.00 94.62 800 GLU A CA 1
ATOM 6175 C C . GLU A 1 800 ? -15.715 4.530 -8.984 1.00 94.62 800 GLU A C 1
ATOM 6177 O O . GLU A 1 800 ? -16.745 3.908 -8.732 1.00 94.62 800 GLU A O 1
ATOM 6182 N N . PHE A 1 801 ? -14.900 4.200 -9.995 1.00 95.06 801 PHE A N 1
ATOM 6183 C CA . PHE A 1 801 ? -15.138 3.112 -10.949 1.00 95.06 801 PHE A CA 1
ATOM 6184 C C . PHE A 1 801 ? -13.814 2.362 -11.271 1.00 95.06 801 PHE A C 1
ATOM 6186 O O . PHE A 1 801 ? -13.108 2.716 -12.222 1.00 95.06 801 PHE A O 1
ATOM 6193 N N . PRO A 1 802 ? -13.435 1.325 -10.493 1.00 93.88 802 PRO A N 1
ATOM 6194 C CA . PRO A 1 802 ? -12.148 0.629 -10.588 1.00 93.88 802 PRO A CA 1
ATOM 6195 C C . PRO A 1 802 ? -12.128 -0.375 -11.751 1.00 93.88 802 PRO A C 1
ATOM 6197 O O . PRO A 1 802 ? -12.181 -1.592 -11.571 1.00 93.88 802 PRO A O 1
ATOM 6200 N N . ASN A 1 803 ? -12.080 0.147 -12.975 1.00 94.69 803 ASN A N 1
ATOM 6201 C CA . ASN A 1 803 ? -11.999 -0.625 -14.211 1.00 94.69 803 ASN A CA 1
ATOM 6202 C C . ASN A 1 803 ? -11.067 0.093 -15.206 1.00 94.69 803 ASN A C 1
ATOM 6204 O O . ASN A 1 803 ? -11.337 1.219 -15.624 1.00 94.69 803 ASN A O 1
ATOM 6208 N N . TYR A 1 804 ? -9.965 -0.562 -15.586 1.00 94.81 804 TYR A N 1
ATOM 6209 C CA . TYR A 1 804 ? -8.976 0.006 -16.508 1.00 94.81 804 TYR A CA 1
ATOM 6210 C C . TYR A 1 804 ? -9.462 0.083 -17.960 1.00 94.81 804 TYR A C 1
ATOM 6212 O O . TYR A 1 804 ? -9.034 0.983 -18.678 1.00 94.81 804 TYR A O 1
ATOM 6220 N N . GLU A 1 805 ? -10.348 -0.817 -18.391 1.00 94.75 805 GLU A N 1
ATOM 6221 C CA . GLU 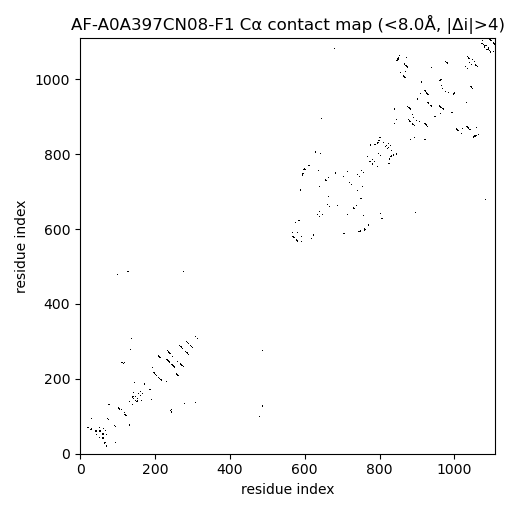A 1 805 ? -10.944 -0.796 -19.731 1.00 94.75 805 GLU A CA 1
ATOM 6222 C C . GLU A 1 805 ? -11.843 0.434 -19.898 1.00 94.75 805 GLU A C 1
ATOM 6224 O O . GLU A 1 805 ? -11.630 1.225 -20.815 1.00 94.75 805 GLU A O 1
ATOM 6229 N N . VAL A 1 806 ? -12.754 0.666 -18.945 1.00 96.06 806 VAL A N 1
ATOM 6230 C CA . VAL A 1 806 ? -13.652 1.836 -18.951 1.00 96.06 806 VAL A CA 1
ATOM 6231 C C . VAL A 1 806 ? -12.881 3.142 -18.742 1.00 96.06 806 VAL A C 1
ATOM 6233 O O . VAL A 1 806 ? -13.165 4.134 -19.414 1.00 96.06 806 VAL A O 1
ATOM 6236 N N . LEU A 1 807 ? -11.854 3.167 -17.883 1.00 96.69 807 LEU A N 1
ATOM 6237 C CA . LEU A 1 807 ? -10.991 4.346 -17.742 1.00 96.69 807 LEU A CA 1
ATOM 6238 C C . LEU A 1 807 ? -10.258 4.672 -19.056 1.00 96.69 807 LEU A C 1
ATOM 6240 O O . LEU A 1 807 ? -10.229 5.832 -19.467 1.00 96.69 807 LEU A O 1
ATOM 6244 N N . ALA A 1 808 ? -9.683 3.666 -19.722 1.00 96.00 808 ALA A N 1
ATOM 6245 C CA . ALA A 1 808 ? -8.958 3.852 -20.976 1.00 96.00 808 ALA A CA 1
ATOM 6246 C C . ALA A 1 808 ? -9.885 4.264 -22.129 1.00 96.00 808 ALA A C 1
ATOM 6248 O O . ALA A 1 808 ? -9.535 5.171 -22.881 1.00 96.00 808 ALA A O 1
ATOM 6249 N N . SER A 1 809 ? -11.077 3.666 -22.251 1.00 95.38 809 SER A N 1
ATOM 6250 C CA . SER A 1 809 ? -12.058 4.069 -23.267 1.00 95.38 809 SER A CA 1
ATOM 6251 C C . SER A 1 809 ? -12.573 5.490 -23.029 1.00 95.38 809 SER A C 1
ATOM 6253 O O . SER A 1 809 ? -12.761 6.238 -23.986 1.00 95.38 809 SER A O 1
ATOM 6255 N N . SER A 1 810 ? -12.751 5.897 -21.768 1.00 95.50 810 SER A N 1
ATOM 6256 C CA . SER A 1 810 ? -13.165 7.262 -21.408 1.00 95.50 810 SER A CA 1
ATOM 6257 C C . SER A 1 810 ? -12.080 8.291 -21.736 1.00 95.50 810 SER A C 1
ATOM 6259 O O . SER A 1 810 ? -12.368 9.301 -22.374 1.00 95.50 810 SER A O 1
ATOM 6261 N N . LEU A 1 811 ? -10.818 8.003 -21.394 1.00 95.25 811 LEU A N 1
ATOM 6262 C CA . LEU A 1 811 ? -9.664 8.826 -21.778 1.00 95.25 811 LEU A CA 1
ATOM 6263 C C . LEU A 1 811 ? -9.531 8.948 -23.305 1.00 95.25 811 LEU A C 1
ATOM 6265 O O . LEU A 1 811 ? -9.380 10.058 -23.810 1.00 95.25 811 LEU A O 1
ATOM 6269 N N . LEU A 1 812 ? -9.665 7.841 -24.046 1.00 93.50 812 LEU A N 1
ATOM 6270 C CA . LEU A 1 812 ? -9.678 7.843 -25.516 1.00 93.50 812 LEU A CA 1
ATOM 6271 C C . LEU A 1 812 ? -10.864 8.637 -26.092 1.00 93.50 812 LEU A C 1
ATOM 6273 O O . LEU A 1 812 ? -10.707 9.294 -27.117 1.00 93.50 812 LEU A O 1
ATOM 6277 N N . THR A 1 813 ? -12.030 8.618 -25.441 1.00 92.12 813 THR A N 1
ATOM 6278 C CA . THR A 1 813 ? -13.221 9.372 -25.876 1.00 92.12 813 THR A CA 1
ATOM 6279 C C . THR A 1 813 ? -13.024 10.880 -25.716 1.00 92.12 813 THR A C 1
ATOM 6281 O O . THR A 1 813 ? -13.299 11.627 -26.652 1.00 92.12 813 THR A O 1
ATOM 6284 N N . VAL A 1 814 ? -12.491 11.340 -24.578 1.00 91.00 814 VAL A N 1
ATOM 6285 C CA . VAL A 1 814 ? -12.132 12.760 -24.388 1.00 91.00 814 VAL A CA 1
ATOM 6286 C C . VAL A 1 814 ? -11.024 13.165 -25.374 1.00 91.00 814 VAL A C 1
ATOM 6288 O O . VAL A 1 814 ? -11.166 14.146 -26.096 1.00 91.00 814 VAL A O 1
ATOM 6291 N N . PHE A 1 815 ? -9.967 12.356 -25.504 1.00 90.00 815 PHE A N 1
ATOM 6292 C CA . PHE A 1 815 ? -8.833 12.594 -26.412 1.00 90.00 815 PHE A CA 1
ATOM 6293 C C . PHE A 1 815 ? -9.200 12.646 -27.907 1.00 90.00 815 PHE A C 1
ATOM 6295 O O . PHE A 1 815 ? -8.521 13.322 -28.675 1.00 90.00 815 PHE A O 1
ATOM 6302 N N . THR A 1 816 ? -10.250 11.940 -28.342 1.00 86.06 816 THR A N 1
ATOM 6303 C CA . THR A 1 816 ? -10.701 11.941 -29.749 1.00 86.06 816 THR A CA 1
ATOM 6304 C C . THR A 1 816 ? -11.779 12.976 -30.058 1.00 86.06 816 THR A C 1
ATOM 6306 O O . THR A 1 816 ? -11.922 13.349 -31.221 1.00 86.06 816 THR A O 1
ATOM 6309 N N . ARG A 1 817 ? -12.509 13.471 -29.048 1.00 80.94 817 ARG A N 1
ATOM 6310 C CA . ARG A 1 817 ? -13.416 14.624 -29.190 1.00 80.94 817 ARG A CA 1
ATOM 6311 C C . ARG A 1 817 ? -12.655 15.945 -29.338 1.00 80.94 817 ARG A C 1
ATOM 6313 O O . ARG A 1 817 ? -13.167 16.865 -29.966 1.00 80.94 817 ARG A O 1
ATOM 6320 N N . GLU A 1 818 ? -11.448 16.024 -28.782 1.00 65.56 818 GLU A N 1
ATOM 6321 C CA . GLU A 1 818 ? -10.734 17.278 -28.549 1.00 65.56 818 GLU A CA 1
ATOM 6322 C C . GLU A 1 818 ? -9.452 17.459 -29.388 1.00 65.56 818 GLU A C 1
ATOM 6324 O O . GLU A 1 818 ? -8.665 16.538 -29.605 1.00 65.56 818 GLU A O 1
ATOM 6329 N N . ASN A 1 819 ? -9.208 18.709 -29.800 1.00 55.91 819 ASN A N 1
ATOM 6330 C CA . ASN A 1 819 ? -7.903 19.240 -30.226 1.00 55.91 819 ASN A CA 1
ATOM 6331 C C . ASN A 1 819 ? -7.107 18.427 -31.278 1.00 55.91 819 ASN A C 1
ATOM 6333 O O . ASN A 1 819 ? -5.887 18.316 -31.169 1.00 55.91 819 ASN A O 1
ATOM 6337 N N . ASP A 1 820 ? -7.751 17.885 -32.318 1.00 62.88 820 ASP A N 1
ATOM 6338 C CA . ASP A 1 820 ? -7.109 17.087 -33.386 1.00 62.88 820 ASP A CA 1
ATOM 6339 C C . ASP A 1 820 ? -6.178 15.967 -32.858 1.00 62.88 820 ASP A C 1
ATOM 6341 O O . ASP A 1 820 ? -5.086 15.768 -33.396 1.00 62.88 820 ASP A O 1
ATOM 6345 N N . GLN A 1 821 ? -6.554 15.273 -31.775 1.00 65.31 821 GLN A N 1
ATOM 6346 C CA . GLN A 1 821 ? -5.731 14.221 -31.142 1.00 65.31 821 GLN A CA 1
ATOM 6347 C C . GLN A 1 821 ? -4.372 14.717 -30.591 1.00 65.31 821 GLN A C 1
ATOM 6349 O O . GLN A 1 821 ? -3.460 13.926 -30.354 1.00 65.31 821 GLN A O 1
ATOM 6354 N N . LYS A 1 822 ? -4.207 16.024 -30.338 1.00 75.31 822 LYS A N 1
ATOM 6355 C CA . LYS A 1 822 ? -2.959 16.606 -29.793 1.00 75.31 822 LYS A CA 1
ATOM 6356 C C . LYS A 1 822 ? -2.816 16.439 -28.273 1.00 75.31 822 LYS A C 1
ATOM 6358 O O . LYS A 1 822 ? -1.791 16.832 -27.721 1.00 75.31 822 LYS A O 1
ATOM 6363 N N . GLY A 1 823 ? -3.815 15.870 -27.597 1.00 86.12 823 GLY A N 1
ATOM 6364 C CA . GLY A 1 823 ? -3.838 15.628 -26.151 1.00 86.12 823 GLY A CA 1
ATOM 6365 C C . GLY A 1 823 ? -4.893 16.443 -25.398 1.00 86.12 823 GLY A C 1
ATOM 6366 O O . GLY A 1 823 ? -5.412 17.436 -25.901 1.00 86.12 823 GLY A O 1
ATOM 6367 N N . VAL A 1 824 ? -5.193 15.997 -24.179 1.00 92.25 824 VAL A N 1
ATOM 6368 C CA . VAL A 1 824 ? -6.244 16.514 -23.287 1.00 92.25 824 VAL A CA 1
ATOM 6369 C C . VAL A 1 824 ? -5.665 17.583 -22.355 1.00 92.25 824 VAL A C 1
ATOM 6371 O O . VAL A 1 824 ? -4.620 17.356 -21.740 1.00 92.25 824 VAL A O 1
ATOM 6374 N N . PHE A 1 825 ? -6.322 18.737 -22.224 1.00 93.00 825 PHE A N 1
ATOM 6375 C CA . PHE A 1 825 ? -5.922 19.773 -21.259 1.00 93.00 825 PHE A CA 1
ATOM 6376 C C . PHE A 1 825 ? -6.348 19.396 -19.829 1.00 93.00 825 PHE A C 1
ATOM 6378 O O . PHE A 1 825 ? -7.361 18.724 -19.637 1.00 93.00 825 PHE A O 1
ATOM 6385 N N . ALA A 1 826 ? -5.604 19.823 -18.807 1.00 93.88 826 ALA A N 1
ATOM 6386 C CA . ALA A 1 826 ? -5.794 19.402 -17.412 1.00 93.88 826 ALA A CA 1
ATOM 6387 C C . ALA A 1 826 ? -7.225 19.624 -16.889 1.00 93.88 826 ALA A C 1
ATOM 6389 O O . ALA A 1 826 ? -7.779 18.754 -16.214 1.00 93.88 826 ALA A O 1
ATOM 6390 N N . SER A 1 827 ? -7.850 20.737 -17.281 1.00 92.50 827 SER A N 1
ATOM 6391 C CA . SER A 1 827 ? -9.241 21.078 -16.964 1.00 92.50 827 SER A CA 1
ATOM 6392 C C . SER A 1 827 ? -10.272 20.109 -17.559 1.00 92.50 827 SER A C 1
ATOM 6394 O O . SER A 1 827 ? -11.318 19.891 -16.952 1.00 92.50 827 SER A O 1
ATOM 6396 N N . GLN A 1 828 ? -9.982 19.484 -18.705 1.00 92.75 828 GLN A N 1
ATOM 6397 C CA . GLN A 1 828 ? -10.892 18.579 -19.424 1.00 92.75 828 GLN A CA 1
ATOM 6398 C C . GLN A 1 828 ? -10.949 17.177 -18.803 1.00 92.75 828 GLN A C 1
ATOM 6400 O O . GLN A 1 828 ? -11.931 16.458 -18.970 1.00 92.75 828 GLN A O 1
ATOM 6405 N N . PHE A 1 829 ? -9.958 16.786 -17.990 1.00 95.38 829 PHE A N 1
ATOM 6406 C CA . PHE A 1 829 ? -10.012 15.512 -17.257 1.00 95.38 829 PHE A CA 1
ATOM 6407 C C . PHE A 1 829 ? -11.209 15.433 -16.285 1.00 95.38 829 PHE A C 1
ATOM 6409 O O . PHE A 1 829 ? -11.568 14.336 -15.852 1.00 95.38 829 PHE A O 1
ATOM 6416 N N . VAL A 1 830 ? -11.875 16.555 -15.968 1.00 95.31 830 VAL A N 1
ATOM 6417 C CA . VAL A 1 830 ? -13.143 16.566 -15.220 1.00 95.31 830 VAL A CA 1
ATOM 6418 C C . VAL A 1 830 ? -14.258 15.772 -15.911 1.00 95.31 830 VAL A C 1
ATOM 6420 O O . VAL A 1 830 ? -15.053 15.141 -15.211 1.00 95.31 830 VAL A O 1
ATOM 6423 N N . GLU A 1 831 ? -14.268 15.720 -17.248 1.00 94.06 831 GLU A N 1
ATOM 6424 C CA . GLU A 1 831 ? -15.256 14.995 -18.067 1.00 94.06 831 GLU A CA 1
ATOM 6425 C C . GLU A 1 831 ? -15.220 13.479 -17.826 1.00 94.06 831 GLU A C 1
ATOM 6427 O O . GLU A 1 831 ? -16.220 12.793 -18.019 1.00 94.06 831 GLU A O 1
ATOM 6432 N N . LEU A 1 832 ? -14.119 12.934 -17.288 1.00 95.31 832 LEU A N 1
ATOM 6433 C CA . LEU A 1 832 ? -14.062 11.529 -16.865 1.00 95.31 832 LEU A CA 1
ATOM 6434 C C . LEU A 1 832 ? -15.125 11.179 -15.810 1.00 95.31 832 LEU A C 1
ATOM 6436 O O . LEU A 1 832 ? -15.468 10.009 -15.672 1.00 95.31 832 LEU A O 1
ATOM 6440 N N . ALA A 1 833 ? -15.670 12.162 -15.085 1.00 93.12 833 ALA A N 1
ATOM 6441 C CA . ALA A 1 833 ? -16.775 11.949 -14.152 1.00 93.12 833 ALA A CA 1
ATOM 6442 C C . ALA A 1 833 ? -18.135 11.699 -14.838 1.00 93.12 833 ALA A C 1
ATOM 6444 O O . ALA A 1 833 ? -19.052 11.227 -14.170 1.00 93.12 833 ALA A O 1
ATOM 6445 N N . GLU A 1 834 ? -18.285 11.980 -16.138 1.00 93.12 834 GLU A N 1
ATOM 6446 C CA . GLU A 1 834 ? -19.483 11.599 -16.903 1.00 93.12 834 GLU A CA 1
ATOM 6447 C C . GLU A 1 834 ? -19.528 10.078 -17.110 1.00 93.12 834 GLU A C 1
ATOM 6449 O O . GLU A 1 834 ? -20.571 9.455 -16.933 1.00 93.12 834 GLU A O 1
ATOM 6454 N N . PHE A 1 835 ? -18.373 9.471 -17.399 1.00 93.31 835 PHE A N 1
ATOM 6455 C CA . PHE A 1 835 ? -18.235 8.046 -17.718 1.00 93.31 835 PHE A CA 1
ATOM 6456 C C . PHE A 1 835 ? -17.923 7.171 -16.490 1.00 93.31 835 PHE A C 1
ATOM 6458 O O . PHE A 1 835 ? -18.469 6.080 -16.344 1.00 93.31 835 PHE A O 1
ATOM 6465 N N . CYS A 1 836 ? -17.056 7.651 -15.594 1.00 94.50 836 CYS A N 1
ATOM 6466 C CA . CYS A 1 836 ? -16.548 6.920 -14.433 1.00 94.50 836 CYS A CA 1
ATOM 6467 C C . CYS A 1 836 ? -17.086 7.532 -13.130 1.00 94.50 836 CYS A C 1
ATOM 6469 O O . CYS A 1 836 ? -16.382 8.273 -12.436 1.00 9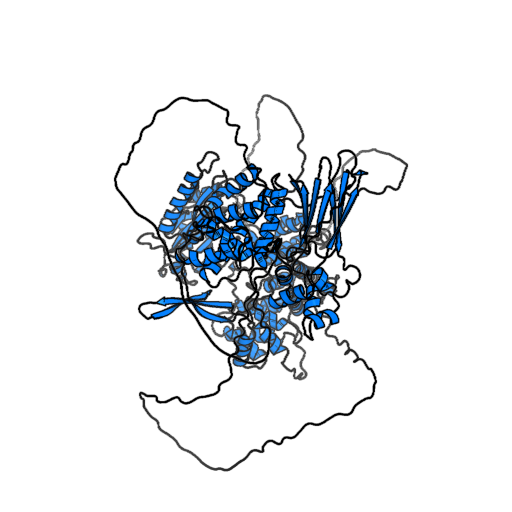4.50 836 CYS A O 1
ATOM 6471 N N . HIS A 1 837 ? -18.338 7.217 -12.797 1.00 91.44 837 HIS A N 1
ATOM 6472 C CA . HIS A 1 837 ? -19.005 7.651 -11.567 1.00 91.44 837 HIS A CA 1
ATOM 6473 C C . HIS A 1 837 ? -19.589 6.474 -10.774 1.00 91.44 837 HIS A C 1
ATOM 6475 O O . HIS A 1 837 ? -19.862 5.401 -11.319 1.00 91.44 837 HIS A O 1
ATOM 6481 N N . LEU A 1 838 ? -19.802 6.691 -9.471 1.00 93.81 838 LEU A N 1
ATOM 6482 C CA . LEU A 1 838 ? -20.374 5.694 -8.562 1.00 93.81 838 LEU A CA 1
ATOM 6483 C C . LEU A 1 838 ? -21.704 5.123 -9.089 1.00 93.81 838 LEU A C 1
ATOM 6485 O O . LEU A 1 838 ? -22.705 5.836 -9.145 1.00 93.81 838 LEU A O 1
ATOM 6489 N N . THR A 1 839 ? -21.713 3.828 -9.414 1.00 92.19 839 THR A N 1
ATOM 6490 C CA . THR A 1 839 ? -22.839 3.141 -10.067 1.00 92.19 839 THR A CA 1
ATOM 6491 C C . THR A 1 839 ? -23.178 1.837 -9.343 1.00 92.19 839 THR A C 1
ATOM 6493 O O . THR A 1 839 ? -22.305 0.999 -9.124 1.00 92.19 839 THR A O 1
ATOM 6496 N N . ALA A 1 840 ? -24.452 1.633 -8.991 1.00 92.62 840 ALA A N 1
ATOM 6497 C CA . ALA A 1 840 ? -24.901 0.408 -8.326 1.00 92.62 840 ALA A CA 1
ATOM 6498 C C . ALA A 1 840 ? -24.633 -0.837 -9.193 1.00 92.62 840 ALA A C 1
ATOM 6500 O O . ALA A 1 840 ? -25.066 -0.920 -10.342 1.00 92.62 840 ALA A O 1
ATOM 6501 N N . GLY A 1 841 ? -23.931 -1.819 -8.623 1.00 92.06 841 GLY A N 1
ATOM 6502 C CA . GLY A 1 841 ? -23.517 -3.044 -9.310 1.00 92.06 841 GLY A CA 1
ATOM 6503 C C . GLY A 1 841 ? -22.057 -3.071 -9.772 1.00 92.06 841 GLY A C 1
ATOM 6504 O O . GLY A 1 841 ? -21.604 -4.156 -10.150 1.00 92.06 841 GLY A O 1
ATOM 6505 N N . THR A 1 842 ? -21.332 -1.952 -9.664 1.00 94.00 842 THR A N 1
ATOM 6506 C CA . THR A 1 842 ? -19.867 -1.854 -9.794 1.00 94.00 842 THR A CA 1
ATOM 6507 C C . THR A 1 842 ? -19.283 -1.359 -8.467 1.00 94.00 842 THR A C 1
ATOM 6509 O O . THR A 1 842 ? -19.735 -0.328 -7.974 1.00 94.00 842 THR A O 1
ATOM 6512 N N . PRO A 1 843 ? -18.298 -2.043 -7.856 1.00 95.19 843 PRO A N 1
ATOM 6513 C CA . PRO A 1 843 ? -17.753 -1.628 -6.566 1.00 95.19 843 PRO A CA 1
ATOM 6514 C C . PRO A 1 843 ? -16.997 -0.298 -6.637 1.00 95.19 843 PRO A C 1
ATOM 6516 O O . PRO A 1 843 ? -16.406 0.034 -7.656 1.00 95.19 843 PRO A O 1
ATOM 6519 N N . VAL A 1 844 ? -16.956 0.419 -5.516 1.00 95.06 844 VAL A N 1
ATOM 6520 C CA . VAL A 1 844 ? -16.190 1.659 -5.312 1.00 95.06 844 VAL A CA 1
ATOM 6521 C C . VAL A 1 844 ? -15.029 1.412 -4.355 1.00 95.06 844 VAL A C 1
ATOM 6523 O O . VAL A 1 844 ? -15.140 0.618 -3.418 1.00 95.06 844 VAL A O 1
ATOM 6526 N N . SER A 1 845 ? -13.905 2.097 -4.569 1.00 95.00 845 SER A N 1
ATOM 6527 C CA . SER A 1 845 ? -12.718 1.959 -3.720 1.00 95.00 845 SER A CA 1
ATOM 6528 C C . SER A 1 845 ? -13.028 2.267 -2.253 1.00 95.00 845 SER A C 1
ATOM 6530 O O . SER A 1 845 ? -13.490 3.370 -1.960 1.00 95.00 845 SER A O 1
ATOM 6532 N N . PRO A 1 846 ? -12.753 1.351 -1.306 1.00 94.19 846 PRO A N 1
ATOM 6533 C CA . PRO A 1 846 ? -13.071 1.578 0.096 1.00 94.19 846 PRO A CA 1
ATOM 6534 C C . PRO A 1 846 ? -12.269 2.749 0.668 1.00 94.19 846 PRO A C 1
ATOM 6536 O O . PRO A 1 846 ? -11.070 2.883 0.413 1.00 94.19 846 PRO A O 1
ATOM 6539 N N . MET A 1 847 ? -12.916 3.564 1.499 1.00 94.00 847 MET A N 1
ATOM 6540 C CA . MET A 1 847 ? -12.231 4.541 2.347 1.00 94.00 847 MET A CA 1
ATOM 6541 C C . MET A 1 847 ? -11.376 3.815 3.400 1.00 94.00 847 MET A C 1
ATOM 6543 O O . MET A 1 847 ? -11.794 2.788 3.958 1.00 94.00 847 MET A O 1
ATOM 6547 N N . LEU A 1 848 ? -10.161 4.318 3.647 1.00 93.19 848 LEU A N 1
ATOM 6548 C CA . LEU A 1 848 ? -9.141 3.665 4.473 1.00 93.19 848 LEU A CA 1
ATOM 6549 C C . LEU A 1 848 ? -8.787 4.509 5.705 1.00 93.19 848 LEU A C 1
ATOM 6551 O O . LEU A 1 848 ? -8.613 5.721 5.610 1.00 93.19 848 LEU A O 1
ATOM 6555 N N . ALA A 1 849 ? -8.604 3.846 6.848 1.00 91.75 849 ALA A N 1
ATOM 6556 C CA . ALA A 1 849 ? -8.237 4.489 8.109 1.00 91.75 849 ALA A CA 1
ATOM 6557 C C . ALA A 1 849 ? -6.727 4.435 8.399 1.00 91.75 849 ALA A C 1
ATOM 6559 O O . ALA A 1 849 ? -6.051 3.453 8.065 1.00 91.75 849 ALA A O 1
ATOM 6560 N N . ARG A 1 850 ? -6.196 5.467 9.068 1.00 91.00 850 ARG A N 1
ATOM 6561 C CA . ARG A 1 850 ? -4.802 5.494 9.555 1.00 91.00 850 ARG A CA 1
ATOM 6562 C C . ARG A 1 850 ? -4.657 4.763 10.899 1.00 91.00 850 ARG A C 1
ATOM 6564 O O . ARG A 1 850 ? -5.571 4.849 11.714 1.00 91.00 850 ARG A O 1
ATOM 6571 N N . PRO A 1 851 ? -3.544 4.040 11.146 1.00 90.88 851 PRO A N 1
ATOM 6572 C CA . PRO A 1 851 ? -3.216 3.542 12.483 1.00 90.88 851 PRO A CA 1
ATOM 6573 C C . PRO A 1 851 ? -2.982 4.703 13.451 1.00 90.88 851 PRO A C 1
ATOM 6575 O O . PRO A 1 851 ? -2.532 5.777 13.047 1.00 90.88 851 PRO A O 1
ATOM 6578 N N . THR A 1 852 ? -3.265 4.475 14.729 1.00 87.44 852 THR A N 1
ATOM 6579 C CA . THR A 1 852 ? -3.081 5.469 15.789 1.00 87.44 852 THR A CA 1
ATOM 6580 C C . THR A 1 852 ? -2.470 4.787 17.008 1.00 87.44 852 THR A C 1
ATOM 6582 O O . THR A 1 852 ? -3.044 3.819 17.500 1.00 87.44 852 THR A O 1
ATOM 6585 N N . LYS A 1 853 ? -1.291 5.263 17.447 1.00 85.62 853 LYS A N 1
ATOM 6586 C CA . LYS A 1 853 ? -0.485 4.633 18.514 1.00 85.62 853 LYS A CA 1
ATOM 6587 C C . LYS A 1 853 ? -0.836 5.123 19.938 1.00 85.62 853 LYS A C 1
ATOM 6589 O O . LYS A 1 853 ? -0.375 4.553 20.916 1.00 85.62 853 LYS A O 1
ATOM 6594 N N . SER A 1 854 ? -1.652 6.175 20.091 1.00 84.12 854 SER A N 1
ATOM 6595 C CA . SER A 1 854 ? -2.107 6.659 21.409 1.00 84.12 854 SER A CA 1
ATOM 6596 C C . SER A 1 854 ? -3.414 7.459 21.344 1.00 84.12 854 SER A C 1
ATOM 6598 O O . SER A 1 854 ? -3.738 8.048 20.312 1.00 84.12 854 SER A O 1
ATOM 6600 N N . TYR A 1 855 ? -4.147 7.540 22.461 1.00 85.50 855 TYR A N 1
ATOM 6601 C CA . TYR A 1 855 ? -5.359 8.368 22.578 1.00 85.50 855 TYR A CA 1
ATOM 6602 C C . TYR A 1 855 ? -5.089 9.855 22.290 1.00 85.50 855 TYR A C 1
ATOM 6604 O O . TYR A 1 855 ? -5.884 10.510 21.621 1.00 85.50 855 TYR A O 1
ATOM 6612 N N . ALA A 1 856 ? -3.928 10.374 22.704 1.00 81.81 856 ALA A N 1
ATOM 6613 C CA . ALA A 1 856 ? -3.535 11.757 22.440 1.00 81.81 856 ALA A CA 1
ATOM 6614 C C . ALA A 1 856 ? -3.476 12.081 20.934 1.00 81.81 856 ALA A C 1
ATOM 6616 O O . ALA A 1 856 ? -3.878 13.167 20.534 1.00 81.81 856 ALA A O 1
ATOM 6617 N N . MET A 1 857 ? -3.061 11.133 20.081 1.00 82.38 857 MET A N 1
ATOM 6618 C CA . MET A 1 857 ? -3.076 11.313 18.619 1.00 82.38 857 MET A CA 1
ATOM 6619 C C . MET A 1 857 ? -4.494 11.357 18.022 1.00 82.38 857 MET A C 1
ATOM 6621 O O . MET A 1 857 ? -4.677 11.913 16.940 1.00 82.38 857 MET A O 1
ATOM 6625 N N . VAL A 1 858 ? -5.495 10.768 18.690 1.00 82.50 858 VAL A N 1
ATOM 6626 C CA . VAL A 1 858 ? -6.909 10.868 18.280 1.00 82.50 858 VAL A CA 1
ATOM 6627 C C . VAL A 1 858 ? -7.399 12.299 18.505 1.00 82.50 858 VAL A C 1
ATOM 6629 O O . VAL A 1 858 ? -7.944 12.923 17.595 1.00 82.50 858 VAL A O 1
ATOM 6632 N N . LEU A 1 859 ? -7.153 12.833 19.703 1.00 81.62 859 LEU A N 1
ATOM 6633 C CA . LEU A 1 859 ? -7.673 14.129 20.138 1.00 81.62 859 LEU A CA 1
ATOM 6634 C C . LEU A 1 859 ? -6.880 15.309 19.552 1.00 81.62 859 LEU A C 1
ATOM 6636 O O . LEU A 1 859 ? -7.486 16.284 19.125 1.00 81.62 859 LEU A O 1
ATOM 6640 N N . ASP A 1 860 ? -5.560 15.193 19.380 1.00 81.12 860 ASP A N 1
ATOM 6641 C CA . ASP A 1 860 ? -4.753 16.166 18.620 1.00 81.12 860 ASP A CA 1
ATOM 6642 C C . ASP A 1 860 ? -5.206 16.276 17.151 1.00 81.12 860 ASP A C 1
ATOM 6644 O O . ASP A 1 860 ? -5.258 17.370 16.584 1.00 81.12 860 ASP A O 1
ATOM 6648 N N . ARG A 1 861 ? -5.619 15.155 16.534 1.00 80.56 861 ARG A N 1
ATOM 6649 C CA . ARG A 1 861 ? -6.099 15.161 15.146 1.00 80.56 861 ARG A CA 1
ATOM 6650 C C . ARG A 1 861 ? -7.531 15.679 14.998 1.00 80.56 861 ARG A C 1
ATOM 6652 O O . ARG A 1 861 ? -7.804 16.380 14.021 1.00 80.56 861 ARG A O 1
ATOM 6659 N N . PHE A 1 862 ? -8.450 15.324 15.894 1.00 77.06 862 PHE A N 1
ATOM 6660 C CA . PHE A 1 862 ? -9.841 15.791 15.812 1.00 77.06 862 PHE A CA 1
ATOM 6661 C C . PHE A 1 862 ? -10.081 17.137 16.512 1.00 77.06 862 PHE A C 1
ATOM 6663 O O . PHE A 1 862 ? -11.091 17.781 16.240 1.00 77.06 862 PHE A O 1
ATOM 6670 N N . GLN A 1 863 ? -9.124 17.622 17.307 1.00 73.06 863 GLN A N 1
ATOM 6671 C CA . GLN A 1 863 ? -9.120 18.935 17.958 1.00 73.06 863 GLN A CA 1
ATOM 6672 C C . GLN A 1 863 ? -10.428 19.194 18.709 1.00 73.06 863 GLN A C 1
ATOM 6674 O O . GLN A 1 863 ? -10.759 18.420 19.593 1.00 73.06 863 GLN A O 1
ATOM 6679 N N . ALA A 1 864 ? -11.182 20.232 18.336 1.00 72.50 864 ALA A N 1
ATOM 6680 C CA . ALA A 1 864 ? -12.521 20.509 18.853 1.00 72.50 864 ALA A CA 1
ATOM 6681 C C . ALA A 1 864 ? -13.600 20.303 17.766 1.00 72.50 864 ALA A C 1
ATOM 6683 O O . ALA A 1 864 ? -14.409 21.193 17.490 1.00 72.50 864 ALA A O 1
ATOM 6684 N N . MET A 1 865 ? -13.532 19.170 17.057 1.00 84.25 865 MET A N 1
ATOM 6685 C CA . MET A 1 865 ? -14.535 18.727 16.084 1.00 84.25 865 MET A CA 1
ATOM 6686 C C . MET A 1 865 ? -15.252 17.468 16.593 1.00 84.25 865 MET A C 1
ATOM 6688 O O . MET A 1 865 ? -14.568 16.546 17.048 1.00 84.25 865 MET A O 1
ATOM 6692 N N . PRO A 1 866 ? -16.585 17.363 16.441 1.00 89.44 866 PRO A N 1
ATOM 6693 C CA . PRO A 1 866 ? -17.327 16.178 16.852 1.00 89.44 866 PRO A CA 1
ATOM 6694 C C . PRO A 1 866 ? -16.951 14.959 16.004 1.00 89.44 866 PRO A C 1
ATOM 6696 O O . PRO A 1 866 ? -16.893 15.012 14.765 1.00 89.44 866 PRO A O 1
ATOM 6699 N N . PHE A 1 867 ? -16.738 13.836 16.682 1.00 93.12 867 PHE A N 1
ATOM 6700 C CA . PHE A 1 867 ? -16.371 12.559 16.079 1.00 93.12 867 PHE A CA 1
ATOM 6701 C C . PHE A 1 867 ? -17.235 11.421 16.629 1.00 93.12 867 PHE A C 1
ATOM 6703 O O . PHE A 1 867 ? -17.923 11.563 17.635 1.00 93.12 867 PHE A O 1
ATOM 6710 N N . THR A 1 868 ? -17.216 10.279 15.951 1.00 95.44 868 THR A N 1
ATOM 6711 C CA . THR A 1 868 ? -17.867 9.049 16.407 1.00 95.44 868 THR A CA 1
ATOM 6712 C C . THR A 1 868 ? -16.839 7.936 16.523 1.00 95.44 868 THR A C 1
ATOM 6714 O O . THR A 1 868 ? -16.002 7.758 15.634 1.00 95.44 868 THR A O 1
ATOM 6717 N N . CYS A 1 869 ? -16.883 7.210 17.633 1.00 96.31 869 CYS A N 1
ATOM 6718 C CA . CYS A 1 869 ? -16.202 5.939 17.806 1.00 96.31 869 CYS A CA 1
ATOM 6719 C C . CYS A 1 869 ? -17.176 4.828 17.421 1.00 96.31 869 CYS A C 1
ATOM 6721 O O . CYS A 1 869 ? -18.242 4.710 18.013 1.00 96.31 869 CYS A O 1
ATOM 6723 N N . GLU A 1 870 ? -16.804 3.983 16.471 1.00 97.81 870 GLU A N 1
ATOM 6724 C CA . GLU A 1 870 ? -17.538 2.771 16.114 1.00 97.81 870 GLU A CA 1
ATOM 6725 C C . GLU A 1 870 ? -16.716 1.530 16.462 1.00 97.81 870 GLU A C 1
ATOM 6727 O O . GLU A 1 870 ? -15.485 1.553 16.391 1.00 97.81 870 GLU A O 1
ATOM 6732 N N . TYR A 1 871 ? -17.377 0.420 16.787 1.00 97.88 871 TYR A N 1
ATOM 6733 C CA . TYR A 1 871 ? -16.699 -0.864 16.973 1.00 97.88 871 TYR A CA 1
ATOM 6734 C C . TYR A 1 871 ? -15.950 -1.284 15.706 1.00 97.88 871 TYR A C 1
ATOM 6736 O O . TYR A 1 871 ? -16.535 -1.418 14.628 1.00 97.88 871 TYR A O 1
ATOM 6744 N N . LYS A 1 872 ? -14.645 -1.555 15.834 1.00 96.88 872 LYS A N 1
ATOM 6745 C CA . LYS A 1 872 ? -13.888 -2.212 14.772 1.00 96.88 872 LYS A CA 1
ATOM 6746 C C . LYS A 1 872 ? -14.086 -3.724 14.863 1.00 96.88 872 LYS A C 1
ATOM 6748 O O . LYS A 1 872 ? -13.275 -4.434 15.450 1.00 96.88 872 LYS A O 1
ATOM 6753 N N . TYR A 1 873 ? -15.140 -4.208 14.226 1.00 97.06 873 TYR A N 1
ATOM 6754 C CA . TYR A 1 873 ? -15.401 -5.636 14.075 1.00 97.06 873 TYR A CA 1
ATOM 6755 C C . TYR A 1 873 ? -14.225 -6.404 13.430 1.00 97.06 873 TYR A C 1
ATOM 6757 O O . TYR A 1 873 ? -13.491 -5.856 12.596 1.00 97.06 873 TYR A O 1
ATOM 6765 N N . ASP A 1 874 ? -14.079 -7.671 13.835 1.00 95.00 874 ASP A N 1
ATOM 6766 C CA . ASP A 1 874 ? -13.199 -8.687 13.238 1.00 95.00 874 ASP A CA 1
ATOM 6767 C C . ASP A 1 874 ? -14.026 -9.533 12.253 1.00 95.00 874 ASP A C 1
ATOM 6769 O O . ASP A 1 874 ? -14.917 -10.284 12.656 1.00 95.00 874 ASP A O 1
ATOM 6773 N N . GLY A 1 875 ? -13.818 -9.359 10.949 1.00 95.25 875 GLY A N 1
ATOM 6774 C CA . GLY A 1 875 ? -14.723 -9.908 9.939 1.00 95.25 875 GLY A CA 1
ATOM 6775 C C . GLY A 1 875 ? -14.242 -9.713 8.506 1.00 95.25 875 GLY A C 1
ATOM 6776 O O . GLY A 1 875 ? -13.047 -9.606 8.235 1.00 95.25 875 GLY A O 1
ATOM 6777 N N . GLU A 1 876 ? -15.186 -9.717 7.568 1.00 95.44 876 GLU A N 1
ATOM 6778 C CA . GLU A 1 876 ? -14.921 -9.460 6.155 1.00 95.44 876 GLU A CA 1
ATOM 6779 C C . GLU A 1 876 ? -15.738 -8.268 5.655 1.00 95.44 876 GLU A C 1
ATOM 6781 O O . GLU A 1 876 ? -16.954 -8.365 5.472 1.00 95.44 876 GLU A O 1
ATOM 6786 N N . ARG A 1 877 ? -15.055 -7.143 5.407 1.00 96.88 877 ARG A N 1
ATOM 6787 C CA . ARG A 1 877 ? -15.651 -5.945 4.806 1.00 96.88 877 ARG A CA 1
ATOM 6788 C C . ARG A 1 877 ? -16.323 -6.274 3.479 1.00 96.88 877 ARG A C 1
ATOM 6790 O O . ARG A 1 877 ? -15.664 -6.659 2.506 1.00 96.88 877 ARG A O 1
ATOM 6797 N N . ALA A 1 878 ? -17.629 -6.065 3.464 1.00 97.56 878 ALA A N 1
ATOM 6798 C CA . ALA A 1 878 ? -18.547 -6.365 2.390 1.00 97.56 878 ALA A CA 1
ATOM 6799 C C . ALA A 1 878 ? -19.220 -5.071 1.931 1.00 97.56 878 ALA A C 1
ATOM 6801 O O . ALA A 1 878 ? -19.980 -4.441 2.666 1.00 97.56 878 ALA A O 1
ATOM 6802 N N . GLN A 1 879 ? -18.963 -4.692 0.686 1.00 97.75 879 GLN A N 1
ATOM 6803 C CA . GLN A 1 879 ? -19.681 -3.611 0.032 1.00 97.75 879 GLN A CA 1
ATOM 6804 C C . GLN A 1 879 ? -20.902 -4.211 -0.669 1.00 97.75 879 GLN A C 1
ATOM 6806 O O . GLN A 1 879 ? -20.762 -4.991 -1.616 1.00 97.75 879 GLN A O 1
ATOM 6811 N N . ILE A 1 880 ? -22.094 -3.890 -0.169 1.00 98.00 880 ILE A N 1
ATOM 6812 C CA . ILE A 1 880 ? -23.356 -4.526 -0.555 1.00 98.00 880 ILE A CA 1
ATOM 6813 C C . ILE A 1 880 ? -24.141 -3.574 -1.458 1.00 98.00 880 ILE A C 1
ATOM 6815 O O . ILE A 1 880 ? -24.544 -2.488 -1.045 1.00 98.00 880 ILE A O 1
ATOM 6819 N N . HIS A 1 881 ? -24.352 -3.990 -2.703 1.00 97.62 881 HIS A N 1
ATOM 6820 C CA . HIS A 1 881 ? -25.045 -3.230 -3.740 1.00 97.62 881 HIS A CA 1
ATOM 6821 C C . HIS A 1 881 ? -26.426 -3.834 -3.968 1.00 97.62 881 HIS A C 1
ATOM 6823 O O . HIS A 1 881 ? -26.507 -5.004 -4.338 1.00 97.62 881 HIS A O 1
ATOM 6829 N N . ILE A 1 882 ? -27.488 -3.045 -3.810 1.00 95.94 882 ILE A N 1
ATOM 6830 C CA . ILE A 1 882 ? -28.834 -3.384 -4.294 1.00 95.94 882 ILE A CA 1
ATOM 6831 C C . ILE A 1 882 ? -29.023 -2.674 -5.637 1.00 95.94 882 ILE A C 1
ATOM 6833 O O . ILE A 1 882 ? -28.834 -1.457 -5.727 1.00 95.94 882 ILE A O 1
ATOM 6837 N N . LEU A 1 883 ? -29.351 -3.427 -6.685 1.00 94.94 883 LEU A N 1
ATOM 6838 C CA . LEU A 1 883 ? -29.507 -2.925 -8.051 1.00 94.94 883 LEU A CA 1
ATOM 6839 C C . LEU A 1 883 ? -30.987 -2.603 -8.359 1.00 94.94 883 LEU A C 1
ATOM 6841 O O . LEU A 1 883 ? -31.870 -3.233 -7.778 1.00 94.94 883 LEU A O 1
ATOM 6845 N N . PRO A 1 884 ? -31.287 -1.714 -9.334 1.00 91.56 884 PRO A N 1
ATOM 6846 C CA . PRO A 1 884 ? -32.661 -1.352 -9.729 1.00 91.56 884 PRO A CA 1
ATOM 6847 C C . PRO A 1 884 ? -33.583 -2.506 -10.159 1.00 91.56 884 PRO A C 1
ATOM 6849 O O . PRO A 1 884 ? -34.791 -2.320 -10.261 1.00 91.56 884 PRO A O 1
ATOM 6852 N N . ASN A 1 885 ? -33.028 -3.688 -10.440 1.00 90.75 885 ASN A N 1
ATOM 6853 C CA . ASN A 1 885 ? -33.761 -4.909 -10.785 1.00 90.75 885 ASN A CA 1
ATOM 6854 C C . ASN A 1 885 ? -33.981 -5.860 -9.587 1.00 90.75 885 ASN A C 1
ATOM 6856 O O . ASN A 1 885 ? -34.471 -6.970 -9.785 1.00 90.75 885 ASN A O 1
ATOM 6860 N N . GLY A 1 886 ? -33.578 -5.468 -8.375 1.00 89.19 886 GLY A N 1
ATOM 6861 C CA . GLY A 1 886 ? -33.652 -6.289 -7.165 1.00 89.19 886 GLY A CA 1
ATOM 6862 C C . GLY A 1 886 ? -32.526 -7.318 -6.993 1.00 89.19 886 GLY A C 1
ATOM 6863 O O . GLY A 1 886 ? -32.530 -8.030 -5.989 1.00 89.19 886 GLY A O 1
ATOM 6864 N N . ASP A 1 887 ? -31.551 -7.417 -7.909 1.00 93.88 887 ASP A N 1
ATOM 6865 C CA . ASP A 1 887 ? -30.349 -8.218 -7.638 1.00 93.88 887 ASP A CA 1
ATOM 6866 C C . ASP A 1 887 ? -29.473 -7.536 -6.577 1.00 93.88 887 ASP A C 1
ATOM 6868 O O . ASP A 1 887 ? -29.423 -6.311 -6.457 1.00 93.88 887 ASP A O 1
ATOM 6872 N N . ILE A 1 888 ? -28.765 -8.359 -5.807 1.00 96.19 888 ILE A N 1
ATOM 6873 C CA . ILE A 1 888 ? -27.884 -7.934 -4.725 1.00 96.19 888 ILE A CA 1
ATOM 6874 C C . ILE A 1 888 ? -26.490 -8.503 -4.987 1.00 96.19 888 ILE A C 1
ATOM 6876 O O . ILE A 1 888 ? -26.316 -9.723 -5.078 1.00 96.19 888 ILE A O 1
ATOM 6880 N N . ARG A 1 889 ? -25.492 -7.624 -5.081 1.00 96.62 889 ARG A N 1
ATOM 6881 C CA . ARG A 1 889 ? -24.080 -7.986 -5.266 1.00 96.62 889 ARG A CA 1
ATOM 6882 C C . ARG A 1 889 ? -23.276 -7.628 -4.028 1.00 96.62 889 ARG A C 1
ATOM 6884 O O . ARG A 1 889 ? -23.518 -6.602 -3.400 1.00 96.62 889 ARG A O 1
ATOM 6891 N N . ILE A 1 890 ? -22.322 -8.483 -3.684 1.00 97.19 890 ILE A N 1
ATOM 6892 C CA . ILE A 1 890 ? -21.477 -8.351 -2.500 1.00 97.19 890 ILE A CA 1
ATOM 6893 C C . ILE A 1 890 ? -20.025 -8.394 -2.966 1.00 97.19 890 ILE A C 1
ATOM 6895 O O . ILE A 1 890 ? -19.570 -9.419 -3.476 1.00 97.19 890 ILE A O 1
ATOM 6899 N N . PHE A 1 891 ? -19.299 -7.293 -2.788 1.00 97.06 891 PHE A N 1
ATOM 6900 C CA . PHE A 1 891 ? -17.885 -7.189 -3.147 1.00 97.06 891 PHE A CA 1
ATOM 6901 C C . PHE A 1 891 ? -17.017 -7.111 -1.894 1.00 97.06 891 PHE A C 1
ATOM 6903 O O . PHE A 1 891 ? -17.379 -6.450 -0.920 1.00 97.06 891 PHE A O 1
ATOM 6910 N N . SER A 1 892 ? -15.866 -7.777 -1.918 1.00 94.88 892 SER A N 1
ATOM 6911 C CA . SER A 1 892 ? -14.874 -7.680 -0.850 1.00 94.88 892 SER A CA 1
ATOM 6912 C C . SER A 1 892 ? -14.141 -6.335 -0.891 1.00 94.88 892 SER A C 1
ATOM 6914 O O . SER A 1 892 ? -14.193 -5.590 -1.875 1.00 94.88 892 SER A O 1
ATOM 6916 N N . ARG A 1 893 ? -13.355 -6.059 0.153 1.00 93.19 893 ARG A N 1
ATOM 6917 C CA . ARG A 1 893 ? -12.400 -4.937 0.214 1.00 93.19 893 ARG A CA 1
ATOM 6918 C C . ARG A 1 893 ? -11.494 -4.792 -1.024 1.00 93.19 893 ARG A C 1
ATOM 6920 O O . ARG A 1 893 ? -11.072 -3.678 -1.318 1.00 93.19 893 ARG A O 1
ATOM 6927 N N . ASN A 1 894 ? -11.198 -5.891 -1.723 1.00 90.62 894 ASN A N 1
ATOM 6928 C CA . ASN A 1 894 ? -10.343 -5.923 -2.916 1.00 90.62 894 ASN A CA 1
ATOM 6929 C C . ASN A 1 894 ? -11.160 -6.101 -4.212 1.00 90.62 894 ASN A C 1
ATOM 6931 O O . ASN A 1 894 ? -10.644 -6.613 -5.201 1.00 90.62 894 ASN A O 1
ATOM 6935 N N . PHE A 1 895 ? -12.443 -5.730 -4.191 1.00 93.06 895 PHE A N 1
ATOM 6936 C CA . PHE A 1 895 ? -13.405 -5.810 -5.299 1.00 93.06 895 PHE A CA 1
ATOM 6937 C C . PHE A 1 895 ? -13.783 -7.219 -5.776 1.00 93.06 895 PHE A C 1
ATOM 6939 O O . PHE A 1 895 ? -14.712 -7.329 -6.573 1.00 93.06 895 PHE A O 1
ATOM 6946 N N . GLU A 1 896 ? -13.147 -8.287 -5.279 1.00 92.00 896 GLU A N 1
ATOM 6947 C CA . GLU A 1 896 ? -13.562 -9.669 -5.567 1.00 92.00 896 GLU A CA 1
ATOM 6948 C C . GLU A 1 896 ? -15.051 -9.858 -5.245 1.00 92.00 896 GLU A C 1
ATOM 6950 O O . GLU A 1 896 ? -15.540 -9.446 -4.190 1.00 92.00 896 GLU A O 1
ATOM 6955 N N . ASN A 1 897 ? -15.785 -10.487 -6.157 1.00 93.75 897 ASN A N 1
ATOM 6956 C CA . ASN A 1 897 ? -17.222 -10.677 -6.032 1.00 93.75 897 ASN A CA 1
ATOM 6957 C C . ASN A 1 897 ? -17.515 -11.909 -5.157 1.00 93.75 897 ASN A C 1
ATOM 6959 O O . ASN A 1 897 ? -17.441 -13.051 -5.617 1.00 93.75 897 ASN A O 1
ATOM 6963 N N . SER A 1 898 ? -17.862 -11.651 -3.893 1.00 93.50 898 SER A N 1
ATOM 6964 C CA . SER A 1 898 ? -18.188 -12.633 -2.848 1.00 93.50 898 SER A CA 1
ATOM 6965 C C . SER A 1 898 ? -19.675 -13.032 -2.823 1.00 93.50 898 SER A C 1
ATOM 6967 O O . SER A 1 898 ? -20.109 -13.719 -1.898 1.00 93.50 898 SER A O 1
ATOM 6969 N N . THR A 1 899 ? -20.480 -12.649 -3.821 1.00 93.25 899 THR A N 1
ATOM 6970 C CA . THR A 1 899 ? -21.940 -12.895 -3.839 1.00 93.25 899 THR A CA 1
ATOM 6971 C C . THR A 1 899 ? -22.307 -14.385 -3.715 1.00 93.25 899 THR A C 1
ATOM 6973 O O . THR A 1 899 ? -23.255 -14.722 -3.012 1.00 93.25 899 THR A O 1
ATOM 6976 N N . GLU A 1 900 ? -21.528 -15.295 -4.322 1.00 91.56 900 GLU A N 1
ATOM 6977 C CA . GLU A 1 900 ? -21.715 -16.762 -4.221 1.00 91.56 900 GLU A CA 1
ATOM 6978 C C . GLU A 1 900 ? -21.443 -17.332 -2.812 1.00 91.56 900 GLU A C 1
ATOM 6980 O O . GLU A 1 900 ? -21.891 -18.435 -2.502 1.00 91.56 900 GLU A O 1
ATOM 6985 N N . ARG A 1 901 ? -20.684 -16.615 -1.971 1.00 91.69 901 ARG A N 1
ATOM 6986 C CA . ARG A 1 901 ? -20.244 -17.053 -0.631 1.00 91.69 901 ARG A CA 1
ATOM 6987 C C . ARG A 1 901 ? -21.235 -16.692 0.476 1.00 91.69 901 ARG A C 1
ATOM 6989 O O . ARG A 1 901 ? -21.236 -17.320 1.539 1.00 91.69 901 ARG A O 1
ATOM 6996 N N . PHE A 1 902 ? -22.063 -15.679 0.233 1.00 94.25 902 PHE A N 1
ATOM 6997 C CA . PHE A 1 902 ? -22.942 -15.069 1.229 1.00 94.25 902 PHE A CA 1
ATOM 6998 C C . PHE A 1 902 ? -24.404 -14.936 0.739 1.00 94.25 902 PHE A C 1
ATOM 7000 O O . PHE A 1 902 ? -24.959 -13.835 0.714 1.00 94.25 902 PHE A O 1
ATOM 7007 N N . PRO A 1 903 ? -25.069 -16.042 0.339 1.00 93.88 903 PRO A N 1
ATOM 7008 C CA . PRO A 1 903 ? -26.475 -16.008 -0.079 1.00 93.88 903 PRO A CA 1
ATOM 7009 C C . PRO A 1 903 ? -27.424 -15.675 1.086 1.00 93.88 903 PRO A C 1
ATOM 7011 O O . PRO A 1 903 ? -28.489 -15.105 0.876 1.00 93.88 903 PRO A O 1
ATOM 7014 N N . ASP A 1 904 ? -27.021 -15.978 2.318 1.00 93.31 904 ASP A N 1
ATOM 7015 C CA . ASP A 1 904 ? -27.671 -15.548 3.555 1.00 93.31 904 ASP A CA 1
ATOM 7016 C C . ASP A 1 904 ? -27.587 -14.030 3.761 1.00 93.31 904 ASP A C 1
ATOM 7018 O O . ASP A 1 904 ? -28.599 -13.419 4.087 1.00 93.31 904 ASP A O 1
ATOM 7022 N N . VAL A 1 905 ? -26.451 -13.391 3.458 1.00 95.31 905 VAL A N 1
ATOM 7023 C CA . VAL A 1 905 ? -26.334 -11.917 3.470 1.00 95.31 905 VAL A CA 1
ATOM 7024 C C . VAL A 1 905 ? -27.270 -11.274 2.440 1.00 95.31 905 VAL A C 1
ATOM 7026 O O . VAL A 1 905 ? -27.887 -10.259 2.761 1.00 95.31 905 VAL A O 1
ATOM 7029 N N . LYS A 1 906 ? -27.457 -11.875 1.246 1.00 94.81 906 LYS A N 1
ATOM 7030 C CA . LYS A 1 906 ? -28.472 -11.404 0.272 1.00 94.81 906 LYS A CA 1
ATOM 7031 C C . LYS A 1 906 ? -29.882 -11.413 0.880 1.00 94.81 906 LYS A C 1
ATOM 7033 O O . LYS A 1 906 ? -30.632 -10.466 0.667 1.00 94.81 906 LYS A O 1
ATOM 7038 N N . LEU A 1 907 ? -30.237 -12.447 1.647 1.00 93.31 907 LEU A N 1
ATOM 7039 C CA . LEU A 1 907 ? -31.540 -12.539 2.321 1.00 93.31 907 LEU A CA 1
ATOM 7040 C C . LEU A 1 907 ? -31.659 -11.538 3.482 1.00 93.31 907 LEU A C 1
ATOM 7042 O O . LEU A 1 907 ? -32.671 -10.847 3.588 1.00 93.31 907 LEU A O 1
ATOM 7046 N N . SER A 1 908 ? -30.632 -11.419 4.326 1.00 94.56 908 SER A N 1
ATOM 7047 C CA . SER A 1 908 ? -30.622 -10.496 5.468 1.00 94.56 908 SER A CA 1
ATOM 7048 C C . SER A 1 908 ? -30.753 -9.032 5.040 1.00 94.56 908 SER A C 1
ATOM 7050 O O . SER A 1 908 ? -31.591 -8.321 5.593 1.00 94.56 908 SER A O 1
ATOM 7052 N N . ILE A 1 909 ? -30.002 -8.583 4.024 1.00 94.81 909 ILE A N 1
ATOM 7053 C CA . ILE A 1 909 ? -30.092 -7.192 3.546 1.00 94.81 909 ILE A CA 1
ATOM 7054 C C . ILE A 1 909 ? -31.419 -6.908 2.822 1.00 94.81 909 ILE A C 1
ATOM 7056 O O . ILE A 1 909 ? -31.987 -5.833 3.007 1.00 94.81 909 ILE A O 1
ATOM 7060 N N . ALA A 1 910 ? -31.959 -7.875 2.066 1.00 93.38 910 ALA A N 1
ATOM 7061 C CA . ALA A 1 910 ? -33.271 -7.744 1.431 1.00 93.38 910 ALA A CA 1
ATOM 7062 C C . ALA A 1 910 ? -34.386 -7.582 2.476 1.00 93.38 910 ALA A C 1
ATOM 7064 O O . ALA A 1 910 ? -35.202 -6.669 2.374 1.00 93.38 910 ALA A O 1
ATOM 7065 N N . ASN A 1 911 ? -34.378 -8.415 3.523 1.00 92.44 911 ASN A N 1
ATOM 7066 C CA . ASN A 1 911 ? -35.337 -8.330 4.626 1.00 92.44 911 ASN A CA 1
ATOM 7067 C C . ASN A 1 911 ? -35.210 -7.011 5.407 1.00 92.44 911 ASN A C 1
ATOM 7069 O O . ASN A 1 911 ? -36.227 -6.416 5.763 1.00 92.44 911 ASN A O 1
ATOM 7073 N N . ALA A 1 912 ? -33.985 -6.525 5.638 1.00 92.62 912 ALA A N 1
ATOM 7074 C CA . ALA A 1 912 ? -33.743 -5.249 6.311 1.00 92.62 912 ALA A CA 1
ATOM 7075 C C . ALA A 1 912 ? -34.246 -4.042 5.494 1.00 92.62 912 ALA A C 1
ATOM 7077 O O . ALA A 1 912 ? -34.762 -3.089 6.078 1.00 92.62 912 ALA A O 1
ATOM 7078 N N . ALA A 1 913 ? -34.141 -4.086 4.161 1.00 91.38 913 ALA A N 1
ATOM 7079 C CA . ALA A 1 913 ? -34.632 -3.039 3.259 1.00 91.38 913 ALA A CA 1
ATOM 7080 C C . ALA A 1 913 ? -36.154 -3.095 2.998 1.00 91.38 913 ALA A C 1
ATOM 7082 O O . ALA A 1 913 ? -36.743 -2.096 2.590 1.00 91.38 913 ALA A O 1
ATOM 7083 N N . ALA A 1 914 ? -36.814 -4.235 3.244 1.00 82.56 914 ALA A N 1
ATOM 7084 C CA . ALA A 1 914 ? -38.157 -4.556 2.737 1.00 82.56 914 ALA A CA 1
ATOM 7085 C C . ALA A 1 914 ? -39.315 -3.621 3.156 1.00 82.56 914 ALA A C 1
ATOM 7087 O O . ALA A 1 914 ? -40.409 -3.739 2.605 1.00 82.56 914 ALA A O 1
ATOM 7088 N N . LYS A 1 915 ? -39.119 -2.715 4.125 1.00 69.94 915 LYS A N 1
ATOM 7089 C CA . LYS A 1 915 ? -40.134 -1.721 4.542 1.00 69.94 915 LYS A CA 1
ATOM 7090 C C . LYS A 1 915 ? -39.837 -0.287 4.084 1.00 69.94 915 LYS A C 1
ATOM 7092 O O . LYS A 1 915 ? -40.571 0.623 4.461 1.00 69.94 915 LYS A O 1
ATOM 7097 N N . ALA A 1 916 ? -38.783 -0.078 3.300 1.00 73.44 916 ALA A N 1
ATOM 7098 C CA . ALA A 1 916 ? -38.396 1.219 2.759 1.00 73.44 916 ALA A CA 1
ATOM 7099 C C . ALA A 1 916 ? -38.416 1.204 1.224 1.00 73.44 916 ALA A C 1
ATOM 7101 O O . ALA A 1 916 ? -38.228 0.168 0.590 1.00 73.44 916 ALA A O 1
ATOM 7102 N N . ASN A 1 917 ? -38.592 2.377 0.613 1.00 82.81 917 ASN A N 1
ATOM 7103 C CA . ASN A 1 917 ? -38.584 2.543 -0.845 1.00 82.81 917 ASN A CA 1
ATOM 7104 C C . ASN A 1 917 ? -37.146 2.537 -1.407 1.00 82.81 917 ASN A C 1
ATOM 7106 O O . ASN A 1 917 ? -36.735 3.484 -2.077 1.00 82.81 917 ASN A O 1
ATOM 7110 N N . VAL A 1 918 ? -36.358 1.502 -1.105 1.00 86.44 918 VAL A N 1
ATOM 7111 C CA . VAL A 1 918 ? -34.993 1.322 -1.621 1.00 86.44 918 VAL A CA 1
ATOM 7112 C C . VAL A 1 918 ? -35.071 0.651 -2.991 1.00 86.44 918 VAL A C 1
ATOM 7114 O O . VAL A 1 918 ? -35.271 -0.555 -3.092 1.00 86.44 918 VAL A O 1
ATOM 7117 N N . THR A 1 919 ? -34.914 1.433 -4.060 1.00 89.62 919 THR A N 1
ATOM 7118 C CA . THR A 1 919 ? -34.832 0.908 -5.435 1.00 89.62 919 THR A CA 1
ATOM 7119 C C . THR A 1 919 ? -33.409 0.503 -5.793 1.00 89.62 919 THR A C 1
ATOM 7121 O O . THR A 1 919 ? -33.199 -0.413 -6.578 1.00 89.62 919 THR A O 1
ATOM 7124 N N . SER A 1 920 ? -32.415 1.188 -5.230 1.00 94.00 920 SER A N 1
ATOM 7125 C CA . SER A 1 920 ? -30.997 0.864 -5.387 1.00 94.00 920 SER A CA 1
ATOM 7126 C C . SER A 1 920 ? -30.184 1.502 -4.267 1.00 94.00 920 SER A C 1
ATOM 7128 O O . SER A 1 920 ? -30.504 2.601 -3.818 1.00 94.00 920 SER A O 1
ATOM 7130 N N . CYS A 1 921 ? -29.121 0.848 -3.808 1.00 95.75 921 CYS A N 1
ATOM 7131 C CA . CYS A 1 921 ? -28.224 1.423 -2.805 1.00 95.75 921 CYS A CA 1
ATOM 7132 C C . CYS A 1 921 ? -26.839 0.775 -2.820 1.00 95.75 921 CYS A C 1
ATOM 7134 O O . CYS A 1 921 ? -26.657 -0.309 -3.374 1.00 95.75 921 CYS A O 1
ATOM 7136 N N . ILE A 1 922 ? -25.881 1.418 -2.154 1.00 97.62 922 ILE A N 1
ATOM 7137 C CA . ILE A 1 922 ? -24.555 0.860 -1.868 1.00 97.62 922 ILE A CA 1
ATOM 7138 C C . ILE A 1 922 ? -24.264 1.076 -0.382 1.00 97.62 922 ILE A C 1
ATOM 7140 O O . ILE A 1 922 ? -24.120 2.218 0.055 1.00 97.62 922 ILE A O 1
ATOM 7144 N N . VAL A 1 923 ? -24.183 -0.014 0.379 1.00 97.56 923 VAL A N 1
ATOM 7145 C CA . VAL A 1 923 ? -23.895 -0.036 1.823 1.00 97.56 923 VAL A CA 1
ATOM 7146 C C . VAL A 1 923 ? -22.474 -0.554 2.047 1.00 97.56 923 VAL A C 1
ATOM 7148 O O . VAL A 1 923 ? -22.048 -1.509 1.396 1.00 97.56 923 VAL A O 1
ATOM 7151 N N . ASP A 1 924 ? -21.743 0.067 2.969 1.00 97.75 924 ASP A N 1
ATOM 7152 C CA . ASP A 1 924 ? -20.422 -0.372 3.435 1.00 97.75 924 ASP A CA 1
ATOM 7153 C C . ASP A 1 924 ? -20.605 -1.014 4.822 1.00 97.75 924 ASP A C 1
ATOM 7155 O O . ASP A 1 924 ? -21.159 -0.390 5.736 1.00 97.75 924 ASP A O 1
ATOM 7159 N N . ALA A 1 925 ? -20.234 -2.288 4.955 1.00 98.12 925 ALA A N 1
ATOM 7160 C CA . ALA A 1 925 ? -20.515 -3.106 6.132 1.00 98.12 925 ALA A CA 1
ATOM 7161 C C . ALA A 1 925 ? -19.382 -4.101 6.419 1.00 98.12 925 ALA A C 1
ATOM 7163 O O . ALA A 1 925 ? -18.620 -4.459 5.523 1.00 98.12 925 ALA A O 1
ATOM 7164 N N . GLU A 1 926 ? -19.307 -4.605 7.650 1.00 98.19 926 GLU A N 1
ATOM 7165 C CA . GLU A 1 926 ? -18.489 -5.775 7.990 1.00 98.19 926 GLU A CA 1
ATOM 7166 C C . GLU A 1 926 ? -19.404 -6.997 8.156 1.00 98.19 926 GLU A C 1
ATOM 7168 O O . GLU A 1 926 ? -20.398 -6.941 8.882 1.00 98.19 926 GLU A O 1
ATOM 7173 N N . VAL A 1 927 ? -19.092 -8.110 7.486 1.00 97.69 927 VAL A N 1
ATOM 7174 C CA . VAL A 1 927 ? -19.772 -9.396 7.707 1.00 97.69 927 VAL A CA 1
ATOM 7175 C C . VAL A 1 927 ? -18.978 -10.178 8.746 1.00 97.69 927 VAL A C 1
ATOM 7177 O O . VAL A 1 927 ? -17.806 -10.486 8.532 1.00 97.69 927 VAL A O 1
ATOM 7180 N N . VAL A 1 928 ? -19.611 -10.490 9.875 1.00 97.56 928 VAL A N 1
ATOM 7181 C CA . VAL A 1 928 ? -18.966 -11.066 11.069 1.00 97.56 928 VAL A CA 1
ATOM 7182 C C . VAL A 1 928 ? -19.619 -12.403 11.397 1.00 97.56 928 VAL A C 1
ATOM 7184 O O . VAL A 1 928 ? -20.841 -12.520 11.312 1.00 97.56 928 VAL A O 1
ATOM 7187 N N . ALA A 1 929 ? -18.836 -13.417 11.772 1.00 96.44 929 ALA A N 1
ATOM 7188 C CA . ALA A 1 929 ? -19.392 -14.694 12.219 1.00 96.44 929 ALA A CA 1
ATOM 7189 C C . ALA A 1 929 ? -20.075 -14.539 13.588 1.00 96.44 929 ALA A C 1
ATOM 7191 O O . ALA A 1 929 ? -19.551 -13.863 14.471 1.00 96.44 929 ALA A O 1
ATOM 7192 N N . VAL A 1 930 ? -21.234 -15.169 13.779 1.00 95.00 930 VAL A N 1
ATOM 7193 C CA . VAL A 1 930 ? -21.996 -15.107 15.039 1.00 95.00 930 VAL A CA 1
ATOM 7194 C C . VAL A 1 930 ? -22.538 -16.478 15.428 1.00 95.00 930 VAL A C 1
ATOM 7196 O O . VAL A 1 930 ? -22.900 -17.280 14.564 1.00 95.00 930 VAL A O 1
ATOM 7199 N N . ASP A 1 931 ? -22.640 -16.744 16.728 1.00 92.44 931 ASP A N 1
ATOM 7200 C CA . ASP A 1 931 ? -23.478 -17.832 17.235 1.00 92.44 931 ASP A CA 1
ATOM 7201 C C . ASP A 1 931 ? -24.932 -17.351 17.344 1.00 92.44 931 ASP A C 1
ATOM 7203 O O . ASP A 1 931 ? -25.232 -16.424 18.089 1.00 92.44 931 ASP A O 1
ATOM 7207 N N . LYS A 1 932 ? -25.853 -18.017 16.639 1.00 85.06 932 LYS A N 1
ATOM 7208 C CA . LYS A 1 932 ? -27.299 -17.721 16.677 1.00 85.06 932 LYS A CA 1
ATOM 7209 C C . LYS A 1 932 ? -27.958 -17.992 18.035 1.00 85.06 932 LYS A C 1
ATOM 7211 O O . LYS A 1 932 ? -29.084 -17.554 18.249 1.00 85.06 932 LYS A O 1
ATOM 7216 N N . THR A 1 933 ? -27.305 -18.745 18.918 1.00 86.38 933 THR A N 1
ATOM 7217 C CA . THR A 1 933 ? -27.848 -19.144 20.225 1.00 86.38 933 THR A CA 1
ATOM 7218 C C . THR A 1 933 ? -27.622 -18.059 21.275 1.00 86.38 933 THR A C 1
ATOM 7220 O O . THR A 1 933 ? -28.524 -17.742 22.046 1.00 86.38 933 THR A O 1
ATOM 7223 N N . THR A 1 934 ? -26.424 -17.473 21.290 1.00 87.50 934 THR A N 1
ATOM 7224 C CA . THR A 1 934 ? -26.004 -16.430 22.242 1.00 87.50 934 THR A CA 1
ATOM 7225 C C . THR A 1 934 ? -25.954 -15.021 21.640 1.00 87.50 934 THR A C 1
ATOM 7227 O O . THR A 1 934 ? -25.802 -14.055 22.384 1.00 87.50 934 THR A O 1
ATOM 7230 N N . ASN A 1 935 ? -26.055 -14.891 20.311 1.00 85.38 935 ASN A N 1
ATOM 7231 C CA . ASN A 1 935 ? -25.753 -13.681 19.529 1.00 85.38 935 ASN A CA 1
ATOM 7232 C C . ASN A 1 935 ? -24.343 -13.101 19.776 1.00 85.38 935 ASN A C 1
ATOM 7234 O O . ASN A 1 935 ? -24.087 -11.928 19.498 1.00 85.38 935 ASN A O 1
ATOM 7238 N N . GLN A 1 936 ? -23.401 -13.915 20.265 1.00 91.12 936 GLN A N 1
ATOM 7239 C CA . GLN A 1 936 ? -22.006 -13.505 20.420 1.00 91.12 936 GLN A CA 1
ATOM 7240 C C . GLN A 1 936 ? -21.259 -13.541 19.083 1.00 91.12 936 GLN A C 1
ATOM 7242 O O . GLN A 1 936 ? -21.462 -14.430 18.251 1.00 91.12 936 GLN A O 1
ATOM 7247 N N . ARG A 1 937 ? -20.360 -12.568 18.897 1.00 95.06 937 ARG A N 1
ATOM 7248 C CA . ARG A 1 937 ? -19.447 -12.489 17.750 1.00 95.06 937 ARG A CA 1
ATOM 7249 C C . ARG A 1 937 ? -18.318 -13.506 17.897 1.00 95.06 937 ARG A C 1
ATOM 7251 O O . ARG A 1 937 ? -17.743 -13.654 18.976 1.00 95.06 937 ARG A O 1
ATOM 7258 N N . LEU A 1 938 ? -18.009 -14.187 16.800 1.00 94.38 938 LEU A N 1
ATOM 7259 C CA . LEU A 1 938 ? -16.996 -15.233 16.691 1.00 94.38 938 LEU A CA 1
ATOM 7260 C C . LEU A 1 938 ? -15.811 -14.721 15.851 1.00 94.38 938 LEU A C 1
ATOM 7262 O O . LEU A 1 938 ? -16.048 -13.987 14.889 1.00 94.38 938 LEU A O 1
ATOM 7266 N N . PRO A 1 939 ? -14.559 -15.131 16.142 1.00 92.06 939 PRO A N 1
ATOM 7267 C CA . PRO A 1 939 ? -13.379 -14.634 15.430 1.00 92.06 939 PRO A CA 1
ATOM 7268 C C . PRO A 1 939 ? -13.416 -14.865 13.914 1.00 92.06 939 PRO A C 1
ATOM 7270 O O . PRO A 1 939 ? -13.953 -15.872 13.435 1.00 92.06 939 PRO A O 1
ATOM 7273 N N . PHE A 1 940 ? -12.727 -14.013 13.152 1.00 93.00 940 PHE A N 1
ATOM 7274 C CA . PHE A 1 940 ? -12.572 -14.110 11.695 1.00 93.00 940 PHE A CA 1
ATOM 7275 C C . PHE A 1 940 ? -12.075 -15.487 11.230 1.00 93.00 940 PHE A C 1
ATOM 7277 O O . PHE A 1 940 ? -12.455 -15.960 10.158 1.00 93.00 940 PHE A O 1
ATOM 7284 N N . GLN A 1 941 ? -11.281 -16.187 12.045 1.00 92.00 941 GLN A N 1
ATOM 7285 C CA . GLN A 1 941 ? -10.867 -17.564 11.759 1.00 92.00 941 GLN A CA 1
ATOM 7286 C C . GLN A 1 941 ? -12.074 -18.489 11.513 1.00 92.00 941 GLN A C 1
ATOM 7288 O O . GLN A 1 941 ? -12.054 -19.264 10.556 1.00 92.00 941 GLN A O 1
ATOM 7293 N N . VAL A 1 942 ? -13.161 -18.347 12.282 1.00 93.75 942 VAL A N 1
ATOM 7294 C CA . VAL A 1 942 ? -14.412 -19.103 12.098 1.00 93.75 942 VAL A CA 1
ATOM 7295 C C . VAL A 1 942 ? -15.100 -18.695 10.791 1.00 93.75 942 VAL A C 1
ATOM 7297 O O . VAL A 1 942 ? -15.471 -19.563 9.998 1.00 93.75 942 VAL A O 1
ATOM 7300 N N . LEU A 1 943 ? -15.191 -17.391 10.503 1.00 93.38 943 LEU A N 1
ATOM 7301 C CA . LEU A 1 943 ? -15.725 -16.860 9.238 1.00 93.38 943 LEU A CA 1
ATOM 7302 C C . LEU A 1 943 ? -14.958 -17.383 8.006 1.00 93.38 943 LEU A C 1
ATOM 7304 O O . LEU A 1 943 ? -15.556 -17.655 6.959 1.00 93.38 943 LEU A O 1
ATOM 7308 N N . SER A 1 944 ? -13.640 -17.558 8.136 1.00 90.81 944 SER A N 1
ATOM 7309 C CA . SER A 1 944 ? -12.753 -18.035 7.070 1.00 90.81 944 SER A CA 1
ATOM 7310 C C . SER A 1 944 ? -12.998 -19.497 6.672 1.00 90.81 944 SER A C 1
ATOM 7312 O O . SER A 1 944 ? -12.671 -19.881 5.549 1.00 90.81 944 SER A O 1
ATOM 7314 N N . THR A 1 945 ? -13.634 -20.294 7.544 1.00 92.25 945 THR A N 1
ATOM 7315 C CA . THR A 1 945 ? -14.006 -21.692 7.252 1.00 92.25 945 THR A CA 1
ATOM 7316 C C . THR A 1 945 ? -15.179 -21.826 6.276 1.00 92.25 945 THR A C 1
ATOM 7318 O O . THR A 1 945 ? -15.412 -22.917 5.751 1.00 92.25 945 THR A O 1
ATOM 7321 N N . ARG A 1 946 ? -15.929 -20.743 6.005 1.00 91.19 946 ARG A N 1
ATOM 7322 C CA . ARG A 1 946 ? -17.081 -20.794 5.094 1.00 91.19 946 ARG A CA 1
ATOM 7323 C C . ARG A 1 946 ? -16.653 -21.166 3.663 1.00 91.19 946 ARG A C 1
ATOM 7325 O O . ARG A 1 946 ? -15.700 -20.577 3.143 1.00 91.19 946 ARG A O 1
ATOM 7332 N N . PRO A 1 947 ? -17.380 -22.074 2.980 1.00 87.94 947 PRO A N 1
ATOM 7333 C CA . PRO A 1 947 ? -17.133 -22.382 1.572 1.00 87.94 947 PRO A CA 1
ATOM 7334 C C . PRO A 1 947 ? -17.235 -21.115 0.712 1.00 87.94 947 PRO A C 1
ATOM 7336 O O . PRO A 1 947 ? -18.109 -20.282 0.925 1.00 87.94 947 PRO A O 1
ATOM 7339 N N . ARG A 1 948 ? -16.326 -20.952 -0.259 1.00 84.31 948 ARG A N 1
ATOM 7340 C CA . ARG A 1 948 ? -16.210 -19.709 -1.052 1.00 84.31 948 ARG A CA 1
ATOM 7341 C C . ARG A 1 948 ? -17.125 -19.631 -2.278 1.00 84.31 948 ARG A C 1
ATOM 7343 O O . ARG A 1 948 ? -17.244 -18.557 -2.855 1.00 84.31 948 ARG A O 1
ATOM 7350 N N . LYS A 1 949 ? -17.704 -20.755 -2.706 1.00 82.69 949 LYS A N 1
ATOM 7351 C CA . LYS A 1 949 ? -18.535 -20.900 -3.912 1.00 82.69 949 LYS A CA 1
ATOM 7352 C C . LYS A 1 949 ? -19.592 -21.976 -3.695 1.00 82.69 949 LYS A C 1
ATOM 7354 O O . LYS A 1 949 ? -19.410 -22.824 -2.824 1.00 82.69 949 LYS A O 1
ATOM 7359 N N . ASN A 1 950 ? -20.638 -21.963 -4.524 1.00 83.31 950 ASN A N 1
ATOM 7360 C CA . ASN A 1 950 ? -21.742 -22.934 -4.510 1.00 83.31 950 ASN A CA 1
ATOM 7361 C C . ASN A 1 950 ? -22.398 -23.096 -3.124 1.00 83.31 950 ASN A C 1
ATOM 7363 O O . ASN A 1 950 ? -22.782 -24.199 -2.744 1.00 83.31 950 ASN A O 1
ATOM 7367 N N . VAL A 1 951 ? -22.494 -22.014 -2.346 1.00 87.25 951 VAL A N 1
ATOM 7368 C CA . VAL A 1 951 ? -23.039 -22.071 -0.985 1.00 87.25 951 VAL A CA 1
ATOM 7369 C C . VAL A 1 951 ? -24.562 -22.157 -1.046 1.00 87.25 951 VAL A C 1
ATOM 7371 O O . VAL A 1 951 ? -25.214 -21.273 -1.599 1.00 87.25 951 VAL A O 1
ATOM 7374 N N . VAL A 1 952 ? -25.139 -23.203 -0.455 1.00 87.69 952 VAL A N 1
ATOM 7375 C CA . VAL A 1 952 ? -26.593 -23.362 -0.315 1.00 87.69 952 VAL A CA 1
ATOM 7376 C C . VAL A 1 952 ? -27.006 -22.920 1.089 1.00 87.69 952 VAL A C 1
ATOM 7378 O O . VAL A 1 952 ? -26.389 -23.326 2.070 1.00 87.69 952 VAL A O 1
ATOM 7381 N N . VAL A 1 953 ? -28.055 -22.097 1.208 1.00 87.62 953 VAL A N 1
ATOM 7382 C CA . VAL A 1 953 ? -28.470 -21.472 2.485 1.00 87.62 953 VAL A CA 1
ATOM 7383 C C . VAL A 1 953 ? -28.745 -22.502 3.593 1.00 87.62 953 VAL A C 1
ATOM 7385 O O . VAL A 1 953 ? -28.403 -22.265 4.749 1.00 87.62 953 VAL A O 1
ATOM 7388 N N . SER A 1 954 ? -29.296 -23.668 3.245 1.00 86.94 954 SER A N 1
ATOM 7389 C CA . SER A 1 954 ? -29.571 -24.777 4.173 1.00 86.94 954 SER A CA 1
ATOM 7390 C C . SER A 1 954 ? -28.325 -25.503 4.697 1.00 86.94 954 SER A C 1
ATOM 7392 O O . SER A 1 954 ? -28.428 -26.255 5.661 1.00 86.94 954 SER A O 1
ATOM 7394 N N . GLU A 1 955 ? -27.155 -25.300 4.087 1.00 87.56 955 GLU A N 1
ATOM 7395 C CA . GLU A 1 955 ? -25.892 -25.964 4.450 1.00 87.56 955 GLU A CA 1
ATOM 7396 C C . GLU A 1 955 ? -24.956 -25.054 5.270 1.00 87.56 955 GLU A C 1
ATOM 7398 O O . GLU A 1 955 ? -23.860 -25.460 5.670 1.00 87.56 955 GLU A O 1
ATOM 7403 N N . ILE A 1 956 ? -25.373 -23.812 5.545 1.00 88.38 956 ILE A N 1
ATOM 7404 C CA . ILE A 1 956 ? -24.562 -22.808 6.241 1.00 88.38 956 ILE A CA 1
ATOM 7405 C C . ILE A 1 956 ? -24.465 -23.133 7.736 1.00 88.38 956 ILE A C 1
ATOM 7407 O O . ILE A 1 956 ? -25.351 -22.820 8.528 1.00 88.38 956 ILE A O 1
ATOM 7411 N N . LYS A 1 957 ? -23.328 -23.724 8.122 1.00 88.75 957 LYS A N 1
ATOM 7412 C CA . LYS A 1 957 ? -22.969 -24.013 9.523 1.00 88.75 957 LYS A CA 1
ATOM 7413 C C . LYS A 1 957 ? -22.535 -22.768 10.305 1.00 88.75 957 LYS A C 1
ATOM 7415 O O . LYS A 1 957 ? -22.860 -22.643 11.477 1.00 88.75 957 LYS A O 1
ATOM 7420 N N . VAL A 1 958 ? -21.801 -21.855 9.660 1.00 91.56 958 VAL A N 1
ATOM 7421 C CA . VAL A 1 958 ? -21.310 -20.608 10.273 1.00 91.56 958 VAL A CA 1
ATOM 7422 C C . VAL A 1 958 ? -22.239 -19.465 9.885 1.00 91.56 958 VAL A C 1
ATOM 7424 O O . VAL A 1 958 ? -22.161 -18.943 8.768 1.00 91.56 958 VAL A O 1
ATOM 7427 N N . ALA A 1 959 ? -23.126 -19.100 10.807 1.00 93.25 959 ALA A N 1
ATOM 7428 C CA . ALA A 1 959 ? -23.986 -17.933 10.676 1.00 93.25 959 ALA A CA 1
ATOM 7429 C C . ALA A 1 959 ? -23.175 -16.628 10.706 1.00 93.25 959 ALA A C 1
ATOM 7431 O O . ALA A 1 959 ? -22.070 -16.580 11.250 1.00 93.25 959 ALA A O 1
ATOM 7432 N N . VAL A 1 960 ? -23.734 -15.575 10.109 1.00 96.12 960 VAL A N 1
ATOM 7433 C CA . VAL A 1 960 ? -23.123 -14.244 10.060 1.00 96.12 960 VAL A CA 1
ATOM 7434 C C . VAL A 1 960 ? -24.152 -13.151 10.333 1.00 96.12 960 VAL A C 1
ATOM 7436 O O . VAL A 1 960 ? -25.318 -13.303 9.971 1.00 96.12 960 VAL A O 1
ATOM 7439 N N . CYS A 1 961 ? -23.699 -12.049 10.927 1.00 96.88 961 CYS A N 1
ATOM 7440 C CA . CYS A 1 961 ? -24.439 -10.792 11.020 1.00 96.88 961 CYS A CA 1
ATOM 7441 C C . CYS A 1 961 ? -23.766 -9.735 10.127 1.00 96.88 961 CYS A C 1
ATOM 7443 O O . CYS A 1 961 ? -22.540 -9.729 9.967 1.00 96.88 961 CYS A O 1
ATOM 7445 N N . ILE A 1 962 ? -24.574 -8.860 9.528 1.00 98.25 962 ILE A N 1
ATOM 7446 C CA . ILE A 1 962 ? -24.125 -7.686 8.776 1.00 98.25 962 ILE A CA 1
ATOM 7447 C C . ILE A 1 962 ? -24.057 -6.503 9.744 1.00 98.25 962 ILE A C 1
ATOM 7449 O O . ILE A 1 962 ? -25.099 -6.071 10.231 1.00 98.25 962 ILE A O 1
ATOM 7453 N N . TYR A 1 963 ? -22.870 -5.941 9.964 1.00 98.12 963 TYR A N 1
ATOM 7454 C CA . TYR A 1 963 ? -22.681 -4.700 10.720 1.00 98.12 963 TYR A CA 1
ATOM 7455 C C . TYR A 1 963 ? -22.464 -3.528 9.757 1.00 98.12 963 TYR A C 1
ATOM 7457 O O . TYR A 1 963 ? -21.351 -3.283 9.290 1.00 98.12 963 TYR A O 1
ATOM 7465 N N . ALA A 1 964 ? -23.545 -2.824 9.414 1.00 98.12 964 ALA A N 1
ATOM 7466 C CA . ALA A 1 964 ? -23.532 -1.721 8.452 1.00 98.12 964 ALA A CA 1
ATOM 7467 C C . ALA A 1 964 ? -23.036 -0.410 9.085 1.00 98.12 964 ALA A C 1
ATOM 7469 O O . ALA A 1 964 ? -23.551 0.020 10.121 1.00 98.12 964 ALA A O 1
ATOM 7470 N N . PHE A 1 965 ? -22.059 0.243 8.444 1.00 97.50 965 PHE A N 1
ATOM 7471 C CA . PHE A 1 965 ? -21.371 1.423 8.986 1.00 97.50 965 PHE A CA 1
ATOM 7472 C C . PHE A 1 965 ? -21.305 2.636 8.044 1.00 97.50 965 PHE A C 1
ATOM 7474 O O . PHE A 1 965 ? -20.900 3.714 8.484 1.00 97.50 965 PHE A O 1
ATOM 7481 N N . ASP A 1 966 ? -21.673 2.503 6.765 1.00 97.56 966 ASP A N 1
ATOM 7482 C CA . ASP A 1 966 ? -21.808 3.649 5.853 1.00 97.56 966 ASP A CA 1
ATOM 7483 C C . ASP A 1 966 ? -22.800 3.395 4.698 1.00 97.56 966 ASP A C 1
ATOM 7485 O O . ASP A 1 966 ? -23.114 2.250 4.365 1.00 97.56 966 ASP A O 1
ATOM 7489 N N . LEU A 1 967 ? -23.271 4.473 4.066 1.00 97.25 967 LEU A N 1
ATOM 7490 C CA . LEU A 1 967 ? -24.160 4.469 2.900 1.00 97.25 967 LEU A CA 1
ATOM 7491 C C . LEU A 1 967 ? -23.583 5.388 1.817 1.00 97.25 967 LEU A C 1
ATOM 7493 O O . LEU A 1 967 ? -23.503 6.603 1.984 1.00 97.25 967 LEU A O 1
ATOM 7497 N N . LEU A 1 968 ? -23.189 4.800 0.689 1.00 97.31 968 LEU A N 1
ATOM 7498 C CA . LEU A 1 968 ? -22.431 5.480 -0.368 1.00 97.31 968 LEU A CA 1
ATOM 7499 C C . LEU A 1 968 ? -23.329 5.961 -1.516 1.00 97.31 968 LEU A C 1
ATOM 7501 O O . LEU A 1 968 ? -22.991 6.918 -2.213 1.00 97.31 968 LEU A O 1
ATOM 7505 N N . PHE A 1 969 ? -24.479 5.312 -1.707 1.00 97.00 969 PHE A N 1
ATOM 7506 C CA . PHE A 1 969 ? -25.443 5.582 -2.776 1.00 97.00 969 PHE A CA 1
ATOM 7507 C C . PHE A 1 969 ? -26.843 5.139 -2.342 1.00 97.00 969 PHE A C 1
ATOM 7509 O O . PHE A 1 969 ? -26.975 4.109 -1.676 1.00 97.00 969 PHE A O 1
ATOM 7516 N N . LEU A 1 970 ? -27.878 5.871 -2.755 1.00 95.62 970 LEU A N 1
ATOM 7517 C CA . LEU A 1 970 ? -29.285 5.526 -2.530 1.00 95.62 970 LEU A CA 1
ATOM 7518 C C . LEU A 1 970 ? -30.163 6.133 -3.634 1.00 95.62 970 LEU A C 1
ATOM 7520 O O . LEU A 1 970 ? -30.103 7.336 -3.882 1.00 95.62 970 LEU A O 1
ATOM 7524 N N . ASN A 1 971 ? -31.005 5.311 -4.260 1.00 93.25 971 ASN A N 1
ATOM 7525 C CA . ASN A 1 971 ? -32.057 5.695 -5.208 1.00 93.25 971 ASN A CA 1
ATOM 7526 C C . ASN A 1 971 ? -31.592 6.670 -6.310 1.00 93.25 971 ASN A C 1
ATOM 7528 O O . ASN A 1 971 ? -32.239 7.680 -6.577 1.00 93.25 971 ASN A O 1
ATOM 7532 N N . GLY A 1 972 ? -30.443 6.389 -6.932 1.00 91.00 972 GLY A N 1
ATOM 7533 C CA . GLY A 1 972 ? -29.849 7.235 -7.976 1.00 91.00 972 GLY A CA 1
ATOM 7534 C C . GLY A 1 972 ? -28.945 8.366 -7.467 1.00 91.00 972 GLY A C 1
ATOM 7535 O O . GLY A 1 972 ? -28.161 8.905 -8.245 1.00 91.00 972 GLY A O 1
ATOM 7536 N N . LYS A 1 973 ? -28.993 8.719 -6.175 1.00 93.81 973 LYS A N 1
ATOM 7537 C CA . LYS A 1 973 ? -28.130 9.750 -5.580 1.00 93.81 973 LYS A CA 1
ATOM 7538 C C . LYS A 1 973 ? -26.846 9.137 -5.009 1.00 93.81 973 LYS A C 1
ATOM 7540 O O . LYS A 1 973 ? -26.894 8.239 -4.171 1.00 93.81 973 LYS A O 1
ATOM 7545 N N . SER A 1 974 ? -25.697 9.698 -5.390 1.00 95.44 974 SER A N 1
ATOM 7546 C CA . SER A 1 974 ? -24.409 9.462 -4.719 1.00 95.44 974 SER A CA 1
ATOM 7547 C C . SER A 1 974 ? -24.310 10.268 -3.419 1.00 95.44 974 SER A C 1
ATOM 7549 O O . SER A 1 974 ? -24.607 11.463 -3.398 1.00 95.44 974 SER A O 1
ATOM 7551 N N . PHE A 1 975 ? -23.867 9.617 -2.343 1.00 96.25 975 PHE A N 1
ATOM 7552 C CA . PHE A 1 975 ? -23.700 10.203 -1.010 1.00 96.25 975 PHE A CA 1
ATOM 7553 C C . PHE A 1 975 ? -22.231 10.493 -0.659 1.00 96.25 975 PHE A C 1
ATOM 7555 O O . PHE A 1 975 ? -21.968 11.040 0.405 1.00 96.25 975 PHE A O 1
ATOM 7562 N N . LEU A 1 976 ? -21.259 10.203 -1.538 1.00 94.75 976 LEU A N 1
ATOM 7563 C CA . LEU A 1 976 ? -19.822 10.345 -1.229 1.00 94.75 976 LEU A CA 1
ATOM 7564 C C . LEU A 1 976 ? -19.426 11.748 -0.722 1.00 94.75 976 LEU A C 1
ATOM 7566 O O . LEU A 1 976 ? -18.582 11.881 0.163 1.00 94.75 976 LEU A O 1
ATOM 7570 N N . LYS A 1 977 ? -20.054 12.794 -1.274 1.00 94.00 977 LYS A N 1
ATOM 7571 C CA . LYS A 1 977 ? -19.813 14.203 -0.911 1.00 94.00 977 LYS A CA 1
ATOM 7572 C C . LYS A 1 977 ? -20.564 14.665 0.346 1.00 94.00 977 LYS A C 1
ATOM 7574 O O . LYS A 1 977 ? -20.281 15.754 0.830 1.00 94.00 977 LYS A O 1
ATOM 7579 N N . GLU A 1 978 ? -21.500 13.872 0.859 1.00 96.44 978 GLU A N 1
ATOM 7580 C CA . GLU A 1 978 ? -22.276 14.192 2.062 1.00 96.44 978 GLU A CA 1
ATOM 7581 C C . GLU A 1 978 ? -21.456 13.883 3.330 1.00 96.44 978 GLU A C 1
ATOM 7583 O O . GLU A 1 978 ? -20.652 12.942 3.319 1.00 96.44 978 GLU A O 1
ATOM 7588 N N . PRO A 1 979 ? -21.638 14.619 4.443 1.00 96.31 979 PRO A N 1
ATOM 7589 C CA . PRO A 1 979 ? -20.972 14.323 5.713 1.00 96.31 979 PRO A CA 1
ATOM 7590 C C . PRO A 1 979 ? -21.460 12.996 6.316 1.00 96.31 979 PRO A C 1
ATOM 7592 O O . PRO A 1 979 ? -22.607 12.598 6.105 1.00 96.31 979 PRO A O 1
ATOM 7595 N N . LEU A 1 980 ? -20.606 12.321 7.098 1.00 96.62 980 LEU A N 1
ATOM 7596 C CA . LEU A 1 980 ? -20.904 11.014 7.705 1.00 96.62 980 LEU A CA 1
ATOM 7597 C C . LEU A 1 980 ? -22.228 11.012 8.474 1.00 96.62 980 LEU A C 1
ATOM 7599 O O . LEU A 1 980 ? -22.982 10.050 8.356 1.00 96.62 980 LEU A O 1
ATOM 7603 N N . GLN A 1 981 ? -22.539 12.088 9.201 1.00 95.50 981 GLN A N 1
ATOM 7604 C CA . GLN A 1 981 ? -23.824 12.250 9.878 1.00 95.50 981 GLN A CA 1
ATOM 7605 C C . GLN A 1 981 ? -25.009 12.008 8.925 1.00 95.50 981 GLN A C 1
ATOM 7607 O O . GLN A 1 981 ? -25.813 11.115 9.182 1.00 95.50 981 GLN A O 1
ATOM 7612 N N . ALA A 1 982 ? -25.073 12.719 7.795 1.00 96.56 982 ALA A N 1
ATOM 7613 C CA . ALA A 1 982 ? -26.170 12.607 6.832 1.00 96.56 982 ALA A CA 1
ATOM 7614 C C . ALA A 1 982 ? -26.222 11.225 6.149 1.00 96.56 982 ALA A C 1
ATOM 7616 O O . ALA A 1 982 ? -27.306 10.688 5.914 1.00 96.56 982 ALA A O 1
ATOM 7617 N N . ARG A 1 983 ? -25.062 10.608 5.873 1.00 97.38 983 ARG A N 1
ATOM 7618 C CA . ARG A 1 983 ? -24.995 9.235 5.328 1.00 97.38 983 ARG A CA 1
ATOM 7619 C C . ARG A 1 983 ? -25.523 8.207 6.333 1.00 97.38 983 ARG A C 1
ATOM 7621 O O . ARG A 1 983 ? -26.295 7.324 5.969 1.00 97.38 983 ARG A O 1
ATOM 7628 N N . ARG A 1 984 ? -25.162 8.356 7.610 1.00 96.50 984 ARG A N 1
ATOM 7629 C CA . ARG A 1 984 ? -25.572 7.482 8.720 1.00 96.50 984 ARG A CA 1
ATOM 7630 C C . ARG A 1 984 ? -27.042 7.673 9.109 1.00 96.50 984 ARG A C 1
ATOM 7632 O O . ARG A 1 984 ? -27.698 6.699 9.463 1.00 96.50 984 ARG A O 1
ATOM 7639 N N . GLU A 1 985 ? -27.575 8.887 9.012 1.00 95.38 985 GLU A N 1
ATOM 7640 C CA . GLU A 1 985 ? -29.009 9.176 9.168 1.00 95.38 985 GLU A CA 1
ATOM 7641 C C . GLU A 1 985 ? -29.827 8.537 8.036 1.00 95.38 985 GLU A C 1
ATOM 7643 O O . GLU A 1 985 ? -30.796 7.829 8.309 1.00 95.38 985 GLU A O 1
ATOM 7648 N N . ALA A 1 986 ? -29.391 8.678 6.779 1.00 95.25 986 ALA A N 1
ATOM 7649 C CA . ALA A 1 986 ? -30.018 8.003 5.641 1.00 95.25 986 ALA A CA 1
ATOM 7650 C C . ALA A 1 986 ? -29.944 6.465 5.754 1.00 95.25 986 ALA A C 1
ATOM 7652 O O . ALA A 1 986 ? -30.935 5.784 5.491 1.00 95.25 986 ALA A O 1
ATOM 7653 N N . LEU A 1 987 ? -28.815 5.910 6.216 1.00 95.81 987 LEU A N 1
ATOM 7654 C CA . LEU A 1 987 ? -28.662 4.477 6.502 1.00 95.81 987 LEU A CA 1
ATOM 7655 C C . LEU A 1 987 ? -29.667 4.005 7.569 1.00 95.81 987 LEU A C 1
ATOM 7657 O O . LEU A 1 987 ? -30.384 3.029 7.352 1.00 95.81 987 LEU A O 1
ATOM 7661 N N . LYS A 1 988 ? -29.763 4.727 8.694 1.00 94.44 988 LYS A N 1
ATOM 7662 C CA . LYS A 1 988 ? -30.687 4.410 9.798 1.00 94.44 988 LYS A CA 1
ATOM 7663 C C . LYS A 1 988 ? -32.163 4.576 9.417 1.00 94.44 988 LYS A C 1
ATOM 7665 O O . LYS A 1 988 ? -33.002 3.869 9.963 1.00 94.44 988 LYS A O 1
ATOM 7670 N N . GLY A 1 989 ? -32.484 5.463 8.473 1.00 92.88 989 GLY A N 1
ATOM 7671 C CA . GLY A 1 989 ? -33.847 5.653 7.967 1.00 92.88 989 GLY A CA 1
ATOM 7672 C C . GLY A 1 989 ? -34.324 4.585 6.974 1.00 92.88 989 GLY A C 1
ATOM 7673 O O . GLY A 1 989 ? -35.527 4.357 6.875 1.00 92.88 989 GLY A O 1
ATOM 7674 N N . MET A 1 990 ? -33.415 3.936 6.235 1.00 90.88 990 MET A N 1
ATOM 7675 C CA . MET A 1 990 ? -33.767 3.009 5.142 1.00 90.88 990 MET A CA 1
ATOM 7676 C C . MET A 1 990 ? -33.740 1.519 5.515 1.00 90.88 990 MET A C 1
ATOM 7678 O O . MET A 1 990 ? -34.313 0.716 4.782 1.00 90.88 990 MET A O 1
ATOM 7682 N N . PHE A 1 991 ? -33.096 1.127 6.619 1.00 94.19 991 PHE A N 1
ATOM 7683 C CA . PHE A 1 991 ? -32.910 -0.285 6.979 1.00 94.19 991 PHE A CA 1
ATOM 7684 C C . PHE A 1 991 ? -33.436 -0.618 8.377 1.00 94.19 991 PHE A C 1
ATOM 7686 O O . PHE A 1 991 ? -33.305 0.169 9.313 1.00 94.19 991 PHE A O 1
ATOM 7693 N N . GLN A 1 992 ? -34.007 -1.813 8.536 1.00 93.75 992 GLN A N 1
ATOM 7694 C CA . GLN A 1 992 ? -34.554 -2.287 9.808 1.00 93.75 992 GLN A CA 1
ATOM 7695 C C . GLN A 1 992 ? -33.608 -3.270 10.503 1.00 93.75 992 GLN A C 1
ATOM 7697 O O . GLN A 1 992 ? -33.252 -4.310 9.949 1.00 93.75 992 GLN A O 1
ATOM 7702 N N . VAL A 1 993 ? -33.232 -2.945 11.742 1.00 94.69 993 VAL A N 1
ATOM 7703 C CA . VAL A 1 993 ? -32.364 -3.785 12.579 1.00 94.69 993 VAL A CA 1
ATOM 7704 C C . VAL A 1 993 ? -33.052 -5.112 12.901 1.00 94.69 993 VAL A C 1
ATOM 7706 O O . VAL A 1 993 ? -34.185 -5.142 13.377 1.00 94.69 993 VAL A O 1
ATOM 7709 N N . THR A 1 994 ? -32.335 -6.206 12.666 1.00 93.06 994 THR A N 1
ATOM 7710 C CA . THR A 1 994 ? -32.703 -7.577 13.029 1.00 93.06 994 THR A CA 1
ATOM 7711 C C . THR A 1 994 ? -31.494 -8.205 13.733 1.00 93.06 994 THR A C 1
ATOM 7713 O O . THR A 1 994 ? -30.546 -8.585 13.041 1.00 93.06 994 THR A O 1
ATOM 7716 N N . PRO A 1 995 ? -31.484 -8.298 15.079 1.00 91.56 995 PRO A N 1
ATOM 7717 C CA . PRO A 1 995 ? -30.335 -8.797 15.837 1.00 91.56 995 PRO A CA 1
ATOM 7718 C C . PRO A 1 995 ? -29.846 -10.172 15.361 1.00 91.56 995 PRO A C 1
ATOM 7720 O O . PRO A 1 995 ? -30.655 -11.047 15.045 1.00 91.56 995 PRO A O 1
ATOM 7723 N N . GLY A 1 996 ? -28.527 -10.350 15.282 1.00 90.31 996 GLY A N 1
ATOM 7724 C CA . GLY A 1 996 ? -27.881 -11.562 14.769 1.00 90.31 996 GLY A CA 1
ATOM 7725 C C . GLY A 1 996 ? -27.990 -11.756 13.248 1.00 90.31 996 GLY A C 1
ATOM 7726 O O . GLY A 1 996 ? -27.691 -12.844 12.758 1.00 90.31 996 GLY A O 1
ATOM 7727 N N . SER A 1 997 ? -28.437 -10.742 12.494 1.00 93.44 997 SER A N 1
ATOM 7728 C CA . SER A 1 997 ? -28.658 -10.814 11.039 1.00 93.44 997 SER A CA 1
ATOM 7729 C C . SER A 1 997 ? -28.293 -9.516 10.303 1.00 93.44 997 SER A C 1
ATOM 7731 O O . SER A 1 997 ? -27.472 -9.539 9.384 1.00 93.44 997 SER A O 1
ATOM 7733 N N . PHE A 1 998 ? -28.864 -8.380 10.712 1.00 96.25 998 PHE A N 1
ATOM 7734 C CA . PHE A 1 998 ? -28.519 -7.048 10.211 1.00 96.25 998 PHE A CA 1
ATOM 7735 C C . PHE A 1 998 ? -28.595 -6.030 11.351 1.00 96.25 998 PHE A C 1
ATOM 7737 O O . PHE A 1 998 ? -29.660 -5.794 11.923 1.00 96.25 998 PHE A O 1
ATOM 7744 N N . GLU A 1 999 ? -27.470 -5.399 11.654 1.00 96.69 999 GLU A N 1
ATOM 7745 C CA . GLU A 1 999 ? -27.300 -4.403 12.706 1.00 96.69 999 GLU A CA 1
ATOM 7746 C C . GLU A 1 999 ? -26.537 -3.192 12.147 1.00 96.69 999 GLU A C 1
ATOM 7748 O O . GLU A 1 999 ? -25.783 -3.290 11.177 1.00 96.69 999 GLU A O 1
ATOM 7753 N N . PHE A 1 1000 ? -26.719 -2.025 12.762 1.00 97.94 1000 PHE A N 1
ATOM 7754 C CA . PHE A 1 1000 ? -25.810 -0.902 12.531 1.00 97.94 1000 PHE A CA 1
ATOM 7755 C C . PHE A 1 1000 ? -24.575 -1.064 13.417 1.00 97.94 1000 PHE A C 1
ATOM 7757 O O . PHE A 1 1000 ? -24.673 -1.625 14.509 1.00 97.94 1000 PHE A O 1
ATOM 7764 N N . ALA A 1 1001 ? -23.428 -0.548 12.977 1.00 97.56 1001 ALA A N 1
ATOM 7765 C CA . ALA A 1 1001 ? -22.232 -0.518 13.810 1.00 97.56 1001 ALA A CA 1
ATOM 7766 C C . ALA A 1 1001 ? -22.505 0.194 15.148 1.00 97.56 1001 ALA A C 1
ATOM 7768 O O . ALA A 1 1001 ? -23.052 1.301 15.179 1.00 97.56 1001 ALA A O 1
ATOM 7769 N N . THR A 1 1002 ? -22.121 -0.451 16.251 1.00 97.12 1002 THR A N 1
ATOM 7770 C CA . THR A 1 1002 ? -22.215 0.093 17.609 1.00 97.12 1002 THR A CA 1
ATOM 7771 C C . THR A 1 1002 ? -21.369 1.360 17.676 1.00 97.12 1002 THR A C 1
ATOM 7773 O O . THR A 1 1002 ? -20.160 1.298 17.450 1.00 97.12 1002 THR A O 1
ATOM 7776 N N . SER A 1 1003 ? -22.010 2.505 17.929 1.00 96.81 1003 SER A N 1
ATOM 7777 C CA . SER A 1 1003 ? -21.416 3.836 17.762 1.00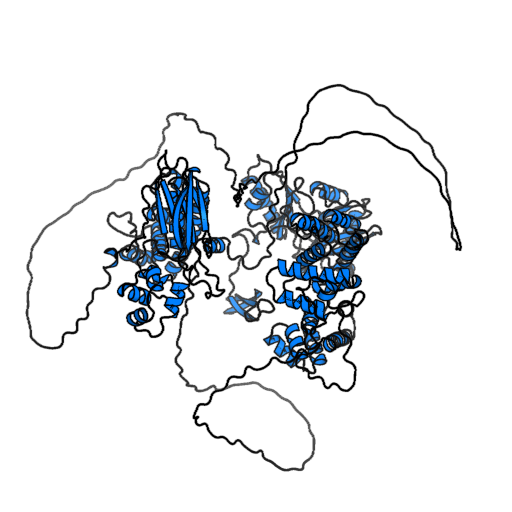 96.81 1003 SER A CA 1
ATOM 7778 C C . SER A 1 1003 ? -21.625 4.730 18.985 1.00 96.81 1003 SER A C 1
ATOM 7780 O O . SER A 1 1003 ? -22.771 4.926 19.398 1.00 96.81 1003 SER A O 1
ATOM 7782 N N . LEU A 1 1004 ? -20.551 5.339 19.479 1.00 95.94 1004 LEU A N 1
ATOM 7783 C CA . LEU A 1 1004 ? -20.540 6.365 20.517 1.00 95.94 1004 LEU A CA 1
ATOM 7784 C C . LEU A 1 1004 ? -20.126 7.708 19.903 1.00 95.94 1004 LEU A C 1
ATOM 7786 O O . LEU A 1 1004 ? -19.011 7.851 19.404 1.00 95.94 1004 LEU A O 1
ATOM 7790 N N . ASP A 1 1005 ? -21.024 8.690 19.935 1.00 94.31 1005 ASP A N 1
ATOM 7791 C CA . ASP A 1 1005 ? -20.752 10.039 19.434 1.00 94.31 1005 ASP A CA 1
ATOM 7792 C C . ASP A 1 1005 ? -20.159 10.912 20.545 1.00 94.31 1005 ASP A C 1
ATOM 7794 O O . ASP A 1 1005 ? -20.699 10.976 21.649 1.00 94.31 1005 ASP A O 1
ATOM 7798 N N . VAL A 1 1006 ? -19.062 11.603 20.238 1.00 89.38 1006 VAL A N 1
ATOM 7799 C CA . VAL A 1 1006 ? -18.336 12.483 21.158 1.00 89.38 1006 VAL A CA 1
ATOM 7800 C C . VAL A 1 1006 ? -18.426 13.913 20.628 1.00 89.38 1006 VAL A C 1
ATOM 7802 O O . VAL A 1 1006 ? -18.017 14.194 19.498 1.00 89.38 1006 VAL A O 1
ATOM 7805 N N . ALA A 1 1007 ? -18.988 14.816 21.438 1.00 80.62 1007 ALA A N 1
ATOM 7806 C CA . ALA A 1 1007 ? -19.185 16.218 21.065 1.00 80.62 1007 ALA A CA 1
ATOM 7807 C C . ALA A 1 1007 ? -17.850 16.947 20.848 1.00 80.62 1007 ALA A C 1
ATOM 7809 O O . ALA A 1 1007 ? -17.725 17.682 19.868 1.00 80.62 1007 ALA A O 1
ATOM 7810 N N . ASN A 1 1008 ? -16.863 16.670 21.710 1.00 72.75 1008 ASN A N 1
ATOM 7811 C CA . ASN A 1 1008 ? -15.468 17.082 21.571 1.00 72.75 1008 ASN A CA 1
ATOM 7812 C C . ASN A 1 1008 ? -15.345 18.601 21.350 1.00 72.75 1008 ASN A C 1
ATOM 7814 O O . ASN A 1 1008 ? -14.903 19.074 20.300 1.00 72.75 1008 ASN A O 1
ATOM 7818 N N . THR A 1 1009 ? -15.847 19.367 22.318 1.00 70.19 1009 THR A N 1
ATOM 7819 C CA . THR A 1 1009 ? -15.876 20.834 22.297 1.00 70.19 1009 THR A CA 1
ATOM 7820 C C . THR A 1 1009 ? -14.567 21.440 22.817 1.00 70.19 1009 THR A C 1
ATOM 7822 O O . THR A 1 1009 ? -13.697 20.746 23.333 1.00 70.19 1009 THR A O 1
ATOM 7825 N N . LYS A 1 1010 ? -14.402 22.764 22.688 1.00 63.19 1010 LYS A N 1
ATOM 7826 C CA . LYS A 1 1010 ? -13.216 23.472 23.210 1.00 63.19 1010 LYS A CA 1
ATOM 7827 C C . LYS A 1 1010 ? -13.162 23.561 24.736 1.00 63.19 1010 LYS A C 1
ATOM 7829 O O . LYS A 1 1010 ? -12.094 23.853 25.265 1.00 63.19 1010 LYS A O 1
ATOM 7834 N N . ASP A 1 1011 ? -14.297 23.351 25.396 1.00 60.50 1011 ASP A N 1
ATOM 7835 C CA . ASP A 1 1011 ? -14.443 23.437 26.847 1.00 60.50 1011 ASP A CA 1
ATOM 7836 C C . ASP A 1 1011 ? -14.468 22.037 27.504 1.00 60.50 1011 ASP A C 1
ATOM 7838 O O . ASP A 1 1011 ? -14.537 21.934 28.730 1.00 60.50 1011 ASP A O 1
ATOM 7842 N N . ASP A 1 1012 ? -14.399 20.962 26.703 1.00 64.75 1012 ASP A N 1
ATOM 7843 C CA . ASP A 1 1012 ? -14.357 19.575 27.176 1.00 64.75 1012 ASP A CA 1
ATOM 7844 C C . ASP A 1 1012 ? -12.979 19.266 27.789 1.00 64.75 1012 ASP A C 1
ATOM 7846 O O . ASP A 1 1012 ? -11.932 19.599 27.227 1.00 64.75 1012 ASP A O 1
ATOM 7850 N N . ASP A 1 1013 ? -12.959 18.585 28.937 1.00 72.38 1013 ASP A N 1
ATOM 7851 C CA . ASP A 1 1013 ? -11.702 18.141 29.537 1.00 72.38 1013 ASP A CA 1
ATOM 7852 C C . ASP A 1 1013 ? -11.087 16.981 28.733 1.00 72.38 1013 ASP A C 1
ATOM 7854 O O . ASP A 1 1013 ? -11.736 15.966 28.451 1.00 72.38 1013 ASP A O 1
ATOM 7858 N N . MET A 1 1014 ? -9.802 17.129 28.406 1.00 75.44 1014 MET A N 1
ATOM 7859 C CA . MET A 1 1014 ? -9.014 16.166 27.639 1.00 75.44 1014 MET A CA 1
ATOM 7860 C C . MET A 1 1014 ? -8.988 14.792 28.320 1.00 75.44 1014 MET A C 1
ATOM 7862 O O . MET A 1 1014 ? -9.181 13.781 27.647 1.00 75.44 1014 MET A O 1
ATOM 7866 N N . GLU A 1 1015 ? -8.805 14.748 29.645 1.00 81.62 1015 GLU A N 1
ATOM 7867 C CA . GLU A 1 1015 ? -8.737 13.491 30.401 1.00 81.62 1015 GLU A CA 1
ATOM 7868 C C . GLU A 1 1015 ? -10.098 12.781 30.383 1.00 81.62 1015 GLU A C 1
ATOM 7870 O O . GLU A 1 1015 ? -10.181 11.606 30.026 1.00 81.62 1015 GLU A O 1
ATOM 7875 N N . SER A 1 1016 ? -11.187 13.515 30.644 1.00 82.56 1016 SER A N 1
ATOM 7876 C CA . SER A 1 1016 ? -12.557 12.992 30.531 1.00 82.56 1016 SER A CA 1
ATOM 7877 C C . SER A 1 1016 ? -12.876 12.427 29.137 1.00 82.56 1016 SER A C 1
ATOM 7879 O O . SER A 1 1016 ? -13.548 11.402 29.017 1.00 82.56 1016 SER A O 1
ATOM 7881 N N . THR A 1 1017 ? -12.341 13.042 28.079 1.00 84.00 1017 THR A N 1
ATOM 7882 C CA . THR A 1 1017 ? -12.565 12.603 26.694 1.00 84.00 1017 THR A CA 1
ATOM 7883 C C . THR A 1 1017 ? -11.745 11.353 26.361 1.00 84.00 1017 THR A C 1
ATOM 7885 O O . THR A 1 1017 ? -12.261 10.432 25.721 1.00 84.00 1017 THR A O 1
ATOM 7888 N N . VAL A 1 1018 ? -10.495 11.265 26.840 1.00 87.44 1018 VAL A N 1
ATOM 7889 C CA . VAL A 1 1018 ? -9.688 10.031 26.776 1.00 87.44 1018 VAL A CA 1
ATOM 7890 C C . VAL A 1 1018 ? -10.400 8.895 27.507 1.00 87.44 1018 VAL A C 1
ATOM 7892 O O . VAL A 1 1018 ? -10.524 7.806 26.953 1.00 87.44 1018 VAL A O 1
ATOM 7895 N N . GLU A 1 1019 ? -10.910 9.149 28.710 1.00 88.50 1019 GLU A N 1
ATOM 7896 C CA . GLU A 1 1019 ? -11.583 8.165 29.562 1.00 88.50 1019 GLU A CA 1
ATOM 7897 C C . GLU A 1 1019 ? -12.858 7.596 28.913 1.00 88.50 1019 GLU A C 1
ATOM 7899 O O . GLU A 1 1019 ? -13.085 6.384 28.937 1.00 88.50 1019 GLU A O 1
ATOM 7904 N N . ILE A 1 1020 ? -13.660 8.434 28.248 1.00 89.50 1020 ILE A N 1
ATOM 7905 C CA . ILE A 1 1020 ? -14.829 7.990 27.466 1.00 89.50 1020 ILE A CA 1
ATOM 7906 C C . ILE A 1 1020 ? -14.404 7.051 26.322 1.00 89.50 1020 ILE A C 1
ATOM 7908 O O . ILE A 1 1020 ? -14.992 5.982 26.142 1.00 89.50 1020 ILE A O 1
ATOM 7912 N N . VAL A 1 1021 ? -13.356 7.408 25.569 1.00 91.00 1021 VAL A N 1
ATOM 7913 C CA . VAL A 1 1021 ? -12.851 6.586 24.451 1.00 91.00 1021 VAL A CA 1
ATOM 7914 C C . VAL A 1 1021 ? -12.177 5.297 24.946 1.00 91.00 1021 VAL A C 1
ATOM 7916 O O . VAL A 1 1021 ? -12.322 4.257 24.302 1.00 91.00 1021 VAL A O 1
ATOM 7919 N N . ARG A 1 1022 ? -11.487 5.333 26.093 1.00 90.62 1022 ARG A N 1
ATOM 7920 C CA . ARG A 1 1022 ? -10.850 4.175 26.744 1.00 90.62 1022 ARG A CA 1
ATOM 7921 C C . ARG A 1 1022 ? -11.888 3.136 27.164 1.00 90.62 1022 ARG A C 1
ATOM 7923 O O . ARG A 1 1022 ? -11.783 1.982 26.759 1.00 90.62 1022 ARG A O 1
ATOM 7930 N N . ASN A 1 1023 ? -12.919 3.547 27.905 1.00 92.94 1023 ASN A N 1
ATOM 7931 C CA . ASN A 1 1023 ? -13.973 2.633 28.355 1.00 92.94 1023 ASN A CA 1
ATOM 7932 C C . ASN A 1 1023 ? -14.721 1.992 27.170 1.00 92.94 1023 ASN A C 1
ATOM 7934 O O . ASN A 1 1023 ? -14.985 0.793 27.188 1.00 92.94 1023 ASN A O 1
ATOM 7938 N N . PHE A 1 1024 ? -14.993 2.750 26.100 1.00 95.19 1024 PHE A N 1
ATOM 7939 C CA . PHE A 1 1024 ? -15.638 2.206 24.897 1.00 95.19 1024 PHE A CA 1
ATOM 7940 C C . PHE A 1 1024 ? -14.714 1.286 24.071 1.00 95.19 1024 PHE A C 1
ATOM 7942 O O . PHE A 1 1024 ? -15.192 0.361 23.415 1.00 95.19 1024 PHE A O 1
ATOM 7949 N N . LEU A 1 1025 ? -13.388 1.481 24.122 1.00 93.56 1025 LEU A N 1
ATOM 7950 C CA . LEU A 1 1025 ? -12.418 0.538 23.547 1.00 93.56 1025 LEU A CA 1
ATOM 7951 C C . LEU A 1 1025 ? -12.402 -0.783 24.327 1.00 93.56 1025 LEU A C 1
ATOM 7953 O O . LEU A 1 1025 ? -12.355 -1.852 23.720 1.00 93.56 1025 LEU A O 1
ATOM 7957 N N . GLU A 1 1026 ? -12.458 -0.719 25.656 1.00 92.06 1026 GLU A N 1
ATOM 7958 C CA . GLU A 1 1026 ? -12.510 -1.900 26.522 1.00 92.06 1026 GLU A CA 1
ATOM 7959 C C . GLU A 1 1026 ? -13.830 -2.670 26.356 1.00 92.06 1026 GLU A C 1
ATOM 7961 O O . GLU A 1 1026 ? -13.798 -3.897 26.249 1.00 92.06 1026 GLU A O 1
ATOM 7966 N N . GLU A 1 1027 ? -14.965 -1.976 26.207 1.00 94.94 1027 GLU A N 1
ATOM 7967 C CA . GLU A 1 1027 ? -16.255 -2.590 25.853 1.00 94.94 1027 GLU A CA 1
ATOM 7968 C C . GLU A 1 1027 ? -16.199 -3.285 24.477 1.00 94.94 1027 GLU A C 1
ATOM 7970 O O . GLU A 1 1027 ? -16.637 -4.430 24.336 1.00 94.94 1027 GLU A O 1
ATOM 7975 N N . ALA A 1 1028 ? -15.584 -2.645 23.473 1.00 94.50 1028 ALA A N 1
ATOM 7976 C CA . ALA A 1 1028 ? -15.401 -3.230 22.144 1.00 94.50 1028 ALA A CA 1
ATOM 7977 C C . ALA A 1 1028 ? -14.553 -4.514 22.188 1.00 94.50 1028 ALA A C 1
ATOM 7979 O O . ALA A 1 1028 ? -14.933 -5.527 21.597 1.00 94.50 1028 ALA A O 1
ATOM 7980 N N . VAL A 1 1029 ? -13.423 -4.492 22.903 1.00 91.56 1029 VAL A N 1
ATOM 7981 C CA . VAL A 1 1029 ? -12.513 -5.645 23.030 1.00 91.56 1029 VAL A CA 1
ATOM 7982 C C . VAL A 1 1029 ? -13.167 -6.782 23.821 1.00 91.56 1029 VAL A C 1
ATOM 7984 O O . VAL A 1 1029 ? -13.128 -7.927 23.371 1.00 91.56 1029 VAL A O 1
ATOM 7987 N N . ALA A 1 1030 ? -13.850 -6.486 24.933 1.00 91.50 1030 ALA A N 1
ATOM 7988 C CA . ALA A 1 1030 ? -14.656 -7.471 25.665 1.00 91.50 1030 ALA A CA 1
ATOM 7989 C C . ALA A 1 1030 ? -15.803 -8.046 24.806 1.00 91.50 1030 ALA A C 1
ATOM 7991 O O . ALA A 1 1030 ? -16.223 -9.187 24.990 1.00 91.50 1030 ALA A O 1
ATOM 7992 N N . GLY A 1 1031 ? -16.281 -7.273 23.829 1.00 90.25 1031 GLY A N 1
ATOM 7993 C CA . GLY A 1 1031 ? -17.256 -7.668 22.819 1.00 90.25 1031 GLY A CA 1
ATOM 7994 C C . GLY A 1 1031 ? -16.690 -8.392 21.587 1.00 90.25 1031 GLY A C 1
ATOM 7995 O O . GLY A 1 1031 ? -17.389 -8.410 20.569 1.00 90.25 1031 GLY A O 1
ATOM 7996 N N . ASN A 1 1032 ? -15.481 -8.966 21.638 1.00 91.81 1032 ASN A N 1
ATOM 7997 C CA . ASN A 1 1032 ? -14.803 -9.647 20.519 1.00 91.81 1032 ASN A CA 1
ATOM 7998 C C . ASN A 1 1032 ? -14.618 -8.768 19.257 1.00 91.81 1032 ASN A C 1
ATOM 8000 O O . ASN A 1 1032 ? -14.773 -9.245 18.130 1.00 91.81 1032 ASN A O 1
ATOM 8004 N N . CYS A 1 1033 ? -14.293 -7.484 19.425 1.00 93.62 1033 CYS A N 1
ATOM 8005 C CA . CYS A 1 1033 ? -13.880 -6.586 18.338 1.00 93.62 1033 CYS A CA 1
ATOM 8006 C C . CYS A 1 1033 ? -12.366 -6.293 18.408 1.00 93.62 1033 CYS A C 1
ATOM 8008 O O . CYS A 1 1033 ? -11.764 -6.323 19.477 1.00 93.62 1033 CYS A O 1
ATOM 8010 N N . GLU A 1 1034 ? -11.740 -5.940 17.280 1.00 92.00 1034 GLU A N 1
ATOM 8011 C CA . GLU A 1 1034 ? -10.308 -5.578 17.207 1.00 92.00 1034 GLU A CA 1
ATOM 8012 C C . GLU A 1 1034 ? -9.959 -4.256 17.926 1.00 92.00 1034 GLU A C 1
ATOM 8014 O O . GLU A 1 1034 ? -8.781 -3.932 18.099 1.00 92.00 1034 GLU A O 1
ATOM 8019 N N . GLY A 1 1035 ? -10.965 -3.443 18.253 1.00 94.12 1035 GLY A N 1
ATOM 8020 C CA . GLY A 1 1035 ? -10.814 -2.109 18.826 1.00 94.12 1035 GLY A CA 1
ATOM 8021 C C . GLY A 1 1035 ? -11.871 -1.140 18.296 1.00 94.12 1035 GLY A C 1
ATOM 8022 O O . GLY A 1 1035 ? -13.032 -1.521 18.141 1.00 94.12 1035 GLY A O 1
ATOM 8023 N N . LEU A 1 1036 ? -11.471 0.095 17.977 1.00 96.19 1036 LEU A N 1
ATOM 8024 C CA . LEU A 1 1036 ? -12.355 1.168 17.504 1.00 96.19 1036 LEU A CA 1
ATOM 8025 C C . LEU A 1 1036 ? -11.942 1.752 16.143 1.00 96.19 1036 LEU A C 1
ATOM 8027 O O . LEU A 1 1036 ? -10.761 1.912 15.826 1.00 96.19 1036 LEU A O 1
ATOM 8031 N N . MET A 1 1037 ? -12.947 2.144 15.364 1.00 96.25 1037 MET A N 1
ATOM 8032 C CA . MET A 1 1037 ? -12.846 3.041 14.214 1.00 96.25 1037 MET A CA 1
ATOM 8033 C C . MET A 1 1037 ? -13.311 4.430 14.655 1.00 96.25 1037 MET A C 1
ATOM 8035 O O . MET A 1 1037 ? -14.466 4.581 15.035 1.00 96.25 1037 MET A O 1
ATOM 8039 N N . VAL A 1 1038 ? -12.455 5.449 14.592 1.00 95.06 1038 VAL A N 1
ATOM 8040 C CA . VAL A 1 1038 ? -12.822 6.819 14.997 1.00 95.06 1038 VAL A CA 1
ATOM 8041 C C . VAL A 1 1038 ? -12.965 7.698 13.757 1.00 95.06 1038 VAL A C 1
ATOM 8043 O O . VAL A 1 1038 ? -12.042 7.756 12.942 1.00 95.06 1038 VAL A O 1
ATOM 8046 N N . LYS A 1 1039 ? -14.118 8.349 13.573 1.00 94.81 1039 LYS A N 1
ATOM 8047 C CA . LYS A 1 1039 ? -14.487 9.061 12.336 1.00 94.81 1039 LYS A CA 1
ATOM 8048 C C . LYS A 1 1039 ? -14.998 10.481 12.612 1.00 94.81 1039 LYS A C 1
ATOM 8050 O O . LYS A 1 1039 ? -15.801 10.667 13.522 1.00 94.81 1039 LYS A O 1
ATOM 8055 N N . THR A 1 1040 ? -14.640 11.465 11.786 1.00 93.31 1040 THR A N 1
ATOM 8056 C CA . THR A 1 1040 ? -15.297 12.792 11.792 1.00 93.31 1040 THR A CA 1
ATOM 8057 C C . THR A 1 1040 ? -16.785 12.691 11.429 1.00 93.31 1040 THR A C 1
ATOM 8059 O O . THR A 1 1040 ? -17.149 11.961 10.506 1.00 93.31 1040 THR A O 1
ATOM 8062 N N . LEU A 1 1041 ? -17.659 13.430 12.130 1.00 90.75 1041 LEU A N 1
ATOM 8063 C CA . LEU A 1 1041 ? -19.120 13.364 11.929 1.00 90.75 1041 LEU A CA 1
ATOM 8064 C C . LEU A 1 1041 ? -19.664 14.363 10.896 1.00 90.75 1041 LEU A C 1
ATOM 8066 O O . LEU A 1 1041 ? -20.425 13.972 10.007 1.00 90.75 1041 LEU A O 1
ATOM 8070 N N . SER A 1 1042 ? -19.281 15.637 11.008 1.00 88.25 1042 SER A N 1
ATOM 8071 C CA . SER A 1 1042 ? -19.818 16.748 10.205 1.00 88.25 1042 SER A CA 1
ATOM 8072 C C . SER A 1 1042 ? -18.719 17.493 9.437 1.00 88.25 1042 SER A C 1
ATOM 8074 O O . SER A 1 1042 ? -18.642 17.400 8.209 1.00 88.25 1042 SER A O 1
ATOM 8076 N N . THR A 1 1043 ? -17.824 18.182 10.145 1.00 86.19 1043 THR A N 1
ATOM 8077 C CA . THR A 1 1043 ? -16.651 18.859 9.570 1.00 86.19 1043 THR A CA 1
ATOM 8078 C C . THR A 1 1043 ? -15.653 17.836 9.024 1.00 86.19 1043 THR A C 1
ATOM 8080 O O . THR A 1 1043 ? -15.372 16.832 9.671 1.00 86.19 1043 THR A O 1
ATOM 8083 N N . GLU A 1 1044 ? -15.130 18.063 7.814 1.00 87.31 1044 GLU A N 1
ATOM 8084 C CA . GLU A 1 1044 ? -14.245 17.122 7.103 1.00 87.31 1044 GLU A CA 1
ATOM 8085 C C . GLU A 1 1044 ? -14.773 15.663 7.047 1.00 87.31 1044 GLU A C 1
ATOM 8087 O O . GLU A 1 1044 ? -13.986 14.723 7.050 1.00 87.31 1044 GLU A O 1
ATOM 8092 N N . ALA A 1 1045 ? -16.090 15.430 6.992 1.00 92.69 1045 ALA A N 1
ATOM 8093 C CA . ALA A 1 1045 ? -16.675 14.089 7.176 1.00 92.69 1045 ALA A CA 1
ATOM 8094 C C . ALA A 1 1045 ? -17.083 13.333 5.890 1.00 92.69 1045 ALA A C 1
ATOM 8096 O O . ALA A 1 1045 ? -17.790 12.325 5.962 1.00 92.69 1045 ALA A O 1
ATOM 8097 N N . THR A 1 1046 ? -16.683 13.804 4.706 1.00 94.62 1046 THR A N 1
ATOM 8098 C CA . THR A 1 1046 ? -17.020 13.181 3.405 1.00 94.62 1046 THR A CA 1
ATOM 8099 C C . THR A 1 1046 ? -16.365 11.808 3.214 1.00 94.62 1046 THR A C 1
ATOM 8101 O O . THR A 1 1046 ? -15.276 11.563 3.738 1.00 94.62 1046 THR A O 1
ATOM 8104 N N . TYR A 1 1047 ? -16.983 10.928 2.419 1.00 95.12 1047 TYR A N 1
ATOM 8105 C CA . TYR A 1 1047 ? -16.374 9.649 2.040 1.00 95.12 1047 TYR A CA 1
ATOM 8106 C C . TYR A 1 1047 ? -15.368 9.867 0.906 1.00 95.12 1047 TYR A C 1
ATOM 8108 O O . TYR A 1 1047 ? -15.677 10.506 -0.099 1.00 95.12 1047 TYR A O 1
ATOM 8116 N N . GLU A 1 1048 ? -14.161 9.326 1.047 1.00 91.81 1048 GLU A N 1
ATOM 8117 C CA . GLU A 1 1048 ? -13.079 9.505 0.073 1.00 91.81 1048 GLU A CA 1
ATOM 8118 C C . GLU A 1 1048 ? -12.574 8.149 -0.431 1.00 91.81 1048 GLU A C 1
ATOM 8120 O O . GLU A 1 1048 ? -11.738 7.519 0.229 1.00 91.81 1048 GLU A O 1
ATOM 8125 N N . PRO A 1 1049 ? -13.068 7.684 -1.595 1.00 91.94 1049 PRO A N 1
ATOM 8126 C CA . PRO A 1 1049 ? -12.655 6.414 -2.172 1.00 91.94 1049 PRO A CA 1
ATOM 8127 C C . PRO A 1 1049 ? -11.136 6.315 -2.351 1.00 91.94 1049 PRO A C 1
ATOM 8129 O O . PRO A 1 1049 ? -10.489 7.270 -2.780 1.00 91.94 1049 PRO A O 1
ATOM 8132 N N . ALA A 1 1050 ? -10.569 5.158 -1.998 1.00 87.19 1050 ALA A N 1
ATOM 8133 C CA . ALA A 1 1050 ? -9.130 4.855 -1.984 1.00 87.19 1050 ALA A CA 1
ATOM 8134 C C . ALA A 1 1050 ? -8.240 5.722 -1.062 1.00 87.19 1050 ALA A C 1
ATOM 8136 O O . ALA A 1 1050 ? -7.053 5.413 -0.920 1.00 87.19 1050 ALA A O 1
ATOM 8137 N N . ASN A 1 1051 ? -8.747 6.779 -0.413 1.00 84.38 1051 ASN A N 1
ATOM 8138 C CA . ASN A 1 1051 ? -7.901 7.645 0.406 1.00 84.38 1051 ASN A CA 1
ATOM 8139 C C . ASN A 1 1051 ? -7.651 7.049 1.802 1.00 84.38 1051 ASN A C 1
ATOM 8141 O O . ASN A 1 1051 ? -8.588 6.679 2.512 1.00 84.38 1051 ASN A O 1
ATOM 8145 N N . ARG A 1 1052 ? -6.381 7.045 2.233 1.00 81.19 1052 ARG A N 1
ATOM 8146 C CA . ARG A 1 1052 ? -5.971 6.847 3.636 1.00 81.19 1052 ARG A CA 1
ATOM 8147 C C . ARG A 1 1052 ? -5.940 8.219 4.325 1.00 81.19 1052 ARG A C 1
ATOM 8149 O O . ARG A 1 1052 ? -4.877 8.738 4.681 1.00 81.19 1052 ARG A O 1
ATOM 8156 N N . SER A 1 1053 ? -7.108 8.853 4.413 1.00 77.38 1053 SER A N 1
ATOM 8157 C CA . SER A 1 1053 ? -7.278 10.207 4.960 1.00 77.38 1053 SER A CA 1
ATOM 8158 C C . SER A 1 1053 ? -7.066 10.235 6.483 1.00 77.38 1053 SER A C 1
ATOM 8160 O O . SER A 1 1053 ? -6.947 9.192 7.122 1.00 77.38 1053 SER A O 1
ATOM 8162 N N . HIS A 1 1054 ? -7.024 11.426 7.086 1.00 82.06 1054 HIS A N 1
ATOM 8163 C CA . HIS A 1 1054 ? -7.111 11.573 8.548 1.00 82.06 1054 HIS A CA 1
ATOM 8164 C C . HIS A 1 1054 ? -8.566 11.675 9.055 1.00 82.06 1054 HIS A C 1
ATOM 8166 O O . HIS A 1 1054 ? -8.787 12.014 10.215 1.00 82.06 1054 HIS A O 1
ATOM 8172 N N . LYS A 1 1055 ? -9.562 11.445 8.188 1.00 89.50 1055 LYS A N 1
ATOM 8173 C CA . LYS A 1 1055 ? -10.988 11.521 8.543 1.00 89.50 1055 LYS A CA 1
ATOM 8174 C C . LYS A 1 1055 ? -11.425 10.283 9.323 1.00 89.50 1055 LYS A C 1
ATOM 8176 O O . LYS A 1 1055 ? -12.292 10.381 10.181 1.00 89.50 1055 LYS A O 1
ATOM 8181 N N . TRP A 1 1056 ? -10.806 9.135 9.025 1.00 93.56 1056 TRP A N 1
ATOM 8182 C CA . TRP A 1 1056 ? -10.976 7.866 9.732 1.00 93.56 1056 TRP A CA 1
ATOM 8183 C C . TRP A 1 1056 ? -9.640 7.415 10.347 1.00 93.56 1056 TRP A C 1
ATOM 8185 O O . TRP A 1 1056 ? -8.622 7.308 9.655 1.00 93.56 1056 TRP A O 1
ATOM 8195 N N . LEU A 1 1057 ? -9.658 7.086 11.633 1.00 93.44 1057 LEU A N 1
ATOM 8196 C CA . LEU A 1 1057 ? -8.563 6.477 12.388 1.00 93.44 1057 LEU A CA 1
ATOM 8197 C C . LEU A 1 1057 ? -8.968 5.068 12.848 1.00 93.44 1057 LEU A C 1
ATOM 8199 O O . LEU A 1 1057 ? -10.154 4.774 12.987 1.00 93.44 1057 LEU A O 1
ATOM 8203 N N . LYS A 1 1058 ? -7.988 4.191 13.080 1.00 93.50 1058 LYS A N 1
ATOM 8204 C CA . LYS A 1 1058 ? -8.181 2.866 13.692 1.00 93.50 1058 LYS A CA 1
ATOM 8205 C C . LYS A 1 1058 ? -7.316 2.741 14.949 1.00 93.50 1058 LYS A C 1
ATOM 8207 O O . LYS A 1 1058 ? -6.084 2.736 14.868 1.00 93.50 1058 LYS A O 1
ATOM 8212 N N . LEU A 1 1059 ? -7.983 2.625 16.091 1.00 92.44 1059 LEU A N 1
ATOM 8213 C CA . LEU A 1 1059 ? -7.400 2.480 17.419 1.00 92.44 1059 LEU A CA 1
ATOM 8214 C C . LEU A 1 1059 ? -7.540 1.015 17.852 1.00 92.44 1059 LEU A C 1
ATOM 8216 O O . LEU A 1 1059 ? -8.642 0.469 17.839 1.00 92.44 1059 LEU A O 1
ATOM 8220 N N . LYS A 1 1060 ? -6.429 0.371 18.208 1.00 90.44 1060 LYS A N 1
ATOM 8221 C CA . LYS A 1 1060 ? -6.377 -1.035 18.635 1.00 90.44 1060 LYS A CA 1
ATOM 8222 C C . LYS A 1 1060 ? -5.657 -1.159 19.967 1.00 90.44 1060 LYS A C 1
ATOM 8224 O O . LYS A 1 1060 ? -4.722 -0.396 20.197 1.00 90.44 1060 LYS A O 1
ATOM 8229 N N . LYS A 1 1061 ? -5.985 -2.196 20.747 1.00 83.19 1061 LYS A N 1
ATOM 8230 C CA . LYS A 1 1061 ? -5.181 -2.630 21.904 1.00 83.19 1061 LYS A CA 1
ATOM 8231 C C . LYS A 1 1061 ? -3.705 -2.804 21.508 1.00 83.19 1061 LYS A C 1
ATOM 8233 O O . LYS A 1 1061 ? -2.832 -2.188 22.103 1.00 83.19 1061 LYS A O 1
ATOM 8238 N N . ASP A 1 1062 ? -3.457 -3.538 20.422 1.00 80.44 1062 ASP A N 1
ATOM 8239 C CA . ASP A 1 1062 ? -2.125 -3.870 19.884 1.00 80.44 1062 ASP A CA 1
ATOM 8240 C C . ASP A 1 1062 ? -1.306 -2.660 19.391 1.00 80.44 1062 ASP A C 1
ATOM 8242 O O . ASP A 1 1062 ? -0.125 -2.805 19.086 1.00 80.44 1062 ASP A O 1
ATOM 8246 N N . TYR A 1 1063 ? -1.923 -1.482 19.243 1.00 77.44 1063 TYR A N 1
ATOM 8247 C CA . TYR A 1 1063 ? -1.236 -0.253 18.825 1.00 77.44 1063 TYR A CA 1
ATOM 8248 C C . TYR A 1 1063 ? -0.881 0.662 19.999 1.00 77.44 1063 TYR A C 1
ATOM 8250 O O . TYR A 1 1063 ? -0.181 1.647 19.783 1.00 77.44 1063 TYR A O 1
ATOM 8258 N N . LEU A 1 1064 ? -1.360 0.366 21.210 1.00 75.94 1064 LEU A N 1
ATOM 8259 C CA . LEU A 1 1064 ? -1.058 1.133 22.413 1.00 75.94 1064 LEU A CA 1
ATOM 8260 C C . LEU A 1 1064 ? 0.198 0.561 23.082 1.00 75.94 1064 LEU A C 1
ATOM 8262 O O . LEU A 1 1064 ? 0.220 -0.602 23.499 1.00 75.94 1064 LEU A O 1
ATOM 8266 N N . ASP A 1 1065 ? 1.239 1.390 23.181 1.00 68.88 1065 ASP A N 1
ATOM 8267 C CA . ASP A 1 1065 ? 2.538 1.004 23.735 1.00 68.88 1065 ASP A CA 1
ATOM 8268 C C . ASP A 1 1065 ? 2.388 0.399 25.146 1.00 68.88 1065 ASP A C 1
ATOM 8270 O O . ASP A 1 1065 ? 1.854 1.026 26.061 1.00 68.88 1065 ASP A O 1
ATOM 8274 N N . GLY A 1 1066 ? 2.858 -0.841 25.320 1.00 67.12 1066 GLY A N 1
ATOM 8275 C CA . GLY A 1 1066 ? 2.798 -1.575 26.592 1.00 67.12 1066 GLY A CA 1
ATOM 8276 C C . GLY A 1 1066 ? 1.465 -2.264 26.924 1.00 67.12 1066 GLY A C 1
ATOM 8277 O O . GLY A 1 1066 ? 1.368 -2.853 27.997 1.00 67.12 1066 GLY A O 1
ATOM 8278 N N . ILE A 1 1067 ? 0.456 -2.217 26.042 1.00 70.69 1067 ILE A N 1
ATOM 8279 C CA . ILE A 1 1067 ? -0.867 -2.844 26.266 1.00 70.69 1067 ILE A CA 1
ATOM 8280 C C . ILE A 1 1067 ? -1.115 -4.042 25.324 1.00 70.69 1067 ILE A C 1
ATOM 8282 O O . ILE A 1 1067 ? -1.876 -4.950 25.662 1.00 70.69 1067 ILE A O 1
ATOM 8286 N N . GLY A 1 1068 ? -0.472 -4.070 24.153 1.00 69.50 1068 GLY A N 1
ATOM 8287 C CA . GLY A 1 1068 ? -0.531 -5.196 23.214 1.00 69.50 1068 GLY A CA 1
ATOM 8288 C C . GLY A 1 1068 ? 0.174 -6.463 23.714 1.00 69.50 1068 GLY A C 1
ATOM 8289 O O . GLY A 1 1068 ? 1.139 -6.396 24.475 1.00 69.50 1068 GLY A O 1
ATOM 8290 N N . ASP A 1 1069 ? -0.289 -7.624 23.248 1.00 79.38 1069 ASP A N 1
ATOM 8291 C CA . ASP A 1 1069 ? 0.297 -8.920 23.603 1.00 79.38 1069 ASP A CA 1
ATOM 8292 C C . ASP A 1 1069 ? 1.644 -9.105 22.873 1.00 79.38 1069 ASP A C 1
ATOM 8294 O O . ASP A 1 1069 ? 1.735 -8.902 21.660 1.00 79.38 1069 ASP A O 1
ATOM 8298 N N . SER A 1 1070 ? 2.697 -9.490 23.601 1.00 82.88 1070 SER A N 1
ATOM 8299 C CA . SER A 1 1070 ? 4.062 -9.649 23.075 1.00 82.88 1070 SER A CA 1
ATOM 8300 C C . SER A 1 1070 ? 4.699 -10.948 23.574 1.00 82.88 1070 SER A C 1
ATOM 8302 O O . SER A 1 1070 ? 4.433 -11.378 24.697 1.00 82.88 1070 SER A O 1
ATOM 8304 N N . THR A 1 1071 ? 5.533 -11.580 22.744 1.00 87.62 1071 THR A N 1
ATOM 8305 C CA . THR A 1 1071 ? 6.146 -12.890 23.022 1.00 87.62 1071 THR A CA 1
ATOM 8306 C C . THR A 1 1071 ? 7.581 -12.963 22.510 1.00 87.62 1071 THR A C 1
ATOM 8308 O O . THR A 1 1071 ? 7.814 -12.772 21.313 1.00 87.62 1071 THR A O 1
ATOM 8311 N N . ASP A 1 1072 ? 8.519 -13.343 23.376 1.00 91.56 1072 ASP A N 1
ATOM 8312 C CA . ASP A 1 1072 ? 9.886 -13.680 22.975 1.00 91.56 1072 ASP A CA 1
ATOM 8313 C C . ASP A 1 1072 ? 9.922 -15.064 22.303 1.00 91.56 1072 ASP A C 1
ATOM 8315 O O . ASP A 1 1072 ? 9.399 -16.041 22.842 1.00 91.56 1072 ASP A O 1
ATOM 8319 N N . LEU A 1 1073 ? 10.530 -15.157 21.115 1.00 95.62 1073 LEU A N 1
ATOM 8320 C CA . LEU A 1 1073 ? 10.567 -16.376 20.297 1.00 95.62 1073 LEU A CA 1
ATOM 8321 C C . LEU A 1 1073 ? 11.970 -16.640 19.739 1.00 95.62 1073 LEU A C 1
ATOM 8323 O O . LEU A 1 1073 ? 12.676 -15.718 19.330 1.00 95.62 1073 LEU A O 1
ATOM 8327 N N . VAL A 1 1074 ? 12.353 -17.914 19.653 1.00 96.56 1074 VAL A N 1
ATOM 8328 C CA . VAL A 1 1074 ? 13.677 -18.347 19.182 1.00 96.56 1074 VAL A CA 1
ATOM 8329 C C . VAL A 1 1074 ? 13.651 -18.643 17.676 1.00 96.56 1074 VAL A C 1
ATOM 8331 O O . VAL A 1 1074 ? 12.826 -19.448 17.232 1.00 96.56 1074 VAL A O 1
ATOM 8334 N N . PRO A 1 1075 ? 14.552 -18.058 16.862 1.00 96.56 1075 PRO A N 1
ATOM 8335 C CA . PRO A 1 1075 ? 14.725 -18.449 15.465 1.00 96.56 1075 PRO A CA 1
ATOM 8336 C C . PRO A 1 1075 ? 15.348 -19.848 15.348 1.00 96.56 1075 PRO A C 1
ATOM 8338 O O . PRO A 1 1075 ? 16.506 -20.054 15.703 1.00 96.56 1075 PRO A O 1
ATOM 8341 N N . VAL A 1 1076 ? 14.589 -20.804 14.809 1.00 96.88 1076 VAL A N 1
ATOM 8342 C CA . VAL A 1 1076 ? 15.001 -22.216 14.639 1.00 96.88 1076 VAL A CA 1
ATOM 8343 C C . VAL A 1 1076 ? 15.244 -22.612 13.178 1.00 96.88 1076 VAL A C 1
ATOM 8345 O O . VAL A 1 1076 ? 15.665 -23.729 12.889 1.00 96.88 1076 VAL A O 1
ATOM 8348 N N . GLY A 1 1077 ? 15.002 -21.706 12.230 1.00 95.81 1077 GLY A N 1
ATOM 8349 C CA . GLY A 1 1077 ? 15.281 -21.935 10.813 1.00 95.81 1077 GLY A CA 1
ATOM 8350 C C . GLY A 1 1077 ? 15.130 -20.678 9.961 1.00 95.81 1077 GLY A C 1
ATOM 8351 O O . GLY A 1 1077 ? 14.633 -19.652 10.422 1.00 95.81 1077 GLY A O 1
ATOM 8352 N N . ALA A 1 1078 ? 15.540 -20.756 8.695 1.00 94.00 1078 ALA A N 1
ATOM 8353 C CA . ALA A 1 1078 ? 15.459 -19.643 7.754 1.00 94.00 1078 ALA A CA 1
ATOM 8354 C C . ALA A 1 1078 ? 15.101 -20.115 6.337 1.00 94.00 1078 ALA A C 1
ATOM 8356 O O . ALA A 1 1078 ? 15.480 -21.202 5.901 1.00 94.00 1078 ALA A O 1
ATOM 8357 N N . PHE A 1 1079 ? 14.377 -19.275 5.598 1.00 88.06 1079 PHE A N 1
ATOM 8358 C CA . PHE A 1 1079 ? 13.958 -19.527 4.221 1.00 88.06 1079 PHE A CA 1
ATOM 8359 C C . PHE A 1 1079 ? 14.714 -18.604 3.265 1.00 88.06 1079 PHE A C 1
ATOM 8361 O O . PHE A 1 1079 ? 14.708 -17.388 3.453 1.00 88.06 1079 PHE A O 1
ATOM 8368 N N . TYR A 1 1080 ? 15.312 -19.142 2.197 1.00 83.62 1080 TYR A N 1
ATOM 8369 C CA . TYR A 1 1080 ? 15.918 -18.317 1.142 1.00 83.62 1080 TYR A CA 1
ATOM 8370 C C . TYR A 1 1080 ? 14.903 -17.337 0.543 1.00 83.62 1080 TYR A C 1
ATOM 8372 O O . TYR A 1 1080 ? 13.798 -17.723 0.139 1.00 83.62 1080 TYR A O 1
ATOM 8380 N N . GLY A 1 1081 ? 15.283 -16.062 0.475 1.00 80.19 1081 GLY A N 1
ATOM 8381 C CA . GLY A 1 1081 ? 14.434 -15.016 -0.069 1.00 80.19 1081 GLY A CA 1
ATOM 8382 C C . GLY A 1 1081 ? 14.281 -15.101 -1.587 1.00 80.19 1081 GLY A C 1
ATOM 8383 O O . GLY A 1 1081 ? 15.067 -15.723 -2.302 1.00 80.19 1081 GLY A O 1
ATOM 8384 N N . ARG A 1 1082 ? 13.214 -14.474 -2.090 1.00 76.56 1082 ARG A N 1
ATOM 8385 C CA . ARG A 1 1082 ? 12.877 -14.405 -3.520 1.00 76.56 1082 ARG A CA 1
ATOM 8386 C C . ARG A 1 1082 ? 12.593 -12.952 -3.907 1.00 76.56 1082 ARG A C 1
ATOM 8388 O O . ARG A 1 1082 ? 12.156 -12.161 -3.072 1.00 76.56 1082 ARG A O 1
ATOM 8395 N N . GLY A 1 1083 ? 12.802 -12.592 -5.173 1.00 74.44 1083 GLY A N 1
ATOM 8396 C CA . GLY A 1 1083 ? 12.640 -11.203 -5.626 1.00 74.44 1083 GLY A CA 1
ATOM 8397 C C . GLY A 1 1083 ? 13.706 -10.297 -5.001 1.00 74.44 1083 GLY A C 1
ATOM 8398 O O . GLY A 1 1083 ? 14.887 -10.630 -5.075 1.00 74.44 1083 GLY A O 1
ATOM 8399 N N . LYS A 1 1084 ? 13.309 -9.194 -4.349 1.00 69.31 1084 LYS A N 1
ATOM 8400 C CA . LYS A 1 1084 ? 14.251 -8.253 -3.705 1.00 69.31 1084 LYS A CA 1
ATOM 8401 C C . LYS A 1 1084 ? 15.150 -8.897 -2.634 1.00 69.31 1084 LYS A C 1
ATOM 8403 O O . LYS A 1 1084 ? 16.276 -8.456 -2.472 1.00 69.31 1084 LYS A O 1
ATOM 8408 N N . ARG A 1 1085 ? 14.692 -9.955 -1.947 1.00 76.94 1085 ARG A N 1
ATOM 8409 C CA . ARG A 1 1085 ? 15.473 -10.688 -0.923 1.00 76.94 1085 ARG A CA 1
ATOM 8410 C C . ARG A 1 1085 ? 16.266 -11.888 -1.493 1.00 76.94 1085 ARG A C 1
ATOM 8412 O O . ARG A 1 1085 ? 16.619 -12.796 -0.751 1.00 76.94 1085 ARG A O 1
ATOM 8419 N N . THR A 1 1086 ? 16.503 -11.965 -2.808 1.00 78.69 1086 THR A N 1
ATOM 8420 C CA . THR A 1 1086 ? 17.271 -13.083 -3.406 1.00 78.69 1086 THR A CA 1
ATOM 8421 C C . THR A 1 1086 ? 18.752 -12.976 -3.030 1.00 78.69 1086 THR A C 1
ATOM 8423 O O . THR A 1 1086 ? 19.336 -11.909 -3.175 1.00 78.69 1086 THR A O 1
ATOM 8426 N N . GLY A 1 1087 ? 19.361 -14.076 -2.578 1.00 78.25 1087 GLY A N 1
ATOM 8427 C CA . GLY A 1 1087 ? 20.758 -14.114 -2.112 1.00 78.25 1087 GLY A CA 1
ATOM 8428 C C . GLY A 1 1087 ? 20.927 -13.971 -0.594 1.00 78.25 1087 GLY A C 1
ATOM 8429 O O . GLY A 1 1087 ? 22.003 -14.256 -0.082 1.00 78.25 1087 GLY A O 1
ATOM 8430 N N . VAL A 1 1088 ? 19.858 -13.619 0.128 1.00 86.81 1088 VAL A N 1
ATOM 8431 C CA . VAL A 1 1088 ? 19.794 -13.589 1.599 1.00 86.81 1088 VAL A CA 1
ATOM 8432 C C . VAL A 1 1088 ? 18.643 -14.468 2.105 1.00 86.81 1088 VAL A C 1
ATOM 8434 O O . VAL A 1 1088 ? 17.858 -15.010 1.315 1.00 86.81 1088 VAL A O 1
ATOM 8437 N N . TYR A 1 1089 ? 18.512 -14.621 3.423 1.00 88.44 1089 TYR A N 1
ATOM 8438 C CA . TYR A 1 1089 ? 17.291 -15.174 4.007 1.00 88.44 1089 TYR A CA 1
ATOM 8439 C C . TYR A 1 1089 ? 16.152 -14.154 3.910 1.00 88.44 1089 TYR A C 1
ATOM 8441 O O . TYR A 1 1089 ? 16.323 -12.965 4.166 1.00 88.44 1089 TYR A O 1
ATOM 8449 N N . GLY A 1 1090 ? 14.991 -14.620 3.457 1.00 86.19 1090 GLY A N 1
ATOM 8450 C CA . GLY A 1 1090 ? 13.820 -13.790 3.197 1.00 86.19 1090 GLY A CA 1
ATOM 8451 C C . GLY A 1 1090 ? 12.761 -13.824 4.291 1.00 86.19 1090 GLY A C 1
ATOM 8452 O O . GLY A 1 1090 ? 11.904 -12.943 4.276 1.00 86.19 1090 GLY A O 1
ATOM 8453 N N . ALA A 1 1091 ? 12.809 -14.836 5.162 1.00 92.00 1091 ALA A N 1
ATOM 8454 C CA . ALA A 1 1091 ? 11.969 -15.011 6.345 1.00 92.00 1091 ALA A CA 1
ATOM 8455 C C . ALA A 1 1091 ? 12.603 -16.044 7.302 1.00 92.00 1091 ALA A C 1
ATOM 8457 O O . ALA A 1 1091 ? 13.324 -16.938 6.841 1.00 92.00 1091 ALA A O 1
ATOM 8458 N N . TYR A 1 1092 ? 12.286 -15.974 8.592 1.00 94.88 1092 TYR A N 1
ATOM 8459 C CA . TYR A 1 1092 ? 12.759 -16.866 9.657 1.00 94.88 1092 TYR A CA 1
ATOM 8460 C C . TYR A 1 1092 ? 11.616 -17.703 10.232 1.00 94.88 1092 TYR A C 1
ATOM 8462 O O . TYR A 1 1092 ? 10.492 -17.225 10.344 1.00 94.88 1092 TYR A O 1
ATOM 8470 N N . LEU A 1 1093 ? 11.896 -18.955 10.596 1.00 97.12 1093 LEU A N 1
ATOM 8471 C CA . LEU A 1 1093 ? 10.983 -19.831 11.335 1.00 97.12 1093 LEU A CA 1
ATOM 8472 C C . LEU A 1 1093 ? 11.228 -19.635 12.834 1.00 97.12 1093 LEU A C 1
ATOM 8474 O O . LEU A 1 1093 ? 12.358 -19.819 13.289 1.00 97.12 1093 LEU A O 1
ATOM 8478 N N . LEU A 1 1094 ? 10.188 -19.263 13.578 1.00 97.25 1094 LEU A N 1
ATOM 8479 C CA . LEU A 1 1094 ? 10.266 -18.948 15.004 1.00 97.25 1094 LEU A CA 1
ATOM 8480 C C . LEU A 1 1094 ? 9.534 -20.002 15.844 1.00 97.25 1094 LEU A C 1
ATOM 8482 O O . LEU A 1 1094 ? 8.476 -20.502 15.446 1.00 97.25 1094 LEU A O 1
ATOM 8486 N N . ALA A 1 1095 ? 10.079 -20.298 17.020 1.00 97.19 1095 ALA A N 1
ATOM 8487 C CA . ALA A 1 1095 ? 9.549 -21.272 17.965 1.00 97.19 1095 ALA A CA 1
ATOM 8488 C C . ALA A 1 1095 ? 9.459 -20.717 19.394 1.00 97.19 1095 ALA A C 1
ATOM 8490 O O . ALA A 1 1095 ? 10.280 -19.894 19.803 1.00 97.19 1095 ALA A O 1
ATOM 8491 N N . CYS A 1 1096 ? 8.481 -21.202 20.155 1.00 96.88 1096 CYS A N 1
ATOM 8492 C CA . CYS A 1 1096 ? 8.440 -21.071 21.611 1.00 96.88 1096 CYS A CA 1
ATOM 8493 C C . CYS A 1 1096 ? 9.138 -22.275 22.271 1.00 96.88 1096 CYS A C 1
ATOM 8495 O O . CYS A 1 1096 ? 9.290 -23.327 21.649 1.00 96.88 1096 CYS A O 1
ATOM 8497 N N . TYR A 1 1097 ? 9.583 -22.117 23.518 1.00 96.12 1097 TYR A N 1
ATOM 8498 C CA . TYR A 1 1097 ? 10.124 -23.217 24.321 1.00 96.12 1097 TYR A CA 1
ATOM 8499 C C . TYR A 1 1097 ? 9.006 -23.893 25.121 1.00 96.12 1097 TYR A C 1
ATOM 8501 O O . TYR A 1 1097 ? 8.254 -23.212 25.818 1.00 96.12 1097 TYR A O 1
ATOM 8509 N N . ASP A 1 1098 ? 8.917 -25.217 25.032 1.00 96.00 1098 ASP A N 1
ATOM 8510 C CA . ASP A 1 1098 ? 8.032 -26.047 25.846 1.00 96.00 1098 ASP A CA 1
ATOM 8511 C C . ASP A 1 1098 ? 8.837 -26.682 27.001 1.00 96.00 1098 ASP A C 1
ATOM 8513 O O . ASP A 1 1098 ? 9.725 -27.501 26.744 1.00 96.00 1098 ASP A O 1
ATOM 8517 N N . PRO A 1 1099 ? 8.555 -26.324 28.269 1.00 95.12 1099 PRO A N 1
ATOM 8518 C CA . PRO A 1 1099 ? 9.270 -26.849 29.427 1.00 95.12 1099 PRO A CA 1
ATOM 8519 C C . PRO A 1 1099 ? 8.850 -28.271 29.832 1.00 95.12 1099 PRO A C 1
ATOM 8521 O O . PRO A 1 1099 ? 9.564 -28.877 30.624 1.00 95.12 1099 PRO A O 1
ATOM 8524 N N . GLU A 1 1100 ? 7.731 -28.816 29.336 1.00 95.94 1100 GLU A N 1
ATOM 8525 C CA . GLU A 1 1100 ? 7.315 -30.195 29.651 1.00 95.94 1100 GLU A CA 1
ATOM 8526 C C . GLU A 1 1100 ? 8.034 -31.225 28.771 1.00 95.94 1100 GLU A C 1
ATOM 8528 O O . GLU A 1 1100 ? 8.291 -32.347 29.210 1.00 95.94 1100 GLU A O 1
ATOM 8533 N N . THR A 1 1101 ? 8.378 -30.846 27.535 1.00 96.25 1101 THR A N 1
ATOM 8534 C CA . THR A 1 1101 ? 9.091 -31.716 26.579 1.00 96.25 1101 THR A CA 1
ATOM 8535 C C . THR A 1 1101 ? 10.540 -31.300 26.307 1.00 96.25 1101 THR A C 1
ATOM 8537 O O . THR A 1 1101 ? 11.228 -31.977 25.544 1.00 96.25 1101 THR A O 1
ATOM 8540 N N . GLU A 1 1102 ? 11.004 -30.203 26.918 1.00 94.94 1102 GLU A N 1
ATOM 8541 C CA . GLU A 1 1102 ? 12.314 -29.557 26.703 1.00 94.94 1102 GLU A CA 1
ATOM 8542 C C . GLU A 1 1102 ? 12.623 -29.226 25.223 1.00 94.94 1102 GLU A C 1
ATOM 8544 O O . GLU A 1 1102 ? 13.780 -29.133 24.804 1.00 94.94 1102 GLU A O 1
ATOM 8549 N N . MET A 1 1103 ? 11.582 -29.030 24.403 1.00 95.50 1103 MET A N 1
ATOM 8550 C CA . MET A 1 1103 ? 11.691 -28.835 22.952 1.00 95.50 1103 MET A CA 1
ATOM 8551 C C . MET A 1 1103 ? 11.165 -27.478 22.473 1.00 95.50 1103 MET A C 1
ATOM 8553 O O . MET A 1 1103 ? 10.301 -26.845 23.074 1.00 95.50 1103 MET A O 1
ATOM 8557 N N . TYR A 1 1104 ? 11.681 -27.037 21.323 1.00 96.50 1104 TYR A N 1
ATOM 8558 C CA . TYR A 1 1104 ? 11.233 -25.820 20.648 1.00 96.50 1104 TYR A CA 1
ATOM 8559 C C . TYR A 1 1104 ? 10.086 -26.115 19.674 1.00 96.50 1104 TYR A C 1
ATOM 8561 O O . TYR A 1 1104 ? 10.291 -26.733 18.625 1.00 96.50 1104 TYR A O 1
ATOM 8569 N N . GLN A 1 1105 ? 8.881 -25.639 19.988 1.00 96.19 1105 GLN A N 1
ATOM 8570 C CA . GLN A 1 1105 ? 7.692 -25.813 19.153 1.00 96.19 1105 GLN A CA 1
ATOM 8571 C C . GLN A 1 1105 ? 7.541 -24.646 18.162 1.00 96.19 1105 GLN A C 1
ATOM 8573 O O . GLN A 1 1105 ? 7.437 -23.483 18.551 1.00 96.19 1105 GLN A O 1
ATOM 8578 N N . CYS A 1 1106 ? 7.537 -24.938 16.858 1.00 96.19 1106 CYS A N 1
ATOM 8579 C CA . CYS A 1 1106 ? 7.442 -23.920 15.804 1.00 96.19 1106 CYS A CA 1
ATOM 8580 C C . CYS A 1 1106 ? 6.051 -23.265 15.772 1.00 96.19 1106 CYS A C 1
ATOM 8582 O O . CYS A 1 1106 ? 5.064 -23.945 15.498 1.00 96.19 1106 CYS A O 1
ATOM 8584 N N . ILE A 1 1107 ? 5.985 -21.945 15.977 1.00 93.25 1107 ILE A N 1
ATOM 8585 C CA . ILE A 1 1107 ? 4.725 -21.193 16.111 1.00 93.25 1107 ILE A CA 1
ATOM 8586 C C . ILE A 1 1107 ? 4.434 -20.267 14.923 1.00 93.25 1107 ILE A C 1
ATOM 8588 O O . ILE A 1 1107 ? 3.288 -20.160 14.491 1.00 93.25 1107 ILE A O 1
ATOM 8592 N N . THR A 1 1108 ? 5.443 -19.592 14.362 1.00 93.44 1108 THR A N 1
ATOM 8593 C CA . THR A 1 1108 ? 5.223 -18.591 13.303 1.00 93.44 1108 THR A CA 1
ATOM 8594 C C . THR A 1 1108 ? 6.431 -18.418 12.382 1.00 93.44 1108 THR A C 1
ATOM 8596 O O . THR A 1 1108 ? 7.484 -19.028 12.575 1.00 93.44 1108 THR A O 1
ATOM 8599 N N . LYS A 1 1109 ? 6.279 -17.587 11.348 1.00 93.06 1109 LYS A N 1
ATOM 8600 C CA . LYS A 1 1109 ? 7.347 -17.226 10.415 1.00 93.06 1109 LYS A CA 1
ATOM 8601 C C . LYS A 1 1109 ? 7.265 -15.748 10.033 1.00 93.06 1109 LYS A C 1
ATOM 8603 O O . LYS A 1 1109 ? 6.235 -15.328 9.503 1.00 93.06 1109 LYS A O 1
ATOM 8608 N N . VAL A 1 1110 ? 8.371 -15.027 10.222 1.00 88.31 1110 VAL A N 1
ATOM 8609 C CA . VAL A 1 1110 ? 8.537 -13.574 9.998 1.00 88.31 1110 VAL A CA 1
ATOM 8610 C C . VAL A 1 1110 ? 9.458 -13.323 8.809 1.00 88.31 1110 VAL A C 1
ATOM 8612 O O . VAL A 1 1110 ? 10.601 -13.821 8.863 1.00 88.31 1110 VAL A O 1
#

Mean predicted aligned error: 21.25 Å

Foldseek 3Di:
DVLLVCVQVVPDDDDLVNLLLSLLVVLLVVQWDDPVVQVVLQVLLVAPFPDRDDDPPPPGSGQDGSSSLLSSLCRCLLRVNDDPDVVSVVSSVSSLLSSLVVLVVSLVVQQVFQQQVSNVSSLQSNLSSLLSHHLLHWQLSQLVLFPPRDSVNSVLCVVVVNRFLVSLLPDDPVSVCVSVVHPDPVVVNVSSVLDWAWDWDWDDPFVQQKIKIKIDTPCVPPPPDDDPDQSLKAKWKWKADNGHTQDTDADHGDDTDIDITHCAPHQKMKIKTGIQRGRQSIWIWIAGQDNNTSDRPDTPTDRSDPDDDDVSVVPDDDDDPDDDDDDDDDDDDDDDDDDDDDDDDDDDDDDDDDDDDDDDDDDDDDDDDDDDDDDDDDDDDDDDDDDDDDDDDDDDDDDDDDDDDDDDDDDDDDDDDDDDDDDDDDDDDDDDDDDDDDDDDDDDDDDDDDDDDDDDDDDDDDDDPDDDDDDDDDCPDPSNVVSCRSRNDDDDDDPDPDDDDDDDDDDDDDDDDDDDDDDDDDDDDDDDDDDDDDDDDDDDDDDDDDDDDDDDDDDDDDDDDDDPPQQEADLPDDDLCRNQRHAAPDFRFLLRLLNLLVVLQVDDDLVVNLQSLLSNLLSCLRRPLVCNLLSLCLLQLLDLWQQQVVQGLPDDPLLLLLLLCVLLVHDSVVLVVVCQQALASLVSSLVSLLPRDDPPPPDDQDDGDGSVNLSVLSSVSSPQDDPPSSVVNSVSLSVQSNRDDNPGSSSSSSSCSSVSHSLSPDHSLSVLLSLLLNQAAPVCNPPPVLSVLLSVLSCQLCQLAVTPVQSSVQSSVLCVVDDPNNHDGSVSSNCSCVRRHNDFPGDGFAAAAAEDQDPVSVCVLCPQFKKKKFFAAAAWKWWWKQALVRDIWTATNSRNTQCQQCVLLSVLQCVFQVVAPFSIWIWIWGKFWADPVVLATDHHVLVVPGDRHPDDPVPDPTQIATATEFTQDTDHDGCQAPASQVRVVVVVVRTHDDRSHYHYTDMDIDSRHPPDDSVVVSVVQVVVQVVSVVRNTQGIKMAGGHVVGGHDRPDNDNRIHDYGLCSHPPRRDDDDWDFPAFDADHSPRHPHTPKTFTFDADPVVRDTHTDDMD

Radius of gyration: 41.33 Å; Cα contacts (8 Å, |Δi|>4): 1527; chains: 1; bounding box: 134×126×130 Å

InterPro domains:
  IPR000977 DNA ligase, ATP-dependent [TIGR00574] (650-1110)
  IPR004179 Sec63 domain [PF02889] (30-224)
  IPR004179 Sec63 domain [SM00973] (10-289)
  IPR012308 DNA ligase, ATP-dependent, N-terminal [PF04675] (589-771)
  IPR012310 DNA ligase, ATP-dependent, central [PF01068] (846-1060)
  IPR012310 DNA ligase, ATP-dependent, central [PS50160] (953-1098)
  IPR012340 Nucleic acid-binding, OB-fold [G3DSA:2.40.50.140] (1065-1110)
  IPR012340 Nucleic acid-binding, OB-fold [SSF50249] (1068-1110)
  IPR016059 DNA ligase, ATP-dependent, conserved site [PS00333] (1034-1060)
  IPR016059 DNA ligase, ATP-dependent, conserved site [PS00697] (870-878)
  IPR036599 DNA ligase, ATP-dependent, N-terminal domain superfamily [G3DSA:1.10.3260.10] (568-848)
  IPR036599 DNA ligase, ATP-dependent, N-terminal domain superfamily [SSF117018] (571-813)
  IPR050191 ATP-dependent DNA ligase [PTHR45674] (354-1110)

Solvent-accessible surface area (backbone atoms only — not comparable to full-atom values): 67685 Å² total; per-residue (Å²): 107,70,73,55,54,49,58,66,72,62,73,60,86,85,42,74,66,58,50,44,52,58,43,11,67,66,51,14,89,82,43,71,70,53,82,74,55,42,62,59,52,25,52,37,36,71,74,63,42,90,77,61,56,70,30,98,53,85,97,40,54,42,64,78,47,24,36,47,42,33,35,51,30,43,37,28,45,27,59,62,52,86,66,99,42,70,68,63,45,53,51,26,53,52,43,45,53,54,42,46,58,52,32,50,59,48,37,57,50,20,74,78,40,79,32,16,53,55,27,55,52,34,50,54,51,40,36,17,57,58,68,32,34,46,92,85,53,51,45,34,70,39,46,42,59,44,89,92,40,48,70,70,57,19,47,51,39,38,77,69,72,40,59,44,59,70,54,53,37,73,53,54,69,74,60,49,21,65,75,69,78,36,94,78,51,61,69,62,40,49,51,39,60,64,58,82,55,61,49,82,47,78,47,65,40,58,95,73,44,28,37,38,38,36,39,37,54,75,62,78,86,65,86,82,76,81,69,97,68,79,71,86,57,35,30,32,41,39,30,27,29,74,43,36,65,76,44,81,47,68,68,53,73,79,73,70,47,77,46,80,44,79,48,79,95,47,62,49,40,42,38,37,42,39,41,35,52,44,73,84,64,49,46,38,38,42,42,43,36,56,100,87,48,61,52,70,81,52,79,54,72,52,70,81,64,95,64,74,81,58,70,87,75,61,80,78,82,87,82,85,84,77,89,77,79,89,80,90,78,83,90,80,89,82,83,86,92,83,91,80,92,87,93,88,85,90,89,86,91,83,90,84,90,89,84,84,91,82,90,87,87,82,85,88,84,90,79,85,81,77,81,88,76,84,84,75,84,87,82,90,83,88,82,84,87,82,86,80,82,79,86,87,80,87,87,85,85,82,91,89,85,85,84,91,83,86,84,90,78,92,89,83,85,87,78,90,86,90,84,89,87,83,89,87,88,89,86,82,90,87,88,86,85,90,84,83,84,89,79,84,88,77,88,77,88,80,87,79,90,86,79,91,78,89,81,88,82,80,92,80,82,89,86,82,91,81,79,84,90,82,79,98,74,82,83,73,44,80,62,56,54,50,44,49,76,67,24,29,68,79,86,84,80,84,81,78,85,76,82,79,77,92,78,93,79,84,88,86,89,81,82,86,84,88,85,88,82,93,89,88,89,90,87,84,90,89,87,91,88,88,83,89,86,91,82,90,84,89,86,88,87,91,86,84,86,83,88,85,92,86,88,84,91,77,82,83,76,79,81,82,94,72,90,76,79,76,62,51,50,34,93,87,51,87,52,50,58,70,16,43,34,59,56,75,73,46,77,54,47,31,60,27,57,30,46,51,49,49,58,31,51,79,51,84,55,69,63,60,45,27,52,55,47,12,57,49,47,35,29,29,58,76,31,29,51,84,40,43,51,37,48,51,34,65,71,60,22,65,42,71,55,46,49,54,73,61,51,48,57,86,58,56,69,69,56,51,32,42,21,47,11,74,48,49,79,46,53,44,62,60,46,47,59,47,27,73,74,64,47,34,66,14,61,47,36,30,63,41,46,52,68,48,81,78,86,81,76,90,65,79,84,68,76,72,56,29,34,56,56,55,42,52,52,49,44,50,45,23,74,53,64,75,84,68,29,69,61,54,42,34,54,51,53,21,54,54,51,63,37,36,57,57,92,49,52,33,34,23,50,53,45,18,36,56,63,45,50,69,81,35,84,79,49,68,75,46,51,54,48,12,50,42,62,34,45,35,19,72,89,46,68,82,38,69,65,48,48,51,50,24,38,52,32,54,51,48,21,42,20,28,30,61,34,67,59,62,52,50,52,45,52,51,50,55,28,67,75,33,70,91,62,60,33,36,53,44,80,57,37,58,58,42,52,78,77,28,46,78,44,72,80,53,68,57,38,56,63,37,58,35,82,41,58,46,69,66,62,54,47,69,70,44,56,63,43,40,31,33,40,26,55,27,70,42,54,46,50,33,41,40,19,34,24,82,86,73,51,67,44,32,23,37,82,76,37,36,55,44,43,51,42,38,54,58,54,51,50,36,54,49,62,23,31,68,88,38,95,72,50,23,29,31,37,39,26,35,41,26,22,32,43,88,87,77,62,44,62,38,59,40,74,63,48,66,68,56,61,74,55,88,53,51,75,93,72,61,82,76,42,51,24,37,33,40,73,43,33,48,29,48,66,91,43,75,33,38,84,41,28,36,49,62,28,47,50,52,45,61,73,42,45,49,78,37,89,70,35,28,40,66,49,60,67,50,77,41,70,42,48,88,84,56,56,66,66,64,52,48,50,55,54,48,54,52,34,52,51,22,42,78,57,59,21,63,11,31,35,39,32,33,29,58,73,77,15,49,59,45,53,61,36,71,43,91,41,30,34,36,42,34,56,74,40,30,84,93,66,36,91,82,82,89,65,46,78,80,47,73,39,80,17,51,68,94,36,50,94,44,72,56,35,36,35,27,18,40,80,38,85,90,77,77,40,71,48,79,75,52,75,89

Secondary structure (DSSP, 8-state):
-HHHHHHHHT-----HHHHHHHHHHHHGGGS---TTHHHHHHHHHHHT-SS----SSTT-----SHHHHHHHHHHHHHTT---S-HHHHHHHHHHHHHHHHHHHHHHHHHHHSS-HHHHHHHHHHHHHHHTTS-TT--HHHHHTTSTT--HHHHHHHHHTT--SHHHHHTS-HHHHHHHHT-S--HHHHHHHHHS--EEEEEEEEGGGTEEEEEEEETTTTSTTS--S---S--EEEEEE-SS-EEEEEEEE-SS-EEEEEE-TT-SEEEEEEEESS-TT--EEEEEE--SS-------EEE-----PPPGGGTTT---------------------------------------------------PPPP----PPPP---------PPPP--------------------------------------------------------------------------PPP--SS----HHHHHHHHHH--PPPP------PPP----------------------------------------------------PPPPPPP-SGGGSS--TT--SHHHHHTS-TTSPPBHHHHHHHHHHHHS---HHHHHHHHHHHHHHHHHH-GGGHHHHHHHHH-S-SS-GGG-------HHHHHHHHHHHHT--HHHHHHHHHHHS-HHHHHHHHHTT------S-PPPPPPBHHHHHHHHHHHHH--STTHHHHHHHHHHHHHHHS-TTSSHHHHHHHHHTT---SS--HHHHHHHHHHHHB-TTTTT-HHHHHHHHHHHHHHHHHS--HHHHHHHHHHHHHHSGGGS-B-GGGGGGHHHHS---TTS--PPPEEEEESSHHHHHHHHTTS-EEEEEEESSEEEEEEE-TTS-EEEEETT--B-GGG-HHHHHHHHHHHTTS--SSEEEEEEEEEE-TTT--EE-HHHHHTS-SSS--GGG--S-EEEEEEEEEEETTEE-TTS-HHHHHHHHHHH---BTTTEEEPPEEEE---TTS-HHHHHHHHHHHHHHHHHTTEEEEEEEESSTT----TT-EEEEEEEEEGGGSTTTS-----EEEEEEE--GGGTTSEEEEEEEEEETTTTEEEEEEE-

Organism: Aphanomyces astaci (NCBI:txid112090)